Protein 6RTR (pdb70)

Structure (mmCIF, N/CA/C/O backbone):
data_6RTR
#
_entry.id   6RTR
#
_cell.length_a   110.720
_cell.length_b   130.370
_cell.length_c   157.100
_cell.angle_alpha   90.00
_cell.angle_beta   90.00
_cell.angle_gamma   90.00
#
_symmetry.space_group_name_H-M   'C 2 2 21'
#
loop_
_entity.id
_entity.type
_entity.pdbx_description
1 polymer 'Semialdehyde dehydrogenase Pcd'
2 non-polymer 'SULFATE ION'
3 non-polymer GLYCEROL
4 non-polymer 'ACETATE ION'
5 water water
#
loop_
_atom_site.group_PDB
_atom_site.id
_atom_site.type_symbol
_atom_site.label_atom_id
_atom_site.label_alt_id
_atom_site.label_comp_id
_atom_site.label_asym_id
_atom_site.label_entity_id
_atom_site.label_seq_id
_atom_site.pdbx_PDB_ins_code
_atom_site.Cartn_x
_atom_site.Cartn_y
_atom_site.Cartn_z
_atom_site.occupancy
_atom_site.B_iso_or_equiv
_atom_site.auth_seq_id
_atom_site.auth_comp_id
_atom_site.auth_asym_id
_atom_site.auth_atom_id
_atom_site.pdbx_PDB_model_num
ATOM 1 N N . VAL A 1 2 ? -11.311 27.451 -37.235 1.00 76.60 2 VAL A N 1
ATOM 2 C CA . VAL A 1 2 ? -11.432 26.928 -35.839 1.00 72.68 2 VAL A CA 1
ATOM 3 C C . VAL A 1 2 ? -11.902 28.012 -34.827 1.00 70.41 2 VAL A C 1
ATOM 4 O O . VAL A 1 2 ? -11.535 27.955 -33.652 1.00 69.48 2 VAL A O 1
ATOM 8 N N . THR A 1 3 ? -12.721 28.983 -35.256 1.00 66.69 3 THR A N 1
ATOM 9 C CA . THR A 1 3 ? -13.176 30.055 -34.341 1.00 65.16 3 THR A CA 1
ATOM 10 C C . THR A 1 3 ? -14.649 30.515 -34.530 1.00 58.90 3 THR A C 1
ATOM 11 O O . THR A 1 3 ? -15.216 30.417 -35.638 1.00 53.89 3 THR A O 1
ATOM 15 N N . ALA A 1 4 ? -15.243 31.014 -33.433 1.00 54.16 4 ALA A N 1
ATOM 16 C CA . ALA A 1 4 ? -16.707 31.212 -33.351 1.00 48.58 4 ALA A CA 1
ATOM 17 C C . ALA A 1 4 ? -17.157 32.275 -32.343 1.00 41.92 4 ALA A C 1
ATOM 18 O O . ALA A 1 4 ? -16.639 32.348 -31.224 1.00 44.33 4 ALA A O 1
ATOM 20 N N . ALA A 1 5 ? -18.144 33.073 -32.761 1.00 36.42 5 ALA A N 1
ATOM 21 C CA . ALA A 1 5 ? -18.828 34.047 -31.909 1.00 36.12 5 ALA A CA 1
ATOM 22 C C . ALA A 1 5 ? -20.051 33.369 -31.283 1.00 30.22 5 ALA A C 1
ATOM 23 O O . ALA A 1 5 ? -20.897 32.850 -32.010 1.00 32.00 5 ALA A O 1
ATOM 25 N N . ILE A 1 6 ? -20.150 33.428 -29.966 1.00 27.94 6 ILE A N 1
ATOM 26 C CA . ILE A 1 6 ? -21.257 32.746 -29.222 1.00 25.13 6 ILE A CA 1
ATOM 27 C C . ILE A 1 6 ? -22.147 33.812 -28.593 1.00 24.80 6 ILE A C 1
ATOM 28 O O . ILE A 1 6 ? -21.668 34.800 -27.995 1.00 24.87 6 ILE A O 1
ATOM 33 N N . SER A 1 7 ? -23.456 33.635 -28.712 1.00 24.48 7 SER A N 1
ATOM 34 C CA . SER A 1 7 ? -24.430 34.481 -28.029 1.00 25.46 7 SER A CA 1
ATOM 35 C C . SER A 1 7 ? -24.168 34.638 -26.552 1.00 21.98 7 SER A C 1
ATOM 36 O O . SER A 1 7 ? -23.794 33.683 -25.896 1.00 22.17 7 SER A O 1
ATOM 39 N N . GLY A 1 8 ? -24.427 35.833 -25.993 1.00 21.72 8 GLY A N 1
ATOM 40 C CA . GLY A 1 8 ? -24.287 36.042 -24.556 1.00 19.21 8 GLY A CA 1
ATOM 41 C C . GLY A 1 8 ? -25.468 35.529 -23.759 1.00 20.41 8 GLY A C 1
ATOM 42 O O . GLY A 1 8 ? -26.573 35.473 -24.297 1.00 22.25 8 GLY A O 1
ATOM 43 N N . THR A 1 9 ? -25.241 35.175 -22.514 1.00 19.04 9 THR A N 1
ATOM 44 C CA . THR A 1 9 ? -26.299 34.653 -21.637 1.00 18.93 9 THR A CA 1
ATOM 45 C C . THR A 1 9 ? -27.476 35.606 -21.597 1.00 21.42 9 THR A C 1
ATOM 46 O O . THR A 1 9 ? -28.639 35.198 -21.599 1.00 20.24 9 THR A O 1
ATOM 50 N N . ASP A 1 10 ? -27.192 36.902 -21.498 1.00 20.10 10 ASP A N 1
ATOM 51 C CA . ASP A 1 10 ? -28.239 37.910 -21.465 1.00 20.49 10 ASP A CA 1
ATOM 52 C C . ASP A 1 10 ? -29.111 37.949 -22.729 1.00 20.74 10 ASP A C 1
ATOM 53 O O . ASP A 1 10 ? -30.340 38.132 -22.612 1.00 22.26 10 ASP A O 1
ATOM 58 N N . GLU A 1 11 ? -28.489 37.831 -23.901 1.00 19.39 11 GLU A N 1
ATOM 59 C CA . GLU A 1 11 ? -29.193 37.834 -25.184 1.00 22.09 11 GLU A CA 1
ATOM 60 C C . GLU A 1 11 ? -30.063 36.569 -25.241 1.00 20.17 11 GLU A C 1
ATOM 61 O O . GLU A 1 11 ? -31.191 36.626 -25.686 1.00 21.89 11 GLU A O 1
ATOM 67 N N . ILE A 1 12 ? -29.498 35.491 -24.719 1.00 19.29 12 ILE A N 1
ATOM 68 C CA . ILE A 1 12 ? -30.232 34.172 -24.698 1.00 20.08 12 ILE A CA 1
ATOM 69 C C . ILE A 1 12 ? -31.435 34.278 -23.787 1.00 20.73 12 ILE A C 1
ATOM 70 O O . ILE A 1 12 ? -32.572 33.819 -24.138 1.00 20.72 12 ILE A O 1
ATOM 75 N N . ARG A 1 13 ? -31.253 34.835 -22.597 1.00 19.80 13 ARG A N 1
ATOM 76 C CA . ARG A 1 13 ? -32.330 35.028 -21.633 1.00 20.25 13 ARG A CA 1
ATOM 77 C C . ARG A 1 13 ? -33.449 35.864 -22.237 1.00 21.54 13 ARG A C 1
ATOM 78 O O . ARG A 1 13 ? -34.633 35.535 -22.058 1.00 22.00 13 ARG A O 1
ATOM 86 N N . ALA A 1 14 ? -33.095 36.940 -22.943 1.00 22.21 14 ALA A N 1
ATOM 87 C CA . ALA A 1 14 ? -34.117 37.817 -23.510 1.00 23.36 14 ALA A CA 1
ATOM 88 C C . ALA A 1 14 ? -34.936 37.079 -24.556 1.00 22.20 14 ALA A C 1
ATOM 89 O O . ALA A 1 14 ? -36.152 37.271 -24.634 1.00 22.33 14 ALA A O 1
ATOM 91 N N . ARG A 1 15 ? -34.263 36.278 -25.372 1.00 21.46 15 ARG A N 1
ATOM 92 C CA . ARG A 1 15 ? -34.930 35.477 -26.419 1.00 21.54 15 ARG A CA 1
ATOM 93 C C . ARG A 1 15 ? -35.848 34.446 -25.752 1.00 20.44 15 ARG A C 1
ATOM 94 O O . ARG A 1 15 ? -36.996 34.298 -26.195 1.00 20.25 15 ARG A O 1
ATOM 102 N N . ALA A 1 16 ? -35.372 33.775 -24.694 1.00 19.44 16 ALA A N 1
ATOM 103 C CA . ALA A 1 16 ? -36.196 32.787 -23.935 1.00 20.58 16 ALA A CA 1
ATOM 104 C C . ALA A 1 16 ? -37.441 33.448 -23.369 1.00 22.23 16 ALA A C 1
ATOM 105 O O . ALA A 1 16 ? -38.569 32.926 -23.496 1.00 20.95 16 ALA A O 1
ATOM 107 N N . GLU A 1 17 ? -37.265 34.631 -22.753 1.00 20.57 17 GLU A N 1
ATOM 108 C CA . GLU A 1 17 ? -38.401 35.342 -22.186 1.00 23.12 17 GLU A CA 1
ATOM 109 C C . GLU A 1 17 ? -39.447 35.741 -23.218 1.00 21.50 17 GLU A C 1
ATOM 110 O O . GLU A 1 17 ? -40.652 35.571 -22.976 1.00 24.22 17 GLU A O 1
ATOM 116 N N . GLN A 1 18 ? -39.001 36.240 -24.357 1.00 21.06 18 GLN A N 1
ATOM 117 C CA . GLN A 1 18 ? -39.849 36.608 -25.469 1.00 23.29 18 GLN A CA 1
ATOM 118 C C . GLN A 1 18 ? -40.644 35.390 -25.938 1.00 22.09 18 GLN A C 1
ATOM 119 O O . GLN A 1 18 ? -41.865 35.457 -26.050 1.00 22.79 18 GLN A O 1
ATOM 125 N N . ALA A 1 19 ? -39.941 34.291 -26.155 1.00 20.68 19 ALA A N 1
ATOM 126 C CA . ALA A 1 19 ? -40.605 33.031 -26.607 1.00 21.16 19 ALA A CA 1
ATOM 127 C C . ALA A 1 19 ? -41.662 32.534 -25.630 1.00 20.86 19 ALA A C 1
ATOM 128 O O . ALA A 1 19 ? -42.783 32.124 -26.065 1.00 21.34 19 ALA A O 1
ATOM 130 N N . LEU A 1 20 ? -41.319 32.490 -24.348 1.00 22.35 20 LEU A N 1
ATOM 131 C CA . LEU A 1 20 ? -42.229 32.046 -23.290 1.00 21.49 20 LEU A CA 1
ATOM 132 C C . LEU A 1 20 ? -43.491 32.921 -23.266 1.00 24.47 20 LEU A C 1
ATOM 133 O O . LEU A 1 20 ? -44.637 32.420 -23.191 1.00 22.77 20 LEU A O 1
ATOM 138 N N . THR A 1 21 ? -43.298 34.227 -23.337 1.00 23.20 21 THR A N 1
ATOM 139 C CA . THR A 1 21 ? -44.435 35.171 -23.288 1.00 23.31 21 THR A CA 1
ATOM 140 C C . THR A 1 21 ? -45.332 35.012 -24.508 1.00 24.06 21 THR A C 1
ATOM 141 O O . THR A 1 21 ? -46.579 34.918 -24.366 1.00 24.99 21 THR A O 1
ATOM 145 N N . ARG A 1 22 ? -44.739 34.835 -25.668 1.00 22.45 22 ARG A N 1
ATOM 146 C CA . ARG A 1 22 ? -45.512 34.602 -26.882 1.00 24.56 22 ARG A CA 1
ATOM 147 C C . ARG A 1 22 ? -46.313 33.293 -26.849 1.00 25.12 22 ARG A C 1
ATOM 148 O O . ARG A 1 22 ? -47.383 33.234 -27.446 1.00 25.60 22 ARG A O 1
ATOM 156 N N . CYS A 1 23 ? -45.758 32.271 -26.214 1.00 21.70 23 CYS A N 1
ATOM 157 C CA . CYS A 1 23 ? -46.462 30.969 -26.004 1.00 22.88 23 CYS A CA 1
ATOM 158 C C . CYS A 1 23 ? -47.485 31.011 -24.892 1.00 24.80 23 CYS A C 1
ATOM 159 O O . CYS A 1 23 ? -48.114 29.998 -24.608 1.00 26.25 23 CYS A O 1
ATOM 162 N N . GLY A 1 24 ? -47.657 32.170 -24.256 1.00 25.35 24 GLY A N 1
ATOM 163 C CA . GLY A 1 24 ? -48.633 32.374 -23.211 1.00 25.95 24 GLY A CA 1
ATOM 164 C C . GLY A 1 24 ? -48.239 31.984 -21.806 1.00 26.38 24 GLY A C 1
ATOM 165 O O . GLY A 1 24 ? -49.108 31.826 -20.934 1.00 26.19 24 GLY A O 1
ATOM 166 N N . VAL A 1 25 ? -46.938 31.866 -21.536 1.00 23.28 25 VAL A N 1
ATOM 167 C CA . VAL A 1 25 ? -46.479 31.607 -20.201 1.00 25.08 25 VAL A CA 1
ATOM 168 C C . VAL A 1 25 ? -46.513 32.933 -19.431 1.00 25.36 25 VAL A C 1
ATOM 169 O O . VAL A 1 25 ? -46.103 33.948 -19.958 1.00 26.99 25 VAL A O 1
ATOM 173 N N . ASP A 1 26 ? -46.986 32.877 -18.196 1.00 30.61 26 ASP A N 1
ATOM 174 C CA . ASP A 1 26 ? -46.897 34.002 -17.253 1.00 32.91 26 ASP A CA 1
ATOM 175 C C . ASP A 1 26 ? -45.571 33.883 -16.498 1.00 27.59 26 ASP A C 1
ATOM 176 O O . ASP A 1 26 ? -45.437 33.059 -15.583 1.00 28.41 26 ASP A O 1
ATOM 181 N N . LEU A 1 27 ? -44.621 34.721 -16.874 1.00 27.97 27 LEU A N 1
ATOM 182 C CA . LEU A 1 27 ? -43.278 34.629 -16.297 1.00 29.45 27 LEU A CA 1
ATOM 183 C C . LEU A 1 27 ? -43.278 34.860 -14.799 1.00 32.91 27 LEU A C 1
ATOM 184 O O . LEU A 1 27 ? -42.573 34.171 -14.069 1.00 31.42 27 LEU A O 1
ATOM 189 N N . THR A 1 28 ? -44.103 35.800 -14.331 1.00 32.06 28 THR A N 1
ATOM 190 C CA . THR A 1 28 ? -44.175 36.081 -12.885 1.00 37.59 28 THR A CA 1
ATOM 191 C C . THR A 1 28 ? -44.624 34.851 -12.086 1.00 36.71 28 THR A C 1
ATOM 192 O O . THR A 1 28 ? -44.078 34.557 -11.030 1.00 39.23 28 THR A O 1
ATOM 196 N N . ALA A 1 29 ? -45.566 34.101 -12.642 1.00 34.65 29 ALA A N 1
ATOM 197 C CA . ALA A 1 29 ? -46.099 32.920 -12.002 1.00 35.41 29 ALA A CA 1
ATOM 198 C C . ALA A 1 29 ? -45.140 31.731 -11.960 1.00 35.01 29 ALA A C 1
ATOM 199 O O . ALA A 1 29 ? -45.173 30.988 -11.011 1.00 36.99 29 ALA A O 1
ATOM 201 N N . VAL A 1 30 ? -44.286 31.546 -12.978 1.00 31.41 30 VAL A N 1
ATOM 202 C CA . VAL A 1 30 ? -43.357 30.379 -13.026 1.00 29.45 30 VAL A CA 1
ATOM 203 C C . VAL A 1 30 ? -41.985 30.639 -12.420 1.00 27.85 30 VAL A C 1
ATOM 204 O O . VAL A 1 30 ? -41.272 29.716 -12.036 1.00 25.80 30 VAL A O 1
ATOM 208 N N . LYS A 1 31 ? -41.588 31.904 -12.386 1.00 30.45 31 LYS A N 1
ATOM 209 C CA . LYS A 1 31 ? -40.308 32.302 -11.795 1.00 31.02 31 LYS A CA 1
ATOM 210 C C . LYS A 1 31 ? -40.307 32.104 -10.291 1.00 30.86 31 LYS A C 1
ATOM 211 O O . LYS A 1 31 ? -41.345 32.134 -9.668 1.00 32.37 31 LYS A O 1
ATOM 217 N N . GLY A 1 32 ? -39.122 31.902 -9.733 1.00 30.63 32 GLY A N 1
ATOM 218 C CA . GLY A 1 32 ? -38.941 31.551 -8.316 1.00 30.82 32 GLY A CA 1
ATOM 219 C C . GLY A 1 32 ? -37.461 31.330 -8.041 1.00 28.94 32 GLY A C 1
ATOM 220 O O . GLY A 1 32 ? -36.613 31.789 -8.800 1.00 30.45 32 GLY A O 1
ATOM 221 N N . ASP A 1 33 ? -37.155 30.633 -6.962 1.00 33.35 33 ASP A N 1
ATOM 222 C CA . ASP A 1 33 ? -35.763 30.462 -6.503 1.00 40.69 33 ASP A CA 1
ATOM 223 C C . ASP A 1 33 ? -35.447 29.020 -6.101 1.00 39.60 33 ASP A C 1
ATOM 224 O O . ASP A 1 33 ? -34.431 28.752 -5.452 1.00 41.07 33 ASP A O 1
ATOM 229 N N . ALA A 1 34 ? -36.296 28.076 -6.492 1.00 35.87 34 ALA A N 1
ATOM 230 C CA . ALA A 1 34 ? -36.076 26.683 -6.136 1.00 34.21 34 ALA A CA 1
ATOM 231 C C . ALA A 1 34 ? -35.158 25.982 -7.131 1.00 35.66 34 ALA A C 1
ATOM 232 O O . ALA A 1 34 ? -34.334 25.176 -6.739 1.00 37.08 34 ALA A O 1
ATOM 234 N N . LEU A 1 35 ? -35.390 26.223 -8.419 1.00 33.09 35 LEU A N 1
ATOM 235 C CA . LEU A 1 35 ? -34.679 25.553 -9.495 1.00 32.88 35 LEU A CA 1
ATOM 236 C C . LEU A 1 35 ? -34.216 26.627 -10.443 1.00 31.74 35 LEU A C 1
ATOM 237 O O . LEU A 1 35 ? -34.507 27.822 -10.236 1.00 31.44 35 LEU A O 1
ATOM 242 N N . THR A 1 36 ? -33.455 26.243 -11.450 1.00 28.08 36 THR A N 1
ATOM 243 C CA . THR A 1 36 ? -32.980 27.246 -12.389 1.00 28.78 36 THR A CA 1
ATOM 244 C C . THR A 1 36 ? -33.127 26.731 -13.809 1.00 26.26 36 THR A C 1
ATOM 245 O O . THR A 1 36 ? -32.872 25.568 -14.056 1.00 32.49 36 THR A O 1
ATOM 249 N N . ALA A 1 37 ? -33.596 27.573 -14.697 1.00 22.22 37 ALA A N 1
ATOM 250 C CA . ALA A 1 37 ? -33.451 27.328 -16.144 1.00 20.70 37 ALA A CA 1
ATOM 251 C C . ALA A 1 37 ? -32.014 27.644 -16.564 1.00 22.47 37 ALA A C 1
ATOM 252 O O . ALA A 1 37 ? -31.352 28.493 -15.940 1.00 24.05 37 ALA A O 1
ATOM 254 N N . ARG A 1 38 ? -31.523 26.965 -17.597 1.00 20.74 38 ARG A N 1
ATOM 255 C CA . ARG A 1 38 ? -30.122 27.103 -18.004 1.00 19.81 38 ARG A CA 1
ATOM 256 C C . ARG A 1 38 ? -30.009 26.965 -19.495 1.00 22.50 38 ARG A C 1
ATOM 257 O O . ARG A 1 38 ? -30.998 26.646 -20.190 1.00 22.20 38 ARG A O 1
ATOM 265 N N . THR A 1 39 ? -28.812 27.226 -20.025 1.00 18.96 39 THR A N 1
ATOM 266 C CA . THR A 1 39 ? -28.533 27.045 -21.447 1.00 19.71 39 THR A CA 1
ATOM 267 C C . THR A 1 39 ? -27.183 26.424 -21.669 1.00 21.64 39 THR A C 1
ATOM 268 O O . THR A 1 39 ? -26.198 26.929 -21.159 1.00 20.87 39 THR A O 1
ATOM 272 N N . PRO A 1 40 ? -27.099 25.381 -22.494 1.00 18.69 40 PRO A N 1
ATOM 273 C CA . PRO A 1 40 ? -25.777 24.836 -22.817 1.00 18.18 40 PRO A CA 1
ATOM 274 C C . PRO A 1 40 ? -24.979 25.736 -23.767 1.00 18.10 40 PRO A C 1
ATOM 275 O O . PRO A 1 40 ? -23.793 25.483 -23.981 1.00 17.57 40 PRO A O 1
ATOM 279 N N . LEU A 1 41 ? -25.595 26.764 -24.340 1.00 17.63 41 LEU A N 1
ATOM 280 C CA . LEU A 1 41 ? -24.885 27.622 -25.285 1.00 18.90 41 LEU A CA 1
ATOM 281 C C . LEU A 1 41 ? -23.739 28.340 -24.585 1.00 19.41 41 LEU A C 1
ATOM 282 O O . LEU A 1 41 ? -22.670 28.524 -25.212 1.00 21.45 41 LEU A O 1
ATOM 287 N N . THR A 1 42 ? -23.976 28.705 -23.325 1.00 19.49 42 THR A N 1
ATOM 288 C CA . THR A 1 42 ? -22.948 29.344 -22.473 1.00 19.93 42 THR A CA 1
ATOM 289 C C . THR A 1 42 ? -22.718 28.624 -21.183 1.00 22.21 42 THR A C 1
ATOM 290 O O . THR A 1 42 ? -21.803 28.955 -20.408 1.00 21.79 42 THR A O 1
ATOM 294 N N . GLY A 1 43 ? -23.531 27.610 -20.862 1.00 20.86 43 GLY A N 1
ATOM 295 C CA . GLY A 1 43 ? -23.410 26.969 -19.587 1.00 21.11 43 GLY A CA 1
ATOM 296 C C . GLY A 1 43 ? -24.073 27.626 -18.404 1.00 21.00 43 GLY A C 1
ATOM 297 O O . GLY A 1 43 ? -24.082 27.071 -17.308 1.00 24.78 43 GLY A O 1
ATOM 298 N N . ALA A 1 44 ? -24.679 28.790 -18.604 1.00 22.08 44 ALA A N 1
ATOM 299 C CA . ALA A 1 44 ? -25.094 29.625 -17.491 1.00 22.99 44 ALA A CA 1
ATOM 300 C C . ALA A 1 44 ? -26.544 29.402 -17.148 1.00 23.32 44 ALA A C 1
ATOM 301 O O . ALA A 1 44 ? -27.375 28.999 -17.986 1.00 22.84 44 ALA A O 1
ATOM 303 N N . ASP A 1 45 ? -26.855 29.791 -15.942 1.00 23.73 45 ASP A N 1
ATOM 304 C CA . ASP A 1 45 ? -28.226 29.893 -15.516 1.00 25.11 45 ASP A CA 1
ATOM 305 C C . ASP A 1 45 ? -28.866 31.102 -16.161 1.00 25.48 45 ASP A C 1
ATOM 306 O O . ASP A 1 45 ? -28.247 32.160 -16.344 1.00 26.04 45 ASP A O 1
ATOM 311 N N . LEU A 1 46 ? -30.118 30.945 -16.569 1.00 22.10 46 LEU A N 1
ATOM 312 C CA . LEU A 1 46 ? -30.891 32.000 -17.124 1.00 23.10 46 LEU A CA 1
ATOM 313 C C . LEU A 1 46 ? -31.674 32.750 -16.056 1.00 23.72 46 LEU A C 1
ATOM 314 O O . LEU A 1 46 ? -31.583 33.992 -15.967 1.00 25.58 46 LEU A O 1
ATOM 319 N N . PHE A 1 47 ? -32.510 32.031 -15.314 1.00 22.34 47 PHE A N 1
ATOM 320 C CA . PHE A 1 47 ? -33.298 32.591 -14.215 1.00 23.92 47 PHE A CA 1
ATOM 321 C C . PHE A 1 47 ? -33.869 31.483 -13.385 1.00 25.76 47 PHE A C 1
ATOM 322 O O . PHE A 1 47 ? -33.968 30.338 -13.849 1.00 26.93 47 PHE A O 1
ATOM 330 N N . GLY A 1 48 ? -34.267 31.821 -12.164 1.00 25.01 48 GLY A N 1
ATOM 331 C CA . GLY A 1 48 ? -34.848 30.858 -11.265 1.00 23.98 48 GLY A CA 1
ATOM 332 C C . GLY A 1 48 ? -36.318 30.546 -11.510 1.00 23.07 48 GLY A C 1
ATOM 333 O O . GLY A 1 48 ? -37.102 31.404 -11.925 1.00 23.59 48 GLY A O 1
ATOM 334 N N . LEU A 1 49 ? -36.701 29.329 -11.140 1.00 25.48 49 LEU A N 1
ATOM 335 C CA . LEU A 1 49 ? -38.053 28.849 -11.281 1.00 24.83 49 LEU A CA 1
ATOM 336 C C . LEU A 1 49 ? -38.578 28.325 -9.964 1.00 23.91 49 LEU A C 1
ATOM 337 O O . LEU A 1 49 ? -37.829 27.809 -9.150 1.00 25.80 49 LEU A O 1
ATOM 342 N N . ARG A 1 50 ? -39.890 28.409 -9.814 1.00 27.28 50 ARG A N 1
ATOM 343 C CA . ARG A 1 50 ? -40.628 27.676 -8.790 1.00 30.67 50 ARG A CA 1
ATOM 344 C C . ARG A 1 50 ? -40.597 26.183 -9.114 1.00 31.87 50 ARG A C 1
ATOM 345 O O . ARG A 1 50 ? -40.575 25.794 -10.285 1.00 29.30 50 ARG A O 1
ATOM 353 N N . ALA A 1 51 ? -40.604 25.371 -8.072 1.00 31.49 51 ALA A N 1
ATOM 354 C CA . ALA A 1 51 ? -40.642 23.922 -8.203 1.00 30.25 51 ALA A CA 1
ATOM 355 C C . ALA A 1 51 ? -41.881 23.331 -7.545 1.00 31.80 51 ALA A C 1
ATOM 356 O O . ALA A 1 51 ? -42.440 23.889 -6.622 1.00 32.62 51 ALA A O 1
ATOM 358 N N . GLN A 1 52 ? -42.261 22.157 -8.020 1.00 30.02 52 GLN A N 1
ATOM 359 C CA . GLN A 1 52 ? -43.251 21.346 -7.348 1.00 30.90 52 GLN A CA 1
ATOM 360 C C . GLN A 1 52 ? -42.550 20.459 -6.333 1.00 29.43 52 GLN A C 1
ATOM 361 O O . GLN A 1 52 ? -41.428 20.005 -6.546 1.00 27.57 52 GLN A O 1
ATOM 367 N N . THR A 1 53 ? -43.265 20.189 -5.251 1.00 26.72 53 THR A N 1
ATOM 368 C CA . THR A 1 53 ? -42.900 19.166 -4.293 1.00 29.03 53 THR A CA 1
ATOM 369 C C . THR A 1 53 ? -43.500 17.795 -4.661 1.00 28.60 53 THR A C 1
ATOM 370 O O . THR A 1 53 ? -44.424 17.729 -5.470 1.00 27.68 53 THR A O 1
ATOM 374 N N . PRO A 1 54 ? -43.034 16.715 -4.029 1.00 28.32 54 PRO A N 1
ATOM 375 C CA . PRO A 1 54 ? -43.691 15.395 -4.235 1.00 28.32 54 PRO A CA 1
ATOM 376 C C . PRO A 1 54 ? -45.176 15.399 -3.919 1.00 29.93 54 PRO A C 1
ATOM 377 O O . PRO A 1 54 ? -45.992 14.774 -4.617 1.00 26.78 54 PRO A O 1
ATOM 381 N N . GLU A 1 55 ? -45.550 16.178 -2.915 1.00 28.25 55 GLU A N 1
ATOM 382 C CA . GLU A 1 55 ? -46.945 16.340 -2.547 1.00 30.35 55 GLU A CA 1
ATOM 383 C C . GLU A 1 55 ? -47.729 17.007 -3.685 1.00 27.78 55 GLU 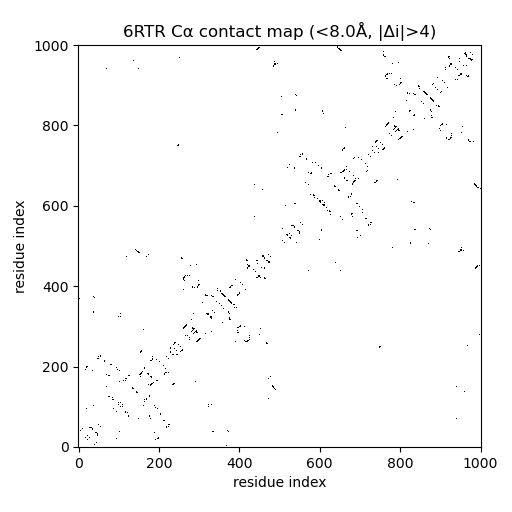A C 1
ATOM 384 O O . GLU A 1 55 ? -48.887 16.635 -3.954 1.00 25.57 55 GLU A O 1
ATOM 390 N N . ASP A 1 56 ? -47.098 17.977 -4.375 1.00 25.14 56 ASP A N 1
ATOM 391 C CA . ASP A 1 56 ? -47.737 18.636 -5.516 1.00 24.95 56 ASP A CA 1
ATOM 392 C C . ASP A 1 56 ? -47.918 17.628 -6.666 1.00 21.93 56 ASP A C 1
ATOM 393 O O . ASP A 1 56 ? -48.859 17.798 -7.425 1.00 22.50 56 ASP A O 1
ATOM 398 N N . VAL A 1 57 ? -46.991 16.689 -6.799 1.00 21.16 57 VAL A N 1
ATOM 399 C CA . VAL A 1 57 ? -47.093 15.644 -7.846 1.00 22.64 57 VAL A CA 1
ATOM 400 C C . VAL A 1 57 ? -48.319 14.822 -7.567 1.00 22.06 57 VAL A C 1
ATOM 401 O O . VAL A 1 57 ? -49.134 14.563 -8.460 1.00 21.82 57 VAL A O 1
ATOM 405 N N . ASP A 1 58 ? -48.479 14.378 -6.340 1.00 22.58 58 ASP A N 1
ATOM 406 C CA . ASP A 1 58 ? -49.683 13.650 -6.028 1.00 23.12 58 ASP A CA 1
ATOM 407 C C . ASP A 1 58 ? -50.988 14.446 -6.265 1.00 22.07 58 ASP A C 1
ATOM 408 O O . ASP A 1 58 ? -51.964 13.910 -6.825 1.00 20.71 58 ASP A O 1
ATOM 413 N N . ARG A 1 59 ? -51.021 15.734 -5.897 1.00 20.28 59 ARG A N 1
ATOM 414 C CA . ARG A 1 59 ? -52.138 16.585 -6.230 1.00 20.77 59 ARG A CA 1
ATOM 415 C C . ARG A 1 59 ? -52.395 16.668 -7.772 1.00 19.17 59 ARG A C 1
ATOM 416 O O . ARG A 1 59 ? -53.540 16.652 -8.221 1.00 20.28 59 ARG A O 1
ATOM 424 N N . ALA A 1 60 ? -51.326 16.735 -8.548 1.00 18.06 60 ALA A N 1
ATOM 425 C CA . ALA A 1 60 ? -51.449 16.804 -9.991 1.00 17.69 60 ALA A CA 1
ATOM 426 C C . ALA A 1 60 ? -52.030 15.516 -10.559 1.00 17.76 60 ALA A C 1
ATOM 427 O O . ALA A 1 60 ? -52.916 15.550 -11.413 1.00 18.30 60 ALA A O 1
ATOM 429 N N . VAL A 1 61 ? -51.527 14.393 -10.087 1.00 18.48 61 VAL A N 1
ATOM 430 C CA . VAL A 1 61 ? -52.043 13.090 -10.532 1.00 17.00 61 VAL A CA 1
ATOM 431 C C . VAL A 1 61 ? -53.490 12.954 -10.197 1.00 18.39 61 VAL A C 1
ATOM 432 O O . VAL A 1 61 ? -54.281 12.488 -11.050 1.00 17.10 61 VAL A O 1
ATOM 436 N N . GLU A 1 62 ? -53.910 13.356 -8.979 1.00 18.54 62 GLU A N 1
ATOM 437 C CA . GLU A 1 62 ? -55.331 13.222 -8.681 1.00 19.01 62 GLU A CA 1
ATOM 438 C C . GLU A 1 62 ? -56.189 14.120 -9.540 1.00 18.14 62 GLU A C 1
ATOM 439 O O . GLU A 1 62 ? -57.285 13.732 -9.926 1.00 18.21 62 GLU A O 1
ATOM 445 N N . ALA A 1 63 ? -55.709 15.329 -9.847 1.00 17.31 63 ALA A N 1
ATOM 446 C CA . ALA A 1 63 ? -56.475 16.241 -10.710 1.00 17.39 63 ALA A CA 1
ATOM 447 C C . ALA A 1 63 ? -56.571 15.652 -12.131 1.00 16.27 63 ALA A C 1
ATOM 448 O O . ALA A 1 63 ? -57.582 15.771 -12.779 1.00 16.29 63 ALA A O 1
ATOM 450 N N . ALA A 1 64 ? -55.487 15.037 -12.567 1.00 15.61 64 ALA A N 1
ATOM 451 C CA . ALA A 1 64 ? -55.445 14.400 -13.903 1.00 15.33 64 ALA A CA 1
ATOM 452 C C . ALA A 1 64 ? -56.408 13.214 -13.932 1.00 16.18 64 ALA A C 1
ATOM 453 O O . ALA A 1 64 ? -57.051 12.954 -14.946 1.00 15.49 64 ALA A O 1
ATOM 455 N N . HIS A 1 65 ? -56.513 12.493 -12.824 1.00 15.15 65 HIS A N 1
ATOM 456 C CA . HIS A 1 65 ? -57.498 11.393 -12.750 1.00 14.53 65 HIS A CA 1
ATOM 457 C C . HIS A 1 65 ? -58.926 11.909 -12.793 1.00 16.10 65 HIS A C 1
ATOM 458 O O . HIS A 1 65 ? -59.780 11.326 -13.496 1.00 14.94 65 HIS A O 1
ATOM 465 N N . THR A 1 66 ? -59.222 13.023 -12.103 1.00 15.85 66 THR A N 1
ATOM 466 C CA . THR A 1 66 ? -60.538 13.636 -12.236 1.00 16.27 66 THR A CA 1
ATOM 467 C C . THR A 1 66 ? -60.860 13.976 -13.674 1.00 15.87 66 THR A C 1
ATOM 468 O O . THR A 1 66 ? -61.958 13.710 -14.160 1.00 16.35 66 THR A O 1
ATOM 472 N N . ALA A 1 67 ? -59.901 14.580 -14.345 1.00 15.03 67 ALA A N 1
ATOM 473 C CA . ALA A 1 67 ? -60.115 14.952 -15.736 1.00 15.37 67 ALA A CA 1
ATOM 474 C C . ALA A 1 67 ? -60.380 13.713 -16.580 1.00 15.17 67 ALA A C 1
ATOM 475 O O . ALA A 1 67 ? -61.232 13.715 -17.456 1.00 16.28 67 ALA A O 1
ATOM 477 N N . PHE A 1 68 ? -59.606 12.669 -16.307 1.00 14.65 68 PHE A N 1
ATOM 478 C CA . PHE A 1 68 ? -59.732 11.351 -16.995 1.00 14.62 68 PHE A CA 1
ATOM 479 C C . PHE A 1 68 ? -61.170 10.828 -16.877 1.00 14.63 68 PHE A C 1
ATOM 480 O O . PHE A 1 68 ? -61.741 10.348 -17.865 1.00 15.80 68 PHE A O 1
ATOM 488 N N . LEU A 1 69 ? -61.779 10.971 -15.697 1.00 16.22 69 LEU A N 1
ATOM 489 C CA . LEU A 1 69 ? -63.133 10.446 -15.531 1.00 17.10 69 LEU A CA 1
ATOM 490 C C . LEU A 1 69 ? -64.140 11.109 -16.479 1.00 18.40 69 LEU A C 1
ATOM 491 O O . LEU A 1 69 ? -65.088 10.438 -16.886 1.00 18.87 69 LEU A O 1
ATOM 496 N N . THR A 1 70 ? -63.915 12.371 -16.891 1.00 16.73 70 THR A N 1
ATOM 497 C CA . THR A 1 70 ? -64.726 13.001 -17.924 1.00 17.90 70 THR A CA 1
ATOM 498 C C . THR A 1 70 ? -64.227 12.675 -19.331 1.00 17.60 70 THR A C 1
ATOM 499 O O . THR A 1 70 ? -65.044 12.354 -20.231 1.00 18.12 70 THR A O 1
ATOM 503 N N . TRP A 1 71 ? -62.926 12.758 -19.540 1.00 15.96 71 TRP A N 1
ATOM 504 C CA . TRP A 1 71 ? -62.353 12.602 -20.854 1.00 14.87 71 TRP A CA 1
ATOM 505 C C . TRP A 1 71 ? -62.565 11.206 -21.452 1.00 15.90 71 TRP A C 1
ATOM 506 O O . TRP A 1 71 ? -62.742 11.039 -22.640 1.00 15.38 71 TRP A O 1
ATOM 517 N N . ARG A 1 72 ? -62.559 10.170 -20.611 1.00 15.35 72 ARG A N 1
ATOM 518 C CA . ARG A 1 72 ? -62.680 8.800 -21.106 1.00 15.94 72 ARG A CA 1
ATOM 519 C C . ARG A 1 72 ? -64.056 8.512 -21.743 1.00 16.52 72 ARG A C 1
ATOM 520 O O . ARG A 1 72 ? -64.148 7.543 -22.480 1.00 18.53 72 ARG A O 1
ATOM 528 N N . THR A 1 73 ? -65.086 9.298 -21.415 1.00 16.63 73 THR A N 1
ATOM 529 C CA . THR A 1 73 ? -66.385 9.163 -22.084 1.00 18.82 73 THR A CA 1
ATOM 530 C C . THR A 1 73 ? -66.652 10.268 -23.094 1.00 19.54 73 THR A C 1
ATOM 531 O O . THR A 1 73 ? -67.695 10.321 -23.689 1.00 20.38 73 THR A O 1
ATOM 535 N N . THR A 1 74 ? -65.698 11.174 -23.277 1.00 15.58 74 THR A N 1
ATOM 536 C CA . THR A 1 74 ? -65.765 12.112 -24.358 1.00 16.84 74 THR A CA 1
ATOM 537 C C . THR A 1 74 ? -65.411 11.417 -25.661 1.00 15.59 74 THR A C 1
ATOM 538 O O . THR A 1 74 ? -64.377 10.772 -25.727 1.00 16.42 74 THR A O 1
ATOM 542 N N . PRO A 1 75 ? -66.283 11.490 -26.698 1.00 16.87 75 PRO A N 1
ATOM 543 C CA . PRO A 1 75 ? -66.005 10.713 -27.894 1.00 15.98 75 PRO A CA 1
ATOM 544 C C . PRO A 1 75 ? -64.633 10.937 -28.513 1.00 15.47 75 PRO A C 1
ATOM 545 O O . PRO A 1 75 ? -64.192 12.108 -28.515 1.00 16.01 75 PRO A O 1
ATOM 549 N N . ALA A 1 76 ? -63.955 9.858 -28.911 1.00 14.72 76 ALA A N 1
ATOM 550 C CA . ALA A 1 76 ? -62.563 10.021 -29.418 1.00 14.56 76 ALA A CA 1
ATOM 551 C C . ALA A 1 76 ? -62.430 11.110 -30.498 1.00 16.27 76 ALA A C 1
ATOM 552 O O . ALA A 1 76 ? -61.489 11.903 -30.462 1.00 14.43 76 ALA A O 1
ATOM 554 N N . PRO A 1 77 ? -63.368 11.204 -31.450 1.00 14.95 77 PRO A N 1
ATOM 555 C CA . PRO A 1 77 ? -63.251 12.286 -32.427 1.00 16.18 77 PRO A CA 1
ATOM 556 C C . PRO A 1 77 ? -63.316 13.693 -31.843 1.00 17.04 77 PRO A C 1
ATOM 557 O O . PRO A 1 77 ? -62.700 14.621 -32.379 1.00 17.68 77 PRO A O 1
ATOM 561 N N . VAL A 1 78 ? -64.043 13.904 -30.734 1.00 17.05 78 VAL A N 1
ATOM 562 C CA . VAL A 1 78 ? -64.068 15.165 -30.028 1.00 18.03 78 VAL A CA 1
ATOM 563 C C . VAL A 1 78 ? -62.712 15.360 -29.358 1.00 17.80 78 VAL A C 1
ATOM 564 O O . VAL A 1 78 ? -62.145 16.461 -29.328 1.00 16.98 78 VAL A O 1
ATOM 568 N N . ARG A 1 79 ? -62.164 14.296 -28.796 1.00 15.99 79 ARG A N 1
ATOM 569 C CA . ARG A 1 79 ? -60.805 14.362 -28.210 1.00 15.41 79 ARG A CA 1
ATOM 570 C C . ARG A 1 79 ? -59.779 14.741 -29.279 1.00 16.70 79 ARG A C 1
ATOM 571 O O . ARG A 1 79 ? -58.869 15.569 -29.043 1.00 16.92 79 ARG A O 1
ATOM 579 N N . GLY A 1 80 ? -59.944 14.201 -30.485 1.00 14.95 80 GLY A N 1
ATOM 580 C CA . GLY A 1 80 ? -59.077 14.586 -31.597 1.00 15.17 80 GLY A CA 1
ATOM 581 C C . GLY A 1 80 ? -59.205 16.052 -31.976 1.00 16.20 80 GLY A C 1
ATOM 582 O O . GLY A 1 80 ? -58.218 16.683 -32.355 1.00 16.58 80 GLY A O 1
ATOM 583 N N . ALA A 1 81 ? -60.383 16.646 -31.854 1.00 15.37 81 ALA A N 1
ATOM 584 C CA . ALA A 1 81 ? -60.551 18.077 -32.162 1.00 17.12 81 ALA A CA 1
ATOM 585 C C . ALA A 1 81 ? -59.664 18.936 -31.246 1.00 16.47 81 ALA A C 1
ATOM 586 O O . ALA A 1 81 ? -59.168 19.976 -31.701 1.00 19.25 81 ALA A O 1
ATOM 588 N N . LEU A 1 82 ? -59.478 18.520 -29.988 1.00 15.61 82 LEU A N 1
ATOM 589 C CA . LEU A 1 82 ? -58.595 19.232 -29.088 1.00 17.23 82 LEU A CA 1
ATOM 590 C C . LEU A 1 82 ? -57.186 19.175 -29.636 1.00 16.37 82 LEU A C 1
ATOM 591 O O . LEU A 1 82 ? -56.450 20.215 -29.688 1.00 15.50 82 LEU A O 1
ATOM 596 N N . VAL A 1 83 ? -56.770 17.978 -29.994 1.00 15.22 83 VAL A N 1
ATOM 597 C CA . VAL A 1 83 ? -55.415 17.769 -30.492 1.00 16.15 83 VAL A CA 1
ATOM 598 C C . VAL A 1 83 ? -55.207 18.560 -31.801 1.00 17.16 83 VAL A C 1
ATOM 599 O O . VAL A 1 83 ? -54.121 19.158 -31.996 1.00 17.06 83 VAL A O 1
ATOM 603 N N . LYS A 1 84 ? -56.232 18.621 -32.666 1.00 17.22 84 LYS A N 1
ATOM 604 C CA . LYS A 1 84 ? -56.144 19.464 -33.873 1.00 18.08 84 LYS A CA 1
ATOM 605 C C . LYS A 1 84 ? -55.900 20.929 -33.538 1.00 17.45 84 LYS A C 1
ATOM 606 O O . LYS A 1 84 ? -55.033 21.616 -34.163 1.00 18.36 84 LYS A O 1
ATOM 612 N N . ARG A 1 85 ? -56.642 21.453 -32.566 1.00 17.44 85 ARG A N 1
ATOM 613 C CA . ARG A 1 85 ? -56.451 22.839 -32.117 1.00 19.95 85 ARG A CA 1
ATOM 614 C C . ARG A 1 85 ? -55.047 23.053 -31.576 1.00 19.16 85 ARG A C 1
ATOM 615 O O . ARG A 1 85 ? -54.414 24.098 -31.844 1.00 18.71 85 ARG A O 1
ATOM 623 N N . PHE A 1 86 ? -54.550 22.087 -30.834 1.00 18.93 86 PHE A N 1
ATOM 624 C CA . PHE A 1 86 ? -53.195 22.209 -30.308 1.00 17.86 86 PHE A CA 1
ATOM 625 C C . PHE A 1 86 ? -52.195 22.249 -31.436 1.00 17.49 86 PHE A C 1
ATOM 626 O O . PHE A 1 86 ? -51.288 23.107 -31.398 1.00 18.50 86 PHE A O 1
ATOM 634 N N . GLY A 1 87 ? -52.359 21.426 -32.465 1.00 17.81 87 GLY A N 1
ATOM 635 C CA . GLY A 1 87 ? -51.444 21.442 -33.611 1.00 18.21 87 GLY A CA 1
ATOM 636 C C . GLY A 1 87 ? -51.438 22.790 -34.334 1.00 20.64 87 GLY A C 1
ATOM 637 O O . GLY A 1 87 ? -50.387 23.264 -34.798 1.00 19.59 87 GLY A O 1
ATOM 638 N N . GLU A 1 88 ? -52.595 23.419 -34.404 1.00 19.59 88 GLU A N 1
ATOM 639 C CA . GLU A 1 88 ? -52.728 24.786 -34.959 1.00 20.65 88 GLU A CA 1
ATOM 640 C C . GLU A 1 88 ? -51.907 25.822 -34.182 1.00 19.42 88 GLU A C 1
ATOM 641 O O . GLU A 1 88 ? -51.178 26.625 -34.782 1.00 20.64 88 GLU A O 1
ATOM 647 N N . LEU A 1 89 ? -51.967 25.752 -32.871 1.00 18.83 89 LEU A N 1
ATOM 648 C CA . LEU A 1 89 ? -51.185 26.630 -32.002 1.00 19.39 89 LEU A CA 1
ATOM 649 C C . LEU A 1 89 ? -49.698 26.350 -32.106 1.00 21.00 89 LEU A C 1
ATOM 650 O O . LEU A 1 89 ? -48.907 27.293 -32.099 1.00 19.84 89 LEU A O 1
ATOM 655 N N . LEU A 1 90 ? -49.303 25.093 -32.244 1.00 19.22 90 LEU A N 1
ATOM 656 C CA . LEU A 1 90 ? -47.891 24.745 -32.442 1.00 18.29 90 LEU A CA 1
ATOM 657 C C . LEU A 1 90 ? -47.428 25.336 -33.760 1.00 21.91 90 LEU A C 1
ATOM 658 O O . LEU A 1 90 ? -46.334 25.910 -33.848 1.00 21.13 90 LEU A O 1
ATOM 663 N N . THR A 1 91 ? -48.268 25.226 -34.789 1.00 21.14 91 THR A N 1
ATOM 664 C CA . THR A 1 91 ? -47.933 25.805 -36.072 1.00 22.11 91 THR A CA 1
ATOM 665 C C . THR A 1 91 ? -47.699 27.320 -35.975 1.00 21.42 91 THR A C 1
ATOM 666 O O . THR A 1 91 ? -46.705 27.821 -36.516 1.00 22.37 91 THR A O 1
ATOM 670 N N . GLU A 1 92 ? -48.596 28.015 -35.290 1.00 22.06 92 GLU A N 1
ATOM 671 C CA . GLU A 1 92 ? -48.549 29.455 -35.108 1.00 26.57 92 GLU A CA 1
ATOM 672 C C . GLU A 1 92 ? -47.305 29.881 -34.321 1.00 26.60 92 GLU A C 1
ATOM 673 O O . GLU A 1 92 ? -46.730 30.941 -34.626 1.00 26.37 92 GLU A O 1
ATOM 679 N N . HIS A 1 93 ? -46.831 29.042 -33.400 1.00 21.89 93 HIS A N 1
ATOM 680 C CA . HIS A 1 93 ? -45.699 29.395 -32.530 1.00 20.21 93 HIS A CA 1
ATOM 681 C C . HIS A 1 93 ? -44.466 28.560 -32.783 1.00 20.02 93 HIS A C 1
ATOM 682 O O . HIS A 1 93 ? -43.629 28.422 -31.914 1.00 21.83 93 HIS A O 1
ATOM 689 N N . LYS A 1 94 ? -44.363 27.982 -33.973 1.00 21.04 94 LYS A N 1
ATOM 690 C CA . LYS A 1 94 ? -43.313 27.051 -34.284 1.00 21.05 94 LYS A CA 1
ATOM 691 C C . LYS A 1 94 ? -41.924 27.683 -34.018 1.00 20.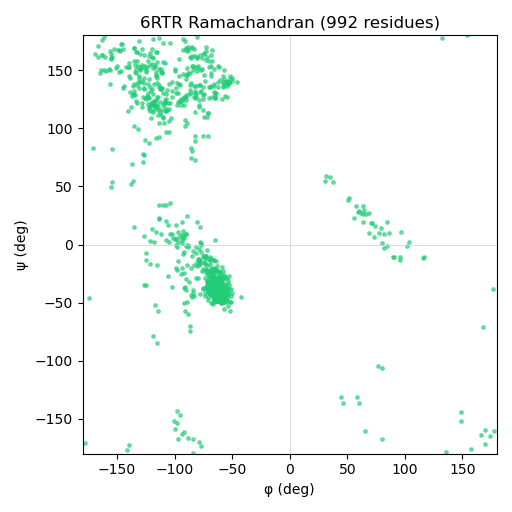52 94 LYS A C 1
ATOM 692 O O . LYS A 1 94 ? -41.049 27.040 -33.459 1.00 20.64 94 LYS A O 1
ATOM 698 N N . GLN A 1 95 ? -41.738 28.911 -34.501 1.00 24.16 95 GLN A N 1
ATOM 699 C CA . GLN A 1 95 ? -40.418 29.570 -34.387 1.00 23.96 95 GLN A CA 1
ATOM 700 C C . GLN A 1 95 ? -40.092 29.896 -32.937 1.00 23.29 95 GLN A C 1
ATOM 701 O O . GLN A 1 95 ? -38.936 29.697 -32.498 1.00 22.87 95 GLN A O 1
ATOM 707 N N . ASP A 1 96 ? -41.099 30.309 -32.185 1.00 23.20 96 ASP A N 1
ATOM 708 C CA . ASP A 1 96 ? -40.927 30.598 -30.746 1.00 23.03 96 ASP A CA 1
ATOM 709 C C . ASP A 1 96 ? -40.522 29.333 -29.975 1.00 22.52 96 ASP A C 1
ATOM 710 O O . ASP A 1 96 ? -39.561 29.301 -29.189 1.00 19.92 96 ASP A O 1
ATOM 715 N N . LEU A 1 97 ? -41.254 28.237 -30.209 1.00 20.32 97 LEU A N 1
ATOM 716 C CA . LEU A 1 97 ? -40.877 26.999 -29.564 1.00 18.82 97 LEU A CA 1
ATOM 717 C C . LEU A 1 97 ? -39.516 26.468 -29.963 1.00 19.06 97 LEU A C 1
ATOM 718 O O . LEU A 1 97 ? -38.763 25.961 -29.108 1.00 19.15 97 LEU A O 1
ATOM 727 N N . ALA A 1 98 ? -39.194 26.550 -31.254 1.00 18.13 98 ALA A N 1
ATOM 728 C CA . ALA A 1 98 ? -37.908 26.122 -31.703 1.00 18.53 98 ALA A CA 1
ATOM 729 C C . ALA A 1 98 ? -36.801 26.950 -31.024 1.00 17.81 98 ALA A C 1
ATOM 730 O O . ALA A 1 98 ? -35.775 26.364 -30.706 1.00 17.14 98 ALA A O 1
ATOM 732 N N . ASP A 1 99 ? -37.057 28.231 -30.782 1.00 21.61 99 ASP A N 1
ATOM 733 C CA . ASP A 1 99 ? -36.049 29.057 -30.040 1.00 22.14 99 ASP A CA 1
ATOM 734 C C . ASP A 1 99 ? -35.747 28.419 -28.691 1.00 19.86 99 ASP A C 1
ATOM 735 O O . ASP A 1 99 ? -34.601 28.318 -28.287 1.00 18.44 99 ASP A O 1
ATOM 740 N N . LEU A 1 100 ? -36.788 28.045 -27.948 1.00 17.90 100 LEU A N 1
ATOM 741 C CA . LEU A 1 100 ? -36.610 27.429 -26.646 1.00 17.67 100 LEU A CA 1
ATOM 742 C C . LEU A 1 100 ? -35.854 26.108 -26.708 1.00 16.79 100 LEU A C 1
ATOM 743 O O . LEU A 1 100 ? -35.074 25.745 -25.811 1.00 17.21 100 LEU A O 1
ATOM 748 N N . VAL A 1 101 ? -36.154 25.294 -27.732 1.00 16.63 101 VAL A N 1
ATOM 749 C CA . VAL A 1 101 ? -35.453 24.034 -27.935 1.00 16.56 101 VAL A CA 1
ATOM 750 C C . VAL A 1 101 ? -33.930 24.240 -28.167 1.00 18.52 101 VAL A C 1
ATOM 751 O O . VAL A 1 101 ? -33.081 23.560 -27.559 1.00 18.33 101 VAL A O 1
ATOM 755 N N . THR A 1 102 ? -33.613 25.217 -29.004 1.00 18.20 102 THR A N 1
ATOM 756 C CA . THR A 1 102 ? -32.192 25.549 -29.235 1.00 18.54 102 THR A CA 1
ATOM 757 C C . THR A 1 102 ? -31.578 25.990 -27.907 1.00 17.93 102 THR A C 1
ATOM 758 O O . THR A 1 102 ? -30.475 25.540 -27.538 1.00 18.78 102 THR A O 1
ATOM 762 N N . ILE A 1 103 ? -32.274 26.861 -27.187 1.00 15.71 103 ILE A N 1
ATOM 763 C CA . ILE A 1 103 ? -31.740 27.434 -25.930 1.00 16.86 103 ILE A CA 1
ATOM 764 C C . ILE A 1 103 ? -31.446 26.395 -24.875 1.00 19.52 103 ILE A C 1
ATOM 765 O O . ILE A 1 103 ? -30.379 26.401 -24.227 1.00 19.28 103 ILE A O 1
ATOM 770 N N . GLU A 1 104 ? -32.353 25.436 -24.703 1.00 18.76 104 GLU A N 1
ATOM 771 C CA . GLU A 1 104 ? -32.227 24.469 -23.641 1.00 20.12 104 GLU A CA 1
ATOM 772 C C . GLU A 1 104 ? -31.493 23.207 -24.024 1.00 18.54 104 GLU A C 1
ATOM 773 O O . GLU A 1 104 ? -30.806 22.643 -23.218 1.00 19.91 104 GLU A O 1
ATOM 779 N N . ALA A 1 105 ? -31.682 22.708 -25.242 1.00 18.89 105 ALA A N 1
ATOM 780 C CA . ALA A 1 105 ? -31.017 21.479 -25.644 1.00 20.73 105 ALA A CA 1
ATOM 781 C C . ALA A 1 105 ? -29.738 21.733 -26.436 1.00 19.67 105 ALA A C 1
ATOM 782 O O . ALA A 1 105 ? -28.996 20.794 -26.687 1.00 18.66 105 ALA A O 1
ATOM 784 N N . GLY A 1 106 ? -29.527 22.971 -26.910 1.00 19.17 106 GLY A N 1
ATOM 785 C CA . GLY A 1 106 ? -28.363 23.285 -27.719 1.00 19.41 106 GLY A CA 1
ATOM 786 C C . GLY A 1 106 ? -28.372 22.863 -29.156 1.00 22.38 106 GLY A C 1
ATOM 787 O O . GLY A 1 106 ? -27.336 22.894 -29.835 1.00 21.74 106 GLY A O 1
ATOM 788 N N . LYS A 1 107 ? -29.521 22.414 -29.654 1.00 21.82 107 LYS A N 1
ATOM 789 C CA . LYS A 1 107 ? -29.678 22.014 -31.041 1.00 23.23 107 LYS A CA 1
ATOM 790 C C . LYS A 1 107 ? -29.601 23.134 -32.013 1.00 20.03 107 LYS A C 1
ATOM 791 O O . LYS A 1 107 ? -30.122 24.181 -31.772 1.00 20.21 107 LYS A O 1
ATOM 797 N N . ILE A 1 108 ? -29.039 22.869 -33.182 1.00 19.70 108 ILE A N 1
ATOM 798 C CA . ILE A 1 108 ? -29.084 23.837 -34.258 1.00 19.95 108 ILE A CA 1
ATOM 799 C C . ILE A 1 108 ? -30.510 24.151 -34.692 1.00 23.58 108 ILE A C 1
ATOM 800 O O . ILE A 1 108 ? -31.440 23.357 -34.492 1.00 22.19 108 ILE A O 1
ATOM 805 N N . ARG A 1 109 ? -30.676 25.351 -35.220 1.00 24.65 109 ARG A N 1
ATOM 806 C CA . ARG A 1 109 ? -31.966 25.907 -35.577 1.00 27.96 109 ARG A CA 1
ATOM 807 C C . ARG A 1 109 ? -32.775 24.943 -36.441 1.00 23.29 109 ARG A C 1
ATOM 808 O O . ARG A 1 109 ? -33.971 24.714 -36.152 1.00 23.54 109 ARG A O 1
ATOM 816 N N . SER A 1 110 ? -32.191 24.402 -37.479 1.00 22.96 110 SER A N 1
ATOM 817 C CA . SER A 1 110 ? -32.961 23.545 -38.391 1.00 24.01 110 SER A CA 1
ATOM 818 C C . SER A 1 110 ? -33.440 22.263 -37.662 1.00 23.03 110 SER A C 1
ATOM 819 O O . SER A 1 110 ? -34.564 21.809 -37.921 1.00 22.05 110 SER A O 1
ATOM 822 N N . GLU A 1 111 ? -32.634 21.726 -36.749 1.00 20.77 111 GLU A N 1
ATOM 823 C CA . GLU A 1 111 ? -33.072 20.582 -35.913 1.00 21.18 111 GLU A CA 1
ATOM 824 C C . GLU A 1 111 ? -34.129 20.930 -34.907 1.00 21.03 111 GLU A C 1
ATOM 825 O O . GLU A 1 111 ? -35.044 20.115 -34.652 1.00 20.37 111 GLU A O 1
ATOM 831 N N . ALA A 1 112 ? -34.030 22.105 -34.295 1.00 20.43 112 ALA A N 1
ATOM 832 C CA . ALA A 1 112 ? -35.081 22.581 -33.415 1.00 18.49 112 ALA A CA 1
ATOM 833 C C . ALA A 1 112 ? -36.389 22.783 -34.110 1.00 20.17 112 ALA A C 1
ATOM 834 O O . ALA A 1 112 ? -37.456 22.368 -33.595 1.00 18.79 112 ALA A O 1
ATOM 836 N N . LEU A 1 113 ? -36.351 23.360 -35.305 1.00 18.87 113 LEU A N 1
ATOM 837 C CA . LEU A 1 113 ? -37.584 23.520 -36.087 1.00 19.70 113 LEU A CA 1
ATOM 838 C C . LEU A 1 113 ? -38.152 22.165 -36.441 1.00 19.70 113 LEU A C 1
ATOM 839 O O . LEU A 1 113 ? -39.389 21.992 -36.369 1.00 20.19 113 LEU A O 1
ATOM 844 N N . GLY A 1 114 ? -37.288 21.238 -36.807 1.00 19.57 114 GLY A N 1
ATOM 845 C CA . GLY A 1 114 ? -37.673 19.845 -37.163 1.00 19.72 114 GLY A CA 1
ATOM 846 C C . GLY A 1 114 ? -38.335 19.140 -35.986 1.00 20.01 114 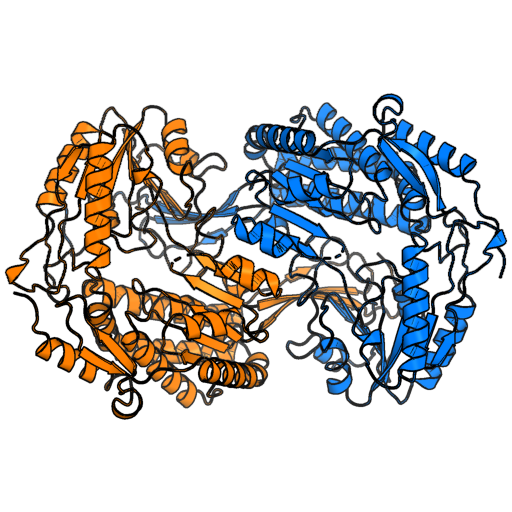GLY A C 1
ATOM 847 O O . GLY A 1 114 ? -39.299 18.394 -36.169 1.00 19.75 114 GLY A O 1
ATOM 848 N N . GLU A 1 115 ? -37.826 19.359 -34.797 1.00 18.83 115 GLU A N 1
ATOM 849 C CA . GLU A 1 115 ? -38.454 18.764 -33.605 1.00 18.88 115 GLU A CA 1
ATOM 850 C C . GLU A 1 115 ? -39.828 19.331 -33.367 1.00 18.32 115 GLU A C 1
ATOM 851 O O . GLU A 1 115 ? -40.793 18.549 -33.069 1.00 18.69 115 GLU A O 1
ATOM 857 N N . VAL A 1 116 ? -40.025 20.634 -33.538 1.00 17.66 116 VAL A N 1
ATOM 858 C CA . VAL A 1 116 ? -41.343 21.194 -33.357 1.00 17.63 116 VAL A CA 1
ATOM 859 C C . VAL A 1 116 ? -42.269 20.685 -34.471 1.00 19.90 116 VAL A C 1
ATOM 860 O O . VAL A 1 116 ? -43.451 20.372 -34.208 1.00 19.66 116 VAL A O 1
ATOM 864 N N . GLN A 1 117 ? -41.757 20.608 -35.701 1.00 19.47 117 GLN A N 1
ATOM 865 C CA . GLN A 1 117 ? -42.584 20.040 -36.785 1.00 21.14 117 GLN A CA 1
ATOM 866 C C . GLN A 1 117 ? -43.022 18.600 -36.499 1.00 21.47 117 GLN A C 1
ATOM 867 O O . GLN A 1 117 ? -44.127 18.208 -36.874 1.00 20.76 117 GLN A O 1
ATOM 873 N N . GLU A 1 118 ? -42.182 17.816 -35.835 1.00 19.99 118 GLU A N 1
ATOM 874 C CA . GLU A 1 118 ? -42.541 16.464 -35.449 1.00 24.03 118 GLU A CA 1
ATOM 875 C C . GLU A 1 118 ? -43.765 16.491 -34.535 1.00 22.07 118 GLU A C 1
ATOM 876 O O . GLU A 1 118 ? -44.650 15.628 -34.642 1.00 18.96 118 GLU A O 1
ATOM 882 N N . MET A 1 119 ? -43.817 17.467 -33.624 1.00 18.40 119 MET A N 1
ATOM 883 C CA . MET A 1 119 ? -44.986 17.640 -32.768 1.00 17.55 119 MET A CA 1
ATOM 884 C C . MET A 1 119 ? -46.249 17.881 -33.593 1.00 17.99 119 MET A C 1
ATOM 885 O O . MET A 1 119 ? -47.300 17.289 -33.324 1.00 16.73 119 MET A O 1
ATOM 890 N N . ILE A 1 120 ? -46.149 18.765 -34.554 1.00 17.00 120 ILE A N 1
ATOM 891 C CA . ILE A 1 120 ? -47.285 19.130 -35.437 1.00 18.39 120 ILE A CA 1
ATOM 892 C C . ILE A 1 120 ? -47.712 17.869 -36.222 1.00 18.39 120 ILE A C 1
ATOM 893 O O . ILE A 1 120 ? -48.927 17.534 -36.303 1.00 19.42 120 ILE A O 1
ATOM 898 N N . ASP A 1 121 ? -46.743 17.152 -36.753 1.00 19.01 121 ASP A N 1
ATOM 899 C CA . ASP A 1 121 ? -46.992 15.884 -37.513 1.00 21.83 121 ASP A CA 1
ATOM 900 C C . ASP A 1 121 ? -47.671 14.800 -36.658 1.00 20.37 121 ASP A C 1
ATOM 901 O O . ASP A 1 121 ? -48.602 14.110 -37.130 1.00 18.81 121 ASP A O 1
ATOM 906 N N . ILE A 1 122 ? -47.252 14.636 -35.392 1.00 17.66 122 ILE A N 1
ATOM 907 C CA . ILE A 1 122 ? -47.917 13.625 -34.547 1.00 18.02 122 ILE A CA 1
ATOM 908 C C . ILE A 1 122 ? -49.331 14.115 -34.200 1.00 16.88 122 ILE A C 1
ATOM 909 O O . ILE A 1 122 ? -50.207 13.259 -34.098 1.00 17.14 122 ILE A O 1
ATOM 914 N N . CYS A 1 123 ? -49.561 15.411 -34.047 1.00 16.24 123 CYS A N 1
ATOM 915 C CA . CYS A 1 123 ? -50.926 15.889 -33.809 1.00 17.32 123 CYS A CA 1
ATOM 916 C C . CYS A 1 123 ? -51.799 15.496 -35.033 1.00 17.72 123 CYS A C 1
ATOM 917 O O . CYS A 1 123 ? -52.889 14.941 -34.864 1.00 18.28 123 CYS A O 1
ATOM 920 N N . ASP A 1 124 ? -51.300 15.714 -36.246 1.00 18.02 124 ASP A N 1
ATOM 921 C CA . ASP A 1 124 ? -52.060 15.316 -37.481 1.00 19.25 124 ASP A CA 1
ATOM 922 C C . ASP A 1 124 ? -52.361 13.825 -37.452 1.00 17.88 124 ASP A C 1
ATOM 923 O O . ASP A 1 124 ? -53.491 13.411 -37.737 1.00 17.57 124 ASP A O 1
ATOM 928 N N . PHE A 1 125 ? -51.389 12.995 -37.077 1.00 16.66 125 PHE A N 1
ATOM 929 C CA . PHE A 1 125 ? -51.547 11.555 -37.064 1.00 18.05 125 PHE A CA 1
ATOM 930 C C . PHE A 1 125 ? -52.588 11.159 -36.037 1.00 18.99 125 PHE A C 1
ATOM 931 O O . PHE A 1 125 ? -53.464 10.331 -36.298 1.00 17.97 125 PHE A O 1
ATOM 939 N N . ALA A 1 126 ? -52.489 11.796 -34.866 1.00 16.99 126 ALA A N 1
ATOM 940 C CA . ALA A 1 126 ? -53.394 11.468 -33.753 1.00 17.33 126 ALA A CA 1
ATOM 941 C C . ALA A 1 126 ? -54.818 11.832 -34.056 1.00 16.76 126 ALA A C 1
ATOM 942 O O . ALA A 1 126 ? -55.743 11.081 -33.679 1.00 16.31 126 ALA A O 1
ATOM 944 N N . VAL A 1 127 ? -55.009 12.915 -34.794 1.00 16.97 127 VAL A N 1
ATOM 945 C CA . VAL A 1 127 ? -56.345 13.342 -35.229 1.00 17.54 127 VAL A CA 1
ATOM 946 C C . VAL A 1 127 ? -56.941 12.270 -36.112 1.00 18.91 127 VAL A C 1
ATOM 947 O O . VAL A 1 127 ? -58.148 11.886 -35.930 1.00 18.19 127 VAL A O 1
ATOM 951 N N . GLY A 1 128 ? -56.147 11.699 -37.002 1.00 17.59 128 GLY A N 1
ATOM 952 C CA . GLY A 1 128 ? -56.565 10.509 -37.771 1.00 18.64 128 GLY A CA 1
ATOM 953 C C . GLY A 1 128 ? -56.896 9.304 -36.898 1.00 20.23 128 GLY A C 1
ATOM 954 O O . GLY A 1 128 ? -58.001 8.679 -37.022 1.00 20.19 128 GLY A O 1
ATOM 955 N N . LEU A 1 129 ? -56.013 8.967 -35.962 1.00 17.56 129 LEU A N 1
ATOM 956 C CA . LEU A 1 129 ? -56.247 7.861 -35.030 1.00 18.89 129 LEU A CA 1
ATOM 957 C C . LEU A 1 129 ? -57.518 7.989 -34.231 1.00 18.03 129 LEU A C 1
ATOM 958 O O . LEU A 1 129 ? -58.096 6.970 -33.851 1.00 18.84 129 LEU A O 1
ATOM 963 N N . SER A 1 130 ? -57.977 9.219 -33.993 1.00 16.76 130 SER A N 1
ATOM 964 C CA . SER A 1 130 ? -59.178 9.463 -33.155 1.00 16.86 130 SER A CA 1
ATOM 965 C C . SER A 1 130 ? -60.424 8.877 -33.752 1.00 18.56 130 SER A C 1
ATOM 966 O O . SER A 1 130 ? -61.410 8.745 -33.015 1.00 18.46 130 SER A O 1
ATOM 969 N N . ARG A 1 131 ? -60.402 8.570 -35.044 1.00 17.47 131 ARG A N 1
ATOM 970 C CA . ARG A 1 131 ? -61.503 7.828 -35.644 1.00 17.99 131 ARG A CA 1
ATOM 971 C C . ARG A 1 131 ? -61.206 6.371 -35.911 1.00 19.25 131 ARG A C 1
ATOM 972 O O . ARG A 1 131 ? -62.018 5.664 -36.514 1.00 20.22 131 ARG A O 1
ATOM 980 N N . GLN A 1 132 ? -60.088 5.873 -35.415 1.00 19.25 132 GLN A N 1
ATOM 981 C CA . GLN A 1 132 ? -59.685 4.499 -35.629 1.00 22.57 132 GLN A CA 1
ATOM 982 C C . GLN A 1 132 ? -59.658 3.693 -34.299 1.00 21.91 132 GLN A C 1
ATOM 983 O O . GLN A 1 132 ? -60.573 2.919 -33.996 1.00 23.72 132 GLN A O 1
ATOM 989 N N . LEU A 1 133 ? -58.589 3.765 -33.588 1.00 19.08 133 LEU A N 1
ATOM 990 C CA . LEU A 1 133 ? -58.385 3.018 -32.379 1.00 17.89 133 LEU A CA 1
ATOM 991 C C . LEU A 1 133 ? -58.985 1.627 -32.490 1.00 17.31 133 LEU A C 1
ATOM 992 O O . LEU A 1 133 ? -59.754 1.184 -31.669 1.00 18.84 133 LEU A O 1
ATOM 997 N N . TYR A 1 134 ? -58.584 0.942 -33.541 1.00 14.45 134 TYR A N 1
ATOM 998 C CA . TYR A 1 134 ? -59.334 -0.240 -33.939 1.00 15.23 134 TYR A CA 1
ATOM 999 C C . TYR A 1 134 ? -59.130 -1.433 -33.049 1.00 15.26 134 TYR A C 1
ATOM 1000 O O . TYR A 1 134 ? -57.991 -1.914 -32.808 1.00 16.02 134 TYR A O 1
ATOM 1009 N N . GLY A 1 135 ? -60.257 -2.010 -32.630 1.00 14.92 135 GLY A N 1
ATOM 1010 C CA . GLY A 1 135 ? -60.307 -3.382 -32.169 1.00 15.59 135 GLY A CA 1
ATOM 1011 C C . GLY A 1 135 ? -60.859 -4.273 -33.282 1.00 15.04 135 GLY A C 1
ATOM 1012 O O . GLY A 1 135 ? -60.687 -3.962 -34.486 1.00 16.05 135 GLY A O 1
ATOM 1013 N N . ARG A 1 136 ? -61.500 -5.386 -32.934 1.00 14.63 136 ARG A N 1
ATOM 1014 C CA . ARG A 1 136 ? -61.863 -6.413 -33.893 1.00 14.56 136 ARG A CA 1
ATOM 1015 C C . ARG A 1 136 ? -63.219 -6.932 -33.577 1.00 15.38 136 ARG A C 1
ATOM 1016 O O . ARG A 1 136 ? -63.667 -6.885 -32.432 1.00 15.94 136 ARG A O 1
ATOM 1024 N N . THR A 1 137 ? -63.907 -7.412 -34.595 1.00 14.47 137 THR A N 1
ATOM 1025 C CA . THR A 1 137 ? -65.060 -8.251 -34.404 1.00 14.72 137 THR A CA 1
ATOM 1026 C C . THR A 1 137 ? -64.663 -9.600 -35.031 1.00 15.48 137 THR A C 1
ATOM 1027 O O . THR A 1 137 ? -63.882 -9.647 -35.985 1.00 16.34 137 THR A O 1
ATOM 1031 N N . MET A 1 138 ? -65.138 -10.696 -34.456 1.00 16.14 138 MET A N 1
ATOM 1032 C CA . MET A 1 138 ? -64.696 -12.013 -34.921 1.00 17.43 138 MET A CA 1
ATOM 1033 C C . MET A 1 138 ? -65.705 -13.064 -34.608 1.00 18.17 138 MET A C 1
ATOM 1034 O O . MET A 1 138 ? -66.567 -12.850 -33.733 1.00 16.53 138 MET A O 1
ATOM 1039 N N . PRO A 1 139 ? -65.633 -14.189 -35.305 1.00 17.98 139 PRO A N 1
ATOM 1040 C CA . PRO A 1 139 ? -66.597 -15.252 -35.028 1.00 18.35 139 PRO A CA 1
ATOM 1041 C C . PRO A 1 139 ? -66.429 -15.837 -33.626 1.00 19.16 139 PRO A C 1
ATOM 1042 O O . PRO A 1 139 ? -65.320 -15.844 -33.027 1.00 21.45 139 PRO A O 1
ATOM 1046 N N . THR A 1 140 ? -67.546 -16.305 -33.103 1.00 19.59 140 THR A N 1
ATOM 1047 C CA . THR A 1 140 ? -67.526 -17.156 -31.928 1.00 20.60 140 THR A CA 1
ATOM 1048 C C . THR A 1 140 ? -67.943 -18.599 -32.260 1.00 18.67 140 THR A C 1
ATOM 1049 O O . THR A 1 140 ? -68.768 -18.828 -33.138 1.00 20.35 140 THR A O 1
ATOM 1053 N N . GLU A 1 141 ? -67.389 -19.559 -31.526 1.00 19.55 141 GLU A N 1
ATOM 1054 C CA . GLU A 1 141 ? -67.853 -20.953 -31.615 1.00 20.92 141 GLU A CA 1
ATOM 1055 C C . GLU A 1 141 ? -69.230 -21.216 -31.062 1.00 20.89 141 GLU A C 1
ATOM 1056 O O . GLU A 1 141 ? -69.790 -22.279 -31.324 1.00 20.02 141 GLU A O 1
ATOM 1062 N N . ARG A 1 142 ? -69.782 -20.266 -30.311 1.00 19.03 142 ARG A N 1
ATOM 1063 C CA . ARG A 1 142 ? -71.040 -20.468 -29.623 1.00 20.78 142 ARG A CA 1
ATOM 1064 C C . ARG A 1 142 ? -72.200 -19.990 -30.476 1.00 19.34 142 ARG A C 1
ATOM 1065 O O . ARG A 1 142 ? -72.271 -18.843 -30.850 1.00 18.14 142 ARG A O 1
ATOM 1073 N N . PRO A 1 143 ? -73.186 -20.863 -30.757 1.00 18.75 143 PRO A N 1
ATOM 1074 C CA . PRO A 1 143 ? -74.326 -20.405 -31.496 1.00 19.78 143 PRO A CA 1
ATOM 1075 C C . PRO A 1 143 ? -75.105 -19.258 -30.773 1.00 17.19 143 PRO A C 1
ATOM 1076 O O . PRO A 1 143 ? -75.242 -19.258 -29.534 1.00 17.23 143 PRO A O 1
ATOM 1080 N N . GLY A 1 144 ? -75.581 -18.303 -31.536 1.00 16.54 144 GLY A N 1
ATOM 1081 C CA . GLY A 1 144 ? -76.389 -17.238 -30.968 1.00 17.21 144 GLY A CA 1
ATOM 1082 C C . GLY A 1 144 ? -75.621 -16.321 -29.994 1.00 16.85 144 GLY A C 1
ATOM 1083 O O . GLY A 1 144 ? -76.206 -15.695 -29.105 1.00 16.67 144 GLY A O 1
ATOM 1084 N N . HIS A 1 145 ? -74.324 -16.248 -30.200 1.00 15.76 145 HIS A N 1
ATOM 1085 C CA . HIS A 1 145 ? -73.409 -15.316 -29.514 1.00 16.46 145 HIS A CA 1
ATOM 1086 C C . HIS A 1 145 ? -72.675 -14.442 -30.535 1.00 16.39 145 HIS A C 1
ATOM 1087 O O . HIS A 1 145 ? -72.575 -14.804 -31.716 1.00 16.53 145 HIS A O 1
ATOM 1094 N N . ARG A 1 146 ? -72.111 -13.335 -30.060 1.00 15.80 146 ARG A N 1
ATOM 1095 C CA . ARG A 1 146 ? -71.253 -12.457 -30.849 1.00 16.81 146 ARG A CA 1
ATOM 1096 C C . ARG A 1 146 ? -70.010 -12.228 -30.014 1.00 18.18 146 ARG A C 1
ATOM 1097 O O . ARG A 1 146 ? -70.087 -12.273 -28.809 1.00 17.81 146 ARG A O 1
ATOM 1105 N N . LEU A 1 147 ? -68.869 -11.997 -30.658 1.00 16.86 147 LEU A N 1
ATOM 1106 C CA . LEU A 1 147 ? -67.592 -11.791 -29.992 1.00 16.32 147 LEU A CA 1
ATOM 1107 C C . LEU A 1 147 ? -66.921 -10.574 -30.606 1.00 16.94 147 LEU A C 1
ATOM 1108 O O . LEU A 1 147 ? -66.944 -10.351 -31.818 1.00 15.42 147 LEU A O 1
ATOM 1113 N N . MET A 1 148 ? -66.335 -9.739 -29.745 1.00 15.26 148 MET A N 1
ATOM 1114 C CA . MET A 1 148 ? -65.577 -8.597 -30.245 1.00 14.53 148 MET A CA 1
ATOM 1115 C C . MET A 1 148 ? -64.448 -8.311 -29.274 1.00 15.97 148 MET A C 1
ATOM 1116 O O . MET A 1 148 ? -64.449 -8.774 -28.116 1.00 15.56 148 MET A O 1
ATOM 1121 N N . GLU A 1 149 ? -63.528 -7.482 -29.731 1.00 13.96 149 GLU A N 1
ATOM 1122 C CA . GLU A 1 149 ? -62.475 -6.902 -28.917 1.00 15.74 149 GLU A CA 1
ATOM 1123 C C . GLU A 1 149 ? -62.535 -5.385 -28.994 1.00 15.40 149 GLU A C 1
ATOM 1124 O O . GLU A 1 149 ? -62.564 -4.823 -30.103 1.00 14.60 149 GLU A O 1
ATOM 1130 N N . THR A 1 150 ? -62.585 -4.735 -27.847 1.00 14.96 150 THR A N 1
ATOM 1131 C CA . THR A 1 150 ? -62.749 -3.272 -27.742 1.00 16.17 150 THR A CA 1
ATOM 1132 C C . THR A 1 150 ? -61.571 -2.690 -26.977 1.00 15.47 150 THR A C 1
ATOM 1133 O O . THR A 1 150 ? -60.847 -3.450 -26.340 1.00 17.69 150 THR A O 1
ATOM 1137 N N . TRP A 1 151 ? -61.281 -1.423 -27.227 1.00 15.91 151 TRP A N 1
ATOM 1138 C CA . TRP A 1 151 ? -60.169 -0.737 -26.580 1.00 15.77 151 TRP A CA 1
ATOM 1139 C C . TRP A 1 151 ? -60.720 0.423 -25.804 1.00 15.88 151 TRP A C 1
ATOM 1140 O O . TRP A 1 151 ? -61.573 1.190 -26.289 1.00 16.51 151 TRP A O 1
ATOM 1151 N N . HIS A 1 152 ? -60.255 0.563 -24.551 1.00 15.26 152 HIS A N 1
ATOM 1152 C CA . HIS A 1 152 ? -60.766 1.590 -23.696 1.00 16.25 152 HIS A CA 1
ATOM 1153 C C . HIS A 1 152 ? -59.650 2.455 -23.147 1.00 14.96 152 HIS A C 1
ATOM 1154 O O . HIS A 1 152 ? -58.541 1.976 -22.958 1.00 15.71 152 HIS A O 1
ATOM 1161 N N . PRO A 1 153 ? -59.987 3.696 -22.825 1.00 15.75 153 PRO A N 1
ATOM 1162 C CA . PRO A 1 153 ? -58.993 4.563 -22.159 1.00 16.19 153 PRO A CA 1
ATOM 1163 C C . PRO A 1 153 ? -58.463 3.954 -20.844 1.00 17.04 153 PRO A C 1
ATOM 1164 O O . PRO A 1 153 ? -59.200 3.286 -20.081 1.00 17.16 153 PRO A O 1
ATOM 1168 N N . LEU A 1 154 ? -57.185 4.153 -20.604 1.00 16.24 154 LEU A N 1
ATOM 1169 C CA . LEU A 1 154 ? -56.479 3.504 -19.531 1.00 17.14 154 LEU A CA 1
ATOM 1170 C C . LEU A 1 154 ? -56.471 4.344 -18.220 1.00 16.82 154 LEU A C 1
ATOM 1171 O O . LEU A 1 154 ? -56.765 3.833 -17.150 1.00 16.92 154 LEU A O 1
ATOM 1176 N N . GLY A 1 155 ? -56.096 5.635 -18.300 1.00 15.93 155 GLY A N 1
ATOM 1177 C CA . GLY A 1 155 ? -55.997 6.473 -17.085 1.00 14.75 155 GLY A CA 1
ATOM 1178 C C . GLY A 1 155 ? -54.910 7.511 -17.265 1.00 15.35 155 GLY A C 1
ATOM 1179 O O . GLY A 1 155 ? -54.708 7.994 -18.392 1.00 16.76 155 GLY A O 1
ATOM 1180 N N . VAL A 1 156 ? -54.331 7.899 -16.141 1.00 15.34 156 VAL A N 1
ATOM 1181 C CA . VAL A 1 156 ? -53.284 8.902 -16.166 1.00 15.21 156 VAL A CA 1
ATOM 1182 C C . VAL A 1 156 ? -51.981 8.292 -16.645 1.00 14.05 156 VAL A C 1
ATOM 1183 O O . VAL A 1 156 ? -51.525 7.279 -16.156 1.00 15.95 156 VAL A O 1
ATOM 1187 N N . VAL A 1 157 ? -51.319 8.971 -17.591 1.00 14.98 157 VAL A N 1
ATOM 1188 C CA . VAL A 1 157 ? -50.060 8.574 -18.117 1.00 15.37 157 VAL A CA 1
ATOM 1189 C C . VAL A 1 157 ? -48.967 9.523 -17.619 1.00 17.25 157 VAL A C 1
ATOM 1190 O O . VAL A 1 157 ? -49.067 10.712 -17.768 1.00 17.05 157 VAL A O 1
ATOM 1194 N N . GLY A 1 158 ? -47.959 8.934 -16.998 1.00 16.01 158 GLY A N 1
ATOM 1195 C CA . GLY A 1 158 ? -46.782 9.681 -16.560 1.00 17.47 158 GLY A CA 1
ATOM 1196 C C . GLY A 1 158 ? -45.756 9.685 -17.635 1.00 16.48 158 GLY A C 1
ATOM 1197 O O . GLY A 1 158 ? -45.348 8.611 -18.082 1.00 18.03 158 GLY A O 1
ATOM 1198 N N . VAL A 1 159 ? -45.293 10.876 -17.999 1.00 17.08 159 VAL A N 1
ATOM 1199 C CA . VAL A 1 159 ? -44.301 11.046 -19.063 1.00 18.04 159 VAL A CA 1
ATOM 1200 C C . VAL A 1 159 ? -43.021 11.590 -18.488 1.00 18.56 159 VAL A C 1
ATOM 1201 O O . VAL A 1 159 ? -43.052 12.646 -17.889 1.00 19.50 159 VAL A O 1
ATOM 1205 N N . ILE A 1 160 ? -41.935 10.811 -18.620 1.00 18.31 160 ILE A N 1
ATOM 1206 C CA . ILE A 1 160 ? -40.608 11.230 -18.183 1.00 21.69 160 ILE A CA 1
ATOM 1207 C C . ILE A 1 160 ? -39.745 11.398 -19.428 1.00 21.16 160 ILE A C 1
ATOM 1208 O O . ILE A 1 160 ? -39.529 10.448 -20.180 1.00 22.55 160 ILE A O 1
ATOM 1213 N N . SER A 1 161 ? -39.343 12.647 -19.707 1.00 19.05 161 SER A N 1
ATOM 1214 C CA . SER A 1 161 ? -38.579 12.943 -20.934 1.00 20.97 161 SER A CA 1
ATOM 1215 C C . SER A 1 161 ? -37.163 13.420 -20.579 1.00 21.48 161 SER A C 1
ATOM 1216 O O . SER A 1 161 ? -36.884 13.748 -19.452 1.00 21.88 161 SER A O 1
ATOM 1219 N N . ALA A 1 162 ? -36.312 13.434 -21.581 1.00 22.56 162 ALA A N 1
ATOM 1220 C CA . ALA A 1 162 ? -34.904 13.760 -21.408 1.00 21.17 162 ALA A CA 1
ATOM 1221 C C . ALA A 1 162 ? -34.618 15.098 -22.033 1.00 19.53 162 ALA A C 1
ATOM 1222 O O . ALA A 1 162 ? -35.450 15.749 -22.659 1.00 20.48 162 ALA A O 1
ATOM 1224 N N . PHE A 1 163 ? -33.401 15.596 -21.834 1.00 18.68 163 PHE A N 1
ATOM 1225 C CA . PHE A 1 163 ? -33.083 16.894 -22.323 1.00 16.95 163 PHE A CA 1
ATOM 1226 C C . PHE A 1 163 ? -32.968 17.011 -23.841 1.00 17.23 163 PHE A C 1
ATOM 1227 O O . PHE A 1 163 ? -33.048 18.140 -24.401 1.00 18.02 163 PHE A O 1
ATOM 1235 N N . ASN A 1 164 ? -32.700 15.876 -24.487 1.00 18.25 164 ASN A N 1
ATOM 1236 C CA . ASN A 1 164 ? -32.240 15.909 -25.842 1.00 18.28 164 ASN A CA 1
ATOM 1237 C C . ASN A 1 164 ? -33.322 16.082 -26.886 1.00 20.51 164 ASN A C 1
ATOM 1238 O O . ASN A 1 164 ? -33.091 16.653 -27.948 1.00 20.81 164 ASN A O 1
ATOM 1243 N N . PHE A 1 165 ? -34.539 15.604 -26.566 1.00 19.48 165 PHE A N 1
ATOM 1244 C CA . PHE A 1 165 ? -35.746 15.861 -27.370 1.00 19.11 165 PHE A CA 1
ATOM 1245 C C . PHE A 1 165 ? -36.761 16.402 -26.387 1.00 19.36 165 PHE A C 1
ATOM 1246 O O . PHE A 1 165 ? -37.663 15.687 -25.920 1.00 18.36 165 PHE A O 1
ATOM 1254 N N . PRO A 1 166 ? -36.625 17.669 -26.024 1.00 18.08 166 PRO A N 1
ATOM 1255 C CA . PRO A 1 166 ? -37.417 18.217 -24.927 1.00 17.74 166 PRO A CA 1
ATOM 1256 C C . PRO A 1 166 ? -38.874 18.467 -25.247 1.00 18.44 166 PRO A C 1
ATOM 1257 O O . PRO A 1 166 ? -39.639 18.751 -24.307 1.00 18.21 166 PRO A O 1
ATOM 1261 N N . VAL A 1 167 ? -39.274 18.378 -26.519 1.00 16.99 167 VAL A N 1
ATOM 1262 C CA . VAL A 1 167 ? -40.689 18.611 -26.848 1.00 17.39 167 VAL A CA 1
ATOM 1263 C C . VAL A 1 167 ? -41.277 17.447 -27.643 1.00 18.41 167 VAL A C 1
ATOM 1264 O O . VAL A 1 167 ? -42.463 17.144 -27.434 1.00 17.63 167 VAL A O 1
ATOM 1268 N N . ALA A 1 168 ? -40.513 16.803 -28.507 1.00 16.32 168 ALA A N 1
ATOM 1269 C CA . ALA A 1 168 ? -41.169 15.794 -29.401 1.00 17.72 168 ALA A CA 1
ATOM 1270 C C . ALA A 1 168 ? -41.571 14.527 -28.661 1.00 17.78 168 ALA A C 1
ATOM 1271 O O . ALA A 1 168 ? -42.598 13.928 -28.981 1.00 16.76 168 ALA A O 1
ATOM 1273 N N . VAL A 1 169 ? -40.775 14.099 -27.706 1.00 16.40 169 VAL A N 1
ATOM 1274 C CA . VAL A 1 169 ? -41.083 12.883 -26.951 1.00 18.07 169 VAL A CA 1
ATOM 1275 C C . VAL A 1 169 ? -42.386 13.069 -26.181 1.00 17.51 169 VAL A C 1
ATOM 1276 O O . VAL A 1 169 ? -43.311 12.216 -26.252 1.00 15.70 169 VAL A O 1
ATOM 1280 N N . TRP A 1 170 ? -42.532 14.174 -25.471 1.00 15.67 170 TRP A N 1
ATOM 1281 C CA . TRP A 1 170 ? -43.811 14.467 -24.840 1.00 15.02 170 TRP A CA 1
ATOM 1282 C C . TRP A 1 170 ? -44.934 14.530 -25.852 1.00 16.19 170 TRP A C 1
ATOM 1283 O O . TRP A 1 170 ? -46.015 13.965 -25.603 1.00 16.07 170 TRP A O 1
ATOM 1294 N N . ALA A 1 171 ? -44.720 15.163 -26.998 1.00 15.07 171 ALA A N 1
ATOM 1295 C CA . ALA A 1 171 ? -45.775 15.279 -27.990 1.00 15.78 171 ALA A CA 1
ATOM 1296 C C . ALA A 1 171 ? -46.212 13.893 -28.474 1.00 15.22 171 ALA A C 1
ATOM 1297 O O . ALA A 1 171 ? -47.451 13.665 -28.604 1.00 17.52 171 ALA A O 1
ATOM 1299 N N . TRP A 1 172 ? -45.273 12.979 -28.741 1.00 16.47 172 TRP A N 1
ATOM 1300 C CA . TRP A 1 172 ? -45.594 11.623 -29.209 1.00 17.32 172 TRP A CA 1
ATOM 1301 C C . TRP A 1 172 ? -46.512 10.987 -28.179 1.00 19.24 172 TRP A C 1
ATOM 1302 O O . TRP A 1 172 ? -47.517 10.337 -28.546 1.00 20.47 172 TRP A O 1
ATOM 1313 N N . ASN A 1 173 ? -46.156 11.140 -26.899 1.00 16.46 173 ASN A N 1
ATOM 1314 C CA . ASN A 1 173 ? -46.962 10.575 -25.825 1.00 17.06 173 ASN A CA 1
ATOM 1315 C C . ASN A 1 173 ? -48.276 11.262 -25.601 1.00 17.27 173 ASN A C 1
ATOM 1316 O O . ASN A 1 173 ? -49.313 10.574 -25.459 1.00 18.10 173 ASN A O 1
ATOM 1321 N N . ALA A 1 174 ? -48.286 12.576 -25.535 1.00 16.82 174 ALA A N 1
ATOM 1322 C CA . ALA A 1 174 ? -49.497 13.335 -25.198 1.00 17.08 174 ALA A CA 1
ATOM 1323 C C . ALA A 1 174 ? -50.503 13.367 -26.315 1.00 15.19 174 ALA A C 1
ATOM 1324 O O . ALA A 1 174 ? -51.698 13.221 -26.060 1.00 16.05 174 ALA A O 1
ATOM 1326 N N . ALA A 1 175 ? -50.086 13.548 -27.568 1.00 14.59 175 ALA A N 1
ATOM 1327 C CA . ALA A 1 175 ? -51.077 13.562 -28.654 1.00 16.32 175 ALA A CA 1
ATOM 1328 C C . ALA A 1 175 ? -51.826 12.221 -28.702 1.00 15.08 175 ALA A C 1
ATOM 1329 O O . ALA A 1 175 ? -53.051 12.214 -28.809 1.00 15.91 175 ALA A O 1
ATOM 1331 N N . VAL A 1 176 ? -51.057 11.145 -28.623 1.00 14.71 176 VAL A N 1
ATOM 1332 C CA . VAL A 1 176 ? -51.622 9.789 -28.658 1.00 15.34 176 VAL A CA 1
ATOM 1333 C C . VAL A 1 176 ? -52.448 9.552 -27.401 1.00 15.73 176 VAL A C 1
ATOM 1334 O O . VAL A 1 176 ? -53.625 9.106 -27.498 1.00 16.11 176 VAL A O 1
ATOM 1338 N N . ALA A 1 177 ? -51.895 9.802 -26.222 1.00 15.42 177 ALA A N 1
ATOM 1339 C CA . ALA A 1 177 ? -52.626 9.579 -24.982 1.00 15.39 177 ALA A CA 1
ATOM 1340 C C . ALA A 1 177 ? -53.935 10.358 -24.946 1.00 15.54 177 ALA A C 1
ATOM 1341 O O . ALA A 1 177 ? -54.964 9.782 -24.577 1.00 14.71 177 ALA A O 1
ATOM 1343 N N . LEU A 1 178 ? -53.935 11.625 -25.356 1.00 14.79 178 LEU A N 1
ATOM 1344 C CA . LEU A 1 178 ? -55.143 12.423 -25.312 1.00 14.62 178 LEU A CA 1
ATOM 1345 C C . LEU A 1 178 ? -56.210 11.840 -26.230 1.00 15.14 178 LEU A C 1
ATOM 1346 O O . LEU A 1 178 ? -57.395 11.805 -25.857 1.00 16.01 178 LEU A O 1
ATOM 1351 N N . VAL A 1 179 ? -55.863 11.480 -27.443 1.00 13.47 179 VAL A N 1
ATOM 1352 C CA . VAL A 1 179 ? -56.888 10.941 -28.326 1.00 14.29 179 VAL A CA 1
ATOM 1353 C C . VAL A 1 179 ? -57.389 9.568 -27.858 1.00 14.35 179 VAL A C 1
ATOM 1354 O O . VAL A 1 179 ? -58.576 9.263 -28.094 1.00 14.18 179 VAL A O 1
ATOM 1358 N N . CYS A 1 180 ? -56.545 8.832 -27.106 1.00 14.16 180 CYS A N 1
ATOM 1359 C CA . CYS A 1 180 ? -56.901 7.552 -26.472 1.00 13.92 180 CYS A CA 1
ATOM 1360 C C . CYS A 1 180 ? -57.731 7.687 -25.196 1.00 14.21 180 CYS A C 1
ATOM 1361 O O . CYS A 1 180 ? -58.071 6.672 -24.595 1.00 15.28 180 CYS A O 1
ATOM 1364 N N . GLY A 1 181 ? -58.086 8.937 -24.816 1.00 13.66 181 GLY A N 1
ATOM 1365 C CA . GLY A 1 181 ? -58.884 9.234 -23.658 1.00 13.80 181 GLY A CA 1
ATOM 1366 C C . GLY A 1 181 ? -58.159 9.220 -22.330 1.00 13.99 181 GLY A C 1
ATOM 1367 O O . GLY A 1 181 ? -58.809 9.280 -21.291 1.00 14.25 181 GLY A O 1
ATOM 1368 N N . ASP A 1 182 ? -56.802 9.226 -22.379 1.00 14.02 182 ASP A N 1
ATOM 1369 C CA . ASP A 1 182 ? -55.983 9.328 -21.196 1.00 13.39 182 ASP A CA 1
ATOM 1370 C C . ASP A 1 182 ? -55.703 10.829 -20.888 1.00 14.89 182 ASP A C 1
ATOM 1371 O O . ASP A 1 182 ? -55.976 11.697 -21.694 1.00 15.33 182 ASP A O 1
ATOM 1376 N N . THR A 1 183 ? -55.159 11.051 -19.692 1.00 13.82 183 THR A N 1
ATOM 1377 C CA . THR A 1 183 ? -54.641 12.344 -19.292 1.00 15.00 183 THR A CA 1
ATOM 1378 C C . THR A 1 183 ? -53.173 12.171 -18.944 1.00 15.33 183 THR A C 1
ATOM 1379 O O . THR A 1 183 ? -52.660 11.071 -18.893 1.00 15.79 183 THR A O 1
ATOM 1383 N N . VAL A 1 184 ? -52.447 13.279 -18.860 1.00 15.79 184 VAL A N 1
ATOM 1384 C CA . VAL A 1 184 ? -50.993 13.229 -18.819 1.00 15.28 184 VAL A CA 1
ATOM 1385 C C . VAL A 1 184 ? -50.423 14.087 -17.682 1.00 15.26 184 VAL A C 1
ATOM 1386 O O . VAL A 1 184 ? -50.860 15.224 -17.491 1.00 15.33 184 VAL A O 1
ATOM 1390 N N . VAL A 1 185 ? -49.465 13.518 -16.964 1.00 16.01 185 VAL A N 1
ATOM 1391 C CA . VAL A 1 185 ? -48.603 14.285 -16.066 1.00 16.15 185 VAL A CA 1
ATOM 1392 C C . VAL A 1 185 ? -47.177 14.106 -16.581 1.00 15.30 185 VAL A C 1
ATOM 1393 O O . VAL A 1 185 ? -46.637 13.011 -16.639 1.00 16.55 185 VAL A O 1
ATOM 1397 N N . TRP A 1 186 ? -46.559 15.242 -16.894 1.00 17.40 186 TRP A N 1
ATOM 1398 C CA . TRP A 1 186 ? -45.261 15.286 -17.542 1.00 16.63 186 TRP A CA 1
ATOM 1399 C C . TRP A 1 186 ? -44.209 15.863 -16.564 1.00 17.25 186 TRP A C 1
ATOM 1400 O O . TRP A 1 186 ? -44.396 16.958 -16.071 1.00 17.99 186 TRP A O 1
ATOM 1411 N N . LYS A 1 187 ? -43.200 15.060 -16.352 1.00 17.54 187 LYS A N 1
ATOM 1412 C CA . LYS A 1 187 ? -41.948 15.458 -15.673 1.00 20.67 187 LYS A CA 1
ATOM 1413 C C . LYS A 1 187 ? -40.844 15.619 -16.722 1.00 16.36 187 LYS A C 1
ATOM 1414 O O . LYS A 1 187 ? -40.205 14.653 -17.120 1.00 19.29 187 LYS A O 1
ATOM 1420 N N . PRO A 1 188 ? -40.625 16.856 -17.155 1.00 18.30 188 PRO A N 1
ATOM 1421 C CA . PRO A 1 188 ? -39.519 17.077 -18.065 1.00 17.46 188 PRO A CA 1
ATOM 1422 C C . PRO A 1 188 ? -38.181 17.015 -17.362 1.00 19.33 188 PRO A C 1
ATOM 1423 O O . PRO A 1 188 ? -38.098 17.087 -16.130 1.00 19.25 188 PRO A O 1
ATOM 1427 N N . SER A 1 189 ? -37.140 16.870 -18.163 1.00 18.68 189 SER A N 1
ATOM 1428 C CA . SER A 1 189 ? -35.762 16.889 -17.648 1.00 18.75 189 SER A CA 1
ATOM 1429 C C . SER A 1 189 ? -35.572 18.153 -16.783 1.00 18.56 189 SER A C 1
ATOM 1430 O O . SER A 1 189 ? -36.054 19.213 -17.120 1.00 18.53 189 SER A O 1
ATOM 1433 N N . GLU A 1 190 ? -34.821 17.976 -15.715 1.00 20.84 190 GLU A N 1
ATOM 1434 C CA . GLU A 1 190 ? -34.407 19.094 -14.868 1.00 23.79 190 GLU A CA 1
ATOM 1435 C C . GLU A 1 190 ? -33.571 20.095 -15.683 1.00 22.46 190 GLU A C 1
ATOM 1436 O O . GLU A 1 190 ? -33.506 21.267 -15.328 1.00 23.10 190 GLU A O 1
ATOM 1442 N N . LEU A 1 191 ? -32.957 19.641 -16.776 1.00 19.19 191 LEU A N 1
ATOM 1443 C CA . LEU A 1 191 ? -32.219 20.521 -17.669 1.00 21.44 191 LEU A CA 1
ATOM 1444 C C . LEU A 1 191 ? -33.071 21.335 -18.644 1.00 19.69 191 LEU A C 1
ATOM 1445 O O . LEU A 1 191 ? -32.565 22.301 -19.229 1.00 19.48 191 LEU A O 1
ATOM 1450 N N . THR A 1 192 ? -34.337 20.967 -18.899 1.00 17.49 192 THR A N 1
ATOM 1451 C CA . THR A 1 192 ? -35.098 21.646 -19.943 1.00 18.95 192 THR A CA 1
ATOM 1452 C C . THR A 1 192 ? -36.550 21.997 -19.538 1.00 19.67 192 THR A C 1
ATOM 1453 O O . THR A 1 192 ? -37.511 21.598 -20.230 1.00 20.35 192 THR A O 1
ATOM 1457 N N . PRO A 1 193 ? -36.756 22.703 -18.426 1.00 18.85 193 PRO A N 1
ATOM 1458 C CA . PRO A 1 193 ? -38.127 23.079 -18.011 1.00 19.60 193 PRO A CA 1
ATOM 1459 C C . PRO A 1 193 ? -38.878 24.070 -18.911 1.00 20.49 193 PRO A C 1
ATOM 1460 O O . PRO A 1 193 ? -40.113 24.043 -19.007 1.00 18.96 193 PRO A O 1
ATOM 1464 N N . LEU A 1 194 ? -38.162 25.007 -19.508 1.00 18.05 194 LEU A N 1
ATOM 1465 C CA . LEU A 1 194 ? -38.808 26.085 -20.207 1.00 18.59 194 LEU A CA 1
ATOM 1466 C C . LEU A 1 194 ? -39.604 25.623 -21.430 1.00 18.10 194 LEU A C 1
ATOM 1467 O O . LEU A 1 194 ? -40.688 26.143 -21.684 1.00 18.37 194 LEU A O 1
ATOM 1472 N N . THR A 1 195 ? -39.026 24.697 -22.170 1.00 17.42 195 THR A N 1
ATOM 1473 C CA . THR A 1 195 ? -39.702 24.130 -23.338 1.00 17.77 195 THR A CA 1
ATOM 1474 C C . THR A 1 195 ? -41.027 23.515 -22.868 1.00 17.64 195 THR A C 1
ATOM 1475 O O . THR A 1 195 ? -42.082 23.731 -23.521 1.00 18.77 195 THR A O 1
ATOM 1479 N N . ALA A 1 196 ? -40.969 22.840 -21.734 1.00 16.60 196 ALA A N 1
ATOM 1480 C CA . ALA A 1 196 ? -42.190 22.145 -21.194 1.00 17.30 196 ALA A CA 1
ATOM 1481 C C . ALA A 1 196 ? -43.255 23.162 -20.795 1.00 18.50 196 ALA A C 1
ATOM 1482 O O . ALA A 1 196 ? -44.454 23.020 -21.036 1.00 18.65 196 ALA A O 1
ATOM 1484 N N . LEU A 1 197 ? -42.839 24.231 -20.133 1.00 17.52 197 LEU A N 1
ATOM 1485 C CA . LEU A 1 197 ? -43.759 25.282 -19.740 1.00 17.66 197 LEU A CA 1
ATOM 1486 C C . LEU A 1 197 ? -44.441 25.920 -20.940 1.00 18.92 197 LEU A C 1
ATOM 1487 O O . LEU A 1 197 ? -45.678 26.185 -20.912 1.00 19.72 197 LEU A O 1
ATOM 1492 N N . ALA A 1 198 ? -43.677 26.124 -22.010 1.00 18.04 198 ALA A N 1
ATOM 1493 C CA . ALA A 1 198 ? -44.249 26.706 -23.199 1.00 18.60 198 ALA A CA 1
ATOM 1494 C C . ALA A 1 198 ? -45.299 25.740 -23.854 1.00 17.73 198 ALA A C 1
ATOM 1495 O O . ALA A 1 198 ? -46.383 26.187 -24.200 1.00 18.93 198 ALA A O 1
ATOM 1497 N N . CYS A 1 199 ? -44.891 24.483 -24.040 1.00 18.44 199 CYS A N 1
ATOM 1498 C CA . CYS A 1 199 ? -45.794 23.426 -24.542 1.00 17.90 199 CYS A CA 1
ATOM 1499 C C . CYS A 1 199 ? -47.065 23.365 -23.735 1.00 18.83 199 CYS A C 1
ATOM 1500 O O . CYS A 1 199 ? -48.180 23.399 -24.309 1.00 18.55 199 CYS A O 1
ATOM 1503 N N . ALA A 1 200 ? -46.928 23.327 -22.422 1.00 19.13 200 ALA A N 1
ATOM 1504 C CA . ALA A 1 200 ? -48.115 23.215 -21.550 1.00 19.40 200 ALA A CA 1
ATOM 1505 C C . ALA A 1 200 ? -49.031 24.423 -21.647 1.00 18.85 200 ALA A C 1
ATOM 1506 O O . ALA A 1 200 ? -50.253 24.308 -21.614 1.00 19.41 200 ALA A O 1
ATOM 1508 N N . ALA A 1 201 ? -48.459 25.625 -21.762 1.00 18.77 201 ALA A N 1
ATOM 1509 C CA . ALA A 1 201 ? -49.276 26.806 -21.895 1.00 18.23 201 ALA A CA 1
ATOM 1510 C C . ALA A 1 201 ? -50.051 26.831 -23.220 1.00 18.00 201 ALA A C 1
ATOM 1511 O O . ALA A 1 201 ? -51.242 27.252 -23.254 1.00 19.42 201 ALA A O 1
ATOM 1513 N N . LEU A 1 202 ? -49.432 26.388 -24.284 1.00 18.16 202 LEU A N 1
ATOM 1514 C CA . LEU A 1 202 ? -50.138 26.299 -25.585 1.00 17.03 202 LEU A CA 1
ATOM 1515 C C . LEU A 1 202 ? -51.270 25.271 -25.498 1.00 17.49 202 LEU A C 1
ATOM 1516 O O . LEU A 1 202 ? -52.409 25.542 -25.933 1.00 17.03 202 LEU A O 1
ATOM 1521 N N . LEU A 1 203 ? -50.974 24.125 -24.902 1.00 18.25 203 LEU A N 1
ATOM 1522 C CA . LEU A 1 203 ? -52.044 23.101 -24.764 1.00 16.13 203 LEU A CA 1
ATOM 1523 C C . LEU A 1 203 ? -53.152 23.614 -23.855 1.00 17.13 203 LEU A C 1
ATOM 1524 O O . LEU A 1 203 ? -54.322 23.379 -24.147 1.00 18.06 203 LEU A O 1
ATOM 1529 N N . ASP A 1 204 ? -52.835 24.323 -22.752 1.00 18.27 204 ASP A N 1
ATOM 1530 C CA . ASP A 1 204 ? -53.888 24.917 -21.910 1.00 19.43 204 ASP A CA 1
ATOM 1531 C C . ASP A 1 204 ? -54.771 25.905 -22.664 1.00 20.01 204 ASP A C 1
ATOM 1532 O O . ASP A 1 204 ? -55.958 25.938 -22.396 1.00 19.57 204 ASP A O 1
ATOM 1537 N N . LEU A 1 205 ? -54.241 26.646 -23.642 1.00 19.38 205 LEU A N 1
ATOM 1538 C CA . LEU A 1 205 ? -55.062 27.536 -24.452 1.00 20.18 205 LEU A CA 1
ATOM 1539 C C . LEU A 1 205 ? -55.998 26.734 -25.365 1.00 19.86 205 LEU A C 1
ATOM 1540 O O . LEU A 1 205 ? -57.189 27.033 -25.459 1.00 22.97 205 LEU A O 1
ATOM 1545 N N . ALA A 1 206 ? -55.470 25.663 -25.966 1.00 18.71 206 ALA A N 1
ATOM 1546 C CA . ALA A 1 206 ? -56.294 24.785 -26.780 1.00 19.80 206 ALA A CA 1
ATOM 1547 C C . ALA A 1 206 ? -57.411 24.192 -25.942 1.00 19.03 206 ALA A C 1
ATOM 1548 O O . ALA A 1 206 ? -58.574 24.111 -26.410 1.00 21.45 206 ALA A O 1
ATOM 1550 N N . ILE A 1 207 ? -57.082 23.752 -24.727 1.00 17.13 207 ILE A N 1
ATOM 1551 C CA . ILE A 1 207 ? -58.074 23.184 -23.801 1.00 18.09 207 ILE A CA 1
ATOM 1552 C C . ILE A 1 207 ? -59.196 24.212 -23.523 1.00 19.67 207 ILE A C 1
ATOM 1553 O O . ILE A 1 207 ? -60.398 23.900 -23.568 1.00 20.36 207 ILE A O 1
ATOM 1558 N N . ALA A 1 208 ? -58.792 25.431 -23.204 1.00 20.64 208 ALA A N 1
ATOM 1559 C CA . ALA A 1 208 ? -59.751 26.516 -22.929 1.00 22.84 208 ALA A CA 1
ATOM 1560 C C . ALA A 1 208 ? -60.592 26.808 -24.158 1.00 24.34 208 ALA A C 1
ATOM 1561 O O . ALA A 1 208 ? -61.802 26.971 -24.030 1.00 29.81 208 ALA A O 1
ATOM 1563 N N . ASP A 1 209 ? -60.009 26.846 -25.337 1.00 22.96 209 ASP A N 1
ATOM 1564 C CA . ASP A 1 209 ? -60.771 27.056 -26.580 1.00 25.47 209 ASP A CA 1
ATOM 1565 C C . ASP A 1 209 ? -61.750 25.918 -26.838 1.00 26.77 209 ASP A C 1
ATOM 1566 O O . ASP A 1 209 ? -62.861 26.132 -27.312 1.00 28.93 209 ASP A O 1
ATOM 1571 N N . ALA A 1 210 ? -61.341 24.703 -26.546 1.00 23.97 210 ALA A N 1
ATOM 1572 C CA . ALA A 1 210 ? -62.190 23.535 -26.814 1.00 25.54 210 ALA A CA 1
ATOM 1573 C C . ALA A 1 210 ? -63.274 23.301 -25.766 1.00 26.92 210 ALA A C 1
ATOM 1574 O O . ALA A 1 210 ? -64.160 22.460 -25.982 1.00 29.96 210 ALA A O 1
ATOM 1576 N N . GLY A 1 211 ? -63.205 23.974 -24.625 1.00 26.61 211 GLY A N 1
ATOM 1577 C CA . GLY A 1 211 ? -64.037 23.670 -23.476 1.00 26.96 211 GLY A CA 1
ATOM 1578 C C . GLY A 1 211 ? -63.762 22.298 -22.881 1.00 29.49 211 GLY A C 1
ATOM 1579 O O . GLY A 1 211 ? -64.652 21.662 -22.297 1.00 30.75 211 GLY A O 1
ATOM 1580 N N . ALA A 1 212 ? -62.523 21.828 -23.007 1.00 24.84 212 ALA A N 1
ATOM 1581 C CA . ALA A 1 212 ? -62.154 20.514 -22.495 1.00 24.16 212 ALA A CA 1
ATOM 1582 C C . ALA A 1 212 ? -61.833 20.605 -21.009 1.00 24.06 212 ALA A C 1
ATOM 1583 O O . ALA A 1 212 ? -61.659 21.692 -20.477 1.00 22.62 212 ALA A O 1
ATOM 1585 N N . PRO A 1 213 ? -61.703 19.465 -20.320 1.00 24.11 213 PRO A N 1
ATOM 1586 C CA . PRO A 1 213 ? -61.364 19.512 -18.898 1.00 22.20 213 PRO A CA 1
ATOM 1587 C C . PRO A 1 213 ? -59.997 20.143 -18.621 1.00 25.11 213 PRO A C 1
ATOM 1588 O O . PRO A 1 213 ? -59.012 19.838 -19.289 1.00 22.73 213 PRO A O 1
ATOM 1592 N N . LYS A 1 214 ? -59.899 21.023 -17.633 1.00 24.45 214 LYS A N 1
ATOM 1593 C CA . LYS A 1 214 ? -58.617 21.632 -17.278 1.00 25.59 214 LYS A CA 1
ATOM 1594 C C . LYS A 1 214 ? -57.418 20.745 -16.911 1.00 26.72 214 LYS A C 1
ATOM 1595 O O . LYS A 1 214 ? -56.259 21.095 -17.169 1.00 28.49 214 LYS A O 1
ATOM 1601 N N . GLY A 1 215 ? -57.658 19.631 -16.278 1.00 25.87 215 GLY A N 1
ATOM 1602 C CA . GLY A 1 215 ? -56.536 18.799 -15.924 1.00 22.14 215 GLY A CA 1
ATOM 1603 C C . GLY A 1 215 ? -56.064 17.763 -16.916 1.00 18.87 215 GLY A C 1
ATOM 1604 O O . GLY A 1 215 ? -55.474 16.780 -16.514 1.00 20.44 215 GLY A O 1
ATOM 1605 N N . LEU A 1 216 ? -56.315 17.941 -18.211 1.00 17.10 216 LEU A N 1
ATOM 1606 C CA . LEU A 1 216 ? -55.803 16.976 -19.193 1.00 16.54 216 LEU A CA 1
ATOM 1607 C C . LEU A 1 216 ? -54.306 16.797 -19.263 1.00 16.03 216 LEU A C 1
ATOM 1608 O O . LEU A 1 216 ? -53.798 15.715 -19.572 1.00 17.19 216 LEU A O 1
ATOM 1613 N N . ASN A 1 217 ? -53.552 17.877 -19.052 1.00 16.87 217 ASN A N 1
ATOM 1614 C CA . ASN A 1 217 ? -52.117 17.800 -19.048 1.00 17.12 217 ASN A CA 1
ATOM 1615 C C . ASN A 1 217 ? -51.548 18.774 -17.989 1.00 17.47 217 ASN A C 1
ATOM 1616 O O . ASN A 1 217 ? -52.064 19.857 -17.871 1.00 19.02 217 ASN A O 1
ATOM 1621 N N . GLN A 1 218 ? -50.574 18.310 -17.246 1.00 19.89 218 GLN A N 1
ATOM 1622 C CA . GLN A 1 218 ? -49.867 19.181 -16.292 1.00 22.09 218 GLN A CA 1
ATOM 1623 C C . GLN A 1 218 ? -48.421 18.899 -16.321 1.00 20.02 218 GLN A C 1
ATOM 1624 O O . GLN A 1 218 ? -48.017 17.755 -16.490 1.00 19.91 218 GLN A O 1
ATOM 1630 N N . VAL A 1 219 ? -47.608 19.963 -16.166 1.00 19.75 219 VAL A N 1
ATOM 1631 C CA . VAL A 1 219 ? -46.147 19.799 -16.088 1.00 20.46 219 VAL A CA 1
ATOM 1632 C C . VAL A 1 219 ? -45.739 19.921 -14.646 1.00 20.68 219 VAL A C 1
ATOM 1633 O O . VAL A 1 219 ? -46.214 20.840 -13.968 1.00 22.78 219 VAL A O 1
ATOM 1637 N N . VAL A 1 220 ? -44.926 18.986 -14.177 1.00 19.00 220 VAL A N 1
ATOM 1638 C CA . VAL A 1 220 ? -44.360 19.037 -12.813 1.00 23.26 220 VAL A CA 1
ATOM 1639 C C . VAL A 1 220 ? -42.894 19.354 -12.953 1.00 23.41 220 VAL A C 1
ATOM 1640 O O . VAL A 1 220 ? -42.158 18.616 -13.592 1.00 23.38 220 VAL A O 1
ATOM 1644 N N . VAL A 1 221 ? -42.491 20.503 -12.413 1.00 25.53 221 VAL A N 1
ATOM 1645 C CA . VAL A 1 221 ? -41.111 21.019 -12.511 1.00 28.04 221 VAL A CA 1
ATOM 1646 C C . VAL A 1 221 ? -40.383 20.642 -11.226 1.00 27.11 221 VAL A C 1
ATOM 1647 O O . VAL A 1 221 ? -40.815 20.987 -10.132 1.00 30.08 221 VAL A O 1
ATOM 1651 N N . GLY A 1 222 ? -39.319 19.896 -11.328 1.00 28.30 222 GLY A N 1
ATOM 1652 C CA . GLY A 1 222 ? -38.601 19.512 -10.114 1.00 30.23 222 GLY A CA 1
ATOM 1653 C C . GLY A 1 222 ? -37.379 18.698 -10.384 1.00 33.15 222 GLY A C 1
ATOM 1654 O O . GLY A 1 222 ? -36.968 18.520 -11.532 1.00 36.54 222 GLY A O 1
ATOM 1655 N N . ALA A 1 223 ? -36.818 18.168 -9.302 1.00 38.77 223 ALA A N 1
ATOM 1656 C CA . ALA A 1 223 ? -35.660 17.294 -9.344 1.00 43.21 223 ALA A CA 1
ATOM 1657 C C . ALA A 1 223 ? -36.116 15.844 -9.228 1.00 49.03 223 ALA A C 1
ATOM 1658 O O . ALA A 1 223 ? -37.301 15.542 -9.488 1.00 46.70 223 ALA A O 1
ATOM 1660 N N . ALA A 1 224 ? -35.216 14.941 -8.814 1.00 44.27 224 ALA A N 1
ATOM 1661 C CA . ALA A 1 224 ? -35.493 13.510 -8.903 1.00 37.85 224 ALA A CA 1
ATOM 1662 C C . ALA A 1 224 ? -36.593 13.013 -7.965 1.00 36.42 224 ALA A C 1
ATOM 1663 O O . ALA A 1 224 ? -37.328 12.105 -8.327 1.00 39.74 224 ALA A O 1
ATOM 1665 N N . ASP A 1 225 ? -36.746 13.592 -6.787 1.00 35.50 225 ASP A N 1
ATOM 1666 C CA . ASP A 1 225 ? -37.819 13.150 -5.891 1.00 36.36 225 ASP A CA 1
ATOM 1667 C C . ASP A 1 225 ? -39.228 13.377 -6.493 1.00 33.74 225 ASP A C 1
ATOM 1668 O O . ASP A 1 225 ? -40.143 12.592 -6.238 1.00 32.09 225 ASP A O 1
ATOM 1673 N N . VAL A 1 226 ? -39.373 14.429 -7.294 1.00 31.12 226 VAL A N 1
ATOM 1674 C CA . VAL A 1 226 ? -40.609 14.669 -8.050 1.00 29.71 226 VAL A CA 1
ATOM 1675 C C . VAL A 1 226 ? -40.873 13.551 -9.065 1.00 27.31 226 VAL A C 1
ATOM 1676 O O . VAL A 1 226 ? -42.005 13.022 -9.159 1.00 28.47 226 VAL A O 1
ATOM 1680 N N . GLY A 1 227 ? -39.852 13.127 -9.778 1.00 25.83 227 GLY A N 1
ATOM 1681 C CA . GLY A 1 227 ? -40.026 12.052 -10.785 1.00 27.39 227 GLY A CA 1
ATOM 1682 C C . GLY A 1 227 ? -40.376 10.741 -10.119 1.00 27.78 227 GLY A C 1
ATOM 1683 O O . GLY A 1 227 ? -41.257 9.996 -10.563 1.00 27.85 227 GLY A O 1
ATOM 1684 N N . GLU A 1 228 ? -39.700 10.442 -9.014 1.00 28.93 228 GLU A N 1
ATOM 1685 C CA . GLU A 1 228 ? -39.930 9.190 -8.298 1.00 31.71 228 GLU A CA 1
ATOM 1686 C C . GLU A 1 228 ? -41.360 9.075 -7.798 1.00 28.37 228 GLU A C 1
ATOM 1687 O O . GLU A 1 228 ? -41.969 7.999 -7.875 1.00 26.84 228 GLU A O 1
ATOM 1693 N N . ARG A 1 229 ? -41.919 10.179 -7.321 1.00 26.66 229 ARG A N 1
ATOM 1694 C CA . ARG A 1 229 ? -43.259 10.161 -6.817 1.00 26.97 229 ARG A CA 1
ATOM 1695 C C . ARG A 1 229 ? -44.238 9.882 -7.951 1.00 25.71 229 ARG A C 1
ATOM 1696 O O . ARG A 1 229 ? -45.200 9.133 -7.787 1.00 24.10 229 ARG A O 1
ATOM 1704 N N . LEU A 1 230 ? -43.958 10.461 -9.112 1.00 24.37 230 LEU A N 1
ATOM 1705 C CA . LEU A 1 230 ? -44.785 10.175 -10.284 1.00 22.70 230 LEU A CA 1
ATOM 1706 C C . LEU A 1 230 ? -44.742 8.682 -10.685 1.00 22.85 230 LEU A C 1
ATOM 1707 O O . LEU A 1 230 ? -45.783 8.067 -10.857 1.00 23.79 230 LEU A O 1
ATOM 1712 N N . VAL A 1 231 ? -43.539 8.101 -10.771 1.00 22.25 231 VAL A N 1
ATOM 1713 C CA . VAL A 1 231 ? -43.328 6.685 -11.100 1.00 24.48 231 VAL A CA 1
ATOM 1714 C C . VAL A 1 231 ? -44.037 5.755 -10.121 1.00 23.47 231 VAL A C 1
ATOM 1715 O O . VAL A 1 231 ? -44.548 4.683 -10.483 1.00 24.45 231 VAL A O 1
ATOM 1719 N N . ASP A 1 232 ? -44.021 6.128 -8.845 1.00 23.64 232 ASP A N 1
ATOM 1720 C CA . ASP A 1 232 ? -44.581 5.273 -7.818 1.00 24.13 232 ASP A CA 1
ATOM 1721 C C . ASP A 1 232 ? -46.094 5.376 -7.588 1.00 23.23 232 ASP A C 1
ATOM 1722 O O . ASP A 1 232 ? -46.663 4.570 -6.852 1.00 23.69 232 ASP A O 1
ATOM 1727 N N . SER A 1 233 ? -46.768 6.308 -8.261 1.00 21.30 233 SER A N 1
ATOM 1728 C CA . SER A 1 233 ? -48.200 6.525 -8.031 1.00 22.12 233 SER A CA 1
ATOM 1729 C C . SER A 1 233 ? -49.085 5.343 -8.429 1.00 23.90 233 SER A C 1
ATOM 1730 O O . SER A 1 233 ? -49.124 4.964 -9.601 1.00 21.69 233 SER A O 1
ATOM 1733 N N . PRO A 1 234 ? -49.923 4.856 -7.506 1.00 24.09 234 PRO A N 1
ATOM 1734 C CA . PRO A 1 234 ? -50.928 3.871 -7.893 1.00 22.85 234 PRO A CA 1
ATOM 1735 C C . PRO A 1 234 ? -52.001 4.366 -8.845 1.00 22.58 234 PRO A C 1
ATOM 1736 O O . PRO A 1 234 ? -52.712 3.540 -9.401 1.00 23.58 234 PRO A O 1
ATOM 1740 N N . ARG A 1 235 ? -52.137 5.673 -9.054 1.00 21.70 235 ARG A N 1
ATOM 1741 C CA . ARG A 1 235 ? -53.127 6.199 -9.981 1.00 23.48 235 ARG A CA 1
ATOM 1742 C C . ARG A 1 235 ? -52.546 6.399 -11.394 1.00 20.10 235 ARG A C 1
ATOM 1743 O O . ARG A 1 235 ? -53.233 6.954 -12.227 1.00 21.70 235 ARG A O 1
ATOM 1751 N N . VAL A 1 236 ? -51.294 5.975 -11.650 1.00 18.49 236 VAL A N 1
ATOM 1752 C CA . VAL A 1 236 ? -50.658 6.152 -12.949 1.00 16.94 236 VAL A CA 1
ATOM 1753 C C . VAL A 1 236 ? -50.435 4.782 -13.580 1.00 17.28 236 VAL A C 1
ATOM 1754 O O . VAL A 1 236 ? -49.418 4.126 -13.339 1.00 17.74 236 VAL A O 1
ATOM 1758 N N . PRO A 1 237 ? -51.409 4.322 -14.387 1.00 17.30 237 PRO A N 1
ATOM 1759 C CA . PRO A 1 237 ? -51.262 2.973 -14.905 1.00 17.26 237 PRO A CA 1
ATOM 1760 C C . PRO A 1 237 ? -50.187 2.779 -15.969 1.00 17.75 237 PRO A C 1
ATOM 1761 O O . PRO A 1 237 ? -49.831 1.628 -16.274 1.00 18.21 237 PRO A O 1
ATOM 1765 N N . LEU A 1 238 ? -49.731 3.877 -16.594 1.00 16.52 238 LEU A N 1
ATOM 1766 C CA . LEU A 1 238 ? -48.701 3.779 -17.620 1.00 16.41 238 LEU A CA 1
ATOM 1767 C C . LEU A 1 238 ? -47.649 4.862 -17.355 1.00 15.37 238 LEU A C 1
ATOM 1768 O O . LEU A 1 238 ? -48.012 5.994 -17.197 1.00 15.93 238 LEU A O 1
ATOM 1773 N N . VAL A 1 239 ? -46.386 4.461 -17.320 1.00 14.84 239 VAL A N 1
ATOM 1774 C CA . VAL A 1 239 ? -45.279 5.385 -17.283 1.00 16.84 239 VAL A CA 1
ATOM 1775 C C . VAL A 1 239 ? -44.463 5.201 -18.576 1.00 16.04 239 VAL A C 1
ATOM 1776 O O . VAL A 1 239 ? -44.037 4.080 -18.896 1.00 16.96 239 VAL A O 1
ATOM 1780 N N . SER A 1 240 ? -44.288 6.305 -19.301 1.00 16.13 240 SER A N 1
ATOM 1781 C CA . SER A 1 240 ? -43.470 6.321 -20.485 1.00 17.62 240 SER A CA 1
ATOM 1782 C C . SER A 1 240 ? -42.188 7.064 -20.126 1.00 19.54 240 SER A C 1
ATOM 1783 O O . SER A 1 240 ? -42.251 8.219 -19.755 1.00 19.81 240 SER A O 1
ATOM 1786 N N . ALA A 1 241 ? -41.051 6.359 -20.170 1.00 18.68 241 ALA A N 1
ATOM 1787 C CA . ALA A 1 241 ? -39.742 6.987 -19.825 1.00 21.31 241 ALA A CA 1
ATOM 1788 C C . ALA A 1 241 ? -38.758 6.833 -20.989 1.00 24.75 241 ALA A C 1
ATOM 1789 O O . ALA A 1 241 ? -38.560 5.759 -21.536 1.00 23.03 241 ALA A O 1
ATOM 1791 N N . THR A 1 242 ? -38.181 7.948 -21.397 1.00 28.54 242 THR A N 1
ATOM 1792 C CA . THR A 1 242 ? -37.360 7.986 -22.623 1.00 33.54 242 THR A CA 1
ATOM 1793 C C . THR A 1 242 ? -36.069 8.684 -22.258 1.00 40.27 242 THR A C 1
ATOM 1794 O O . THR A 1 242 ? -36.064 9.609 -21.432 1.00 39.65 242 THR A O 1
ATOM 1798 N N . GLY A 1 243 ? -34.968 8.221 -22.851 1.00 44.61 243 GLY A N 1
ATOM 1799 C CA . GLY A 1 243 ? -33.640 8.777 -22.559 1.00 45.20 243 GLY A CA 1
ATOM 1800 C C . GLY A 1 243 ? -33.163 8.324 -21.194 1.00 46.15 243 GLY A C 1
ATOM 1801 O O . GLY A 1 243 ? -32.945 7.131 -21.000 1.00 50.28 243 GLY A O 1
ATOM 1802 N N . ARG A 1 249 ? -34.190 3.645 -15.919 1.00 62.22 249 ARG A N 1
ATOM 1803 C CA . ARG A 1 249 ? -33.447 2.386 -15.722 1.00 64.45 249 ARG A CA 1
ATOM 1804 C C . ARG A 1 249 ? -34.008 1.542 -14.568 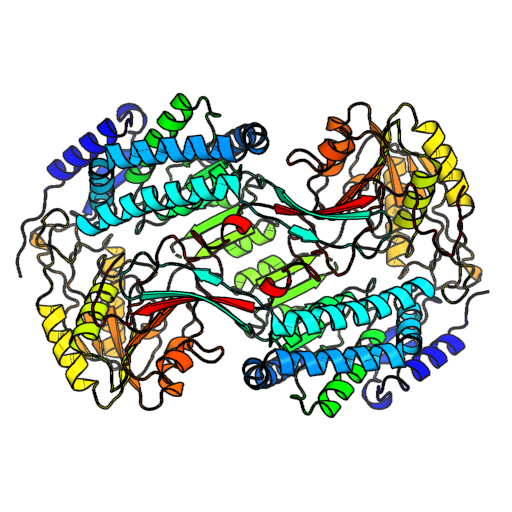1.00 56.36 249 ARG A C 1
ATOM 1805 O O . ARG A 1 249 ? -34.185 0.334 -14.692 1.00 54.14 249 ARG A O 1
ATOM 1813 N N . ALA A 1 250 ? -34.264 2.212 -13.452 1.00 49.46 250 ALA A N 1
ATOM 1814 C CA . ALA A 1 250 ? -34.994 1.675 -12.299 1.00 42.96 250 ALA A CA 1
ATOM 1815 C C . ALA A 1 250 ? -36.537 1.674 -12.508 1.00 33.52 250 ALA A C 1
ATOM 1816 O O . ALA A 1 250 ? -37.259 1.037 -11.743 1.00 37.75 250 ALA A O 1
ATOM 1818 N N . VAL A 1 251 ? -37.029 2.368 -13.536 1.00 31.00 251 VAL A N 1
ATOM 1819 C CA . VAL A 1 251 ? -38.476 2.590 -13.728 1.00 27.25 251 VAL A CA 1
ATOM 1820 C C . VAL A 1 251 ? -39.193 1.273 -14.029 1.00 26.30 251 VAL A C 1
ATOM 1821 O O . VAL A 1 251 ? -40.239 0.998 -13.455 1.00 23.84 251 VAL A O 1
ATOM 1825 N N . GLY A 1 252 ? -38.613 0.443 -14.902 1.00 24.78 252 GLY A N 1
ATOM 1826 C CA . GLY A 1 252 ? -39.278 -0.835 -15.250 1.00 23.54 252 GLY A CA 1
ATOM 1827 C C . GLY A 1 252 ? -39.690 -1.696 -14.075 1.00 24.34 252 GLY A C 1
ATOM 1828 O O . GLY A 1 252 ? -40.865 -2.022 -13.917 1.00 22.13 252 GLY A O 1
ATOM 1829 N N . PRO A 1 253 ? -38.725 -2.067 -13.213 1.00 23.42 253 PRO A N 1
ATOM 1830 C CA . PRO A 1 253 ? -39.076 -2.946 -12.111 1.00 24.00 253 PRO A CA 1
ATOM 1831 C C . PRO A 1 253 ? -39.959 -2.295 -11.066 1.00 22.00 253 PRO A C 1
ATOM 1832 O O . PRO A 1 253 ? -40.824 -2.952 -10.508 1.00 22.57 253 PRO A O 1
ATOM 1836 N N . ARG A 1 254 ? -39.768 -1.017 -10.797 1.00 23.50 254 ARG A N 1
ATOM 1837 C CA . ARG A 1 254 ? -40.628 -0.334 -9.812 1.00 25.23 254 ARG A CA 1
ATOM 1838 C C . ARG A 1 254 ? -42.085 -0.255 -10.240 1.00 24.04 254 ARG A C 1
ATOM 1839 O O . ARG A 1 254 ? -43.004 -0.408 -9.436 1.00 23.80 254 ARG A O 1
ATOM 1847 N N . VAL A 1 255 ? -42.311 -0.041 -11.536 1.00 21.50 255 VAL A N 1
ATOM 1848 C CA . VAL A 1 255 ? -43.667 0.026 -12.040 1.00 19.68 255 VAL A CA 1
ATOM 1849 C C . VAL A 1 255 ? -44.274 -1.348 -12.127 1.00 19.16 255 VAL A C 1
ATOM 1850 O O . VAL A 1 255 ? -45.435 -1.546 -11.761 1.00 19.11 255 VAL A O 1
ATOM 1854 N N . ALA A 1 256 ? -43.456 -2.338 -12.506 1.00 19.72 256 ALA A N 1
ATOM 1855 C CA . ALA A 1 256 ? -43.947 -3.726 -12.589 1.00 21.60 256 ALA A CA 1
ATOM 1856 C C . ALA A 1 256 ? -44.364 -4.193 -11.189 1.00 21.46 256 ALA A C 1
ATOM 1857 O O . ALA A 1 256 ? -45.311 -4.932 -11.049 1.00 22.96 256 ALA A O 1
ATOM 1859 N N . ALA A 1 257 ? -43.658 -3.721 -10.157 1.00 22.35 257 ALA A N 1
ATOM 1860 C CA . ALA A 1 257 ? -43.981 -4.106 -8.776 1.00 24.88 257 ALA A CA 1
ATOM 1861 C C . ALA A 1 257 ? -45.352 -3.712 -8.306 1.00 25.94 257 ALA A C 1
ATOM 1862 O O . ALA A 1 257 ? -45.928 -4.385 -7.459 1.00 27.99 257 ALA A O 1
ATOM 1864 N N . ARG A 1 258 ? -45.913 -2.636 -8.863 1.00 22.41 258 ARG A N 1
ATOM 1865 C CA . ARG A 1 258 ? -47.251 -2.212 -8.548 1.00 23.49 258 ARG A CA 1
ATOM 1866 C C . ARG A 1 258 ? -48.221 -2.528 -9.684 1.00 22.84 258 ARG A C 1
ATOM 1867 O O . ARG A 1 258 ? -49.315 -1.951 -9.731 1.00 24.97 258 ARG A O 1
ATOM 1875 N N . PHE A 1 259 ? -47.805 -3.417 -10.583 1.00 23.13 259 PHE A N 1
ATOM 1876 C CA . PHE A 1 259 ? -48.628 -3.951 -11.665 1.00 24.10 259 PHE A CA 1
ATOM 1877 C C . PHE A 1 259 ? -49.036 -2.865 -12.618 1.00 25.72 259 PHE A C 1
ATOM 1878 O O . PHE A 1 259 ? -50.135 -2.908 -13.168 1.00 29.17 259 PHE A O 1
ATOM 1886 N N . GLY A 1 260 ? -48.164 -1.876 -12.803 1.00 22.44 260 GLY A N 1
ATOM 1887 C CA . GLY A 1 260 ? -48.331 -0.891 -13.857 1.00 21.75 260 GLY A CA 1
ATOM 1888 C C . GLY A 1 260 ? -47.645 -1.302 -15.137 1.00 21.04 260 GLY A C 1
ATOM 1889 O O . GLY A 1 260 ? -46.922 -2.320 -15.183 1.00 23.20 260 GLY A O 1
ATOM 1890 N N . ARG A 1 261 ? -47.832 -0.495 -16.175 1.00 18.65 261 ARG A N 1
ATOM 1891 C CA . ARG A 1 261 ? -47.268 -0.704 -17.466 1.00 19.84 261 ARG A CA 1
ATOM 1892 C C . ARG A 1 261 ? -46.204 0.368 -17.746 1.00 18.54 261 ARG A C 1
ATOM 1893 O O . ARG A 1 261 ? -46.331 1.501 -17.283 1.00 18.03 261 ARG A O 1
ATOM 1901 N N . THR A 1 262 ? -45.165 -0.014 -18.505 1.00 19.70 262 THR A N 1
ATOM 1902 C CA . THR A 1 262 ? -44.172 0.965 -18.937 1.00 19.14 262 THR A CA 1
ATOM 1903 C C . THR A 1 262 ? -43.913 0.912 -20.421 1.00 19.25 262 THR A C 1
ATOM 1904 O O . THR A 1 262 ? -44.115 -0.150 -21.060 1.00 20.92 262 THR A O 1
ATOM 1908 N N . ILE A 1 263 ? -43.501 2.053 -20.956 1.00 17.53 263 ILE A N 1
ATOM 1909 C CA . ILE A 1 263 ? -42.940 2.201 -22.281 1.00 19.18 263 ILE A CA 1
ATOM 1910 C C . ILE A 1 263 ? -41.566 2.727 -21.972 1.00 17.46 263 ILE A C 1
ATOM 1911 O O . ILE A 1 263 ? -41.460 3.836 -21.439 1.00 19.93 263 ILE A O 1
ATOM 1916 N N . LEU A 1 264 ? -40.525 1.943 -22.279 1.00 18.83 264 LEU A N 1
ATOM 1917 C CA . LEU A 1 264 ? -39.148 2.353 -21.999 1.00 19.43 264 LEU A CA 1
ATOM 1918 C C . LEU A 1 264 ? -38.317 2.458 -23.268 1.00 21.87 264 LEU A C 1
ATOM 1919 O O . LEU A 1 264 ? -38.296 1.515 -24.090 1.00 20.81 264 LEU A O 1
ATOM 1924 N N . GLU A 1 265 ? -37.648 3.582 -23.423 1.00 21.62 265 GLU A N 1
ATOM 1925 C CA . GLU A 1 265 ? -36.665 3.726 -24.489 1.00 25.42 265 GLU A CA 1
ATOM 1926 C C . GLU A 1 265 ? -35.461 4.392 -23.860 1.00 25.05 265 GLU A C 1
ATOM 1927 O O . GLU A 1 265 ? -35.456 5.609 -23.642 1.00 24.94 265 GLU A O 1
ATOM 1933 N N . LEU A 1 266 ? -34.451 3.584 -23.570 1.00 24.60 266 LEU A N 1
ATOM 1934 C CA . LEU A 1 266 ? -33.437 3.961 -22.582 1.00 30.18 266 LEU A CA 1
ATOM 1935 C C . LEU A 1 266 ? -32.049 4.220 -23.126 1.00 35.93 266 LEU A C 1
ATOM 1936 O O . LEU A 1 266 ? -31.132 4.448 -22.346 1.00 41.61 266 LEU A O 1
ATOM 1941 N N . GLY A 1 267 ? -31.909 4.269 -24.433 1.00 35.46 267 GLY A N 1
ATOM 1942 C CA . GLY A 1 267 ? -30.654 4.673 -25.056 1.00 37.59 267 GLY A CA 1
ATOM 1943 C C . GLY A 1 267 ? -30.343 3.649 -26.118 1.00 33.12 267 GLY A C 1
ATOM 1944 O O . GLY A 1 267 ? -31.027 2.635 -26.259 1.00 32.38 267 GLY A O 1
ATOM 1945 N N . GLY A 1 268 ? -29.255 3.889 -26.812 1.00 28.59 268 GLY A N 1
ATOM 1946 C CA . GLY A 1 268 ? -28.889 3.086 -27.958 1.00 25.37 268 GLY A CA 1
ATOM 1947 C C . GLY A 1 268 ? -27.389 3.210 -28.167 1.00 24.79 268 GLY A C 1
ATOM 1948 O O . GLY A 1 268 ? -26.800 4.231 -27.848 1.00 28.35 268 GLY A O 1
ATOM 1949 N N . ASN A 1 269 ? -26.806 2.174 -28.720 1.00 20.19 269 ASN A N 1
ATOM 1950 C CA . ASN A 1 269 ? -25.411 2.144 -29.107 1.00 19.54 269 ASN A CA 1
ATOM 1951 C C . ASN A 1 269 ? -25.315 1.703 -30.552 1.00 16.89 269 ASN A C 1
ATOM 1952 O O . ASN A 1 269 ? -24.920 0.588 -30.854 1.00 19.36 269 ASN A O 1
ATOM 1957 N N . ASN A 1 270 ? -25.743 2.588 -31.427 1.00 17.40 270 ASN A N 1
ATOM 1958 C CA . ASN A 1 270 ? -26.205 2.203 -32.773 1.00 16.36 270 ASN A CA 1
ATOM 1959 C C . ASN A 1 270 ? -25.106 2.120 -33.752 1.00 17.18 270 ASN A C 1
ATOM 1960 O O . ASN A 1 270 ? -24.202 3.002 -33.784 1.00 16.58 270 ASN A O 1
ATOM 1965 N N . ALA A 1 271 ? -25.150 1.061 -34.580 1.00 16.60 271 ALA A N 1
ATOM 1966 C CA . ALA A 1 271 ? -24.155 0.815 -35.603 1.00 16.09 271 ALA A CA 1
ATOM 1967 C C . ALA A 1 271 ? -24.671 0.889 -37.023 1.00 16.57 271 ALA A C 1
ATOM 1968 O O . ALA A 1 271 ? -25.867 0.705 -37.269 1.00 17.06 271 ALA A O 1
ATOM 1970 N N . ALA A 1 272 ? -23.760 1.137 -37.952 1.00 16.53 272 ALA A N 1
ATOM 1971 C CA . ALA A 1 272 ? -24.039 0.959 -39.355 1.00 16.54 272 ALA A CA 1
ATOM 1972 C C . ALA A 1 272 ? -22.931 0.101 -39.943 1.00 17.61 272 ALA A C 1
ATOM 1973 O O . ALA A 1 272 ? -21.777 0.275 -39.595 1.00 17.67 272 ALA A O 1
ATOM 1975 N N . VAL A 1 273 ? -23.341 -0.783 -40.827 1.00 16.47 273 VAL A N 1
ATOM 1976 C CA . VAL A 1 273 ? -22.441 -1.664 -41.572 1.00 15.83 273 VAL A CA 1
ATOM 1977 C C . VAL A 1 273 ? -22.208 -1.057 -42.953 1.00 17.28 273 VAL A C 1
ATOM 1978 O O . VAL A 1 273 ? -23.150 -0.643 -43.648 1.00 17.32 273 VAL A O 1
ATOM 1982 N N . VAL A 1 274 ? -20.943 -0.947 -43.365 1.00 16.61 274 VAL A N 1
ATOM 1983 C CA . VAL A 1 274 ? -20.594 -0.438 -44.675 1.00 17.78 274 VAL A CA 1
ATOM 1984 C C . VAL A 1 274 ? -19.953 -1.560 -45.472 1.00 18.76 274 VAL A C 1
ATOM 1985 O O . VAL A 1 274 ? -18.825 -1.982 -45.190 1.00 18.12 274 VAL A O 1
ATOM 1989 N N . THR A 1 275 ? -20.648 -2.010 -46.493 1.00 18.30 275 THR A N 1
ATOM 1990 C CA . THR A 1 275 ? -20.206 -3.120 -47.304 1.00 17.74 275 THR A CA 1
ATOM 1991 C C . THR A 1 275 ? -19.324 -2.655 -48.462 1.00 17.31 275 THR A C 1
ATOM 1992 O O . THR A 1 275 ? -19.296 -1.480 -48.791 1.00 18.67 275 THR A O 1
ATOM 1996 N N . PRO A 1 276 ? -18.671 -3.622 -49.169 1.00 19.45 276 PRO A N 1
ATOM 1997 C CA . PRO A 1 276 ? -17.785 -3.154 -50.258 1.00 21.76 276 PRO A CA 1
ATOM 1998 C C . PRO A 1 276 ? -18.474 -2.453 -51.402 1.00 22.52 276 PRO A C 1
ATOM 1999 O O . PRO A 1 276 ? -17.841 -1.645 -52.097 1.00 22.83 276 PRO A O 1
ATOM 2003 N N . SER A 1 277 ? -19.768 -2.705 -51.615 1.00 20.03 277 SER A N 1
ATOM 2004 C CA . SER A 1 277 ? -20.468 -2.053 -52.683 1.00 20.01 277 SER A CA 1
ATOM 2005 C C . SER A 1 277 ? -21.200 -0.755 -52.301 1.00 19.20 277 SER A C 1
ATOM 2006 O O . SER A 1 277 ? -21.859 -0.155 -53.140 1.00 20.59 277 SER A O 1
ATOM 2009 N N . ALA A 1 278 ? -21.047 -0.329 -51.059 1.00 19.61 278 ALA A N 1
ATOM 2010 C CA . ALA A 1 278 ? -21.678 0.917 -50.587 1.00 19.72 278 ALA A CA 1
ATOM 2011 C C . ALA A 1 278 ? -21.312 2.104 -51.458 1.00 20.52 278 ALA A C 1
ATOM 2012 O O . ALA A 1 278 ? -20.152 2.252 -51.911 1.00 22.28 278 ALA A O 1
ATOM 2014 N N . ASP A 1 279 ? -22.293 2.943 -51.710 1.00 20.87 279 ASP A N 1
ATOM 2015 C CA . ASP A 1 279 ? -22.051 4.249 -52.363 1.00 23.73 279 ASP A CA 1
ATOM 2016 C C . ASP A 1 279 ? -21.356 5.118 -51.310 1.00 25.31 279 ASP A C 1
ATOM 2017 O O . ASP A 1 279 ? -21.964 5.504 -50.292 1.00 22.77 279 ASP A O 1
ATOM 2022 N N . LEU A 1 280 ? -20.068 5.412 -51.510 1.00 24.18 280 LEU A N 1
ATOM 2023 C CA . LEU A 1 280 ? -19.306 6.099 -50.452 1.00 26.44 280 LEU A CA 1
ATOM 2024 C C . LEU A 1 280 ? -19.679 7.553 -50.221 1.00 25.14 280 LEU A C 1
ATOM 2025 O O . LEU A 1 280 ? -19.670 8.006 -49.081 1.00 25.43 280 LEU A O 1
ATOM 2030 N N . ASP A 1 281 ? -20.062 8.268 -51.260 1.00 25.15 281 ASP A N 1
ATOM 2031 C CA . ASP A 1 281 ? -20.572 9.623 -51.079 1.00 27.84 281 ASP A CA 1
ATOM 2032 C C . ASP A 1 281 ? -21.851 9.624 -50.210 1.00 25.08 281 ASP A C 1
ATOM 2033 O O . ASP A 1 281 ? -21.937 10.367 -49.214 1.00 26.53 281 ASP A O 1
ATOM 2038 N N . LEU A 1 282 ? -22.791 8.739 -50.557 1.00 25.46 282 LEU A N 1
ATOM 2039 C CA . LEU A 1 282 ? -24.000 8.589 -49.754 1.00 25.88 282 LEU A CA 1
ATOM 2040 C C . LEU A 1 282 ? -23.624 8.208 -48.321 1.00 23.25 282 LEU A C 1
ATOM 2041 O O . LEU A 1 282 ? -24.116 8.813 -47.359 1.00 22.78 282 LEU A O 1
ATOM 2046 N N . THR A 1 283 ? -22.774 7.204 -48.171 1.00 20.90 283 THR A N 1
ATOM 2047 C CA . THR A 1 283 ? -22.423 6.679 -46.868 1.00 21.51 283 THR A CA 1
ATOM 2048 C C . THR A 1 283 ? -21.759 7.707 -45.939 1.00 21.05 283 THR A C 1
ATOM 2049 O O . THR A 1 283 ? -22.085 7.822 -44.754 1.00 21.33 283 THR A O 1
ATOM 2053 N N . VAL A 1 284 ? -20.804 8.458 -46.488 1.00 22.14 284 VAL A N 1
ATOM 2054 C CA . VAL A 1 284 ? -20.100 9.406 -45.678 1.00 22.31 284 VAL A CA 1
ATOM 2055 C C . VAL A 1 284 ? -21.040 10.497 -45.229 1.00 21.55 284 VAL A C 1
ATOM 2056 O O . VAL A 1 284 ? -21.017 10.843 -44.046 1.00 23.89 284 VAL A O 1
ATOM 2060 N N . ASN A 1 285 ? -21.861 11.010 -46.131 1.00 22.32 285 ASN A N 1
ATOM 2061 C CA . ASN A 1 285 ? -22.845 12.027 -45.777 1.00 23.06 285 ASN A CA 1
ATOM 2062 C C . ASN A 1 285 ? -23.783 11.510 -44.691 1.00 24.86 285 ASN A C 1
ATOM 2063 O O . ASN A 1 285 ? -23.994 12.179 -43.699 1.00 23.68 285 ASN A O 1
ATOM 2068 N N . ALA A 1 286 ? -24.320 10.304 -44.883 1.00 21.57 286 ALA A N 1
ATOM 2069 C CA . ALA A 1 286 ? -25.245 9.760 -43.911 1.00 21.54 286 ALA A CA 1
ATOM 2070 C C . ALA A 1 286 ? -24.590 9.531 -42.547 1.00 22.16 286 ALA A C 1
ATOM 2071 O O . ALA A 1 286 ? -25.177 9.867 -41.499 1.00 20.88 286 ALA A O 1
ATOM 2073 N N . ALA A 1 287 ? -23.374 8.997 -42.555 1.00 19.38 287 ALA A N 1
ATOM 2074 C CA . ALA A 1 287 ? -22.673 8.701 -41.341 1.00 20.72 287 ALA A CA 1
ATOM 2075 C C . ALA A 1 287 ? -22.334 9.972 -40.592 1.00 20.46 287 ALA A C 1
ATOM 2076 O O . ALA A 1 287 ? -22.461 10.017 -39.381 1.00 19.19 287 ALA A O 1
ATOM 2078 N N . VAL A 1 288 ? -21.926 11.024 -41.296 1.00 23.58 288 VAL A N 1
ATOM 2079 C CA . VAL A 1 288 ? -21.572 12.252 -40.596 1.00 24.94 288 VAL A CA 1
ATOM 2080 C C . VAL A 1 288 ? -22.794 12.850 -39.892 1.00 23.40 288 VAL A C 1
ATOM 2081 O O . VAL A 1 288 ? -22.741 13.190 -38.694 1.00 23.53 288 VAL A O 1
ATOM 2085 N N . PHE A 1 289 ? -23.921 12.945 -40.592 1.00 24.14 289 PHE A N 1
ATOM 2086 C CA . PHE A 1 289 ? -25.155 13.444 -39.972 1.00 24.19 289 PHE A CA 1
ATOM 2087 C C . PHE A 1 289 ? -25.549 12.610 -38.781 1.00 22.90 289 PHE A C 1
ATOM 2088 O O . PHE A 1 289 ? -25.882 13.140 -37.729 1.00 22.63 289 PHE A O 1
ATOM 2096 N N . ALA A 1 290 ? -25.530 11.287 -38.931 1.00 21.92 290 ALA A N 1
ATOM 2097 C CA . ALA A 1 290 ? -25.978 10.406 -37.885 1.00 20.19 290 ALA A CA 1
ATOM 2098 C C . ALA A 1 290 ? -25.016 10.413 -36.670 1.00 18.66 290 ALA A C 1
ATOM 2099 O O . ALA A 1 290 ? -25.463 10.238 -35.529 1.00 19.13 290 ALA A O 1
ATOM 2101 N N . ALA A 1 291 ? -23.706 10.602 -36.902 1.00 17.71 291 ALA A N 1
ATOM 2102 C CA . ALA A 1 291 ? -22.738 10.590 -35.785 1.00 18.09 291 ALA A CA 1
ATOM 2103 C C . ALA A 1 291 ? -22.621 11.941 -35.087 1.00 18.65 291 ALA A C 1
ATOM 2104 O O . ALA A 1 291 ? -22.529 11.994 -33.849 1.00 19.37 291 ALA A O 1
ATOM 2106 N N . ALA A 1 292 ? -22.658 13.007 -35.898 1.00 20.89 292 ALA A N 1
ATOM 2107 C CA . ALA A 1 292 ? -22.387 14.372 -35.409 1.00 22.55 292 ALA A CA 1
ATOM 2108 C C . ALA A 1 292 ? -23.625 15.187 -35.114 1.00 23.16 292 ALA A C 1
ATOM 2109 O O . ALA A 1 292 ? -23.532 16.148 -34.355 1.00 24.25 292 ALA A O 1
ATOM 2111 N N . GLY A 1 293 ? -24.788 14.810 -35.678 1.00 22.99 293 GLY A N 1
ATOM 2112 C CA . GLY A 1 293 ? -26.000 15.527 -35.465 1.00 25.40 293 GLY A CA 1
ATOM 2113 C C . GLY A 1 293 ? -26.345 15.604 -33.989 1.00 23.78 293 GLY A C 1
ATOM 2114 O O . GLY A 1 293 ? -26.158 14.654 -33.246 1.00 22.54 293 GLY A O 1
ATOM 2115 N N . THR A 1 294 ? -26.838 16.777 -33.556 1.00 23.28 294 THR A N 1
ATOM 2116 C CA . THR A 1 294 ? -27.233 16.983 -32.187 1.00 22.97 294 THR A CA 1
ATOM 2117 C C . THR A 1 294 ? -26.042 16.758 -31.255 1.00 20.30 294 THR A C 1
ATOM 2118 O O . THR A 1 294 ? -26.197 16.344 -30.114 1.00 19.88 294 THR A O 1
ATOM 2122 N N . ALA A 1 295 ? -24.850 16.990 -31.777 1.00 21.00 295 ALA A N 1
ATOM 2123 C CA . ALA A 1 295 ? -23.601 16.766 -31.066 1.00 20.76 295 ALA A CA 1
ATOM 2124 C C . ALA A 1 295 ? -23.542 15.341 -30.456 1.00 18.43 295 ALA A C 1
ATOM 2125 O O . ALA A 1 295 ? -23.047 15.102 -29.335 1.00 19.01 295 ALA A O 1
ATOM 2127 N N . GLY A 1 296 ? -24.047 14.341 -31.229 1.00 17.71 296 GLY A N 1
ATOM 2128 C CA . GLY A 1 296 ? -23.944 12.977 -30.757 1.00 16.83 296 GLY A CA 1
ATOM 2129 C C . GLY A 1 296 ? -24.834 12.617 -29.582 1.00 17.00 296 GLY A C 1
ATOM 2130 O O . GLY A 1 296 ? -24.633 11.601 -28.928 1.00 18.00 296 GLY A O 1
ATOM 2131 N N . GLN A 1 297 ? -25.882 13.446 -29.358 1.00 18.26 297 GLN A N 1
ATOM 2132 C CA . GLN A 1 297 ? -26.723 13.315 -28.184 1.00 18.80 297 GLN A CA 1
ATOM 2133 C C . GLN A 1 297 ? -28.137 12.901 -28.550 1.00 21.34 297 GLN A C 1
ATOM 2134 O O . GLN A 1 297 ? -29.102 13.335 -27.932 1.00 23.24 297 GLN A O 1
ATOM 2140 N N . ARG A 1 298 ? -28.267 12.103 -29.587 1.00 20.98 298 ARG A N 1
ATOM 2141 C CA . ARG A 1 298 ? -29.585 11.452 -29.859 1.00 20.37 298 ARG A CA 1
ATOM 2142 C C . ARG A 1 298 ? -29.515 10.027 -29.336 1.00 21.18 298 ARG A C 1
ATOM 2143 O O . ARG A 1 298 ? -28.458 9.376 -29.323 1.00 21.33 298 ARG A O 1
ATOM 2158 N N . CYS A 1 299 ? -30.663 9.464 -28.920 1.00 20.87 299 CYS A N 1
ATOM 2159 C CA . CYS A 1 299 ? -30.661 8.081 -28.540 1.00 22.89 299 CYS A CA 1
ATOM 2160 C C . CYS A 1 299 ? -30.292 7.228 -29.798 1.00 18.51 299 CYS A C 1
ATOM 2161 O O . CYS A 1 299 ? -29.710 6.167 -29.656 1.00 19.95 299 CYS A O 1
ATOM 2164 N N . THR A 1 300 ? -30.632 7.741 -30.977 1.00 19.52 300 THR A N 1
ATOM 2165 C CA . THR A 1 300 ? -30.346 7.096 -32.268 1.00 19.61 300 THR A CA 1
ATOM 2166 C C . THR A 1 300 ? -29.028 7.467 -32.898 1.00 18.11 300 THR A C 1
ATOM 2167 O O . THR A 1 300 ? -28.748 7.071 -34.025 1.00 18.50 300 THR A O 1
ATOM 2171 N N . THR A 1 301 ? -28.158 8.181 -32.168 1.00 15.94 301 THR A N 1
ATOM 2172 C CA . THR A 1 301 ? -26.882 8.561 -32.750 1.00 16.30 301 THR A CA 1
ATOM 2173 C C . THR A 1 301 ? -26.072 7.343 -33.206 1.00 14.93 301 THR A C 1
ATOM 2174 O O . THR A 1 301 ? -26.028 6.346 -32.539 1.00 15.73 301 THR A O 1
ATOM 2178 N N . LEU A 1 302 ? -25.353 7.546 -34.299 1.00 15.29 302 LEU A N 1
ATOM 2179 C CA . LEU A 1 302 ? -24.452 6.535 -34.835 1.00 15.68 302 LEU A CA 1
ATOM 2180 C C . LEU A 1 302 ? -23.180 6.559 -33.991 1.00 16.93 302 LEU A C 1
ATOM 2181 O O . LEU A 1 302 ? -22.473 7.585 -34.025 1.00 16.53 302 LEU A O 1
ATOM 2186 N N . ARG A 1 303 ? -22.852 5.436 -33.365 1.00 15.52 303 ARG A N 1
ATOM 2187 C CA . ARG A 1 303 ? -21.668 5.326 -32.457 1.00 15.88 303 ARG A CA 1
ATOM 2188 C C . ARG A 1 303 ? -20.692 4.280 -32.911 1.00 17.38 303 ARG A C 1
ATOM 2189 O O . ARG A 1 303 ? -19.546 4.316 -32.493 1.00 17.97 303 ARG A O 1
ATOM 2197 N N . ARG A 1 304 ? -21.092 3.371 -33.782 1.00 16.20 304 ARG A N 1
ATOM 2198 C CA . ARG A 1 304 ? -20.211 2.306 -34.242 1.00 16.28 304 ARG A CA 1
ATOM 2199 C C . ARG A 1 304 ? -20.355 2.141 -35.755 1.00 17.72 304 ARG A C 1
ATOM 2200 O O . ARG A 1 304 ? -21.480 2.101 -36.311 1.00 18.83 304 ARG A O 1
ATOM 2208 N N . LEU A 1 305 ? -19.243 2.129 -36.466 1.00 16.87 305 LEU A N 1
ATOM 2209 C CA . LEU A 1 305 ? -19.253 1.921 -37.900 1.00 17.57 305 LEU A CA 1
ATOM 2210 C C . LEU A 1 305 ? -18.476 0.661 -38.176 1.00 19.12 305 LEU A C 1
ATOM 2211 O O . LEU A 1 305 ? -17.294 0.563 -37.821 1.00 20.19 305 LEU A O 1
ATOM 2216 N N . ILE A 1 306 ? -19.110 -0.286 -38.839 1.00 17.78 306 ILE A N 1
ATOM 2217 C CA . ILE A 1 306 ? -18.565 -1.633 -39.021 1.00 17.43 306 ILE A CA 1
ATOM 2218 C C . ILE A 1 306 ? -18.306 -1.720 -40.510 1.00 19.57 306 ILE A C 1
ATOM 2219 O O . ILE A 1 306 ? -19.251 -1.849 -41.310 1.00 17.29 306 ILE A O 1
ATOM 2224 N N . VAL A 1 307 ? -17.027 -1.619 -40.911 1.00 19.46 307 VAL A N 1
ATOM 2225 C CA . VAL A 1 307 ? -16.678 -1.377 -42.294 1.00 19.14 307 VAL A CA 1
ATOM 2226 C C . VAL A 1 307 ? -15.876 -2.533 -42.865 1.00 19.74 307 VAL A C 1
ATOM 2227 O O . VAL A 1 307 ? -15.007 -3.049 -42.214 1.00 19.54 307 VAL A O 1
ATOM 2231 N N . HIS A 1 308 ? -16.176 -2.916 -44.096 1.00 20.13 308 HIS A N 1
ATOM 2232 C CA . HIS A 1 308 ? -15.502 -4.082 -44.698 1.00 19.54 308 HIS A CA 1
ATOM 2233 C C . HIS A 1 308 ? -14.013 -3.717 -44.861 1.00 20.35 308 HIS A C 1
ATOM 2234 O O . HIS A 1 308 ? -13.666 -2.626 -45.287 1.00 20.39 308 HIS A O 1
ATOM 2241 N N . GLU A 1 309 ? -13.184 -4.683 -44.544 1.00 21.87 309 GLU A N 1
ATOM 2242 C CA . GLU A 1 309 ? -11.733 -4.483 -44.626 1.00 27.10 309 GLU A CA 1
ATOM 2243 C C . GLU A 1 309 ? -11.240 -3.951 -45.975 1.00 27.19 309 GLU A C 1
ATOM 2244 O O . GLU A 1 309 ? -10.316 -3.141 -46.008 1.00 30.90 309 GLU A O 1
ATOM 2250 N N . ASP A 1 310 ? -11.850 -4.341 -47.091 1.00 27.28 310 ASP A N 1
ATOM 2251 C CA . ASP A 1 310 ? -11.458 -3.822 -48.427 1.00 29.65 310 ASP A CA 1
ATOM 2252 C C . ASP A 1 310 ? -11.605 -2.345 -48.665 1.00 31.78 310 ASP A C 1
ATOM 2253 O O . ASP A 1 310 ? -10.900 -1.795 -49.514 1.00 31.06 310 ASP A O 1
ATOM 2258 N N . ILE A 1 311 ? -12.500 -1.684 -47.921 1.00 26.73 311 ILE A N 1
ATOM 2259 C CA . ILE A 1 311 ? -12.736 -0.265 -48.074 1.00 26.17 311 ILE A CA 1
ATOM 2260 C C . ILE A 1 311 ? -12.502 0.561 -46.810 1.00 24.43 311 ILE A C 1
ATOM 2261 O O . ILE A 1 311 ? -12.723 1.775 -46.809 1.00 26.31 311 ILE A O 1
ATOM 2266 N N . ALA A 1 312 ? -12.065 -0.064 -45.738 1.00 23.91 312 ALA A N 1
ATOM 2267 C CA . ALA A 1 312 ? -11.967 0.607 -44.450 1.00 23.72 312 ALA A CA 1
ATOM 2268 C C . ALA A 1 312 ? -11.014 1.776 -44.493 1.00 25.68 312 ALA A C 1
ATOM 2269 O O . ALA A 1 312 ? -11.329 2.856 -43.980 1.00 24.86 312 ALA A O 1
ATOM 2271 N N . ASP A 1 313 ? -9.843 1.600 -45.110 1.00 27.07 313 ASP A N 1
ATOM 2272 C CA . ASP A 1 313 ? -8.914 2.744 -45.169 1.00 29.14 313 ASP A CA 1
ATOM 2273 C C . ASP A 1 313 ? -9.490 3.952 -45.867 1.00 27.28 313 ASP A C 1
ATOM 2274 O O . ASP A 1 313 ? -9.364 5.089 -45.371 1.00 27.40 313 ASP A O 1
ATOM 2279 N N . THR A 1 314 ? -10.144 3.740 -47.003 1.00 26.43 314 THR A N 1
ATOM 2280 C CA . THR A 1 314 ? -10.701 4.866 -47.720 1.00 27.89 314 THR A CA 1
ATOM 2281 C C . THR A 1 314 ? -11.883 5.520 -47.003 1.00 28.05 314 THR A C 1
ATOM 2282 O O . THR A 1 314 ? -12.074 6.745 -47.060 1.00 26.07 314 THR A O 1
ATOM 2286 N N . VAL A 1 315 ? -12.693 4.699 -46.336 1.00 27.14 315 VAL A N 1
ATOM 2287 C CA . VAL A 1 315 ? -13.802 5.246 -45.553 1.00 26.06 315 VAL A CA 1
ATOM 2288 C C . VAL A 1 315 ? -13.304 6.077 -44.398 1.00 24.02 315 VAL A C 1
ATOM 2289 O O . VAL A 1 315 ? -13.835 7.174 -44.151 1.00 24.58 315 VAL A O 1
ATOM 2293 N N . VAL A 1 316 ? -12.299 5.562 -43.693 1.00 23.87 316 VAL A N 1
ATOM 2294 C CA . VAL A 1 316 ? -11.691 6.320 -42.594 1.00 25.69 316 VAL A CA 1
ATOM 2295 C C . VAL A 1 316 ? -11.080 7.638 -43.099 1.00 27.19 316 VAL A C 1
ATOM 2296 O O . VAL A 1 316 ? -11.304 8.671 -42.481 1.00 24.90 316 VAL A O 1
ATOM 2300 N N . GLU A 1 317 ? -10.396 7.619 -44.244 1.00 28.72 317 GLU A N 1
ATOM 2301 C CA . GLU A 1 317 ? -9.824 8.869 -44.812 1.00 32.08 317 GLU A CA 1
ATOM 2302 C C . GLU A 1 317 ? -10.904 9.921 -45.033 1.00 31.46 317 GLU A C 1
ATOM 2303 O O . GLU A 1 317 ? -10.765 11.068 -44.626 1.00 31.34 317 GLU A O 1
ATOM 2309 N N . ARG A 1 318 ? -11.990 9.502 -45.684 1.00 28.30 318 ARG A N 1
ATOM 2310 C CA . ARG A 1 318 ? -13.074 10.374 -46.021 1.00 28.70 318 ARG A CA 1
ATOM 2311 C C . ARG A 1 318 ? -13.801 10.884 -44.801 1.00 27.25 318 ARG A C 1
ATOM 2312 O O . ARG A 1 318 ? -14.206 12.042 -44.777 1.00 26.19 318 ARG A O 1
ATOM 2320 N N . LEU A 1 319 ? -14.048 10.014 -43.813 1.00 25.71 319 LEU A N 1
ATOM 2321 C CA . LEU A 1 319 ? -14.700 10.472 -42.589 1.00 27.37 319 LEU A CA 1
ATOM 2322 C C . LEU A 1 319 ? -13.783 11.399 -41.809 1.00 26.91 319 LEU A C 1
ATOM 2323 O O . LEU A 1 319 ? -14.254 12.341 -41.192 1.00 28.82 319 LEU A O 1
ATOM 2328 N N . THR A 1 320 ? -12.478 11.129 -41.835 1.00 25.98 320 THR A N 1
ATOM 2329 C CA . THR A 1 320 ? -11.502 12.038 -41.197 1.00 29.16 320 THR A CA 1
ATOM 2330 C C . THR A 1 320 ? -11.594 13.451 -41.763 1.00 28.55 320 THR A C 1
ATOM 2331 O O . THR A 1 320 ? -11.678 14.429 -40.994 1.00 29.15 320 THR A O 1
ATOM 2335 N N . ALA A 1 321 ? -11.602 13.563 -43.080 1.00 29.16 321 ALA A N 1
ATOM 2336 C CA . ALA A 1 321 ? -11.728 14.856 -43.737 1.00 29.65 321 ALA A CA 1
ATOM 2337 C C . ALA A 1 321 ? -13.052 15.521 -43.436 1.00 32.64 321 ALA A C 1
ATOM 2338 O O . ALA A 1 321 ? -13.086 16.723 -43.145 1.00 31.65 321 ALA A O 1
ATOM 2340 N N . ALA A 1 322 ? -14.149 14.751 -43.432 1.00 29.44 322 ALA A N 1
ATOM 2341 C CA . ALA A 1 322 ? -15.460 15.345 -43.175 1.00 28.70 322 ALA A CA 1
ATOM 2342 C C . ALA A 1 322 ? -15.561 15.855 -41.725 1.00 29.22 322 ALA A C 1
ATOM 2343 O O . ALA A 1 322 ? -16.062 16.966 -41.495 1.00 31.71 322 ALA A O 1
ATOM 2345 N N . PHE A 1 323 ? -15.067 15.086 -40.771 1.00 26.92 323 PHE A N 1
ATOM 2346 C CA . PHE A 1 323 ? -15.114 15.506 -39.362 1.00 28.44 323 PHE A CA 1
ATOM 2347 C C . PHE A 1 323 ? -14.273 16.769 -39.102 1.00 31.48 323 PHE A C 1
ATOM 2348 O O . PHE A 1 323 ? -14.644 17.630 -38.280 1.00 30.28 323 PHE A O 1
ATOM 2356 N N . GLU A 1 324 ? -13.142 16.850 -39.792 1.00 32.53 324 GLU A N 1
ATOM 2357 C CA . GLU A 1 324 ? -12.298 18.038 -39.731 1.00 33.28 324 GLU A CA 1
ATOM 2358 C C . GLU A 1 324 ? -12.970 19.283 -40.324 1.00 31.99 324 GLU A C 1
ATOM 2359 O O . GLU A 1 324 ? -12.642 20.386 -39.916 1.00 34.83 324 GLU A O 1
ATOM 2365 N N . ARG A 1 325 ? -13.893 19.140 -41.256 1.00 30.33 325 ARG A N 1
ATOM 2366 C CA . ARG A 1 325 ? -14.569 20.284 -41.857 1.00 34.41 325 ARG A CA 1
ATOM 2367 C C . ARG A 1 325 ? -15.882 20.650 -41.169 1.00 35.36 325 ARG A C 1
ATOM 2368 O O . ARG A 1 325 ? -16.541 21.603 -41.580 1.00 33.62 325 ARG A O 1
ATOM 2376 N N . LEU A 1 326 ? -16.260 19.943 -40.107 1.00 32.05 326 LEU A N 1
ATOM 2377 C CA . LEU A 1 326 ? -17.559 20.223 -39.494 1.00 32.29 326 LEU A CA 1
ATOM 2378 C C . LEU A 1 326 ? -17.571 21.600 -38.842 1.00 26.90 326 LEU A C 1
ATOM 2379 O O . LEU A 1 326 ? -16.678 21.881 -38.044 1.00 26.83 326 LEU A O 1
ATOM 2384 N N . PRO A 1 327 ? -18.554 22.462 -39.183 1.00 26.57 327 PRO A N 1
ATOM 2385 C CA . PRO A 1 327 ? -18.661 23.770 -38.505 1.00 28.02 327 PRO A CA 1
ATOM 2386 C C . PRO A 1 327 ? -19.303 23.698 -37.115 1.00 29.43 327 PRO A C 1
ATOM 2387 O O . PRO A 1 327 ? -20.483 23.307 -36.978 1.00 28.39 327 PRO A O 1
ATOM 2391 N N . ILE A 1 328 ? -18.540 24.080 -36.102 1.00 25.36 328 ILE A N 1
ATOM 2392 C CA . ILE A 1 328 ? -18.936 23.971 -34.745 1.00 25.51 328 ILE A CA 1
ATOM 2393 C C . ILE A 1 328 ? -19.112 25.409 -34.280 1.00 27.86 328 ILE A C 1
ATOM 2394 O O . ILE A 1 328 ? -18.263 26.264 -34.575 1.00 26.92 328 ILE A O 1
ATOM 2399 N N . GLY A 1 329 ? -20.204 25.691 -33.587 1.00 25.32 329 GLY A N 1
ATOM 2400 C CA . GLY A 1 329 ? -20.436 27.043 -33.104 1.00 24.78 329 GLY A CA 1
ATOM 2401 C C . GLY A 1 329 ? -21.825 27.237 -32.569 1.00 23.65 329 GLY A C 1
ATOM 2402 O O . GLY A 1 329 ? -22.493 26.276 -32.143 1.00 22.03 329 GLY A O 1
ATOM 2403 N N . ASP A 1 330 ? -22.229 28.497 -32.523 1.00 22.87 330 ASP A N 1
ATOM 2404 C CA . ASP A 1 330 ? -23.501 28.885 -31.893 1.00 23.26 330 ASP A CA 1
ATOM 2405 C C . ASP A 1 330 ? -24.638 28.273 -32.707 1.00 20.85 330 ASP A C 1
ATOM 2406 O O . ASP A 1 330 ? -24.740 28.487 -33.918 1.00 20.50 330 ASP A O 1
ATOM 2411 N N . PRO A 1 331 ? -25.538 27.513 -32.013 1.00 19.22 331 PRO A N 1
ATOM 2412 C CA . PRO A 1 331 ? -26.597 26.825 -32.778 1.00 21.01 331 PRO A CA 1
ATOM 2413 C C . PRO A 1 331 ? -27.646 27.739 -33.394 1.00 23.28 331 PRO A C 1
ATOM 2414 O O . PRO A 1 331 ? -28.461 27.264 -34.196 1.00 22.03 331 PRO A O 1
ATOM 2418 N N . PHE A 1 332 ? -27.652 29.029 -33.013 1.00 23.91 332 PHE A N 1
ATOM 2419 C CA . PHE A 1 332 ? -28.496 30.006 -33.698 1.00 25.10 332 PHE A CA 1
ATOM 2420 C C . PHE A 1 332 ? -27.946 30.490 -35.042 1.00 29.79 332 PHE A C 1
ATOM 2421 O O . PHE A 1 332 ? -28.664 31.096 -35.828 1.00 30.86 332 PHE A O 1
ATOM 2429 N N . GLN A 1 333 ? -26.667 30.263 -35.310 1.00 29.64 333 GLN A N 1
ATOM 2430 C CA . GLN A 1 333 ? -26.092 30.683 -36.587 1.00 30.65 333 GLN A CA 1
ATOM 2431 C C . GLN A 1 333 ? -26.397 29.666 -37.638 1.00 29.79 333 GLN A C 1
ATOM 2432 O O . GLN A 1 333 ? -26.136 28.463 -37.419 1.00 26.55 333 GLN A O 1
ATOM 2438 N N . ASP A 1 334 ? -26.874 30.109 -38.804 1.00 31.32 334 ASP A N 1
ATOM 2439 C CA . ASP A 1 334 ? -27.201 29.179 -39.911 1.00 36.04 334 ASP A CA 1
ATOM 2440 C C . ASP A 1 334 ? -26.027 28.318 -40.390 1.00 32.29 334 ASP A C 1
ATOM 2441 O O . ASP A 1 334 ? -26.227 27.218 -40.858 1.00 33.16 334 ASP A O 1
ATOM 2446 N N . THR A 1 335 ? -24.812 28.830 -40.248 1.00 32.93 335 THR A N 1
ATOM 2447 C CA . THR A 1 335 ? -23.587 28.084 -40.581 1.00 35.13 335 THR A CA 1
ATOM 2448 C C . THR A 1 335 ? -23.262 26.879 -39.670 1.00 31.11 335 THR A C 1
ATOM 2449 O O . THR A 1 335 ? -22.474 26.011 -40.045 1.00 34.65 335 THR A O 1
ATOM 2453 N N . THR A 1 336 ? -23.819 26.846 -38.467 1.00 26.75 336 THR A N 1
ATOM 2454 C CA . THR A 1 336 ? -23.429 25.860 -37.492 1.00 23.77 336 THR A CA 1
ATOM 2455 C C . THR A 1 336 ? -24.075 24.513 -37.819 1.00 25.81 336 THR A C 1
ATOM 2456 O O . THR A 1 336 ? -25.267 24.459 -38.072 1.00 25.22 336 THR A O 1
ATOM 2460 N N . LEU A 1 337 ? -23.290 23.444 -37.833 1.00 22.18 337 LEU A N 1
ATOM 2461 C CA . LEU A 1 337 ? -23.834 22.074 -37.839 1.00 25.11 337 LEU A CA 1
ATOM 2462 C C . LEU A 1 337 ? -23.707 21.342 -36.515 1.00 21.33 337 LEU A C 1
ATOM 2463 O O . LEU A 1 337 ? -24.523 20.464 -36.247 1.00 23.27 337 LEU A O 1
ATOM 2468 N N . VAL A 1 338 ? -22.726 21.668 -35.668 1.00 21.85 338 VAL A N 1
ATOM 2469 C CA . VAL A 1 338 ? -22.563 21.045 -34.364 1.00 22.69 338 VAL A CA 1
ATOM 2470 C C . VAL A 1 338 ? -22.600 22.135 -33.319 1.00 23.88 338 VAL A C 1
ATOM 2471 O O . VAL A 1 338 ? -21.702 22.987 -33.261 1.00 21.32 338 VAL A O 1
ATOM 2475 N N . GLY A 1 339 ? -23.597 22.086 -32.452 1.00 20.66 339 GLY A N 1
ATOM 2476 C CA . GLY A 1 339 ? -23.675 22.925 -31.260 1.00 20.30 339 GLY A CA 1
ATOM 2477 C C . GLY A 1 339 ? -22.992 22.284 -30.079 1.00 18.21 339 GLY A C 1
ATOM 2478 O O . GLY A 1 339 ? -22.256 21.344 -30.249 1.00 20.86 339 GLY A O 1
ATOM 2479 N N . PRO A 1 340 ? -23.226 22.803 -28.861 1.00 18.19 340 PRO A N 1
ATOM 2480 C CA . PRO A 1 340 ? -22.485 22.336 -27.712 1.00 18.64 340 PRO A CA 1
ATOM 2481 C C . PRO A 1 340 ? -23.033 21.017 -27.144 1.00 19.37 340 PRO A C 1
ATOM 2482 O O . PRO A 1 340 ? -24.246 20.711 -27.340 1.00 20.18 340 PRO A O 1
ATOM 2486 N N . LEU A 1 341 ? -22.224 20.325 -26.352 1.00 18.91 341 LEU A N 1
ATOM 2487 C CA . LEU A 1 341 ? -22.700 19.281 -25.441 1.00 18.52 341 LEU A CA 1
ATOM 2488 C C . LEU A 1 341 ? -23.521 19.910 -24.318 1.00 19.00 341 LEU A C 1
ATOM 2489 O O . LEU A 1 341 ? -23.419 21.140 -24.045 1.00 18.05 341 LEU A O 1
ATOM 2494 N N . VAL A 1 342 ? -24.316 19.118 -23.606 1.00 17.63 342 VAL A N 1
ATOM 2495 C CA . VAL A 1 342 ? -25.284 19.715 -22.690 1.00 18.87 342 VAL A CA 1
ATOM 2496 C C . VAL A 1 342 ? -24.654 20.352 -21.428 1.00 19.15 342 VAL A C 1
ATOM 2497 O O . VAL A 1 342 ? -25.114 21.404 -21.013 1.00 19.49 342 VAL A O 1
ATOM 2501 N N . ASN A 1 343 ? -23.592 19.750 -20.911 1.00 18.48 343 ASN A N 1
ATOM 2502 C CA . ASN A 1 343 ? -22.977 20.233 -19.652 1.00 18.62 343 ASN A CA 1
ATOM 2503 C C . ASN A 1 343 ? -21.593 19.675 -19.508 1.00 20.64 343 ASN A C 1
ATOM 2504 O O . ASN A 1 343 ? -21.092 18.920 -20.357 1.00 19.68 343 ASN A O 1
ATOM 2509 N N . GLU A 1 344 ? -20.917 20.131 -18.441 1.00 20.66 344 GLU A N 1
ATOM 2510 C CA . GLU A 1 344 ? -19.538 19.694 -18.210 1.00 23.01 344 GLU A CA 1
ATOM 2511 C C . GLU A 1 344 ? -19.404 18.169 -18.004 1.00 21.56 344 GLU A C 1
ATOM 2512 O O . GLU A 1 344 ? -18.387 17.585 -18.412 1.00 23.75 344 GLU A O 1
ATOM 2523 N N . ALA A 1 345 ? -20.346 17.594 -17.271 1.00 22.31 345 ALA A N 1
ATOM 2524 C CA . ALA A 1 345 ? -20.375 16.156 -17.001 1.00 25.29 345 ALA A CA 1
ATOM 2525 C C . ALA A 1 345 ? -20.322 15.395 -18.318 1.00 24.23 345 ALA A C 1
ATOM 2526 O O . ALA A 1 345 ? -19.530 14.453 -18.458 1.00 24.93 345 ALA A O 1
ATOM 2528 N N . ALA A 1 346 ? -21.068 15.862 -19.310 1.00 23.67 346 ALA A N 1
ATOM 2529 C CA . ALA A 1 346 ? -21.061 15.212 -20.635 1.00 23.60 346 ALA A CA 1
ATOM 2530 C C . ALA A 1 346 ? -19.721 15.266 -21.326 1.00 23.09 346 ALA A C 1
ATOM 2531 O O . ALA A 1 346 ? -19.259 14.285 -21.925 1.00 22.22 346 ALA A O 1
ATOM 2533 N N . PHE A 1 347 ? -19.090 16.444 -21.269 1.00 23.28 347 PHE A N 1
ATOM 2534 C CA . PHE A 1 347 ? -17.767 16.603 -21.794 1.00 23.36 347 PHE A CA 1
ATOM 2535 C C . PHE A 1 347 ? -16.734 15.679 -21.086 1.00 22.80 347 PHE A C 1
ATOM 2536 O O . PHE A 1 347 ? -15.925 15.032 -21.723 1.00 23.57 347 PHE A O 1
ATOM 2544 N N . GLY A 1 348 ? -16.802 15.622 -19.764 1.00 22.50 348 GLY A N 1
ATOM 2545 C CA . GLY A 1 348 ? -15.925 14.742 -18.976 1.00 24.06 348 GLY A CA 1
ATOM 2546 C C . GLY A 1 348 ? -16.038 13.261 -19.331 1.00 24.59 348 GLY A C 1
ATOM 2547 O O . GLY A 1 348 ? -15.020 12.558 -19.526 1.00 23.77 348 GLY A O 1
ATOM 2548 N N . ARG A 1 349 ? -17.283 12.813 -19.521 1.00 23.29 349 ARG A N 1
ATOM 2549 C CA . ARG A 1 349 ? -17.520 11.443 -19.958 1.00 24.90 349 ARG A CA 1
ATOM 2550 C C . ARG A 1 349 ? -16.974 11.211 -21.350 1.00 22.12 349 ARG A C 1
ATOM 2551 O O . ARG A 1 349 ? -16.400 10.161 -21.608 1.00 23.24 349 ARG A O 1
ATOM 2559 N N . MET A 1 350 ? -17.115 12.173 -22.267 1.00 21.39 350 MET A N 1
ATOM 2560 C CA . MET A 1 350 ? -16.571 12.025 -23.581 1.00 21.76 350 MET A CA 1
ATOM 2561 C C . MET A 1 350 ? -15.049 11.876 -23.570 1.00 24.74 350 MET A C 1
ATOM 2562 O O . MET A 1 350 ? -14.485 10.983 -24.195 1.00 23.23 350 MET A O 1
ATOM 2567 N N . ARG A 1 351 ? -14.384 12.752 -22.822 1.00 25.87 351 ARG A N 1
ATOM 2568 C CA . ARG A 1 351 ? -12.933 12.696 -22.769 1.00 27.49 351 ARG A CA 1
ATOM 2569 C C . ARG A 1 351 ? -12.466 11.423 -22.135 1.00 23.20 351 ARG A C 1
ATOM 2570 O O . ARG A 1 351 ? -11.488 10.831 -22.630 1.00 25.77 351 ARG A O 1
ATOM 2578 N N . GLU A 1 352 ? -13.138 10.970 -21.091 1.00 25.57 352 GLU A N 1
ATOM 2579 C CA . GLU A 1 352 ? -12.771 9.697 -20.445 1.00 27.05 352 GLU A CA 1
ATOM 2580 C C . GLU A 1 352 ? -12.895 8.510 -21.418 1.00 28.19 352 GLU A C 1
ATOM 2581 O O . GLU A 1 352 ? -12.056 7.629 -21.443 1.00 25.74 352 GLU A O 1
ATOM 2592 N N . ALA A 1 353 ? -13.932 8.515 -22.237 1.00 24.15 353 ALA A N 1
ATOM 2593 C CA . ALA A 1 353 ? -14.129 7.437 -23.192 1.00 26.30 353 ALA A CA 1
ATOM 2594 C C . ALA A 1 353 ? -13.071 7.402 -24.265 1.00 24.51 353 ALA A C 1
ATOM 2595 O O . ALA A 1 353 ? -12.563 6.348 -24.597 1.00 25.96 353 ALA A O 1
ATOM 2597 N N . VAL A 1 354 ? -12.709 8.568 -24.789 1.00 24.74 354 VAL A N 1
ATOM 2598 C CA . VAL A 1 354 ? -11.735 8.658 -25.850 1.00 27.17 354 VAL A CA 1
ATOM 2599 C C . VAL A 1 354 ? -10.350 8.241 -25.314 1.00 29.94 354 VAL A C 1
ATOM 2600 O O . VAL A 1 354 ? -9.609 7.551 -26.020 1.00 31.84 354 VAL A O 1
ATOM 2604 N N . GLU A 1 355 ? -10.046 8.599 -24.066 1.00 31.87 355 GLU A N 1
ATOM 2605 C CA . GLU A 1 355 ? -8.778 8.158 -23.431 1.00 34.16 355 GLU A CA 1
ATOM 2606 C C . GLU A 1 355 ? -8.723 6.651 -23.228 1.00 33.24 355 GLU A C 1
ATOM 2607 O O . GLU A 1 355 ? -7.717 5.994 -23.577 1.00 33.32 355 GLU A O 1
ATOM 2613 N N . ARG A 1 356 ? -9.814 6.099 -22.714 1.00 31.74 356 ARG A N 1
ATOM 2614 C CA . ARG A 1 356 ? -9.945 4.664 -22.525 1.00 32.67 356 ARG A CA 1
ATOM 2615 C C . ARG A 1 356 ? -9.868 3.900 -23.861 1.00 31.65 356 ARG A C 1
ATOM 2616 O O . ARG A 1 356 ? -9.200 2.860 -23.965 1.00 33.46 356 ARG A O 1
ATOM 2624 N N . ALA A 1 357 ? -10.492 4.427 -24.907 1.00 29.08 357 ALA A N 1
ATOM 2625 C CA . ALA A 1 357 ? -10.396 3.804 -26.228 1.00 29.68 357 ALA A CA 1
ATOM 2626 C C . ALA A 1 357 ? -8.962 3.734 -26.747 1.00 33.41 357 ALA A C 1
ATOM 2627 O O . ALA A 1 357 ? -8.567 2.726 -27.354 1.00 32.37 357 ALA A O 1
ATOM 2629 N N . THR A 1 358 ? -8.190 4.794 -26.554 1.00 31.22 358 THR A N 1
ATOM 2630 C CA . THR A 1 358 ? -6.799 4.751 -27.007 1.00 37.63 358 THR A CA 1
ATOM 2631 C C . THR A 1 358 ? -6.006 3.791 -26.105 1.00 37.95 358 THR A C 1
ATOM 2632 O O . THR A 1 358 ? -5.148 3.080 -26.589 1.00 40.60 358 THR A O 1
ATOM 2636 N N . ALA A 1 359 ? -6.347 3.712 -24.827 1.00 39.15 359 ALA A N 1
ATOM 2637 C CA . ALA A 1 359 ? -5.783 2.673 -23.937 1.00 41.71 359 ALA A CA 1
ATOM 2638 C C . ALA A 1 359 ? -6.149 1.217 -24.297 1.00 45.98 359 ALA A C 1
ATOM 2639 O O . ALA A 1 359 ? -5.316 0.316 -24.155 1.00 44.76 359 ALA A O 1
ATOM 2641 N N . GLU A 1 360 ? -7.385 0.971 -24.744 1.00 44.19 360 GLU A N 1
ATOM 2642 C CA . GLU A 1 360 ? -7.803 -0.377 -25.212 1.00 40.14 360 GLU A CA 1
ATOM 2643 C C . GLU A 1 360 ? -7.280 -0.689 -26.659 1.00 42.21 360 GLU A C 1
ATOM 2644 O O . GLU A 1 360 ? -7.778 -1.625 -27.281 1.00 48.49 360 GLU A O 1
ATOM 2650 N N . GLY A 1 361 ? -6.299 0.083 -27.181 1.00 37.99 361 GLY A N 1
ATOM 2651 C CA . GLY A 1 361 ? -5.680 -0.128 -28.522 1.00 39.06 361 GLY A CA 1
ATOM 2652 C C . GLY A 1 361 ? -6.117 0.786 -29.684 1.00 36.38 361 GLY A C 1
ATOM 2653 O O . GLY A 1 361 ? -5.604 0.684 -30.805 1.00 35.79 361 GLY A O 1
ATOM 2654 N N . GLY A 1 362 ? -7.053 1.711 -29.434 1.00 34.38 362 GLY A N 1
ATOM 2655 C CA . GLY A 1 362 ? -7.586 2.515 -30.510 1.00 31.79 362 GLY A CA 1
ATOM 2656 C C . GLY A 1 362 ? -6.702 3.626 -30.954 1.00 33.29 362 GLY A C 1
ATOM 2657 O O . GLY A 1 362 ? -5.776 4.011 -30.235 1.00 33.61 362 GLY A O 1
ATOM 2658 N N . THR A 1 363 ? -6.997 4.142 -32.132 1.00 29.03 363 THR A N 1
ATOM 2659 C CA . THR A 1 363 ? -6.353 5.320 -32.716 1.00 33.45 363 THR A CA 1
ATOM 2660 C C . THR A 1 363 ? -7.354 6.428 -32.952 1.00 33.33 363 THR A C 1
ATOM 2661 O O . THR A 1 363 ? -8.278 6.261 -33.754 1.00 29.83 363 THR A O 1
ATOM 2665 N N . LEU A 1 364 ? -7.138 7.579 -32.314 1.00 29.94 364 LEU A N 1
ATOM 2666 C CA . LEU A 1 364 ? -7.936 8.774 -32.602 1.00 30.59 364 LEU A CA 1
ATOM 2667 C C . LEU A 1 364 ? -7.558 9.302 -33.961 1.00 32.63 364 LEU A C 1
ATOM 2668 O O . LEU A 1 364 ? -6.436 9.781 -34.151 1.00 36.41 364 LEU A O 1
ATOM 2673 N N . CYS A 1 365 ? -8.473 9.240 -34.925 1.00 28.05 365 CYS A N 1
ATOM 2674 C CA . CYS A 1 365 ? -8.266 9.766 -36.271 1.00 28.51 365 CYS A CA 1
ATOM 2675 C C . CYS A 1 365 ? -8.605 11.225 -36.512 1.00 30.57 365 CYS A C 1
ATOM 2676 O O . CYS A 1 365 ? -8.059 11.828 -37.413 1.00 30.95 365 CYS A O 1
ATOM 2679 N N . ALA A 1 366 ? -9.605 11.738 -35.799 1.00 27.50 366 ALA A N 1
ATOM 2680 C CA . ALA A 1 366 ? -10.097 13.082 -35.984 1.00 27.43 366 ALA A CA 1
ATOM 2681 C C . ALA A 1 366 ? -10.882 13.490 -34.763 1.00 27.18 366 ALA A C 1
ATOM 2682 O O . ALA A 1 366 ? -11.445 12.631 -34.033 1.00 24.03 366 ALA A O 1
ATOM 2684 N N . GLY A 1 367 ? -10.856 14.804 -34.499 1.00 24.71 367 GLY A N 1
ATOM 2685 C CA . GLY A 1 367 ? -11.653 15.401 -33.441 1.00 24.64 367 GLY A CA 1
ATOM 2686 C C . GLY A 1 367 ? -11.379 15.044 -32.032 1.00 25.13 367 GLY A C 1
ATOM 2687 O O . GLY A 1 367 ? -10.306 14.576 -31.658 1.00 26.68 367 GLY A O 1
ATOM 2688 N N . GLY A 1 368 ? -12.379 15.298 -31.195 1.00 24.12 368 GLY A N 1
ATOM 2689 C CA . GLY A 1 368 ? -12.326 15.018 -29.799 1.00 23.64 368 GLY A CA 1
ATOM 2690 C C . GLY A 1 368 ? -11.929 16.190 -28.923 1.00 24.77 368 GLY A C 1
ATOM 2691 O O . GLY A 1 368 ? -12.060 16.094 -27.721 1.00 32.17 368 GLY A O 1
ATOM 2692 N N . GLU A 1 369 ? -11.464 17.285 -29.511 1.00 28.14 369 GLU A N 1
ATOM 2693 C CA . GLU A 1 369 ? -10.991 18.411 -28.691 1.00 30.28 369 GLU A CA 1
ATOM 2694 C C . GLU A 1 369 ? -12.096 19.430 -28.443 1.00 27.11 369 GLU A C 1
ATOM 2695 O O . GLU A 1 369 ? -12.933 19.678 -29.310 1.00 26.32 369 GLU A O 1
ATOM 2706 N N . ARG A 1 370 ? -12.031 20.031 -27.259 1.00 26.88 370 ARG A N 1
ATOM 2707 C CA . ARG A 1 370 ? -12.857 21.185 -26.928 1.00 25.88 370 ARG A CA 1
ATOM 2708 C C . ARG A 1 370 ? -12.468 22.360 -27.821 1.00 27.48 370 ARG A C 1
ATOM 2709 O O . ARG A 1 370 ? -11.277 22.691 -27.976 1.00 29.68 370 ARG A O 1
ATOM 2717 N N . GLN A 1 371 ? -13.456 22.992 -28.435 1.00 25.87 371 GLN A N 1
ATOM 2718 C CA . GLN A 1 371 ? -13.271 24.100 -29.342 1.00 25.56 371 GLN A CA 1
ATOM 2719 C C . GLN A 1 371 ? -13.463 25.419 -28.573 1.00 28.55 371 GLN A C 1
ATOM 2720 O O . GLN A 1 371 ? -14.233 25.508 -27.630 1.00 25.66 371 GLN A O 1
ATOM 2726 N N . PHE A 1 372 ? -12.687 26.440 -28.943 1.00 32.58 372 PHE A N 1
ATOM 2727 C CA . PHE A 1 372 ? -12.861 27.802 -28.366 1.00 30.33 372 PHE A CA 1
ATOM 2728 C C . PHE A 1 372 ? -13.361 27.926 -26.910 1.00 26.89 372 PHE A C 1
ATOM 2729 O O . PHE A 1 372 ? -14.393 28.560 -26.666 1.00 29.53 372 PHE A O 1
ATOM 2737 N N . PRO A 1 373 ? -12.640 27.358 -25.938 1.00 27.20 373 PRO A N 1
ATOM 2738 C CA . PRO A 1 373 ? -13.048 27.344 -24.522 1.00 29.31 373 PRO A CA 1
ATOM 2739 C C . PRO A 1 373 ? -13.185 28.734 -23.935 1.00 33.30 373 PRO A C 1
ATOM 2740 O O . PRO A 1 373 ? -14.055 28.973 -23.094 1.00 35.88 373 PRO A O 1
ATOM 2744 N N . ASP A 1 374 ? -12.313 29.641 -24.359 1.00 30.40 374 ASP A N 1
ATOM 2745 C CA . ASP A 1 374 ? -12.349 31.034 -23.875 1.00 34.83 374 ASP A CA 1
ATOM 2746 C C . ASP A 1 374 ? -13.522 31.870 -24.413 1.00 36.49 374 ASP A C 1
ATOM 2747 O O . ASP A 1 374 ? -13.904 32.823 -23.761 1.00 38.42 374 ASP A O 1
ATOM 2752 N N . ALA A 1 375 ? -14.124 31.502 -25.551 1.00 37.04 375 ALA A N 1
ATOM 2753 C CA . ALA A 1 375 ? -15.320 32.197 -26.097 1.00 33.52 375 ALA A CA 1
ATOM 2754 C C . ALA A 1 375 ? -16.615 31.975 -25.281 1.00 33.85 375 ALA A C 1
ATOM 2755 O O . ALA A 1 375 ? -17.503 32.831 -25.258 1.00 36.95 375 ALA A O 1
ATOM 2757 N N . ALA A 1 376 ? -16.701 30.844 -24.603 1.00 29.43 376 ALA A N 1
ATOM 2758 C CA . ALA A 1 376 ? -17.826 30.563 -23.708 1.00 26.96 376 ALA A CA 1
ATOM 2759 C C . ALA A 1 376 ? -17.351 29.571 -22.662 1.00 26.58 376 ALA A C 1
ATOM 2760 O O . ALA A 1 376 ? -17.549 28.371 -22.789 1.00 25.62 376 ALA A O 1
ATOM 2762 N N . PRO A 1 377 ? -16.672 30.044 -21.603 1.00 25.54 377 PRO A N 1
ATOM 2763 C CA . PRO A 1 377 ? -15.988 29.125 -20.697 1.00 24.93 377 PRO A CA 1
ATOM 2764 C C . PRO A 1 377 ? -16.809 28.125 -19.955 1.00 25.05 377 PRO A C 1
ATOM 2765 O O . PRO A 1 377 ? -16.268 27.109 -19.517 1.00 25.14 377 PRO A O 1
ATOM 2769 N N . GLY A 1 378 ? -18.105 28.420 -19.793 1.00 22.96 378 GLY A N 1
ATOM 2770 C CA . GLY A 1 378 ? -19.000 27.520 -19.140 1.00 23.35 378 GLY A CA 1
ATOM 2771 C C . GLY A 1 378 ? -19.653 26.494 -20.077 1.00 21.41 378 GLY A C 1
ATOM 2772 O O . GLY A 1 378 ? -20.455 25.710 -19.586 1.00 23.66 378 GLY A O 1
ATOM 2773 N N . ALA A 1 379 ? -19.334 26.563 -21.357 1.00 19.64 379 ALA A N 1
ATOM 2774 C CA . ALA A 1 379 ? -19.961 25.719 -22.436 1.00 21.43 379 ALA A CA 1
ATOM 2775 C C . ALA A 1 379 ? -18.942 24.839 -23.082 1.00 23.55 379 ALA A C 1
ATOM 2776 O O . ALA A 1 379 ? -17.785 25.177 -23.179 1.00 23.50 379 ALA A O 1
ATOM 2778 N N . TYR A 1 380 ? -19.409 23.713 -23.605 1.00 20.99 380 TYR A N 1
ATOM 2779 C CA . TYR A 1 380 ? -18.539 22.636 -24.042 1.00 20.15 380 TYR A CA 1
ATOM 2780 C C . TYR A 1 380 ? -18.892 22.318 -25.500 1.00 22.69 380 TYR A C 1
ATOM 2781 O O . TYR A 1 380 ? -19.773 21.468 -25.781 1.00 21.02 380 TYR A O 1
ATOM 2790 N N . TYR A 1 381 ? -18.228 23.003 -26.408 1.00 21.30 381 TYR A N 1
ATOM 2791 C CA . TYR A 1 381 ? -18.306 22.806 -27.818 1.00 20.04 381 TYR A CA 1
ATOM 2792 C C . TYR A 1 381 ? -17.172 21.884 -28.140 1.00 25.08 381 TYR A C 1
ATOM 2793 O O . TYR A 1 381 ? -16.020 22.173 -27.795 1.00 25.66 381 TYR A O 1
ATOM 2802 N N . VAL A 1 382 ? -17.468 20.751 -28.788 1.00 21.84 382 VAL A N 1
ATOM 2803 C CA . VAL A 1 382 ? -16.451 19.765 -29.089 1.00 22.43 382 VAL A CA 1
ATOM 2804 C C . VAL A 1 382 ? -16.563 19.282 -30.532 1.00 23.62 382 VAL A C 1
ATOM 2805 O O . VAL A 1 382 ? -17.658 19.246 -31.128 1.00 23.90 382 VAL A O 1
ATOM 2809 N N . ARG A 1 383 ? -15.413 18.939 -31.113 1.00 21.66 383 ARG A N 1
ATOM 2810 C CA . ARG A 1 383 ? -15.398 18.385 -32.440 1.00 22.42 383 ARG A CA 1
ATOM 2811 C C . ARG A 1 383 ? -15.699 16.870 -32.296 1.00 20.74 383 ARG A C 1
ATOM 2812 O O . ARG A 1 383 ? -15.063 16.194 -31.507 1.00 19.53 383 ARG A O 1
ATOM 2820 N N . PRO A 1 384 ? -16.709 16.364 -33.040 1.00 21.00 384 PRO A N 1
ATOM 2821 C CA . PRO A 1 384 ? -16.931 14.900 -32.960 1.00 20.77 384 PRO A CA 1
ATOM 2822 C C . PRO A 1 384 ? -15.643 14.065 -33.171 1.00 19.82 384 PRO A C 1
ATOM 2823 O O . PRO A 1 384 ? -14.826 14.431 -34.035 1.00 22.96 384 PRO A O 1
ATOM 2827 N N . ALA A 1 385 ? -15.484 12.994 -32.405 1.00 21.17 385 ALA A N 1
ATOM 2828 C CA . ALA A 1 385 ? -14.297 12.135 -32.445 1.00 21.24 385 ALA A CA 1
ATOM 2829 C C . ALA A 1 385 ? -14.523 10.920 -33.351 1.00 24.22 385 ALA A C 1
ATOM 2830 O O . ALA A 1 385 ? -15.610 10.317 -33.299 1.00 22.25 385 ALA A O 1
ATOM 2832 N N . LEU A 1 386 ? -13.503 10.581 -34.136 1.00 21.08 386 LEU A N 1
ATOM 2833 C CA . LEU A 1 386 ? -13.469 9.384 -34.987 1.00 21.35 386 LEU A CA 1
ATOM 2834 C C . LEU A 1 386 ? -12.360 8.530 -34.433 1.00 23.38 386 LEU A C 1
ATOM 2835 O O . LEU A 1 386 ? -11.188 8.990 -34.369 1.00 24.41 386 LEU A O 1
ATOM 2840 N N . VAL A 1 387 ? -12.692 7.322 -34.013 1.00 23.12 387 VAL A N 1
ATOM 2841 C CA . VAL A 1 387 ? -11.691 6.441 -33.388 1.00 24.95 387 VAL A CA 1
ATOM 2842 C C . VAL A 1 387 ? -11.658 5.084 -34.043 1.00 26.96 387 VAL A C 1
ATOM 2843 O O . VAL A 1 387 ? -12.640 4.359 -33.991 1.00 23.65 387 VAL A O 1
ATOM 2847 N N . ARG A 1 388 ? -10.493 4.684 -34.565 1.00 26.49 388 ARG A N 1
ATOM 2848 C CA . ARG A 1 388 ? -10.383 3.351 -35.135 1.00 26.96 388 ARG A CA 1
ATOM 2849 C C . ARG A 1 388 ? -10.013 2.346 -34.070 1.00 28.91 388 ARG A C 1
ATOM 2850 O O . ARG A 1 388 ? -9.080 2.557 -33.299 1.00 27.50 388 ARG A O 1
ATOM 2858 N N . MET A 1 389 ? -10.754 1.241 -33.992 1.00 23.62 389 MET A N 1
ATOM 2859 C CA . MET A 1 389 ? -10.622 0.264 -32.945 1.00 23.42 389 MET A CA 1
ATOM 2860 C C . MET A 1 389 ? -10.284 -1.108 -33.545 1.00 25.22 389 MET A C 1
ATOM 2861 O O . MET A 1 389 ? -10.855 -1.524 -34.552 1.00 25.49 389 MET A O 1
ATOM 2866 N N . PRO A 1 390 ? -9.325 -1.807 -32.932 1.00 27.75 390 PRO A N 1
ATOM 2867 C CA . PRO A 1 390 ? -8.949 -3.128 -33.422 1.00 26.98 390 PRO A CA 1
ATOM 2868 C C . PRO A 1 390 ? -9.925 -4.235 -33.030 1.00 29.01 390 PRO A C 1
ATOM 2869 O O . PRO A 1 390 ? -9.811 -5.350 -33.536 1.00 31.79 390 PRO A O 1
ATOM 2873 N N . ALA A 1 391 ? -10.827 -3.959 -32.097 1.00 26.33 391 ALA A N 1
ATOM 2874 C CA . ALA A 1 391 ? -11.809 -4.925 -31.645 1.00 26.68 391 ALA A CA 1
ATOM 2875 C C . ALA A 1 391 ? -12.909 -4.171 -30.924 1.00 25.90 391 ALA A C 1
ATOM 2876 O O . ALA A 1 391 ? -12.723 -3.040 -30.500 1.00 25.79 391 ALA A O 1
ATOM 2878 N N . GLN A 1 392 ? -14.050 -4.819 -30.748 1.00 24.56 392 GLN A N 1
ATOM 2879 C CA . GLN A 1 392 ? -15.137 -4.213 -30.014 1.00 23.82 392 GLN A CA 1
ATOM 2880 C C . GLN A 1 392 ? -14.961 -4.444 -28.503 1.00 22.67 392 GLN A C 1
ATOM 2881 O O . GLN A 1 392 ? -15.585 -5.286 -27.891 1.00 23.42 392 GLN A O 1
ATOM 2887 N N . THR A 1 393 ? -14.108 -3.621 -27.915 1.00 25.42 393 THR A N 1
ATOM 2888 C CA . THR A 1 393 ? -13.805 -3.711 -26.483 1.00 27.85 393 THR A CA 1
ATOM 2889 C C . THR A 1 393 ? -14.848 -3.064 -25.605 1.00 28.17 393 THR A C 1
ATOM 2890 O O . THR A 1 393 ? -15.826 -2.493 -26.105 1.00 25.09 393 THR A O 1
ATOM 2894 N N . ALA A 1 394 ? -14.654 -3.124 -24.278 1.00 25.82 394 ALA A N 1
ATOM 2895 C CA . ALA A 1 394 ? -15.654 -2.662 -23.354 1.00 25.52 394 ALA A CA 1
ATOM 2896 C C . ALA A 1 394 ? -16.073 -1.227 -23.601 1.00 25.52 394 ALA A C 1
ATOM 2897 O O . ALA A 1 394 ? -17.260 -0.938 -23.503 1.00 25.87 394 ALA A O 1
ATOM 2899 N N . VAL A 1 395 ? -15.142 -0.343 -23.953 1.00 25.24 395 VAL A N 1
ATOM 2900 C CA . VAL A 1 395 ? -15.493 1.071 -24.137 1.00 25.89 395 VAL A CA 1
ATOM 2901 C C . VAL A 1 395 ? -16.429 1.261 -25.342 1.00 25.10 395 VAL A C 1
ATOM 2902 O O . VAL A 1 395 ? -17.281 2.139 -25.340 1.00 25.27 395 VAL A O 1
ATOM 2906 N N . VAL A 1 396 ? -16.242 0.437 -26.351 1.00 22.47 396 VAL A N 1
ATOM 2907 C CA . VAL A 1 396 ? -17.099 0.487 -27.545 1.00 22.51 396 VAL A CA 1
ATOM 2908 C C . VAL A 1 396 ? -18.493 -0.039 -27.189 1.00 22.24 396 VAL A C 1
ATOM 2909 O O . VAL A 1 396 ? -19.499 0.493 -27.696 1.00 21.69 396 VAL A O 1
ATOM 2913 N N . ARG A 1 397 ? -18.575 -1.082 -26.365 1.00 22.25 397 ARG A N 1
ATOM 2914 C CA . ARG A 1 397 ? -19.875 -1.653 -25.995 1.00 23.08 397 ARG A CA 1
ATOM 2915 C C . ARG A 1 397 ? -20.692 -0.812 -25.036 1.00 25.32 397 ARG A C 1
ATOM 2916 O O . ARG A 1 397 ? -21.891 -1.008 -24.931 1.00 25.37 397 ARG A O 1
ATOM 2924 N N . GLU A 1 398 ? -20.041 0.070 -24.281 1.00 28.16 398 GLU A N 1
ATOM 2925 C CA . GLU A 1 398 ? -20.687 0.881 -23.263 1.00 32.24 398 GLU A CA 1
ATOM 2926 C C . GLU A 1 398 ? -20.823 2.268 -23.876 1.00 32.78 398 GLU A C 1
ATOM 2927 O O . GLU A 1 398 ? -19.835 2.967 -24.044 1.00 41.55 398 GLU A O 1
ATOM 2933 N N . GLU A 1 399 ? -22.056 2.625 -24.192 1.00 28.66 399 GLU A N 1
ATOM 2934 C CA . GLU A 1 399 ? -22.503 3.899 -24.784 1.00 31.99 399 GLU A CA 1
ATOM 2935 C C . GLU A 1 399 ? -22.048 5.125 -23.965 1.00 28.83 399 GLU A C 1
ATOM 2936 O O . GLU A 1 399 ? -22.286 5.182 -22.784 1.00 28.26 399 GLU A O 1
ATOM 2942 N N . THR A 1 400 ? -21.402 6.059 -24.618 1.00 24.06 400 THR A N 1
ATOM 2943 C CA . THR A 1 400 ? -21.149 7.387 -24.088 1.00 22.62 400 THR A CA 1
ATOM 2944 C C . THR A 1 400 ? -22.013 8.360 -24.892 1.00 20.58 400 THR A C 1
ATOM 2945 O O . THR A 1 400 ? -21.974 8.332 -26.128 1.00 19.97 400 THR A O 1
ATOM 2949 N N . PHE A 1 401 ? -22.743 9.221 -24.196 1.00 19.86 401 PHE A N 1
ATOM 2950 C CA . PHE A 1 401 ? -23.680 10.194 -24.820 1.00 21.83 401 PHE A CA 1
ATOM 2951 C C . PHE A 1 401 ? -22.915 11.435 -25.310 1.00 20.80 401 PHE A C 1
ATOM 2952 O O . PHE A 1 401 ? -23.045 12.536 -24.796 1.00 21.94 401 PHE A O 1
ATOM 2960 N N . ALA A 1 402 ? -22.177 11.214 -26.383 1.00 18.94 402 ALA A N 1
ATOM 2961 C CA . ALA A 1 402 ? -21.283 12.163 -26.949 1.00 20.32 402 ALA A CA 1
ATOM 2962 C C . ALA A 1 402 ? -20.932 11.726 -28.370 1.00 19.04 402 ALA A C 1
ATOM 2963 O O . ALA A 1 402 ? -21.117 10.563 -28.728 1.00 19.68 402 ALA A O 1
ATOM 2965 N N . PRO A 1 403 ? -20.401 12.640 -29.160 1.00 18.37 403 PRO A N 1
ATOM 2966 C CA . PRO A 1 403 ? -20.085 12.340 -30.536 1.00 18.99 403 PRO A CA 1
ATOM 2967 C C . PRO A 1 403 ? -18.734 11.637 -30.634 1.00 20.18 403 PRO A C 1
ATOM 2968 O O . PRO A 1 403 ? -17.665 12.314 -30.746 1.00 20.49 403 PRO A O 1
ATOM 2972 N N . ILE A 1 404 ? -18.790 10.317 -30.544 1.00 18.37 404 ILE A N 1
ATOM 2973 C CA . ILE A 1 404 ? -17.625 9.417 -30.732 1.00 18.86 404 ILE A CA 1
ATOM 2974 C C . ILE A 1 404 ? -18.115 8.336 -31.668 1.00 19.15 404 ILE A C 1
ATOM 2975 O O . ILE A 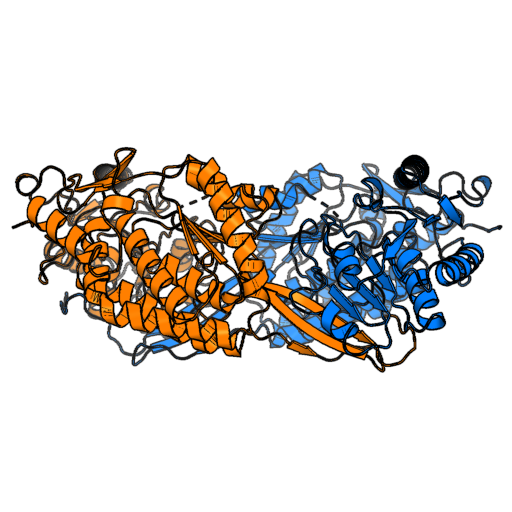1 404 ? -19.103 7.648 -31.334 1.00 17.80 404 ILE A O 1
ATOM 2980 N N . LEU A 1 405 ? -17.440 8.203 -32.795 1.00 17.82 405 LEU A N 1
ATOM 2981 C CA . LEU A 1 405 ? -17.691 7.149 -33.774 1.00 18.29 405 LEU A CA 1
ATOM 2982 C C . LEU A 1 405 ? -16.544 6.167 -33.779 1.00 19.61 405 LEU A C 1
ATOM 2983 O O . LEU A 1 405 ? -15.430 6.517 -34.167 1.00 20.83 405 LEU A O 1
ATOM 2988 N N . TYR A 1 406 ? -16.796 4.984 -33.277 1.00 18.14 406 TYR A N 1
ATOM 2989 C CA . TYR A 1 406 ? -15.786 3.904 -33.284 1.00 18.19 406 TYR A CA 1
ATOM 2990 C C . TYR A 1 406 ? -15.866 3.145 -34.599 1.00 22.18 406 TYR A C 1
ATOM 2991 O O . TYR A 1 406 ? -16.939 2.650 -34.986 1.00 21.39 406 TYR A O 1
ATOM 3000 N N . VAL A 1 407 ? -14.714 2.907 -35.226 1.00 20.83 407 VAL A N 1
ATOM 3001 C CA . VAL A 1 407 ? -14.640 2.219 -36.526 1.00 21.68 407 VAL A CA 1
ATOM 3002 C C . VAL A 1 407 ? -14.027 0.845 -36.315 1.00 22.60 407 VAL A C 1
ATOM 3003 O O . VAL A 1 407 ? -12.883 0.718 -35.842 1.00 23.44 407 VAL A O 1
ATOM 3007 N N . LEU A 1 408 ? -14.799 -0.179 -36.671 1.00 21.70 408 LEU A N 1
ATOM 3008 C CA . LEU A 1 408 ? -14.434 -1.584 -36.607 1.00 20.36 408 LEU A CA 1
ATOM 3009 C C . LEU A 1 408 ? -14.420 -2.148 -38.021 1.00 22.23 408 LEU A C 1
ATOM 3010 O O . LEU A 1 408 ? -15.188 -1.711 -38.901 1.00 22.39 408 LEU A O 1
ATOM 3015 N N . THR A 1 409 ? -13.549 -3.131 -38.273 1.00 20.93 409 THR A N 1
ATOM 3016 C CA . THR A 1 409 ? -13.537 -3.776 -39.582 1.00 21.27 409 THR A CA 1
ATOM 3017 C C . THR A 1 409 ? -14.081 -5.199 -39.538 1.00 21.40 409 THR A C 1
ATOM 3018 O O . THR A 1 409 ? -14.103 -5.889 -38.482 1.00 21.89 409 THR A O 1
ATOM 3022 N N . TYR A 1 410 ? -14.554 -5.669 -40.688 1.00 20.69 410 TYR A N 1
ATOM 3023 C CA . TYR A 1 410 ? -15.047 -7.045 -40.817 1.00 20.87 410 TYR A CA 1
ATOM 3024 C C . TYR A 1 410 ? -14.706 -7.598 -42.210 1.00 19.18 410 TYR A C 1
ATOM 3025 O O . TYR A 1 410 ? -14.427 -6.834 -43.129 1.00 20.43 410 TYR A O 1
ATOM 3034 N N . ARG A 1 411 ? -14.876 -8.908 -42.354 1.00 20.68 411 ARG A N 1
ATOM 3035 C CA . ARG A 1 411 ? -14.812 -9.552 -43.670 1.00 24.33 411 ARG A CA 1
ATOM 3036 C C . ARG A 1 411 ? -16.138 -10.171 -44.140 1.00 22.81 411 ARG A C 1
ATOM 3037 O O . ARG A 1 411 ? -16.634 -9.837 -45.212 1.00 25.15 411 ARG A O 1
ATOM 3045 N N . ASP A 1 412 ? -16.686 -11.080 -43.356 1.00 21.92 412 ASP A N 1
ATOM 3046 C CA . ASP A 1 412 ? -17.929 -11.792 -43.701 1.00 23.55 412 ASP A CA 1
ATOM 3047 C C . ASP A 1 412 ? -19.119 -11.027 -43.173 1.00 21.05 412 ASP A C 1
ATOM 3048 O O . ASP A 1 412 ? -19.095 -10.541 -42.052 1.00 19.78 412 ASP A O 1
ATOM 3053 N N . LEU A 1 413 ? -20.203 -10.993 -43.924 1.00 20.26 413 LEU A N 1
ATOM 3054 C CA . LEU A 1 413 ? -21.379 -10.217 -43.436 1.00 19.07 413 LEU A CA 1
ATOM 3055 C C . LEU A 1 413 ? -21.915 -10.772 -42.157 1.00 20.18 413 LEU A C 1
ATOM 3056 O O . LEU A 1 413 ? -22.369 -10.010 -41.321 1.00 18.73 413 LEU A O 1
ATOM 3061 N N . ASP A 1 414 ? -21.890 -12.111 -41.963 1.00 19.86 414 ASP A N 1
ATOM 3062 C CA . ASP A 1 414 ? -22.338 -12.653 -40.689 1.00 21.03 414 ASP A CA 1
ATOM 3063 C C . ASP A 1 414 ? -21.517 -12.125 -39.502 1.00 19.86 414 ASP A C 1
ATOM 3064 O O . ASP A 1 414 ? -22.063 -11.958 -38.402 1.00 19.70 414 ASP A O 1
ATOM 3069 N N . GLU A 1 415 ? -20.239 -11.852 -39.733 1.00 19.78 415 GLU A N 1
ATOM 3070 C CA . GLU A 1 415 ? -19.372 -11.208 -38.709 1.00 21.87 415 GLU A CA 1
ATOM 3071 C C . GLU A 1 415 ? -19.834 -9.771 -38.444 1.00 18.83 415 GLU A C 1
ATOM 3072 O O . GLU A 1 415 ? -19.915 -9.358 -37.278 1.00 20.33 415 GLU A O 1
ATOM 3078 N N . ALA A 1 416 ? -20.116 -9.010 -39.494 1.00 19.02 416 ALA A N 1
ATOM 3079 C CA . ALA A 1 416 ? -20.680 -7.670 -39.289 1.00 18.20 416 ALA A CA 1
ATOM 3080 C C . ALA A 1 416 ? -21.959 -7.710 -38.452 1.00 18.72 416 ALA A C 1
ATOM 3081 O O . ALA A 1 416 ? -22.170 -6.840 -37.587 1.00 18.74 416 ALA A O 1
ATOM 3083 N N . ILE A 1 417 ? -22.832 -8.675 -38.743 1.00 17.05 417 ILE A N 1
ATOM 3084 C CA . ILE A 1 417 ? -24.099 -8.778 -38.053 1.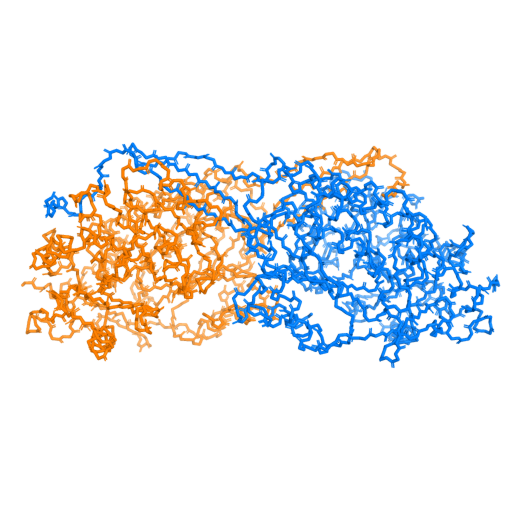00 17.40 417 ILE A CA 1
ATOM 3085 C C . ILE A 1 417 ? -23.840 -9.085 -36.563 1.00 18.44 417 ILE A C 1
ATOM 3086 O O . ILE A 1 417 ? -24.457 -8.499 -35.671 1.00 18.15 417 ILE A O 1
ATOM 3091 N N . ARG A 1 418 ? -22.915 -10.009 -36.308 1.00 18.70 418 ARG A N 1
ATOM 3092 C CA A ARG A 1 418 ? -22.569 -10.371 -34.937 0.50 20.09 418 ARG A CA 1
ATOM 3093 C CA B ARG A 1 418 ? -22.565 -10.370 -34.925 0.50 20.09 418 ARG A CA 1
ATOM 3094 C C . ARG A 1 418 ? -22.025 -9.132 -34.195 1.00 18.67 418 ARG A C 1
ATOM 3095 O O . ARG A 1 418 ? -22.391 -8.872 -33.067 1.00 19.82 418 ARG A O 1
ATOM 3110 N N . LEU A 1 419 ? -21.178 -8.380 -34.849 1.00 18.55 419 LEU A N 1
ATOM 3111 C CA . LEU A 1 419 ? -20.601 -7.138 -34.251 1.00 18.56 419 LEU A CA 1
ATOM 3112 C C . LEU A 1 419 ? -21.729 -6.128 -33.968 1.00 17.60 419 LEU A C 1
ATOM 3113 O O . LEU A 1 419 ? -21.774 -5.507 -32.891 1.00 18.66 419 LEU A O 1
ATOM 3118 N N . ASN A 1 420 ? -22.693 -6.037 -34.882 1.00 16.86 420 ASN A N 1
ATOM 3119 C CA . ASN A 1 420 ? -23.835 -5.184 -34.573 1.00 16.12 420 ASN A CA 1
ATOM 3120 C C . ASN A 1 420 ? -24.564 -5.603 -33.330 1.00 17.00 420 ASN A C 1
ATOM 3121 O O . ASN A 1 420 ? -24.961 -4.773 -32.484 1.00 17.89 420 ASN A O 1
ATOM 3126 N N . ASN A 1 421 ? -24.824 -6.921 -33.229 1.00 17.53 421 ASN A N 1
ATOM 3127 C CA . ASN A 1 421 ? -25.728 -7.467 -32.267 1.00 17.49 421 ASN A CA 1
ATOM 3128 C C . ASN A 1 421 ? -25.136 -7.701 -30.889 1.00 19.36 421 ASN A C 1
ATOM 3129 O O . ASN A 1 421 ? -25.871 -7.858 -29.895 1.00 21.47 421 ASN A O 1
ATOM 3134 N N . GLU A 1 422 ? -23.809 -7.724 -30.804 1.00 21.52 422 GLU A N 1
ATOM 3135 C CA . GLU A 1 422 ? -23.244 -8.230 -29.503 1.00 25.22 422 GLU A CA 1
ATOM 3136 C C . GLU A 1 422 ? -23.293 -7.220 -28.321 1.00 28.43 422 GLU A C 1
ATOM 3137 O O . GLU A 1 422 ? -23.094 -7.610 -27.172 1.00 33.20 422 GLU A O 1
ATOM 3143 N N . VAL A 1 423 ? -23.701 -5.983 -28.573 1.00 23.02 423 VAL A N 1
ATOM 3144 C CA . VAL A 1 423 ? -23.821 -4.958 -27.508 1.00 23.15 423 VAL A CA 1
ATOM 3145 C C . VAL A 1 423 ? -25.117 -5.122 -26.724 1.00 23.66 423 VAL A C 1
ATOM 3146 O O . VAL A 1 423 ? -26.029 -5.777 -27.170 1.00 23.35 423 VAL A O 1
ATOM 3150 N N . PRO A 1 424 ? -25.198 -4.557 -25.516 1.00 22.85 424 PRO A N 1
ATOM 3151 C CA . PRO A 1 424 ? -26.424 -4.768 -24.725 1.00 24.59 424 PRO A CA 1
ATOM 3152 C C . PRO A 1 424 ? -27.621 -3.945 -25.208 1.00 24.99 424 PRO A C 1
ATOM 3153 O O . PRO A 1 424 ? -28.727 -4.282 -24.850 1.00 23.80 424 PRO A O 1
ATOM 3157 N N . GLN A 1 425 ? -27.382 -2.851 -25.950 1.00 22.01 425 GLN A N 1
ATOM 3158 C CA . GLN A 1 425 ? -28.448 -1.963 -26.438 1.00 23.98 425 GLN A CA 1
ATOM 3159 C C . GLN A 1 425 ? -29.008 -2.528 -27.772 1.00 22.02 425 GLN A C 1
ATOM 3160 O O . GLN A 1 425 ? -28.374 -3.335 -28.420 1.00 25.22 425 GLN A O 1
ATOM 3166 N N . GLY A 1 426 ? -30.200 -2.090 -28.176 1.00 21.97 426 GLY A N 1
ATOM 3167 C CA . GLY A 1 426 ? -30.779 -2.601 -29.447 1.00 18.98 426 GLY A CA 1
ATOM 3168 C C . GLY A 1 426 ? -31.750 -1.620 -30.040 1.00 19.49 426 GLY A C 1
ATOM 3169 O O . GLY A 1 426 ? -32.844 -2.016 -30.454 1.00 19.03 426 GLY A O 1
ATOM 3170 N N . LEU A 1 427 ? -31.316 -0.381 -30.231 1.00 18.24 427 LEU A N 1
ATOM 3171 C CA . LEU A 1 427 ? -32.230 0.603 -30.743 1.00 17.73 427 LEU A CA 1
ATOM 3172 C C . LEU A 1 427 ? -32.247 0.576 -32.275 1.00 17.76 427 LEU A C 1
ATOM 3173 O O . LEU A 1 427 ? -33.242 0.126 -32.866 1.00 18.03 427 LEU A O 1
ATOM 3178 N N . SER A 1 428 ? -31.229 1.074 -32.950 1.00 17.10 428 SER A N 1
ATOM 3179 C CA . SER A 1 428 ? -31.248 1.164 -34.400 1.00 17.36 428 SER A CA 1
ATOM 3180 C C . SER A 1 428 ? -29.959 0.652 -35.037 1.00 17.83 428 SER A C 1
ATOM 3181 O O . SER A 1 428 ? -28.912 0.583 -34.391 1.00 17.38 428 SER A O 1
ATOM 3184 N N . ALA A 1 429 ? -30.063 0.271 -36.316 1.00 16.80 429 ALA A N 1
ATOM 3185 C CA . ALA A 1 429 ? -28.974 -0.250 -37.126 1.00 16.13 429 ALA A CA 1
ATOM 3186 C C . ALA A 1 429 ? -29.211 0.089 -38.578 1.00 18.26 429 ALA A C 1
ATOM 3187 O O . ALA A 1 429 ? -30.357 0.242 -39.020 1.00 16.96 429 ALA A O 1
ATOM 3189 N N . GLY A 1 430 ? -28.141 0.224 -39.341 1.00 15.50 430 GLY A N 1
ATOM 3190 C CA . GLY A 1 430 ? -28.226 0.469 -40.777 1.00 15.94 430 GLY A CA 1
ATOM 3191 C C . GLY A 1 430 ? -27.189 -0.298 -41.533 1.00 15.79 430 GLY A C 1
ATOM 3192 O O . GLY A 1 430 ? -26.121 -0.623 -40.979 1.00 16.72 430 GLY A O 1
ATOM 3193 N N . ILE A 1 431 ? -27.489 -0.602 -42.780 1.00 14.41 431 ILE A N 1
ATOM 3194 C CA . ILE A 1 431 ? -26.502 -1.171 -43.706 1.00 14.99 431 ILE A CA 1
ATOM 3195 C C . ILE A 1 431 ? -26.456 -0.342 -44.956 1.00 15.91 431 ILE A C 1
ATOM 3196 O O . ILE A 1 431 ? -27.482 0.013 -45.536 1.00 16.16 431 ILE A O 1
ATOM 3201 N N . PHE A 1 432 ? -25.229 -0.042 -45.402 1.00 14.67 432 PHE A N 1
ATOM 3202 C CA . PHE A 1 432 ? -25.007 0.677 -46.660 1.00 14.99 432 PHE A CA 1
ATOM 3203 C C . PHE A 1 432 ? -24.444 -0.306 -47.640 1.00 16.07 432 PHE A C 1
ATOM 3204 O O . PHE A 1 432 ? -23.381 -0.906 -47.418 1.00 16.34 432 PHE A O 1
ATOM 3212 N N . THR A 1 433 ? -25.219 -0.562 -48.673 1.00 16.77 433 THR A N 1
ATOM 3213 C CA . THR A 1 433 ? -24.861 -1.581 -49.645 1.00 17.14 433 THR A CA 1
ATOM 3214 C C . THR A 1 433 ? -25.607 -1.346 -50.952 1.00 17.35 433 THR A C 1
ATOM 3215 O O . THR A 1 433 ? -26.691 -0.757 -50.944 1.00 17.69 433 THR A O 1
ATOM 3219 N N . ALA A 1 434 ? -25.013 -1.709 -52.074 1.00 16.26 434 ALA A N 1
ATOM 3220 C CA . ALA A 1 434 ? -25.747 -1.814 -53.352 1.00 17.85 434 ALA A CA 1
ATOM 3221 C C . ALA A 1 434 ? -26.189 -3.233 -53.666 1.00 18.79 434 ALA A C 1
ATOM 3222 O O . ALA A 1 434 ? -26.790 -3.466 -54.725 1.00 18.52 434 ALA A O 1
ATOM 3224 N N . ASP A 1 435 ? -25.929 -4.175 -52.774 1.00 17.78 435 ASP A N 1
ATOM 3225 C CA . ASP A 1 435 ? -26.209 -5.576 -53.038 1.00 17.53 435 ASP A CA 1
ATOM 3226 C C . ASP A 1 435 ? -27.539 -5.947 -52.427 1.00 17.28 435 ASP A C 1
ATOM 3227 O O . ASP A 1 435 ? -27.730 -5.838 -51.207 1.00 18.81 435 ASP A O 1
ATOM 3232 N N . GLN A 1 436 ? -28.420 -6.439 -53.287 1.00 16.72 436 GLN A N 1
ATOM 3233 C CA . GLN A 1 436 ? -29.779 -6.820 -52.904 1.00 17.70 436 GLN A CA 1
ATOM 3234 C C . GLN A 1 436 ? -29.821 -7.863 -51.800 1.00 17.71 436 GLN A C 1
ATOM 3235 O O . GLN A 1 436 ? -30.582 -7.734 -50.828 1.00 17.85 436 GLN A O 1
ATOM 3241 N N . SER A 1 437 ? -28.941 -8.865 -51.892 1.00 17.24 437 SER A N 1
ATOM 3242 C CA A SER A 1 437 ? -28.955 -9.963 -50.935 0.45 17.56 437 SER A CA 1
ATOM 3243 C CA B SER A 1 437 ? -28.970 -9.963 -50.929 0.55 17.76 437 SER A CA 1
ATOM 3244 C C . SER A 1 437 ? -28.430 -9.496 -49.582 1.00 17.33 437 SER A C 1
ATOM 3245 O O . SER A 1 437 ? -28.951 -9.877 -48.559 1.00 18.54 437 SER A O 1
ATOM 3250 N N . GLU A 1 438 ? -27.391 -8.659 -49.566 1.00 17.10 438 GLU A N 1
ATOM 3251 C CA . GLU A 1 438 ? -26.870 -8.152 -48.284 1.00 16.96 438 GLU A CA 1
ATOM 3252 C C . GLU A 1 438 ? -27.885 -7.312 -47.545 1.00 15.90 438 GLU A C 1
ATOM 3253 O O . GLU A 1 438 ? -28.023 -7.417 -46.325 1.00 18.08 438 GLU A O 1
ATOM 3259 N N . ALA A 1 439 ? -28.598 -6.487 -48.291 1.00 15.85 439 ALA A N 1
ATOM 3260 C CA . ALA A 1 439 ? -29.624 -5.661 -47.703 1.00 16.42 439 ALA A CA 1
ATOM 3261 C C . ALA A 1 439 ? -30.668 -6.534 -47.017 1.00 17.57 439 ALA A C 1
ATOM 3262 O O . ALA A 1 439 ? -31.052 -6.321 -45.841 1.00 18.69 439 ALA A O 1
ATOM 3264 N N . GLU A 1 440 ? -31.115 -7.568 -47.721 1.00 15.51 440 GLU A N 1
ATOM 3265 C CA . GLU A 1 440 ? -32.145 -8.447 -47.182 1.00 16.08 440 GLU A CA 1
ATOM 3266 C C . GLU A 1 440 ? -31.629 -9.317 -46.011 1.00 16.26 440 GLU A C 1
ATOM 3267 O O . GLU A 1 440 ? -32.329 -9.492 -45.001 1.00 17.33 440 GLU A O 1
ATOM 3273 N N . ARG A 1 441 ? -30.391 -9.793 -46.127 1.00 16.15 441 ARG A N 1
ATOM 3274 C CA . ARG A 1 441 ? -29.796 -10.577 -45.028 1.00 16.48 441 ARG A CA 1
ATOM 3275 C C . ARG A 1 441 ? -29.742 -9.759 -43.703 1.00 15.99 441 ARG A C 1
ATOM 3276 O O . ARG A 1 441 ? -29.967 -10.270 -42.608 1.00 16.44 441 ARG A O 1
ATOM 3284 N N . PHE A 1 442 ? -29.420 -8.467 -43.840 1.00 15.31 442 PHE A N 1
ATOM 3285 C CA . PHE A 1 442 ? -29.323 -7.581 -42.659 1.00 16.06 442 PHE A CA 1
ATOM 3286 C C . PHE A 1 442 ? -30.656 -7.448 -41.944 1.00 15.45 442 PHE A C 1
ATOM 3287 O O . PHE A 1 442 ? -30.700 -7.289 -40.734 1.00 16.98 442 PHE A O 1
ATOM 3295 N N . LEU A 1 443 ? -31.752 -7.443 -42.697 1.00 16.52 443 LEU A N 1
ATOM 3296 C CA . LEU A 1 443 ? -33.119 -7.214 -42.175 1.00 17.66 443 LEU A CA 1
ATOM 3297 C C . LEU A 1 443 ? -33.826 -8.500 -41.803 1.00 17.66 443 LEU A C 1
ATOM 3298 O O . LEU A 1 443 ? -34.904 -8.452 -41.198 1.00 17.69 443 LEU A O 1
ATOM 3303 N N . ALA A 1 444 ? -33.189 -9.617 -42.107 1.00 17.09 444 ALA A N 1
ATOM 3304 C CA . ALA A 1 444 ? -33.776 -10.945 -41.885 1.00 17.54 444 ALA A CA 1
ATOM 3305 C C . ALA A 1 444 ? -33.820 -11.312 -40.379 1.00 17.72 444 ALA A C 1
ATOM 3306 O O . ALA A 1 444 ? -33.185 -10.673 -39.542 1.00 18.75 444 ALA A O 1
ATOM 3308 N N . PRO A 1 445 ? -34.503 -12.396 -40.026 1.00 18.19 445 PRO A N 1
ATOM 3309 C CA . PRO A 1 445 ? -34.611 -12.753 -38.597 1.00 20.26 445 PRO A CA 1
ATOM 3310 C C . PRO A 1 445 ? -33.284 -13.057 -37.924 1.00 21.10 445 PRO A C 1
ATOM 3311 O O . PRO A 1 445 ? -33.158 -12.785 -36.709 1.00 20.42 445 PRO A O 1
ATOM 3315 N N . ASP A 1 446 ? -32.322 -13.569 -38.688 1.00 19.09 446 ASP A N 1
ATOM 3316 C CA . ASP A 1 446 ? -30.948 -13.713 -38.215 1.00 20.53 446 ASP A CA 1
ATOM 3317 C C . ASP A 1 446 ? -30.005 -12.559 -38.549 1.00 19.61 446 ASP A C 1
ATOM 3318 O O . ASP A 1 446 ? -28.780 -12.709 -38.451 1.00 20.61 446 ASP A O 1
ATOM 3323 N N . GLY A 1 447 ? -30.558 -11.403 -38.871 1.00 17.85 447 GLY A N 1
ATOM 3324 C CA . GLY A 1 447 ? -29.773 -10.241 -39.159 1.00 17.64 447 GLY A CA 1
ATOM 3325 C C . GLY A 1 447 ? -29.648 -9.319 -37.974 1.00 18.22 447 GLY A C 1
ATOM 3326 O O . GLY A 1 447 ? -29.553 -9.760 -36.833 1.00 18.81 447 GLY A O 1
ATOM 3327 N N . ALA A 1 448 ? -29.648 -8.020 -38.222 1.00 19.18 448 ALA A N 1
ATOM 3328 C CA . ALA A 1 448 ? -29.589 -7.056 -37.139 1.00 19.06 448 ALA A CA 1
ATOM 3329 C C . ALA A 1 448 ? -30.769 -7.267 -36.195 1.00 20.40 448 ALA A C 1
ATOM 3330 O O . ALA A 1 448 ? -31.929 -7.424 -36.648 1.00 20.04 448 ALA A O 1
ATOM 3332 N N . ASP A 1 449 ? -30.488 -7.244 -34.891 1.00 19.55 449 ASP A N 1
ATOM 3333 C CA . ASP A 1 449 ? -31.479 -7.529 -33.825 1.00 20.52 449 ASP A CA 1
ATOM 3334 C C . ASP A 1 449 ? -32.211 -6.326 -33.253 1.00 19.30 449 ASP A C 1
ATOM 3335 O O . ASP A 1 449 ? -32.950 -6.452 -32.243 1.00 22.42 449 ASP A O 1
ATOM 3340 N N . CYS A 1 450 ? -32.050 -5.160 -33.844 1.00 18.53 450 CYS A N 1
ATOM 3341 C CA . CYS A 1 450 ? -32.543 -3.933 -33.249 1.00 17.83 450 CYS A CA 1
ATOM 3342 C C . CYS A 1 450 ? -34.010 -3.624 -33.585 1.00 17.91 450 CYS A C 1
ATOM 3343 O O . CYS A 1 450 ? -34.600 -4.209 -34.508 1.00 19.75 450 CYS A O 1
ATOM 3346 N N . GLY A 1 451 ? -34.558 -2.654 -32.888 1.00 16.45 451 GLY A N 1
ATOM 3347 C CA . GLY A 1 451 ? -35.939 -2.209 -33.093 1.00 16.25 451 GLY A CA 1
ATOM 3348 C C . GLY A 1 451 ? -36.143 -1.541 -34.451 1.00 17.23 451 GLY A C 1
ATOM 3349 O O . GLY A 1 451 ? -37.261 -1.506 -35.002 1.00 17.90 451 GLY A O 1
ATOM 3350 N N . ILE A 1 452 ? -35.079 -0.891 -34.925 1.00 15.33 452 ILE A N 1
ATOM 3351 C CA . ILE A 1 452 ? -35.054 -0.140 -36.183 1.00 16.81 452 ILE A CA 1
ATOM 3352 C C . ILE A 1 452 ? -33.895 -0.693 -36.968 1.00 16.84 452 ILE A C 1
ATOM 3353 O O . ILE A 1 452 ? -32.780 -0.789 -36.450 1.00 17.96 452 ILE A O 1
ATOM 3358 N N . ALA A 1 453 ? -34.126 -1.133 -38.210 1.00 16.28 453 ALA A N 1
ATOM 3359 C CA . ALA A 1 453 ? -33.065 -1.713 -39.050 1.00 16.67 453 ALA A CA 1
ATOM 3360 C C . ALA A 1 453 ? -33.300 -1.195 -40.475 1.00 17.03 453 ALA A C 1
ATOM 3361 O O . ALA A 1 453 ? -34.308 -1.514 -41.117 1.00 17.42 453 ALA A O 1
ATOM 3363 N N . ASN A 1 454 ? -32.356 -0.403 -40.968 1.00 15.66 454 ASN A N 1
ATOM 3364 C CA . ASN A 1 454 ? -32.505 0.355 -42.188 1.00 15.13 454 ASN A CA 1
ATOM 3365 C C . ASN A 1 454 ? -31.470 -0.014 -43.265 1.00 15.11 454 ASN A C 1
ATOM 3366 O O . ASN A 1 454 ? -30.398 -0.562 -42.972 1.00 16.02 454 ASN A O 1
ATOM 3371 N N . VAL A 1 455 ? -31.786 0.342 -44.505 1.00 14.19 455 VAL A N 1
ATOM 3372 C CA . VAL A 1 455 ? -30.908 0.110 -45.647 1.00 14.62 455 VAL A CA 1
ATOM 3373 C C . VAL A 1 455 ? -30.628 1.458 -46.325 1.00 14.70 455 VAL A C 1
ATOM 3374 O O . VAL A 1 455 ? -31.552 2.182 -46.778 1.00 14.51 455 VAL A O 1
ATOM 3378 N N . ASN A 1 456 ? -29.358 1.804 -46.397 1.00 15.13 456 ASN A N 1
ATOM 3379 C CA . ASN A 1 456 ? -28.909 3.009 -47.134 1.00 15.58 456 ASN A CA 1
ATOM 3380 C C . ASN A 1 456 ? -29.437 4.320 -46.546 1.00 15.41 456 ASN A C 1
ATOM 3381 O O . ASN A 1 456 ? -29.452 5.366 -47.184 1.00 17.06 456 ASN A O 1
ATOM 3386 N N . ILE A 1 457 ? -29.726 4.267 -45.235 1.00 15.52 457 ILE A N 1
ATOM 3387 C CA . ILE A 1 457 ? -30.060 5.412 -44.428 1.00 19.50 457 ILE A CA 1
ATOM 3388 C C . ILE A 1 457 ? -29.496 5.113 -43.033 1.00 21.94 457 ILE A C 1
ATOM 3389 O O . ILE A 1 457 ? -29.332 3.953 -42.641 1.00 21.78 457 ILE A O 1
ATOM 3394 N N . GLY A 1 458 ? -29.114 6.164 -42.320 1.00 21.30 458 GLY A N 1
ATOM 3395 C CA . GLY A 1 458 ? -28.459 5.964 -41.027 1.00 22.82 458 GLY A CA 1
ATOM 3396 C C . GLY A 1 458 ? -29.416 5.633 -39.874 1.00 22.58 458 GLY A C 1
ATOM 3397 O O . GLY A 1 458 ? -30.613 5.331 -40.055 1.00 21.66 458 GLY A O 1
ATOM 3398 N N . THR A 1 459 ? -28.852 5.668 -38.681 1.00 20.37 459 THR A N 1
ATOM 3399 C CA . THR A 1 459 ? -29.480 5.152 -37.486 1.00 20.36 459 THR A CA 1
ATOM 3400 C C . THR A 1 459 ? -30.548 6.079 -36.914 1.00 21.55 459 THR A C 1
ATOM 3401 O O . THR A 1 459 ? -31.323 5.624 -36.066 1.00 19.56 459 THR A O 1
ATOM 3405 N N . SER A 1 460 ? -30.559 7.355 -37.358 1.00 23.16 460 SER A N 1
ATOM 3406 C CA . SER A 1 460 ? -31.663 8.309 -37.092 1.00 27.77 460 SER A CA 1
ATOM 3407 C C . SER A 1 460 ? -32.773 8.286 -38.163 1.00 31.79 460 SER A C 1
ATOM 3408 O O . SER A 1 460 ? -33.679 9.131 -38.122 1.00 37.17 460 SER A O 1
ATOM 3411 N N . GLY A 1 461 ? -32.744 7.319 -39.095 1.00 31.53 461 GLY A N 1
ATOM 3412 C CA . GLY A 1 461 ? -33.816 7.151 -40.128 1.00 30.45 461 GLY A CA 1
ATOM 3413 C C . GLY A 1 461 ? -35.069 6.534 -39.500 1.00 33.87 461 GLY A C 1
ATOM 3414 O O . GLY A 1 461 ? -35.193 5.306 -39.316 1.00 29.85 461 GLY A O 1
ATOM 3415 N N . ALA A 1 462 ? -35.958 7.430 -39.090 1.00 33.43 462 ALA A N 1
ATOM 3416 C CA . ALA A 1 462 ? -37.267 7.090 -38.507 1.00 32.57 462 ALA A CA 1
ATOM 3417 C C . ALA A 1 462 ? -38.197 8.301 -38.743 1.00 33.75 462 ALA A C 1
ATOM 3418 O O . ALA A 1 462 ? -37.760 9.402 -38.946 1.00 33.79 462 ALA A O 1
ATOM 3420 N N . GLU A 1 463 ? -39.486 8.067 -38.682 1.00 28.46 463 GLU A N 1
ATOM 3421 C CA . GLU A 1 463 ? -40.458 9.135 -38.925 1.00 25.59 463 GLU A CA 1
ATOM 3422 C C . GLU A 1 463 ? -41.693 8.778 -38.160 1.00 25.62 463 GLU A C 1
ATOM 3423 O O . GLU A 1 463 ? -41.843 7.644 -37.714 1.00 25.42 463 GLU A O 1
ATOM 3429 N N . ILE A 1 464 ? -42.604 9.737 -38.046 1.00 24.72 464 ILE A N 1
ATOM 3430 C CA . ILE A 1 464 ? -43.817 9.610 -37.210 1.00 26.30 464 ILE A CA 1
ATOM 3431 C C . ILE A 1 464 ? -44.620 8.345 -37.452 1.00 25.83 464 ILE A C 1
ATOM 3432 O O . ILE A 1 464 ? -45.173 7.761 -36.509 1.00 22.66 464 ILE A O 1
ATOM 3437 N N . GLY A 1 465 ? -44.715 7.916 -38.700 1.00 23.86 465 GLY A N 1
ATOM 3438 C CA . GLY A 1 465 ? -45.615 6.799 -38.992 1.00 24.16 465 GLY A CA 1
ATOM 3439 C C . GLY A 1 465 ? -45.130 5.433 -38.539 1.00 23.21 465 GLY A C 1
ATOM 3440 O O . GLY A 1 465 ? -45.907 4.455 -38.516 1.00 23.31 465 GLY A O 1
ATOM 3441 N N . GLY A 1 466 ? -43.838 5.307 -38.255 1.00 21.56 466 GLY A N 1
ATOM 3442 C CA . GLY A 1 466 ? -43.300 4.054 -37.758 1.00 22.95 466 GLY A CA 1
ATOM 3443 C C . GLY A 1 466 ? -43.360 3.979 -36.229 1.00 21.22 466 GLY A C 1
ATOM 3444 O O . GLY A 1 466 ? -43.269 4.989 -35.531 1.00 21.38 466 GLY A O 1
ATOM 3445 N N . ALA A 1 467 ? -43.463 2.757 -35.714 1.00 20.43 467 ALA A N 1
ATOM 3446 C CA . ALA A 1 467 ? -43.288 2.553 -34.251 1.00 21.13 467 ALA A CA 1
ATOM 3447 C C . ALA A 1 467 ? -41.816 2.779 -33.940 1.00 21.72 467 ALA A C 1
ATOM 3448 O O . ALA A 1 467 ? -40.927 2.296 -34.689 1.00 22.85 467 ALA A O 1
ATOM 3450 N N . PHE A 1 468 ? -41.569 3.529 -32.856 1.00 20.23 468 PHE A N 1
ATOM 3451 C CA . PHE A 1 468 ? -40.223 3.956 -32.489 1.00 20.47 468 PHE A CA 1
ATOM 3452 C C . PHE A 1 468 ? -39.842 3.315 -31.150 1.00 19.72 468 PHE A C 1
ATOM 3453 O O . PHE A 1 468 ? -40.536 3.516 -30.159 1.00 20.86 468 PHE A O 1
ATOM 3461 N N . GLY A 1 469 ? -38.689 2.635 -31.121 1.00 18.99 469 GLY A N 1
ATOM 3462 C CA . GLY A 1 469 ? -38.183 2.020 -29.898 1.00 18.82 469 GLY A CA 1
ATOM 3463 C C . GLY A 1 469 ? -37.304 0.864 -30.213 1.00 19.56 469 GLY A C 1
ATOM 3464 O O . GLY A 1 469 ? -37.060 0.564 -31.375 1.00 20.54 469 GLY A O 1
ATOM 3465 N N . GLY A 1 470 ? -36.791 0.236 -29.152 1.00 18.80 470 GLY A N 1
ATOM 3466 C CA . GLY A 1 470 ? -35.800 -0.782 -29.329 1.00 21.83 470 GLY A CA 1
ATOM 3467 C C . GLY A 1 470 ? -35.945 -1.973 -28.433 1.00 22.01 470 GLY A C 1
ATOM 3468 O O . GLY A 1 470 ? -36.864 -2.080 -27.651 1.00 26.14 470 GLY A O 1
ATOM 3469 N N . GLU A 1 471 ? -34.933 -2.816 -28.506 1.00 21.52 471 GLU A N 1
ATOM 3470 C CA . GLU A 1 471 ? -34.921 -4.112 -27.917 1.00 22.73 471 GLU A CA 1
ATOM 3471 C C . GLU A 1 471 ? -33.789 -4.188 -26.892 1.00 22.68 471 GLU A C 1
ATOM 3472 O O . GLU A 1 471 ? -33.004 -3.210 -26.716 1.00 21.46 471 GLU A O 1
ATOM 3478 N N . LYS A 1 472 ? -33.706 -5.333 -26.216 1.00 22.03 472 LYS A N 1
ATOM 3479 C CA . LYS A 1 472 ? -32.608 -5.613 -25.269 1.00 21.99 472 LYS A CA 1
ATOM 3480 C C . LYS A 1 472 ? -32.596 -4.533 -24.160 1.00 20.70 472 LYS A C 1
ATOM 3481 O O . LYS A 1 472 ? -33.675 -4.187 -23.645 1.00 23.23 472 LYS A O 1
ATOM 3487 N N . GLU A 1 473 ? -31.444 -3.922 -23.832 1.00 21.23 473 GLU A N 1
ATOM 3488 C CA . GLU A 1 473 ? -31.396 -2.969 -22.726 1.00 22.55 473 GLU A CA 1
ATOM 3489 C C . GLU A 1 473 ? -31.937 -1.596 -23.103 1.00 23.96 473 GLU A C 1
ATOM 3490 O O . GLU A 1 473 ? -32.041 -0.686 -22.255 1.00 24.56 473 GLU A O 1
ATOM 3496 N N . THR A 1 474 ? -32.299 -1.415 -24.384 1.00 20.00 474 THR A N 1
ATOM 3497 C CA . THR A 1 474 ? -33.054 -0.228 -24.749 1.00 21.76 474 THR A CA 1
ATOM 3498 C C . THR A 1 474 ? -34.434 -0.206 -24.073 1.00 22.29 474 THR A C 1
ATOM 3499 O O . THR A 1 474 ? -35.016 0.895 -23.882 1.00 23.03 474 THR A O 1
ATOM 3503 N N . GLY A 1 475 ? -35.007 -1.387 -23.811 1.00 23.13 475 GLY A N 1
ATOM 3504 C CA . GLY A 1 475 ? -36.191 -1.482 -22.920 1.00 24.06 475 GLY A CA 1
ATOM 3505 C C . GLY A 1 475 ? -37.484 -1.980 -23.494 1.00 24.94 475 GLY A C 1
ATOM 3506 O O . GLY A 1 475 ? -38.407 -2.242 -22.732 1.00 25.84 475 GLY A O 1
ATOM 3507 N N . GLY A 1 476 ? -37.580 -2.110 -24.801 1.00 25.00 476 GLY A N 1
ATOM 3508 C CA . GLY A 1 476 ? -38.715 -2.808 -25.419 1.00 25.33 476 GLY A CA 1
ATOM 3509 C C . GLY A 1 476 ? -39.932 -1.999 -25.795 1.00 26.66 476 GLY A C 1
ATOM 3510 O O . GLY A 1 476 ? -40.788 -2.511 -26.518 1.00 25.83 476 GLY A O 1
ATOM 3511 N N . GLY A 1 477 ? -40.009 -0.752 -25.351 1.00 24.73 477 GLY A N 1
ATOM 3512 C CA . GLY A 1 477 ? -41.179 0.085 -25.626 1.00 26.15 477 GLY A CA 1
ATOM 3513 C C . GLY A 1 477 ? -41.304 0.510 -27.083 1.00 22.49 477 GLY A C 1
ATOM 3514 O O . GLY A 1 477 ? -40.299 0.569 -27.801 1.00 21.71 477 GLY A O 1
ATOM 3515 N N . ARG A 1 478 ? -42.528 0.869 -27.492 1.00 22.46 478 ARG A N 1
ATOM 3516 C CA . ARG A 1 478 ? -42.722 1.574 -28.779 1.00 21.00 478 ARG A CA 1
ATOM 3517 C C . ARG A 1 478 ? -43.584 2.805 -28.581 1.00 20.77 478 ARG A C 1
ATOM 3518 O O . ARG A 1 478 ? -44.574 2.752 -27.867 1.00 21.96 478 ARG A O 1
ATOM 3526 N N . GLU A 1 479 ? -43.216 3.878 -29.267 1.00 20.70 479 GLU A N 1
ATOM 3527 C CA . GLU A 1 479 ? -43.947 5.131 -29.257 1.00 21.47 479 GLU A CA 1
ATOM 3528 C C . GLU A 1 479 ? -44.210 5.573 -30.686 1.00 20.64 479 GLU A C 1
ATOM 3529 O O . GLU A 1 479 ? -43.657 5.043 -31.641 1.00 20.26 479 GLU A O 1
ATOM 3535 N N . SER A 1 480 ? -45.079 6.573 -30.804 1.00 20.39 480 SER A N 1
ATOM 3536 C CA . SER A 1 480 ? -45.367 7.278 -32.071 1.00 21.30 480 SER A CA 1
ATOM 3537 C C . SER A 1 480 ? -46.333 6.506 -32.985 1.00 23.96 480 SER A C 1
ATOM 3538 O O . SER A 1 480 ? -47.514 6.411 -32.643 1.00 24.48 480 SER A O 1
ATOM 3541 N N . GLY A 1 481 ? -45.832 5.904 -34.067 1.00 21.03 481 GLY A N 1
ATOM 3542 C CA . GLY A 1 481 ? -46.637 5.401 -35.136 1.00 20.79 481 GLY A CA 1
ATOM 3543 C C . GLY A 1 481 ? -47.059 3.960 -35.045 1.00 21.30 481 GLY A C 1
ATOM 3544 O O . GLY A 1 481 ? -47.047 3.295 -33.965 1.00 20.94 481 GLY A O 1
ATOM 3545 N N . SER A 1 482 ? -47.443 3.446 -36.206 1.00 20.64 482 SER A N 1
ATOM 3546 C CA . SER A 1 482 ? -48.098 2.144 -36.338 1.00 19.80 482 SER A CA 1
ATOM 3547 C C . SER A 1 482 ? -49.177 2.076 -35.275 1.00 19.38 482 SER A C 1
ATOM 3548 O O . SER A 1 482 ? -49.925 3.074 -35.120 1.00 21.52 482 SER A O 1
ATOM 3551 N N . ASP A 1 483 ? -49.283 0.948 -34.595 1.00 19.47 483 ASP A N 1
ATOM 3552 C CA . ASP A 1 483 ? -50.234 0.780 -33.493 1.00 20.41 483 ASP A CA 1
ATOM 3553 C C . ASP A 1 483 ? -49.622 0.830 -32.098 1.00 18.94 483 ASP A C 1
ATOM 3554 O O . ASP A 1 483 ? -50.099 0.264 -31.115 1.00 17.06 483 ASP A O 1
ATOM 3559 N N . ALA A 1 484 ? -48.604 1.693 -31.958 1.00 17.06 484 ALA A N 1
ATOM 3560 C CA . ALA A 1 484 ? -48.086 2.003 -30.622 1.00 16.42 484 ALA A CA 1
ATOM 3561 C C . ALA A 1 484 ? -49.131 2.551 -29.687 1.00 16.35 484 ALA A C 1
ATOM 3562 O O . ALA A 1 484 ? -48.990 2.416 -28.475 1.00 18.12 484 ALA A O 1
ATOM 3564 N N . TRP A 1 485 ? -50.198 3.121 -30.221 1.00 14.83 485 TRP A N 1
ATOM 3565 C CA . TRP A 1 485 ? -51.276 3.662 -29.415 1.00 15.57 485 TRP A CA 1
ATOM 3566 C C . TRP A 1 485 ? -51.877 2.611 -28.500 1.00 16.43 485 TRP A C 1
ATOM 3567 O O . TRP A 1 485 ? -52.468 2.942 -27.500 1.00 16.80 485 TRP A O 1
ATOM 3578 N N . ARG A 1 486 ? -51.781 1.331 -28.876 1.00 15.19 486 ARG A N 1
ATOM 3579 C CA . ARG A 1 486 ? -52.387 0.291 -28.029 1.00 15.66 486 ARG A CA 1
ATOM 3580 C C . ARG A 1 486 ? -51.838 0.271 -26.624 1.00 16.08 486 ARG A C 1
ATOM 3581 O O . ARG A 1 486 ? -52.507 -0.165 -25.691 1.00 17.19 486 ARG A O 1
ATOM 3596 N N . ALA A 1 487 ? -50.595 0.693 -26.424 1.00 15.90 487 ALA A N 1
ATOM 3597 C CA . ALA A 1 487 ? -50.028 0.751 -25.079 1.00 17.21 487 ALA A CA 1
ATOM 3598 C C . ALA A 1 487 ? -50.699 1.774 -24.192 1.00 18.15 487 ALA A C 1
ATOM 3599 O O . ALA A 1 487 ? -50.492 1.721 -22.964 1.00 19.93 487 ALA A O 1
ATOM 3601 N N . TYR A 1 488 ? -51.505 2.680 -24.747 1.00 15.80 488 TYR A N 1
ATOM 3602 C CA . TYR A 1 488 ? -52.173 3.731 -24.020 1.00 15.73 488 TYR A CA 1
ATOM 3603 C C . TYR A 1 488 ? -53.607 3.411 -23.687 1.00 15.22 488 TYR A C 1
ATOM 3604 O O . TYR A 1 488 ? -54.315 4.220 -23.126 1.00 14.40 488 TYR A O 1
ATOM 3613 N N . MET A 1 489 ? -54.012 2.185 -24.025 1.00 14.59 489 MET A N 1
ATOM 3614 C CA . MET A 1 489 ? -55.384 1.746 -23.811 1.00 14.59 489 MET A CA 1
ATOM 3615 C C . MET A 1 489 ? -55.392 0.342 -23.220 1.00 14.25 489 MET A C 1
ATOM 3616 O O . MET A 1 489 ? -54.383 -0.371 -23.200 1.00 14.69 489 MET A O 1
ATOM 3621 N N . ARG A 1 490 ? -56.572 -0.095 -22.769 1.00 14.97 490 ARG A N 1
ATOM 3622 C CA . ARG A 1 490 ? -56.748 -1.479 -22.317 1.00 15.63 490 ARG A CA 1
ATOM 3623 C C . ARG A 1 490 ? -57.698 -2.248 -23.229 1.00 14.93 490 ARG A C 1
ATOM 3624 O O . ARG A 1 490 ? -58.707 -1.695 -23.639 1.00 16.58 490 ARG A O 1
ATOM 3632 N N . ARG A 1 491 ? -57.307 -3.468 -23.511 1.00 15.18 491 ARG A N 1
ATOM 3633 C CA . ARG A 1 491 ? -58.064 -4.371 -24.402 1.00 15.88 491 ARG A CA 1
ATOM 3634 C C . ARG A 1 491 ? -59.167 -5.027 -23.581 1.00 15.83 491 ARG A C 1
ATOM 3635 O O . ARG A 1 491 ? -58.876 -5.466 -22.457 1.00 16.36 491 ARG A O 1
ATOM 3643 N N . ALA A 1 492 ? -60.381 -5.121 -24.133 1.00 15.38 492 ALA A N 1
ATOM 3644 C CA . ALA A 1 492 ? -61.429 -5.944 -23.513 1.00 15.24 492 ALA A CA 1
ATOM 3645 C C . ALA A 1 492 ? -61.886 -6.964 -24.566 1.00 16.05 492 ALA A C 1
ATOM 3646 O O . ALA A 1 492 ? -62.032 -6.615 -25.752 1.00 16.81 492 ALA A O 1
ATOM 3648 N N . THR A 1 493 ? -62.090 -8.201 -24.138 1.00 14.98 493 THR A N 1
ATOM 3649 C CA . THR A 1 493 ? -62.693 -9.239 -24.979 1.00 14.90 493 THR A CA 1
ATOM 3650 C C . THR A 1 493 ? -64.123 -9.397 -24.500 1.00 17.66 493 THR A C 1
ATOM 3651 O O . THR A 1 493 ? -64.357 -9.647 -23.327 1.00 17.42 493 THR A O 1
ATOM 3655 N N . ASN A 1 494 ? -65.091 -9.198 -25.373 1.00 16.17 494 ASN A N 1
ATOM 3656 C CA . ASN A 1 494 ? -66.492 -9.177 -25.014 1.00 16.12 494 ASN A CA 1
ATOM 3657 C C . ASN A 1 494 ? -67.290 -10.286 -25.745 1.00 16.26 494 ASN A C 1
ATOM 3658 O O . ASN A 1 494 ? -67.380 -10.265 -26.989 1.00 16.72 494 ASN A O 1
ATOM 3663 N N . THR A 1 495 ? -67.828 -11.233 -24.999 1.00 14.77 495 THR A N 1
ATOM 3664 C CA . THR A 1 495 ? -68.758 -12.234 -25.580 1.00 15.90 495 THR A CA 1
ATOM 3665 C C . THR A 1 495 ? -70.175 -11.814 -25.188 1.00 15.32 495 THR A C 1
ATOM 3666 O O . THR A 1 495 ? -70.495 -11.567 -23.997 1.00 14.83 495 THR A O 1
ATOM 3670 N N . VAL A 1 496 ? -71.037 -11.705 -26.186 1.00 14.17 496 VAL A N 1
ATOM 3671 C CA . VAL A 1 496 ? -72.395 -11.281 -25.993 1.00 14.13 496 VAL A CA 1
ATOM 3672 C C . VAL A 1 496 ? -73.331 -12.458 -26.393 1.00 14.46 496 VAL A C 1
ATOM 3673 O O . VAL A 1 496 ? -73.355 -12.874 -27.548 1.00 14.86 496 VAL A O 1
ATOM 3677 N N . ASN A 1 497 ? -74.093 -12.952 -25.449 1.00 13.86 497 ASN A N 1
ATOM 3678 C CA . ASN A 1 497 ? -75.113 -14.015 -25.675 1.00 14.46 497 ASN A CA 1
ATOM 3679 C C . ASN A 1 497 ? -76.447 -13.424 -25.970 1.00 16.59 497 ASN A C 1
ATOM 3680 O O . ASN A 1 497 ? -76.954 -12.652 -25.124 1.00 18.15 497 ASN A O 1
ATOM 3685 N N . TYR A 1 498 ? -77.026 -13.725 -27.147 1.00 15.88 498 TYR A N 1
ATOM 3686 C CA . TYR A 1 498 ? -78.372 -13.279 -27.469 1.00 17.72 498 TYR A CA 1
ATOM 3687 C C . TYR A 1 498 ? -79.295 -14.463 -27.636 1.00 20.04 498 TYR A C 1
ATOM 3688 O O . TYR A 1 498 ? -80.445 -14.268 -28.082 1.00 22.50 498 TYR A O 1
ATOM 3697 N N . SER A 1 499 ? -78.830 -15.641 -27.263 1.00 18.23 499 SER A N 1
ATOM 3698 C CA . SER A 1 499 ? -79.568 -16.900 -27.465 1.00 19.30 499 SER A CA 1
ATOM 3699 C C . SER A 1 499 ? -80.531 -17.197 -26.349 1.00 21.06 499 SER A C 1
ATOM 3700 O O . SER A 1 499 ? -81.378 -18.088 -26.522 1.00 24.57 499 SER A O 1
ATOM 3703 N N . GLY A 1 500 ? -80.350 -16.596 -25.193 1.00 23.32 500 GLY A N 1
ATOM 3704 C CA . GLY A 1 500 ? -81.202 -16.877 -24.029 1.00 25.52 500 GLY A CA 1
ATOM 3705 C C . GLY A 1 500 ? -80.837 -18.150 -23.281 1.00 25.43 500 GLY A C 1
ATOM 3706 O O . GLY A 1 500 ? -81.493 -18.485 -22.293 1.00 27.57 500 GLY A O 1
ATOM 3707 N N . ARG A 1 501 ? -79.800 -18.861 -23.717 1.00 21.08 501 ARG A N 1
ATOM 3708 C CA . ARG A 1 501 ? -79.376 -20.062 -23.074 1.00 21.80 501 ARG A CA 1
ATOM 3709 C C . ARG A 1 501 ? -77.896 -20.182 -22.816 1.00 22.12 501 ARG A C 1
ATOM 3710 O O . ARG A 1 501 ? -77.089 -19.383 -23.314 1.00 20.65 501 ARG A O 1
ATOM 3718 N N . VAL A 1 502 ? -77.544 -21.142 -21.962 1.00 18.97 502 VAL A N 1
ATOM 3719 C CA . VAL A 1 502 ? -76.194 -21.438 -21.591 1.00 20.05 502 VAL A CA 1
ATOM 3720 C C . VAL A 1 502 ? -75.943 -22.929 -21.651 1.00 24.52 502 VAL A C 1
ATOM 3721 O O . VAL A 1 502 ? -76.856 -23.704 -21.395 1.00 21.96 502 VAL A O 1
ATOM 3725 N N . THR A 1 503 ? -74.714 -23.329 -21.924 1.00 23.01 503 THR A N 1
ATOM 3726 C CA . THR A 1 503 ? -74.312 -24.731 -21.785 1.00 24.78 503 THR A CA 1
ATOM 3727 C C . THR A 1 503 ? -74.567 -25.246 -20.404 1.00 26.22 503 THR A C 1
ATOM 3728 O O . THR A 1 503 ? -74.204 -24.617 -19.403 1.00 24.56 503 THR A O 1
ATOM 3732 N N . LEU A 1 504 ? -75.260 -26.379 -20.328 1.00 22.10 504 LEU A N 1
ATOM 3733 C CA . LEU A 1 504 ? -75.594 -26.948 -19.041 1.00 21.83 504 LEU A CA 1
ATOM 3734 C C . LEU A 1 504 ? -74.555 -27.971 -18.671 1.00 23.93 504 LEU A C 1
ATOM 3735 O O . LEU A 1 504 ? -74.296 -28.912 -19.422 1.00 25.57 504 LEU A O 1
ATOM 3740 N N . ALA A 1 505 ? -73.937 -27.792 -17.527 1.00 26.82 505 ALA A N 1
ATOM 3741 C CA . ALA A 1 505 ? -72.826 -28.636 -17.138 1.00 27.53 505 ALA A CA 1
ATOM 3742 C C . ALA A 1 505 ? -73.337 -30.052 -16.812 1.00 24.82 505 ALA A C 1
ATOM 3743 O O . ALA A 1 505 ? -74.254 -30.229 -15.980 1.00 26.07 505 ALA A O 1
ATOM 3745 N N . GLN A 1 506 ? -72.733 -31.021 -17.480 1.00 26.83 506 GLN A N 1
ATOM 3746 C CA . GLN A 1 506 ? -73.170 -32.421 -17.425 1.00 27.32 506 GLN A CA 1
ATOM 3747 C C . GLN A 1 506 ? -74.626 -32.593 -17.805 1.00 26.84 506 GLN A C 1
ATOM 3748 O O . GLN A 1 506 ? -75.244 -33.596 -17.421 1.00 25.99 506 GLN A O 1
ATOM 3754 N N . GLY A 1 507 ? -75.166 -31.630 -18.566 1.00 26.37 507 GLY A N 1
ATOM 3755 C CA . GLY A 1 507 ? -76.578 -31.601 -18.943 1.00 24.02 507 GLY A CA 1
ATOM 3756 C C . GLY A 1 507 ? -77.592 -31.239 -17.887 1.00 24.39 507 GLY A C 1
ATOM 3757 O O . GLY A 1 507 ? -78.785 -31.342 -18.128 1.00 22.36 507 GLY A O 1
ATOM 3758 N N . VAL A 1 508 ? -77.159 -30.827 -16.687 1.00 23.61 508 VAL A N 1
ATOM 3759 C CA . VAL A 1 508 ? -78.083 -30.572 -15.602 1.00 24.53 508 VAL A CA 1
ATOM 3760 C C . VAL A 1 508 ? -78.716 -29.194 -15.708 1.00 25.05 508 VAL A C 1
ATOM 3761 O O . VAL A 1 508 ? -77.999 -28.199 -15.851 1.00 24.37 508 VAL A O 1
ATOM 3765 N N . ASP A 1 509 ? -80.043 -29.108 -15.597 1.00 22.04 509 ASP A N 1
ATOM 3766 C CA . ASP A 1 509 ? -80.715 -27.792 -15.597 1.00 23.37 509 ASP A CA 1
ATOM 3767 C C . ASP A 1 509 ? -81.165 -27.435 -14.168 1.00 27.69 509 ASP A C 1
ATOM 3768 O O . ASP A 1 509 ? -82.109 -28.034 -13.661 1.00 28.00 509 ASP A O 1
ATOM 3773 N N . PHE A 1 510 ? -80.490 -26.502 -13.500 1.00 29.25 510 PHE A N 1
ATOM 3774 C CA . PHE A 1 510 ? -80.818 -26.149 -12.085 1.00 35.83 510 PHE A CA 1
ATOM 3775 C C . PHE A 1 510 ? -82.221 -25.513 -11.945 1.00 45.05 510 PHE A C 1
ATOM 3776 O O . PHE A 1 510 ? -82.693 -25.088 -10.883 1.00 58.67 510 PHE A O 1
ATOM 3784 N N . SER A 1 511 ? -82.818 -25.522 -13.130 1.00 48.33 511 SER A N 1
ATOM 3785 C CA . SER A 1 511 ? -84.158 -25.055 -13.461 1.00 48.57 511 SER A CA 1
ATOM 3786 C C . SER A 1 511 ? -84.122 -23.745 -14.248 1.00 45.28 511 SER A C 1
ATOM 3787 O O . SER A 1 511 ? -84.152 -23.733 -15.482 1.00 47.21 511 SER A O 1
ATOM 3790 N N . ALA B 1 5 ? -68.391 -43.961 -3.229 1.00 57.10 5 ALA B N 1
ATOM 3791 C CA . ALA B 1 5 ? -67.567 -44.795 -4.176 1.00 53.56 5 ALA B CA 1
ATOM 3792 C C . ALA B 1 5 ? -66.475 -43.924 -4.834 1.00 51.03 5 ALA B C 1
ATOM 3793 O O . ALA B 1 5 ? -66.747 -43.216 -5.811 1.00 53.57 5 ALA B O 1
ATOM 3795 N N . ILE B 1 6 ? -65.272 -43.934 -4.258 1.00 40.37 6 ILE B N 1
ATOM 3796 C CA . ILE B 1 6 ? -64.134 -43.161 -4.785 1.00 37.64 6 ILE B CA 1
ATOM 3797 C C . ILE B 1 6 ? -63.133 -44.167 -5.320 1.00 35.70 6 ILE B C 1
ATOM 3798 O O . ILE B 1 6 ? -62.853 -45.166 -4.655 1.00 31.89 6 ILE B O 1
ATOM 3803 N N . SER B 1 7 ? -62.602 -43.914 -6.517 1.00 32.57 7 SER B N 1
ATOM 3804 C CA . SER B 1 7 ? -61.618 -44.786 -7.156 1.00 35.85 7 SER B CA 1
ATOM 3805 C C . SER B 1 7 ? -60.465 -45.052 -6.180 1.00 35.72 7 SER B C 1
ATOM 3806 O O . SER B 1 7 ? -60.095 -44.167 -5.410 1.00 37.16 7 SER B O 1
ATOM 3809 N N . GLY B 1 8 ? -59.892 -46.251 -6.207 1.00 31.33 8 GLY B N 1
ATOM 3810 C CA . GLY B 1 8 ? -58.794 -46.566 -5.328 1.00 31.53 8 GLY B CA 1
ATOM 3811 C C . GLY B 1 8 ? -57.489 -46.049 -5.899 1.00 28.34 8 GLY B C 1
ATOM 3812 O O . GLY B 1 8 ? -57.355 -45.955 -7.105 1.00 28.23 8 GLY B O 1
ATOM 3813 N N . THR B 1 9 ? -56.550 -45.758 -5.015 1.00 27.26 9 THR B N 1
ATOM 3814 C CA . THR B 1 9 ? -55.216 -45.293 -5.351 1.00 29.25 9 THR B CA 1
ATOM 3815 C C . THR B 1 9 ? -54.513 -46.276 -6.278 1.00 30.27 9 THR B C 1
ATOM 3816 O O . THR B 1 9 ? -53.861 -45.863 -7.230 1.00 29.72 9 THR B O 1
ATOM 3820 N N . ASP B 1 10 ? -54.591 -47.581 -5.995 1.00 32.64 10 ASP B N 1
ATOM 3821 C CA . ASP B 1 10 ? -53.947 -48.548 -6.898 1.00 32.67 10 ASP B CA 1
ATOM 3822 C C . ASP B 1 10 ? -54.516 -48.483 -8.323 1.00 28.88 10 ASP B C 1
ATOM 3823 O O . ASP B 1 10 ? -53.751 -48.537 -9.295 1.00 30.26 10 ASP B O 1
ATOM 3828 N N . GLU B 1 11 ? -55.833 -48.386 -8.448 1.00 27.67 11 GLU B N 1
ATOM 3829 C CA . GLU B 1 11 ? -56.478 -48.263 -9.762 1.00 31.08 11 GLU B CA 1
ATOM 3830 C C . GLU B 1 11 ? -55.950 -46.975 -10.450 1.00 28.54 11 GLU B C 1
ATOM 3831 O O . GLU B 1 11 ? -55.728 -46.953 -11.645 1.00 25.52 11 GLU B O 1
ATOM 3837 N N . ILE B 1 12 ? -55.808 -45.910 -9.676 1.00 26.91 12 ILE B N 1
ATOM 3838 C CA . ILE B 1 12 ? -55.437 -44.591 -10.265 1.00 25.08 12 ILE B CA 1
ATOM 3839 C C . ILE B 1 12 ? -54.012 -44.621 -10.756 1.00 24.96 12 ILE B C 1
ATOM 3840 O O . ILE B 1 12 ? -53.697 -44.132 -11.866 1.00 24.63 12 ILE B O 1
ATOM 3845 N N . ARG B 1 13 ? -53.142 -45.224 -9.952 1.00 23.86 13 ARG B N 1
ATOM 3846 C CA . ARG B 1 13 ? -51.766 -45.354 -10.291 1.00 26.88 13 ARG B CA 1
ATOM 3847 C C . ARG B 1 13 ? -51.606 -46.125 -11.585 1.00 27.76 13 ARG B C 1
ATOM 3848 O O . ARG B 1 13 ? -50.831 -45.733 -12.468 1.00 27.07 13 ARG B O 1
ATOM 3856 N N . ALA B 1 14 ? -52.354 -47.225 -11.703 1.00 27.89 14 ALA B N 1
ATOM 3857 C CA . ALA B 1 14 ? -52.264 -48.054 -12.898 1.00 30.39 14 ALA B CA 1
ATOM 3858 C C . ALA B 1 14 ? -52.739 -47.329 -14.141 1.00 27.84 14 ALA B C 1
ATOM 3859 O O . ALA B 1 14 ? -52.123 -47.474 -15.192 1.00 28.00 14 ALA B O 1
ATOM 3861 N N . ARG B 1 15 ? -53.835 -46.570 -14.012 1.00 27.62 15 ARG B N 1
ATOM 3862 C CA . ARG B 1 15 ? -54.370 -45.757 -15.101 1.00 27.99 15 ARG B CA 1
ATOM 3863 C C . ARG B 1 15 ? -53.334 -44.677 -15.498 1.00 26.98 15 ARG B C 1
ATOM 3864 O O . ARG B 1 15 ? -53.093 -44.427 -16.689 1.00 26.06 15 ARG B O 1
ATOM 3872 N N . ALA B 1 16 ? -52.713 -44.063 -14.506 1.00 25.95 16 ALA B N 1
ATOM 3873 C CA . ALA B 1 16 ? -51.687 -43.018 -14.793 1.00 25.84 16 ALA B CA 1
ATOM 3874 C C . ALA B 1 16 ? -50.511 -43.612 -15.547 1.00 26.67 16 ALA B C 1
ATOM 3875 O O . ALA B 1 16 ? -50.061 -43.077 -16.535 1.00 25.30 16 ALA B O 1
ATOM 3877 N N . GLU B 1 17 ? -50.005 -44.751 -15.090 1.00 26.33 17 GLU B N 1
ATOM 3878 C CA . GLU B 1 17 ? -48.899 -45.409 -15.781 1.00 28.21 17 GLU B CA 1
ATOM 3879 C C . GLU B 1 17 ? -49.209 -45.821 -17.221 1.00 25.69 17 GLU B C 1
ATOM 3880 O O . GLU B 1 17 ? -48.375 -45.616 -18.125 1.00 28.86 17 GLU B O 1
ATOM 3886 N N . GLN B 1 18 ? -50.401 -46.355 -17.451 1.00 27.09 18 GLN B N 1
ATOM 3887 C CA . GLN B 1 18 ? -50.861 -46.717 -18.785 1.00 29.19 18 GLN B CA 1
ATOM 3888 C C . GLN B 1 18 ? -51.006 -45.500 -19.702 1.00 30.05 18 GLN B C 1
ATOM 3889 O O . GLN B 1 18 ? -50.602 -45.521 -20.866 1.00 29.14 18 GLN B O 1
ATOM 3895 N N . ALA B 1 19 ? -51.601 -44.436 -19.190 1.00 27.03 19 ALA B N 1
ATOM 3896 C CA . ALA B 1 19 ? -51.684 -43.204 -19.986 1.00 25.65 19 ALA B CA 1
ATOM 3897 C C . ALA B 1 19 ? -50.323 -42.679 -20.356 1.00 24.48 19 ALA B C 1
ATOM 3898 O O . ALA B 1 19 ? -50.108 -42.261 -21.497 1.00 24.36 19 ALA B O 1
ATOM 3900 N N . LEU B 1 20 ? -49.399 -42.648 -19.414 1.00 23.22 20 LEU B N 1
ATOM 3901 C CA . LEU B 1 20 ? -48.067 -42.125 -19.673 1.00 24.52 20 LEU B CA 1
ATOM 3902 C C . LEU B 1 20 ? -47.350 -42.952 -20.748 1.00 27.07 20 LEU B C 1
ATOM 3903 O O . LEU B 1 20 ? -46.773 -42.433 -21.702 1.00 25.41 20 LEU B O 1
ATOM 3908 N N . THR B 1 21 ? -47.413 -44.271 -20.599 1.00 27.68 21 THR B N 1
ATOM 3909 C CA A THR B 1 21 ? -46.826 -45.206 -21.569 0.69 27.57 21 THR B CA 1
ATOM 3910 C CA B THR B 1 21 ? -46.750 -45.132 -21.576 0.31 26.70 21 THR B CA 1
ATOM 3911 C C . THR B 1 21 ? -47.401 -44.999 -22.970 1.00 26.43 21 THR B C 1
ATOM 3912 O O . THR B 1 21 ? -46.664 -44.923 -23.945 1.00 29.36 21 THR B O 1
ATOM 3919 N N . ARG B 1 22 ? -48.720 -44.883 -23.065 1.00 27.66 22 ARG B N 1
ATOM 3920 C CA . ARG B 1 22 ? -49.382 -44.699 -24.346 1.00 30.51 22 ARG B CA 1
ATOM 3921 C C . ARG B 1 22 ? -49.038 -43.388 -25.014 1.00 30.99 22 ARG B C 1
ATOM 3922 O O . ARG B 1 22 ? -49.009 -43.316 -26.227 1.00 30.05 22 ARG B O 1
ATOM 3930 N N . CYS B 1 23 ? -48.747 -42.377 -24.209 1.00 28.77 23 CYS B N 1
ATOM 3931 C CA . CYS B 1 23 ? -48.281 -41.077 -24.703 1.00 28.86 23 CYS B CA 1
ATOM 3932 C C . CYS B 1 23 ? -46.804 -41.017 -25.039 1.00 29.80 23 CYS B C 1
ATOM 3933 O O . CYS B 1 23 ? -46.311 -39.968 -25.482 1.00 31.58 23 CYS B O 1
ATOM 3936 N N . GLY B 1 24 ? -46.072 -42.112 -24.815 1.00 29.05 24 GLY B N 1
ATOM 3937 C CA . GLY B 1 24 ? -44.688 -42.217 -25.202 1.00 27.97 24 GLY B CA 1
ATOM 3938 C C . GLY B 1 24 ? -43.682 -41.923 -24.124 1.00 28.41 24 GLY B C 1
ATOM 3939 O O . GLY B 1 24 ? -42.498 -41.746 -24.423 1.00 30.74 24 GLY B O 1
ATOM 3940 N N . VAL B 1 25 ? -44.126 -41.812 -22.873 1.00 28.20 25 VAL B N 1
ATOM 3941 C CA . VAL B 1 25 ? -43.229 -41.549 -21.757 1.00 28.42 25 VAL B CA 1
ATOM 3942 C C . VAL B 1 25 ? -42.510 -42.856 -21.394 1.00 31.06 25 VAL B C 1
ATOM 3943 O O . VAL B 1 25 ? -43.139 -43.905 -21.339 1.00 32.13 25 VAL B O 1
ATOM 3947 N N . ASP B 1 26 ? -41.213 -42.748 -21.134 1.00 34.66 26 ASP B N 1
ATOM 3948 C CA . ASP B 1 26 ? -40.419 -43.853 -20.633 1.00 36.68 26 ASP B CA 1
ATOM 3949 C C . ASP B 1 26 ? -40.443 -43.794 -19.109 1.00 34.97 26 ASP B C 1
ATOM 3950 O O . ASP B 1 26 ? -39.736 -43.001 -18.488 1.00 36.52 26 ASP B O 1
ATOM 3955 N N . LEU B 1 27 ? -41.260 -44.641 -18.501 1.00 36.58 27 LEU B N 1
ATOM 3956 C CA . LEU B 1 27 ? -41.405 -44.617 -17.049 1.00 39.73 27 LEU B CA 1
ATOM 3957 C C . LEU B 1 27 ? -40.091 -44.791 -16.268 1.00 42.63 27 LEU B C 1
ATOM 3958 O O . LEU B 1 27 ? -39.875 -44.130 -15.255 1.00 42.02 27 LEU B O 1
ATOM 3963 N N . THR B 1 28 ? -39.199 -45.647 -16.753 1.00 43.24 28 THR B N 1
ATOM 3964 C CA . THR B 1 28 ? -37.914 -45.885 -16.069 1.00 44.31 28 THR B CA 1
ATOM 3965 C C . THR B 1 28 ? -37.088 -44.614 -16.016 1.00 43.40 28 THR B C 1
ATOM 3966 O O . THR B 1 28 ? -36.521 -44.260 -14.979 1.00 44.85 28 THR B O 1
ATOM 3970 N N . ALA B 1 29 ? -37.055 -43.916 -17.143 1.00 42.27 29 ALA B N 1
ATOM 3971 C CA . ALA B 1 29 ? -36.285 -42.698 -17.288 1.00 40.19 29 ALA B CA 1
ATOM 3972 C C . ALA B 1 29 ? -36.794 -41.537 -16.428 1.00 41.71 29 ALA B C 1
ATOM 3973 O O . ALA B 1 29 ? -36.001 -40.678 -16.033 1.00 43.78 29 ALA B O 1
ATOM 3975 N N . VAL B 1 30 ? -38.097 -41.484 -16.150 1.00 36.61 30 VAL B N 1
ATOM 3976 C CA . VAL B 1 30 ? -38.653 -40.337 -15.380 1.00 36.97 30 VAL B CA 1
ATOM 3977 C C . VAL B 1 30 ? -38.840 -40.625 -13.897 1.00 34.85 30 VAL B C 1
ATOM 3978 O O . VAL B 1 30 ? -38.894 -39.683 -13.085 1.00 31.95 30 VAL B O 1
ATOM 3982 N N . LYS B 1 31 ? -38.939 -41.911 -13.534 1.00 34.21 31 LYS B N 1
ATOM 3983 C CA . LYS B 1 31 ? -39.063 -42.296 -12.126 1.00 36.92 31 LYS B CA 1
ATOM 3984 C C . LYS B 1 31 ? -37.806 -42.004 -11.332 1.00 36.40 31 LYS B C 1
ATOM 3985 O O . LYS B 1 31 ? -36.736 -41.839 -11.886 1.00 42.99 31 LYS B O 1
ATOM 3991 N N . GLY B 1 32 ? -37.969 -41.893 -10.025 1.00 35.07 32 GLY B N 1
ATOM 3992 C CA . GLY B 1 32 ? -36.904 -41.409 -9.149 1.00 31.47 32 GLY B CA 1
ATOM 3993 C C . GLY B 1 32 ? -37.396 -41.239 -7.748 1.00 32.49 32 GLY B C 1
ATOM 3994 O O . GLY B 1 32 ? -38.469 -41.749 -7.417 1.00 34.73 32 GLY B O 1
ATOM 3995 N N . ASP B 1 33 ? -36.626 -40.518 -6.927 1.00 36.39 33 ASP B N 1
ATOM 3996 C CA . ASP B 1 33 ? -36.919 -40.318 -5.486 1.00 43.57 33 ASP B CA 1
ATOM 3997 C C . ASP B 1 33 ? -36.955 -38.869 -5.013 1.00 40.52 33 ASP B C 1
ATOM 3998 O O . ASP B 1 33 ? -37.038 -38.649 -3.805 1.00 44.12 33 ASP B O 1
ATOM 4003 N N . ALA B 1 34 ? -36.883 -37.888 -5.912 1.00 37.19 34 ALA B N 1
ATOM 4004 C CA . ALA B 1 34 ? -36.767 -36.495 -5.490 1.00 38.30 34 ALA B CA 1
ATOM 4005 C C . ALA B 1 34 ? -38.120 -35.823 -5.307 1.00 40.39 34 ALA B C 1
ATOM 4006 O O . ALA B 1 34 ? -38.285 -34.986 -4.410 1.00 43.05 34 ALA B O 1
ATOM 4008 N N . LEU B 1 35 ? -39.069 -36.129 -6.191 1.00 35.26 35 LEU B N 1
ATOM 4009 C CA . LEU B 1 35 ? -40.375 -35.504 -6.143 1.00 37.43 35 LEU B CA 1
ATOM 4010 C C . LEU B 1 35 ? -41.372 -36.611 -6.194 1.00 35.77 35 LEU B C 1
ATOM 4011 O O . LEU B 1 35 ? -41.023 -37.752 -6.479 1.00 41.09 35 LEU B O 1
ATOM 4020 N N . THR B 1 36 ? -42.600 -36.314 -5.844 1.00 32.29 36 THR B N 1
ATOM 4021 C CA . THR B 1 36 ? -43.631 -37.323 -6.004 1.00 34.13 36 THR B CA 1
ATOM 4022 C C . THR B 1 36 ? -44.820 -36.830 -6.811 1.00 33.24 36 THR B C 1
ATOM 4023 O O . THR B 1 36 ? -45.259 -35.717 -6.624 1.00 36.89 36 THR B O 1
ATOM 4027 N N . ALA B 1 37 ? -45.333 -37.680 -7.690 1.00 28.28 37 ALA B N 1
ATOM 4028 C CA . ALA B 1 37 ? -46.615 -37.439 -8.323 1.00 27.61 37 ALA B CA 1
ATOM 4029 C C . ALA B 1 37 ? -47.685 -37.786 -7.310 1.00 27.21 37 ALA B C 1
ATOM 4030 O O . ALA B 1 37 ? -47.488 -38.637 -6.464 1.00 28.69 37 ALA B O 1
ATOM 4032 N N . ARG B 1 38 ? -48.827 -37.120 -7.380 1.00 24.56 38 ARG B N 1
ATOM 4033 C CA . ARG B 1 38 ? -49.885 -37.329 -6.414 1.00 23.36 38 ARG B CA 1
ATOM 4034 C C . ARG B 1 38 ? -51.228 -37.190 -7.102 1.00 23.18 38 ARG B C 1
ATOM 4035 O O . ARG B 1 38 ? -51.297 -36.818 -8.265 1.00 23.89 38 ARG B O 1
ATOM 4043 N N . THR B 1 39 ? -52.288 -37.507 -6.382 1.00 20.78 39 THR B N 1
ATOM 4044 C CA . THR B 1 39 ? -53.644 -37.325 -6.874 1.00 20.68 39 THR B CA 1
ATOM 4045 C C . THR B 1 39 ? -54.542 -36.699 -5.818 1.00 20.89 39 THR B C 1
ATOM 4046 O O . THR B 1 39 ? -54.649 -37.214 -4.722 1.00 22.28 39 THR B O 1
ATOM 4050 N N . PRO B 1 40 ? -55.311 -35.672 -6.184 1.00 19.61 40 PRO B N 1
ATOM 4051 C CA . PRO B 1 40 ? -56.295 -35.151 -5.238 1.00 19.50 40 PRO B CA 1
ATOM 4052 C C . PRO B 1 40 ? -57.525 -36.051 -5.032 1.00 18.64 40 PRO B C 1
ATOM 4053 O O . PRO B 1 40 ? -58.305 -35.790 -4.162 1.00 20.43 40 PRO B O 1
ATOM 4057 N N . LEU B 1 41 ? -57.696 -37.069 -5.871 1.00 20.35 41 LEU B N 1
ATOM 4058 C CA . LEU B 1 41 ? -58.860 -37.938 -5.770 1.00 20.38 41 LEU B CA 1
ATOM 4059 C C . LEU B 1 41 ? -58.873 -38.687 -4.429 1.00 21.31 41 LEU B C 1
ATOM 4060 O O . LEU B 1 41 ? -59.925 -38.948 -3.892 1.00 21.93 41 LEU B O 1
ATOM 4065 N N . THR B 1 42 ? -57.693 -39.080 -3.988 1.00 22.12 42 THR B N 1
ATOM 4066 C CA . THR B 1 42 ? -57.511 -39.765 -2.692 1.00 24.75 42 THR B CA 1
ATOM 4067 C C . THR B 1 42 ? -56.493 -39.057 -1.801 1.00 25.59 42 THR B C 1
ATOM 4068 O O . THR B 1 42 ? -56.377 -39.375 -0.586 1.00 24.64 42 THR B O 1
ATOM 4072 N N . GLY B 1 43 ? -55.719 -38.130 -2.371 1.00 24.73 43 GLY B N 1
ATOM 4073 C CA . GLY B 1 43 ? -54.646 -37.494 -1.640 1.00 25.00 43 GLY B CA 1
ATOM 4074 C C . GLY B 1 43 ? -53.373 -38.270 -1.635 1.00 26.22 43 GLY B C 1
ATOM 4075 O O . GLY B 1 43 ? -52.383 -37.789 -1.099 1.00 28.44 43 GLY B O 1
ATOM 4076 N N . ALA B 1 44 ? -53.356 -39.445 -2.253 1.00 26.48 44 ALA B N 1
ATOM 4077 C CA . ALA B 1 44 ? -52.208 -40.337 -2.164 1.00 27.49 44 ALA B CA 1
ATOM 4078 C C . ALA B 1 44 ? -51.100 -39.949 -3.102 1.00 28.45 44 ALA B C 1
ATOM 4079 O O . ALA B 1 44 ? -51.349 -39.441 -4.221 1.00 26.01 44 ALA B O 1
ATOM 4081 N N . ASP B 1 45 ? -49.879 -40.243 -2.673 1.00 30.78 45 ASP B N 1
ATOM 4082 C CA . ASP B 1 45 ? -48.747 -40.254 -3.563 1.00 32.20 45 ASP B CA 1
ATOM 4083 C C . ASP B 1 45 ? -48.877 -41.437 -4.546 1.00 31.18 45 ASP B C 1
ATOM 4084 O O . ASP B 1 45 ? -49.309 -42.517 -4.189 1.00 32.78 45 ASP B O 1
ATOM 4089 N N . LEU B 1 46 ? -48.610 -41.176 -5.813 1.00 26.59 46 LEU B N 1
ATOM 4090 C CA . LEU B 1 46 ? -48.649 -42.207 -6.877 1.00 29.32 46 LEU B CA 1
ATOM 4091 C C . LEU B 1 46 ? -47.292 -42.891 -6.988 1.00 30.32 46 LEU B C 1
ATOM 4092 O O . LEU B 1 46 ? -47.203 -44.099 -6.809 1.00 32.41 46 LEU B O 1
ATOM 4097 N N . PHE B 1 47 ? -46.246 -42.132 -7.284 1.00 30.05 47 PHE B N 1
ATOM 4098 C CA . PHE B 1 47 ? -44.904 -42.678 -7.364 1.00 32.29 47 PHE B CA 1
ATOM 4099 C C . PHE B 1 47 ? -43.913 -41.546 -7.441 1.00 33.03 47 PHE B C 1
ATOM 4100 O O . PHE B 1 47 ? -44.289 -40.423 -7.759 1.00 30.30 47 PHE B O 1
ATOM 4108 N N . GLY B 1 48 ? -42.640 -41.853 -7.189 1.00 31.12 48 GLY B N 1
ATOM 4109 C CA . GLY B 1 48 ? -41.597 -40.863 -7.225 1.00 28.74 48 GLY B CA 1
ATOM 4110 C C . GLY B 1 48 ? -41.020 -40.559 -8.579 1.00 28.35 48 GLY B C 1
ATOM 4111 O O . GLY B 1 48 ? -40.976 -41.406 -9.464 1.00 28.74 48 GLY B O 1
ATOM 4112 N N . LEU B 1 49 ? -40.563 -39.326 -8.727 1.00 27.66 49 LEU B N 1
ATOM 4113 C CA . LEU B 1 49 ? -39.989 -38.845 -9.950 1.00 28.79 49 LEU B CA 1
ATOM 4114 C C . LEU B 1 49 ? -38.597 -38.278 -9.704 1.00 29.53 49 LEU B C 1
ATOM 4115 O O . LEU B 1 49 ? -38.334 -37.704 -8.640 1.00 29.87 49 LEU B O 1
ATOM 4120 N N . ARG B 1 50 ? -37.744 -38.418 -10.714 1.00 30.17 50 ARG B N 1
ATOM 4121 C CA . ARG B 1 50 ? -36.533 -37.583 -10.853 1.00 37.10 50 ARG B CA 1
ATOM 4122 C C . ARG B 1 50 ? -36.893 -36.088 -10.892 1.00 36.04 50 ARG B C 1
ATOM 4123 O O . ARG B 1 50 ? -37.963 -35.702 -11.359 1.00 34.38 50 ARG B O 1
ATOM 4131 N N . ALA B 1 51 ? -35.972 -35.274 -10.409 1.00 37.52 51 ALA B N 1
ATOM 4132 C CA . ALA B 1 51 ? -36.093 -33.827 -10.438 1.00 37.76 51 ALA B CA 1
ATOM 4133 C C . ALA B 1 51 ? -34.881 -33.236 -11.146 1.00 36.20 51 ALA B C 1
ATOM 4134 O O . ALA B 1 51 ? -33.800 -33.825 -11.143 1.00 35.59 51 ALA B O 1
ATOM 4136 N N . GLN B 1 52 ? -35.096 -32.074 -11.738 1.00 32.74 52 GLN B N 1
ATOM 4137 C CA . GLN B 1 52 ? -34.046 -31.240 -12.244 1.00 33.74 52 GLN B CA 1
ATOM 4138 C C . GLN B 1 52 ? -33.506 -30.325 -11.171 1.00 31.35 52 GLN B C 1
ATOM 4139 O O . GLN B 1 52 ? -34.237 -29.863 -10.291 1.00 33.17 52 GLN B O 1
ATOM 4145 N N . THR B 1 53 ? -32.213 -30.044 -11.283 1.00 30.49 53 THR B N 1
ATOM 4146 C CA . THR B 1 53 ? -31.538 -29.028 -10.480 1.00 32.53 53 THR B CA 1
ATOM 4147 C C . THR B 1 53 ? -31.533 -27.679 -11.196 1.00 33.44 53 THR B C 1
ATOM 4148 O O . THR B 1 53 ? -31.817 -27.620 -12.407 1.00 30.99 53 THR B O 1
ATOM 4152 N N . PRO B 1 54 ? -31.184 -26.601 -10.480 1.00 35.02 54 PRO B N 1
ATOM 4153 C CA . PRO B 1 54 ? -30.979 -25.316 -11.172 1.00 31.77 54 PRO B CA 1
ATOM 4154 C C . PRO B 1 54 ? -29.976 -25.396 -12.311 1.00 31.72 54 PRO B C 1
ATOM 4155 O O . PRO B 1 54 ? -30.192 -24.797 -13.381 1.00 32.23 54 PRO B O 1
ATOM 4159 N N . GLU B 1 55 ? -28.918 -26.181 -12.152 1.00 31.82 55 GLU B N 1
ATOM 4160 C CA . GLU B 1 55 ? -27.961 -26.363 -13.239 1.00 35.35 55 GLU B CA 1
ATOM 4161 C C . GLU B 1 55 ? -28.555 -27.057 -14.480 1.00 33.04 55 GLU B C 1
ATOM 4162 O O . GLU B 1 55 ? -28.161 -26.743 -15.627 1.00 30.37 55 GLU B O 1
ATOM 4168 N N . ASP B 1 56 ? -29.455 -28.009 -14.254 1.00 29.18 56 ASP B N 1
ATOM 4169 C CA . ASP B 1 56 ? -30.212 -28.626 -15.342 1.00 30.51 56 ASP B CA 1
ATOM 4170 C C . ASP B 1 56 ? -31.086 -27.588 -16.070 1.00 26.17 56 ASP B C 1
ATOM 4171 O O . ASP B 1 56 ? -31.257 -27.700 -17.271 1.00 27.52 56 ASP B O 1
ATOM 4176 N N . VAL B 1 57 ? -31.646 -26.642 -15.340 1.00 24.91 57 VAL B N 1
ATOM 4177 C CA . VAL B 1 57 ? -32.434 -25.552 -15.993 1.00 26.10 57 VAL B CA 1
ATOM 4178 C C . VAL B 1 57 ? -31.532 -24.755 -16.923 1.00 25.67 57 VAL B C 1
ATOM 4179 O O . VAL B 1 57 ? -31.854 -24.523 -18.087 1.00 25.88 57 VAL B O 1
ATOM 4183 N N . ASP B 1 58 ? -30.366 -24.372 -16.441 1.00 26.00 58 ASP B N 1
ATOM 4184 C CA . ASP B 1 58 ? -29.409 -23.708 -17.351 1.00 28.43 58 ASP B CA 1
ATOM 4185 C C . ASP B 1 58 ? -29.022 -24.535 -18.577 1.00 27.72 58 ASP B C 1
ATOM 4186 O O . ASP B 1 58 ? -28.936 -23.994 -19.679 1.00 26.04 58 ASP B O 1
ATOM 4191 N N . ARG B 1 59 ? -28.824 -25.848 -18.420 1.00 26.15 59 ARG B N 1
ATOM 4192 C CA . ARG B 1 59 ? -28.569 -26.722 -19.558 1.00 27.42 59 ARG B CA 1
ATOM 4193 C C . ARG B 1 59 ? -29.751 -26.803 -20.536 1.00 24.46 59 ARG B C 1
ATOM 4194 O O . ARG B 1 59 ? -29.563 -26.868 -21.743 1.00 26.44 59 ARG B O 1
ATOM 4202 N N . ALA B 1 60 ? -30.952 -26.783 -19.978 1.00 24.28 60 ALA B N 1
ATOM 4203 C CA . ALA B 1 60 ? -32.184 -26.824 -20.790 1.00 23.91 60 ALA B CA 1
ATOM 4204 C C . ALA B 1 60 ? -32.320 -25.521 -21.596 1.00 21.75 60 ALA B C 1
ATOM 4205 O O . ALA B 1 60 ? -32.659 -25.546 -22.802 1.00 21.41 60 ALA B O 1
ATOM 4207 N N . VAL B 1 61 ? -32.005 -24.422 -20.972 1.00 20.93 61 VAL B N 1
ATOM 4208 C CA . VAL B 1 61 ? -32.077 -23.119 -21.688 1.00 21.25 61 VAL B CA 1
ATOM 4209 C C . VAL B 1 61 ? -31.063 -23.092 -22.791 1.00 22.82 61 VAL B C 1
ATOM 4210 O O . VAL B 1 61 ? -31.342 -22.641 -23.909 1.00 22.43 61 VAL B O 1
ATOM 4214 N N . GLU B 1 62 ? -29.857 -23.623 -22.526 1.00 23.50 62 GLU B N 1
ATOM 4215 C CA . GLU B 1 62 ? -28.826 -23.682 -23.560 1.00 27.33 62 GLU B CA 1
ATOM 4216 C C . GLU B 1 62 ? -29.273 -24.499 -24.751 1.00 25.06 62 GLU B C 1
ATOM 4217 O O . GLU B 1 62 ? -29.097 -24.087 -25.909 1.00 25.09 62 GLU B O 1
ATOM 4223 N N . ALA B 1 63 ? -29.825 -25.667 -24.469 1.00 23.64 63 ALA B N 1
ATOM 4224 C CA . ALA B 1 63 ? -30.358 -26.551 -25.496 1.00 23.11 63 ALA B CA 1
ATOM 4225 C C . ALA B 1 63 ? -31.498 -25.880 -26.310 1.00 21.27 63 ALA B C 1
ATOM 4226 O O . ALA B 1 63 ? -31.545 -25.990 -27.540 1.00 21.24 63 ALA B O 1
ATOM 4228 N N . ALA B 1 64 ? -32.396 -25.216 -25.600 1.00 21.11 64 ALA B N 1
ATOM 4229 C CA . ALA B 1 64 ? -33.518 -24.498 -26.239 1.00 20.52 64 ALA B CA 1
ATOM 4230 C C . ALA B 1 64 ? -32.974 -23.358 -27.087 1.00 19.03 64 ALA B C 1
ATOM 4231 O O . ALA B 1 64 ? -33.508 -23.058 -28.173 1.00 19.30 64 ALA B O 1
ATOM 4233 N N . HIS B 1 65 ? -31.946 -22.666 -26.609 1.00 19.83 65 HIS B N 1
ATOM 4234 C CA . HIS B 1 65 ? -31.349 -21.564 -27.380 1.00 20.84 65 HIS B CA 1
ATOM 4235 C C . HIS B 1 65 ? -30.643 -22.060 -28.627 1.00 20.84 65 HIS B C 1
ATOM 4236 O O . HIS B 1 65 ? -30.809 -21.508 -29.715 1.00 20.50 65 HIS B O 1
ATOM 4243 N N . THR B 1 66 ? -29.911 -23.163 -28.509 1.00 22.29 66 THR B N 1
ATOM 4244 C CA . THR B 1 66 ? -29.331 -23.784 -29.696 1.00 24.14 66 THR B CA 1
ATOM 4245 C C . THR B 1 66 ? -30.395 -24.168 -30.734 1.00 21.72 66 THR B C 1
ATOM 4246 O O . THR B 1 66 ? -30.254 -23.882 -31.934 1.00 23.50 66 THR B O 1
ATOM 4250 N N . ALA B 1 67 ? -31.503 -24.749 -30.273 1.00 20.75 67 ALA B N 1
ATOM 4251 C CA . ALA B 1 67 ? -32.595 -25.128 -31.148 1.00 21.54 67 ALA B CA 1
ATOM 4252 C C . ALA B 1 67 ? -33.205 -23.889 -31.834 1.00 19.45 67 ALA B C 1
ATOM 4253 O O . ALA B 1 67 ? -33.475 -23.895 -33.026 1.00 18.72 67 ALA B O 1
ATOM 4255 N N . PHE B 1 68 ? -33.313 -22.828 -31.056 1.00 20.34 68 PHE B N 1
ATOM 4256 C CA . PHE B 1 68 ? -33.833 -21.506 -31.533 1.00 19.40 68 PHE B CA 1
ATOM 4257 C C . PHE B 1 68 ? -33.037 -20.976 -32.709 1.00 18.78 68 PHE B C 1
ATOM 4258 O O . PHE B 1 68 ? -33.623 -20.449 -33.636 1.00 18.28 68 PHE B O 1
ATOM 4266 N N . LEU B 1 69 ? -31.710 -21.097 -32.669 1.00 19.82 69 LEU B N 1
ATOM 4267 C CA . LEU B 1 69 ? -30.898 -20.582 -33.765 1.00 22.66 69 LEU B CA 1
ATOM 4268 C C . LEU B 1 69 ? -31.245 -21.236 -35.097 1.00 22.93 69 LEU B C 1
ATOM 4269 O O . LEU B 1 69 ? -31.151 -20.578 -36.117 1.00 23.63 69 LEU B O 1
ATOM 4274 N N . THR B 1 70 ? -31.680 -22.498 -35.085 1.00 21.29 70 THR B N 1
ATOM 4275 C CA . THR B 1 70 ? -32.150 -23.174 -36.293 1.00 22.50 70 THR B CA 1
ATOM 4276 C C . THR B 1 70 ? -33.596 -22.847 -36.596 1.00 20.93 70 THR B C 1
ATOM 4277 O O . THR B 1 70 ? -33.958 -22.561 -37.736 1.00 21.87 70 THR B O 1
ATOM 4281 N N . TRP B 1 71 ? -34.417 -22.875 -35.561 1.00 19.55 71 TRP B N 1
ATOM 4282 C CA . TRP B 1 71 ? -35.863 -22.730 -35.730 1.00 18.27 71 TRP B CA 1
ATOM 4283 C C . TRP B 1 71 ? -36.245 -21.354 -36.247 1.00 18.52 71 TRP B C 1
ATOM 4284 O O . TRP B 1 71 ? -37.188 -21.192 -37.032 1.00 19.38 71 TRP B O 1
ATOM 4295 N N . ARG B 1 72 ? -35.488 -20.336 -35.835 1.00 18.75 72 ARG B N 1
ATOM 4296 C CA . ARG B 1 72 ? -35.862 -18.969 -36.187 1.00 18.82 72 ARG B CA 1
ATOM 4297 C C . ARG B 1 72 ? -35.743 -18.677 -37.686 1.00 18.91 72 ARG B C 1
ATOM 4298 O O . ARG B 1 72 ? -36.366 -17.740 -38.155 1.00 22.45 72 ARG B O 1
ATOM 4306 N N . THR B 1 73 ? -34.921 -19.451 -38.402 1.00 18.88 73 THR B N 1
ATOM 4307 C CA . THR B 1 73 ? -34.851 -19.343 -39.856 1.00 21.43 73 THR B CA 1
ATOM 4308 C C . THR B 1 73 ? -35.606 -20.417 -40.598 1.00 21.14 73 THR B C 1
ATOM 4309 O O . THR B 1 73 ? -35.596 -20.423 -41.820 1.00 23.03 73 THR B O 1
ATOM 4313 N N . THR B 1 74 ? -36.342 -21.260 -39.888 1.00 18.08 74 THR B N 1
ATOM 4314 C CA . THR B 1 74 ? -37.198 -22.251 -40.524 1.00 19.42 74 THR B CA 1
ATOM 4315 C C . THR B 1 74 ? -38.463 -21.503 -40.903 1.00 18.26 74 THR B C 1
ATOM 4316 O O . THR B 1 74 ? -39.059 -20.829 -40.043 1.00 18.67 74 THR B O 1
ATOM 4320 N N . PRO B 1 75 ? -38.904 -21.558 -42.164 1.00 18.73 75 PRO B N 1
ATOM 4321 C CA . PRO B 1 75 ? -40.083 -20.750 -42.564 1.00 17.20 75 PRO B CA 1
ATOM 4322 C C . PRO B 1 75 ? -41.290 -20.999 -41.665 1.00 17.85 75 PRO B C 1
ATOM 4323 O O . PRO B 1 75 ? -41.529 -22.178 -41.297 1.00 18.10 75 PRO B O 1
ATOM 4327 N N . ALA B 1 76 ? -42.022 -19.945 -41.292 1.00 16.53 76 ALA B N 1
ATOM 4328 C CA . ALA B 1 76 ? -43.148 -20.143 -40.351 1.00 17.03 76 ALA B CA 1
ATOM 4329 C C . ALA B 1 76 ? -44.152 -21.221 -40.809 1.00 17.77 76 ALA B C 1
ATOM 4330 O O . ALA B 1 76 ? -44.603 -21.987 -39.977 1.00 18.18 76 ALA B O 1
ATOM 4332 N N . PRO B 1 77 ? -44.480 -21.278 -42.118 1.00 16.99 77 PRO B N 1
ATOM 4333 C CA . PRO B 1 77 ? -45.449 -22.310 -42.499 1.00 17.71 77 PRO B CA 1
ATOM 4334 C C . PRO B 1 77 ? -44.894 -23.731 -42.268 1.00 18.12 77 PRO B C 1
ATOM 4335 O O . PRO B 1 77 ? -45.662 -24.653 -42.007 1.00 18.21 77 PRO B O 1
ATOM 4339 N N . VAL B 1 78 ? -43.582 -23.923 -42.347 1.00 17.57 78 VAL B N 1
ATOM 4340 C CA . VAL B 1 78 ? -42.942 -25.176 -42.044 1.00 17.93 78 VAL B CA 1
ATOM 4341 C C . VAL B 1 78 ? -43.024 -25.430 -40.518 1.00 19.83 78 VAL B C 1
ATOM 4342 O O . VAL B 1 78 ? -43.337 -26.524 -40.055 1.00 20.30 78 VAL B O 1
ATOM 4346 N N . ARG B 1 79 ? -42.846 -24.370 -39.732 1.00 17.35 79 ARG B N 1
ATOM 4347 C CA . ARG B 1 79 ? -43.016 -24.454 -38.274 1.00 16.97 79 ARG B CA 1
ATOM 4348 C C . ARG B 1 79 ? -44.467 -24.844 -37.933 1.00 18.51 79 ARG B C 1
ATOM 4349 O O . ARG B 1 79 ? -44.706 -25.654 -37.040 1.00 17.92 79 ARG B O 1
ATOM 4357 N N . GLY B 1 80 ? -45.418 -24.296 -38.684 1.00 17.17 80 GLY B N 1
ATOM 4358 C CA . GLY B 1 80 ? -46.813 -24.627 -38.530 1.00 18.79 80 GLY B CA 1
ATOM 4359 C C . GLY B 1 80 ? -47.073 -26.105 -38.806 1.00 20.45 80 GLY B C 1
ATOM 4360 O O . GLY B 1 80 ? -47.935 -26.721 -38.169 1.00 19.61 80 GLY B O 1
ATOM 4361 N N . ALA B 1 81 ? -46.368 -26.709 -39.750 1.00 19.55 81 ALA B N 1
ATOM 4362 C CA . ALA B 1 81 ? -46.527 -28.163 -40.022 1.00 20.06 81 ALA B CA 1
ATOM 4363 C C . ALA B 1 81 ? -46.222 -29.022 -38.804 1.00 20.57 81 ALA B C 1
ATOM 4364 O O . ALA B 1 81 ? -46.863 -30.041 -38.613 1.00 20.60 81 ALA B O 1
ATOM 4366 N N . LEU B 1 82 ? -45.256 -28.610 -38.002 1.00 17.94 82 LEU B N 1
ATOM 4367 C CA . LEU B 1 82 ? -44.941 -29.299 -36.775 1.00 19.50 82 LEU B CA 1
ATOM 4368 C C . LEU B 1 82 ? -46.122 -29.214 -35.822 1.00 20.18 82 LEU B C 1
ATOM 4369 O O . LEU B 1 82 ? -46.540 -30.258 -35.246 1.00 19.20 82 LEU B O 1
ATOM 4374 N N . VAL B 1 83 ? -46.675 -28.011 -35.678 1.00 18.06 83 VAL B N 1
ATOM 4375 C CA . VAL B 1 83 ? -47.790 -27.844 -34.761 1.00 18.10 83 VAL B CA 1
ATOM 4376 C C . VAL B 1 83 ? -49.044 -28.597 -35.259 1.00 20.27 83 VAL B C 1
ATOM 4377 O O . VAL B 1 83 ? -49.801 -29.138 -34.442 1.00 20.06 83 VAL B O 1
ATOM 4381 N N . LYS B 1 84 ? -49.246 -28.666 -36.577 1.00 18.59 84 LYS B N 1
ATOM 4382 C CA . LYS B 1 84 ? -50.374 -29.424 -37.137 1.00 20.40 84 LYS B CA 1
ATOM 4383 C C . LYS B 1 84 ? -50.219 -30.897 -36.738 1.00 20.13 84 LYS B C 1
ATOM 4384 O O . LYS B 1 84 ? -51.182 -31.524 -36.261 1.00 22.05 84 LYS B O 1
ATOM 4390 N N . ARG B 1 85 ? -49.015 -31.443 -36.860 1.00 19.85 85 ARG B N 1
ATOM 4391 C CA . ARG B 1 85 ? -48.703 -32.828 -36.466 1.00 21.88 85 ARG B CA 1
ATOM 4392 C C . ARG B 1 85 ? -48.913 -33.100 -34.972 1.00 20.95 85 ARG B C 1
ATOM 4393 O O . ARG B 1 85 ? -49.450 -34.145 -34.573 1.00 20.37 85 ARG B O 1
ATOM 4401 N N . PHE B 1 86 ? -48.503 -32.117 -34.166 1.00 19.19 86 PHE B N 1
ATOM 4402 C CA . PHE B 1 86 ? -48.759 -32.207 -32.753 1.00 18.80 86 PHE B CA 1
ATOM 4403 C C . PHE B 1 86 ? -50.227 -32.288 -32.455 1.00 18.47 86 PHE B C 1
ATOM 4404 O O . PHE B 1 86 ? -50.643 -33.152 -31.668 1.00 19.62 86 PHE B O 1
ATOM 4412 N N . GLY B 1 87 ? -51.021 -31.421 -33.088 1.00 19.24 87 GLY B N 1
ATOM 4413 C CA . GLY B 1 87 ? -52.445 -31.473 -32.931 1.00 20.05 87 GLY B CA 1
ATOM 4414 C C . GLY B 1 87 ? -53.059 -32.804 -33.284 1.00 21.05 87 GLY B C 1
ATOM 4415 O O . GLY B 1 87 ? -53.990 -33.263 -32.597 1.00 21.08 87 GLY B O 1
ATOM 4416 N N . GLU B 1 88 ? -52.517 -33.439 -34.325 1.00 20.55 88 GLU B N 1
ATOM 4417 C CA . GLU B 1 88 ? -52.967 -34.788 -34.734 1.00 22.84 88 GLU B CA 1
ATOM 4418 C C . GLU B 1 88 ? -52.665 -35.832 -33.662 1.00 20.27 88 GLU B C 1
ATOM 4419 O O . GLU B 1 88 ? -53.524 -36.687 -33.368 1.00 22.07 88 GLU B O 1
ATOM 4425 N N . LEU B 1 89 ? -51.493 -35.773 -33.044 1.00 20.01 89 LEU B N 1
ATOM 4426 C CA . LEU B 1 89 ? -51.107 -36.688 -31.962 1.00 21.40 89 LEU B CA 1
ATOM 4427 C C . LEU B 1 89 ? -51.923 -36.483 -30.687 1.00 21.59 89 LEU B C 1
ATOM 4428 O O . LEU B 1 89 ? -52.275 -37.450 -29.991 1.00 22.34 89 LEU B O 1
ATOM 4433 N N . LEU B 1 90 ? -52.233 -35.213 -30.390 1.00 20.39 90 LEU B N 1
ATOM 4434 C CA . LEU B 1 90 ? -53.110 -34.881 -29.260 1.00 19.86 90 LEU B CA 1
ATOM 4435 C C . LEU B 1 90 ? -54.498 -35.479 -29.509 1.00 21.62 90 LEU B C 1
ATOM 4436 O O . LEU B 1 90 ? -55.123 -36.050 -28.611 1.00 22.22 90 LEU B O 1
ATOM 4441 N N . THR B 1 91 ? -54.972 -35.351 -30.748 1.00 20.57 91 THR B N 1
ATOM 4442 C CA . THR B 1 91 ? -56.262 -35.907 -31.101 1.00 21.16 91 THR B CA 1
ATOM 4443 C C . THR B 1 91 ? -56.246 -37.420 -30.871 1.00 22.28 91 THR B C 1
ATOM 4444 O O . THR B 1 91 ? -57.208 -37.942 -30.276 1.00 24.41 91 THR B O 1
ATOM 4448 N N . GLU B 1 92 ? -55.193 -38.084 -31.325 1.00 21.64 92 GLU B N 1
ATOM 4449 C CA . GLU B 1 92 ? -55.028 -39.549 -31.165 1.00 26.12 92 GLU B CA 1
ATOM 4450 C C . GLU B 1 92 ? -54.988 -39.978 -29.694 1.00 25.96 92 GLU B C 1
ATOM 4451 O O . GLU B 1 92 ? -55.479 -41.040 -29.340 1.00 26.88 92 GLU B O 1
ATOM 4457 N N . HIS B 1 93 ? -54.435 -39.143 -28.823 1.00 22.81 93 HIS B N 1
ATOM 4458 C CA . HIS B 1 93 ? -54.246 -39.505 -27.427 1.00 23.35 93 HIS B CA 1
ATOM 4459 C C . HIS B 1 93 ? -55.094 -38.690 -26.461 1.00 22.31 93 HIS B C 1
ATOM 4460 O O . HIS B 1 93 ? -54.733 -38.628 -25.296 1.00 23.24 93 HIS B O 1
ATOM 4467 N N . LYS B 1 94 ? -56.193 -38.087 -26.939 1.00 21.76 94 LYS B N 1
ATOM 4468 C CA . LYS B 1 94 ? -57.044 -37.181 -26.173 1.00 20.58 94 LYS B CA 1
ATOM 4469 C C . LYS B 1 94 ? -57.513 -37.830 -24.858 1.00 23.89 94 LYS B C 1
ATOM 4470 O O . LYS B 1 94 ? -57.432 -37.237 -23.815 1.00 20.73 94 LYS B O 1
ATOM 4476 N N . GLN B 1 95 ? -57.957 -39.087 -24.944 1.00 24.33 95 GLN B N 1
ATOM 4477 C CA . GLN B 1 95 ? -58.451 -39.792 -23.768 1.00 25.88 95 GLN B CA 1
ATOM 4478 C C . GLN B 1 95 ? -57.380 -40.077 -22.726 1.00 25.31 95 GLN B C 1
ATOM 4479 O O . GLN B 1 95 ? -57.611 -39.944 -21.525 1.00 25.10 95 GLN B O 1
ATOM 4485 N N . ASP B 1 96 ? -56.216 -40.494 -23.180 1.00 23.37 96 ASP B N 1
ATOM 4486 C CA . ASP B 1 96 ? -55.091 -40.773 -22.309 1.00 24.69 96 ASP B CA 1
ATOM 4487 C C . ASP B 1 96 ? -54.642 -39.486 -21.583 1.00 24.12 96 ASP B C 1
ATOM 4488 O O . ASP B 1 96 ? -54.464 -39.481 -20.349 1.00 21.69 96 ASP B O 1
ATOM 4493 N N . LEU B 1 97 ? -54.467 -38.394 -22.328 1.00 21.35 97 LEU B N 1
ATOM 4494 C CA . LEU B 1 97 ? -54.081 -37.138 -21.669 1.00 22.04 97 LEU B CA 1
ATOM 4495 C C . LEU B 1 97 ? -55.157 -36.653 -20.701 1.00 20.82 97 LEU B C 1
ATOM 4496 O O . LEU B 1 97 ? -54.856 -36.136 -19.608 1.00 20.32 97 LEU B O 1
ATOM 4501 N N . ALA B 1 98 ? -56.416 -36.778 -21.094 1.00 18.36 98 ALA B N 1
ATOM 4502 C CA . ALA B 1 98 ? -57.511 -36.331 -20.221 1.00 21.04 98 ALA B CA 1
ATOM 4503 C C . ALA B 1 98 ? -57.511 -37.096 -18.920 1.00 21.59 98 ALA B C 1
ATOM 4504 O O . ALA B 1 98 ? -57.809 -36.530 -17.879 1.00 19.22 98 ALA B O 1
ATOM 4506 N N . ASP B 1 99 ? -57.215 -38.408 -18.976 1.00 21.01 99 ASP B N 1
ATOM 4507 C CA . ASP B 1 99 ? -57.124 -39.205 -17.732 1.00 21.48 99 ASP B CA 1
ATOM 4508 C C . ASP B 1 99 ? -56.057 -38.650 -16.803 1.00 18.56 99 ASP B C 1
ATOM 4509 O O . ASP B 1 99 ? -56.275 -38.557 -15.583 1.00 19.10 99 ASP B O 1
ATOM 4514 N N . LEU B 1 100 ? -54.909 -38.246 -17.346 1.00 16.64 100 LEU B N 1
ATOM 4515 C CA . LEU B 1 100 ? -53.879 -37.626 -16.509 1.00 19.35 100 LEU B CA 1
ATOM 4516 C C . LEU B 1 100 ? -54.303 -36.309 -15.917 1.00 18.53 100 LEU B C 1
ATOM 4517 O O . LEU B 1 100 ? -53.984 -36.014 -14.783 1.00 19.23 100 LEU B O 1
ATOM 4522 N N . VAL B 1 101 ? -55.070 -35.527 -16.667 1.00 18.05 101 VAL B N 1
ATOM 4523 C CA . VAL B 1 101 ? -55.576 -34.261 -16.157 1.00 17.81 101 VAL B CA 1
ATOM 4524 C C . VAL B 1 101 ? -56.542 -34.486 -14.977 1.00 17.80 101 VAL B C 1
ATOM 4525 O O . VAL B 1 101 ? -56.470 -33.795 -13.954 1.00 18.36 101 VAL B O 1
ATOM 4529 N N . THR B 1 102 ? -57.461 -35.461 -15.113 1.00 17.74 102 THR B N 1
ATOM 4530 C CA . THR B 1 102 ? -58.370 -35.761 -14.043 1.00 18.49 102 THR B CA 1
ATOM 4531 C C . THR B 1 102 ? -57.585 -36.257 -12.847 1.00 18.17 102 THR B C 1
ATOM 4532 O O . THR B 1 102 ? -57.844 -35.836 -11.700 1.00 19.32 102 THR B O 1
ATOM 4536 N N . ILE B 1 103 ? -56.629 -37.139 -13.079 1.00 17.32 103 ILE B N 1
ATOM 4537 C CA . ILE B 1 103 ? -55.843 -37.682 -11.968 1.00 19.07 103 ILE B CA 1
ATOM 4538 C C . ILE B 1 103 ? -55.042 -36.665 -11.155 1.00 21.01 103 ILE B C 1
ATOM 4539 O O . ILE B 1 103 ? -55.039 -36.726 -9.916 1.00 20.75 103 ILE B O 1
ATOM 4544 N N . GLU B 1 104 ? -54.400 -35.743 -11.848 1.00 20.29 104 GLU B N 1
ATOM 4545 C CA . GLU B 1 104 ? -53.533 -34.775 -11.163 1.00 21.78 104 GLU B CA 1
ATOM 4546 C C . GLU B 1 104 ? -54.239 -33.493 -10.747 1.00 20.24 104 GLU B C 1
ATOM 4547 O O . GLU B 1 104 ? -53.928 -32.963 -9.692 1.00 21.57 104 GLU B O 1
ATOM 4553 N N . ALA B 1 105 ? -55.178 -32.980 -11.544 1.00 19.35 105 ALA B N 1
ATOM 4554 C CA . ALA B 1 105 ? -55.878 -31.732 -11.233 1.00 19.21 105 ALA B CA 1
ATOM 4555 C C . ALA B 1 105 ? -57.181 -31.971 -10.486 1.00 19.25 105 ALA B C 1
ATOM 4556 O O . ALA B 1 105 ? -57.741 -31.061 -9.902 1.00 20.85 105 ALA B O 1
ATOM 4558 N N . GLY B 1 106 ? -57.722 -33.199 -10.573 1.00 18.36 106 GLY B N 1
ATOM 4559 C CA . GLY B 1 106 ? -58.974 -33.548 -9.918 1.00 18.25 106 GLY B CA 1
ATOM 4560 C C . GLY B 1 106 ? -60.200 -33.122 -10.686 1.00 18.86 106 GLY B C 1
ATOM 4561 O O . GLY B 1 106 ? -61.265 -33.093 -10.143 1.00 20.34 106 GLY B O 1
ATOM 4562 N N . LYS B 1 107 ? -60.040 -32.658 -11.918 1.00 20.04 107 LYS B N 1
ATOM 4563 C CA . LYS B 1 107 ? -61.224 -32.086 -12.607 1.00 20.56 107 LYS B CA 1
ATOM 4564 C C . LYS B 1 107 ? -62.013 -33.240 -13.232 1.00 19.46 107 LYS B C 1
ATOM 4565 O O . LYS B 1 107 ? -61.457 -34.277 -13.550 1.00 19.21 107 LYS B O 1
ATOM 4571 N N . ILE B 1 108 ? -63.275 -32.975 -13.380 1.00 17.93 108 ILE B N 1
ATOM 4572 C CA . ILE B 1 108 ? -64.205 -33.980 -13.913 1.00 18.41 108 ILE B CA 1
ATOM 4573 C C . ILE B 1 108 ? -63.799 -34.346 -15.322 1.00 19.05 108 ILE B C 1
ATOM 4574 O O . ILE B 1 108 ? -63.206 -33.543 -16.073 1.00 18.18 108 ILE B O 1
ATOM 4579 N N . ARG B 1 109 ? -64.164 -35.569 -15.706 1.00 18.87 109 ARG B N 1
ATOM 4580 C CA . ARG B 1 109 ? -63.667 -36.102 -16.968 1.00 22.41 109 ARG B CA 1
ATOM 4581 C C . ARG B 1 109 ? -64.055 -35.221 -18.150 1.00 19.76 109 ARG B C 1
ATOM 4582 O O . ARG B 1 109 ? -63.227 -34.995 -19.023 1.00 20.04 109 ARG B O 1
ATOM 4590 N N . SER B 1 110 ? -65.272 -34.670 -18.178 1.00 17.58 110 SER B N 1
ATOM 4591 C CA . SER B 1 110 ? -65.695 -33.869 -19.293 1.00 18.39 110 SER B CA 1
ATOM 4592 C C . SER B 1 110 ? -64.840 -32.576 -19.433 1.00 17.49 110 SER B C 1
ATOM 4593 O O . SER B 1 110 ? -64.588 -32.131 -20.533 1.00 18.78 110 SER B O 1
ATOM 4596 N N . GLU B 1 111 ? -64.491 -31.985 -18.308 1.00 18.04 111 GLU B N 1
ATOM 4597 C CA . GLU B 1 111 ? -63.640 -30.809 -18.301 1.00 18.61 111 GLU B CA 1
ATOM 4598 C C . GLU B 1 111 ? -62.225 -31.144 -18.683 1.00 18.36 111 GLU B C 1
ATOM 4599 O O . GLU B 1 111 ? -61.553 -30.358 -19.386 1.00 16.92 111 GLU B O 1
ATOM 4605 N N . ALA B 1 112 ? -61.747 -32.299 -18.274 1.00 16.66 112 ALA B N 1
ATOM 4606 C CA . ALA B 1 112 ? -60.449 -32.753 -18.712 1.00 17.12 112 ALA B CA 1
ATOM 4607 C C . ALA B 1 112 ? -60.375 -32.980 -20.227 1.00 17.55 112 ALA B C 1
ATOM 4608 O O . ALA B 1 112 ? -59.414 -32.564 -20.888 1.00 17.79 112 ALA B O 1
ATOM 4610 N N . LEU B 1 113 ? -61.421 -33.565 -20.783 1.00 18.06 113 LEU B N 1
ATOM 4611 C CA . LEU B 1 113 ? -61.506 -33.709 -22.225 1.00 19.01 113 LEU B CA 1
ATOM 4612 C C . LEU B 1 113 ? -61.556 -32.355 -22.925 1.00 18.09 113 LEU B C 1
ATOM 4613 O O . LEU B 1 113 ? -60.928 -32.156 -23.966 1.00 19.02 113 LEU B O 1
ATOM 4618 N N . GLY B 1 114 ? -62.309 -31.434 -22.368 1.00 17.21 114 GLY B N 1
ATOM 4619 C CA . GLY B 1 114 ? -62.426 -30.094 -22.918 1.00 18.74 114 GLY B CA 1
ATOM 4620 C C . GLY B 1 114 ? -61.098 -29.376 -22.896 1.00 18.91 114 GLY B C 1
ATOM 4621 O O . GLY B 1 114 ? -60.752 -28.694 -23.840 1.00 19.23 114 GLY B O 1
ATOM 4622 N N . GLU B 1 115 ? -60.338 -29.545 -21.821 1.00 18.76 115 GLU B N 1
ATOM 4623 C CA . GLU B 1 115 ? -59.011 -28.918 -21.769 1.00 18.25 115 GLU B CA 1
ATOM 4624 C C . GLU B 1 115 ? -58.064 -29.468 -22.865 1.00 17.70 115 GLU B C 1
ATOM 4625 O O . GLU B 1 115 ? -57.294 -28.692 -23.497 1.00 15.83 115 GLU B O 1
ATOM 4631 N N . VAL B 1 116 ? -58.056 -30.787 -23.073 1.00 16.86 116 VAL B N 1
ATOM 4632 C CA . VAL B 1 116 ? -57.236 -31.362 -24.140 1.00 17.47 116 VAL B CA 1
ATOM 4633 C C . VAL B 1 116 ? -57.752 -30.859 -25.496 1.00 18.32 116 VAL B C 1
ATOM 4634 O O . VAL B 1 116 ? -56.953 -30.475 -26.354 1.00 18.32 116 VAL B O 1
ATOM 4638 N N . GLN B 1 117 ? -59.065 -30.732 -25.663 1.00 18.57 117 GLN B N 1
ATOM 4639 C CA . GLN B 1 117 ? -59.590 -30.204 -26.928 1.00 20.82 117 GLN B CA 1
ATOM 4640 C C . GLN B 1 117 ? -59.175 -28.754 -27.153 1.00 19.87 117 GLN B C 1
ATOM 4641 O O . GLN B 1 117 ? -58.889 -28.379 -28.266 1.00 19.49 117 GLN B O 1
ATOM 4647 N N . GLU B 1 118 ? -59.052 -27.952 -26.103 1.00 18.51 118 GLU B N 1
ATOM 4648 C CA . GLU B 1 118 ? -58.491 -26.600 -26.246 1.00 21.52 118 GLU B CA 1
ATOM 4649 C C . GLU B 1 118 ? -57.082 -26.656 -26.848 1.00 19.65 118 GLU B C 1
ATOM 4650 O O . GLU B 1 118 ? -56.708 -25.762 -27.632 1.00 19.31 118 GLU B O 1
ATOM 4656 N N . MET B 1 119 ? -56.272 -27.614 -26.409 1.00 17.03 119 MET B N 1
ATOM 4657 C CA . MET B 1 119 ? -54.943 -27.804 -26.985 1.00 17.10 119 MET B CA 1
ATOM 4658 C C . MET B 1 119 ? -54.973 -28.025 -28.497 1.00 17.20 119 MET B C 1
ATOM 4659 O O . MET B 1 119 ? -54.177 -27.437 -29.264 1.00 17.01 119 MET B O 1
ATOM 4664 N N . ILE B 1 120 ? -55.906 -28.864 -28.895 1.00 16.71 120 ILE B N 1
ATOM 4665 C CA . ILE B 1 120 ? -56.050 -29.237 -30.318 1.00 18.28 120 ILE B CA 1
ATOM 4666 C C . ILE B 1 120 ? -56.515 -28.021 -31.106 1.00 19.01 120 ILE B C 1
ATOM 4667 O O . ILE B 1 120 ? -55.968 -27.697 -32.184 1.00 19.03 120 ILE B O 1
ATOM 4672 N N . ASP B 1 121 ? -57.456 -27.287 -30.538 1.00 19.58 121 ASP B N 1
ATOM 4673 C CA . ASP B 1 121 ? -57.985 -26.079 -31.156 1.00 19.66 121 ASP B CA 1
ATOM 4674 C C . ASP B 1 121 ? -56.956 -24.972 -31.287 1.00 18.82 121 ASP B C 1
ATOM 4675 O O . ASP B 1 121 ? -56.921 -24.279 -32.326 1.00 19.89 121 ASP B O 1
ATOM 4680 N N . ILE B 1 122 ? -56.094 -24.771 -30.289 1.00 19.09 122 ILE B N 1
ATOM 4681 C CA . ILE B 1 122 ? -55.077 -23.738 -30.451 1.00 18.23 122 ILE B CA 1
ATOM 4682 C C . ILE B 1 122 ? -54.015 -24.210 -31.466 1.00 18.11 122 ILE B C 1
ATOM 4683 O O . ILE B 1 122 ? -53.481 -23.359 -32.161 1.00 17.01 122 ILE B O 1
ATOM 4688 N N . CYS B 1 123 ? -53.749 -25.510 -31.554 1.00 17.86 123 CYS B N 1
ATOM 4689 C CA . CYS B 1 123 ? -52.855 -25.995 -32.617 1.00 18.63 123 CYS B CA 1
ATOM 4690 C C . CYS B 1 123 ? -53.418 -25.588 -34.002 1.00 19.99 123 CYS B C 1
ATOM 4691 O O . CYS B 1 123 ? -52.679 -25.013 -34.835 1.00 20.14 123 CYS B O 1
ATOM 4694 N N . ASP B 1 124 ? -54.701 -25.849 -34.237 1.00 19.54 124 ASP B N 1
ATOM 4695 C CA . ASP B 1 124 ? -55.320 -25.475 -35.520 1.00 21.42 124 ASP B CA 1
ATOM 4696 C C . ASP B 1 124 ? -55.270 -23.965 -35.774 1.00 20.08 124 ASP B C 1
ATOM 4697 O O . ASP B 1 124 ? -54.976 -23.529 -36.874 1.00 19.15 124 ASP B O 1
ATOM 4702 N N . PHE B 1 125 ? -55.502 -23.153 -34.746 1.00 17.04 125 PHE B N 1
ATOM 4703 C CA . PHE B 1 125 ? -55.404 -21.693 -34.866 1.00 18.91 125 PHE B CA 1
ATOM 4704 C C . PHE B 1 125 ? -53.977 -21.271 -35.186 1.00 19.28 125 PHE B C 1
ATOM 4705 O O . PHE B 1 125 ? -53.769 -20.417 -36.050 1.00 18.97 125 PHE B O 1
ATOM 4713 N N . ALA B 1 126 ? -53.009 -21.903 -34.524 1.00 18.62 126 ALA B N 1
ATOM 4714 C CA . ALA B 1 126 ? -51.578 -21.545 -34.734 1.00 18.69 126 ALA B CA 1
ATOM 4715 C C . ALA B 1 126 ? -51.120 -21.921 -36.130 1.00 19.18 126 ALA B C 1
ATOM 4716 O O . ALA B 1 126 ? -50.291 -21.200 -36.730 1.00 17.50 126 ALA B O 1
ATOM 4718 N N . VAL B 1 127 ? -51.649 -23.009 -36.667 1.00 18.35 127 VAL B N 1
ATOM 4719 C CA . VAL B 1 127 ? -51.348 -23.395 -38.074 1.00 19.45 127 VAL B CA 1
ATOM 4720 C C . VAL B 1 127 ? -51.797 -22.279 -38.997 1.00 20.22 127 VAL B C 1
ATOM 4721 O O . VAL B 1 127 ? -51.066 -21.911 -39.922 1.00 22.06 127 VAL B O 1
ATOM 4725 N N . GLY B 1 128 ? -52.991 -21.739 -38.796 1.00 20.77 128 GLY B N 1
ATOM 4726 C CA . GLY B 1 128 ? -53.397 -20.497 -39.468 1.00 21.06 128 GLY B CA 1
ATOM 4727 C C . GLY B 1 128 ? -52.467 -19.303 -39.327 1.00 21.38 128 GLY B C 1
ATOM 4728 O O . GLY B 1 128 ? -52.032 -18.690 -40.327 1.00 20.74 128 GLY B O 1
ATOM 4729 N N . LEU B 1 129 ? -52.137 -18.975 -38.080 1.00 17.85 129 LEU B N 1
ATOM 4730 C CA . LEU B 1 129 ? -51.204 -17.897 -37.813 1.00 18.11 129 LEU B CA 1
ATOM 4731 C C . LEU B 1 129 ? -49.910 -18.043 -38.528 1.00 18.34 129 LEU B C 1
ATOM 4732 O O . LEU B 1 129 ? -49.268 -17.015 -38.770 1.00 17.86 129 LEU B O 1
ATOM 4737 N N . SER B 1 130 ? -49.444 -19.281 -38.740 1.00 17.59 130 SER B N 1
ATOM 4738 C CA . SER B 1 130 ? -48.143 -19.502 -39.351 1.00 18.21 130 SER B CA 1
ATOM 4739 C C . SER B 1 130 ? -48.000 -18.909 -40.715 1.00 18.95 130 SER B C 1
ATOM 4740 O O . SER B 1 130 ? -46.877 -18.730 -41.158 1.00 19.91 130 SER B O 1
ATOM 4743 N N . ARG B 1 131 ? -49.098 -18.618 -41.370 1.00 17.04 131 ARG B N 1
ATOM 4744 C CA . ARG B 1 131 ? -49.050 -17.889 -42.644 1.00 19.72 131 ARG B CA 1
ATOM 4745 C C . ARG B 1 131 ? -49.417 -16.438 -42.534 1.00 20.46 131 ARG B C 1
ATOM 4746 O O . ARG B 1 131 ? -49.532 -15.755 -43.537 1.00 20.89 131 ARG B O 1
ATOM 4754 N N . GLN B 1 132 ? -49.567 -15.918 -41.305 1.00 20.75 132 GLN B N 1
ATOM 4755 C CA . GLN B 1 132 ? -50.005 -14.543 -41.112 1.00 22.36 132 GLN B CA 1
ATOM 4756 C C . GLN B 1 132 ? -48.903 -13.758 -40.366 1.00 22.00 132 GLN B C 1
ATOM 4757 O O . GLN B 1 132 ? -48.155 -12.992 -40.978 1.00 23.72 132 GLN B O 1
ATOM 4763 N N . LEU B 1 133 ? -48.792 -13.917 -39.073 1.00 19.24 133 LEU B N 1
ATOM 4764 C CA . LEU B 1 133 ? -47.874 -13.125 -38.291 1.00 18.24 133 LEU B CA 1
ATOM 4765 C C . LEU B 1 133 ? -47.653 -11.723 -38.882 1.00 19.19 133 LEU B C 1
ATOM 4766 O O . LEU B 1 133 ? -46.513 -11.280 -39.123 1.00 21.07 133 LEU B O 1
ATOM 4771 N N . TYR B 1 134 ? -48.748 -11.018 -39.087 1.00 16.82 134 TYR B N 1
ATOM 4772 C CA . TYR B 1 134 ? -48.710 -9.846 -39.954 1.00 17.56 134 TYR B CA 1
ATOM 4773 C C . TYR B 1 134 ? -48.068 -8.632 -39.340 1.00 16.47 134 TYR B C 1
ATOM 4774 O O . TYR B 1 134 ? -48.399 -8.196 -38.218 1.00 16.63 134 TYR B O 1
ATOM 4783 N N . GLY B 1 135 ? -47.121 -8.076 -40.071 1.00 14.71 135 GLY B N 1
ATOM 4784 C CA . GLY B 1 135 ? -46.672 -6.715 -39.857 1.00 14.86 135 GLY B CA 1
ATOM 4785 C C . GLY B 1 135 ? -47.373 -5.783 -40.854 1.00 15.13 135 GLY B C 1
ATOM 4786 O O . GLY B 1 135 ? -48.442 -6.128 -41.394 1.00 17.77 135 GLY B O 1
ATOM 4787 N N . ARG B 1 136 ? -46.728 -4.665 -41.179 1.00 15.92 136 ARG B N 1
ATOM 4788 C CA . ARG B 1 136 ? -47.344 -3.648 -42.021 1.00 15.23 136 ARG B CA 1
ATOM 4789 C C . ARG B 1 136 ? -46.394 -3.178 -43.082 1.00 15.99 136 ARG B C 1
ATOM 4790 O O . ARG B 1 136 ? -45.185 -3.185 -42.893 1.00 16.37 136 ARG B O 1
ATOM 4798 N N . THR B 1 137 ? -46.952 -2.697 -44.175 1.00 13.76 137 THR B N 1
ATOM 4799 C CA . THR B 1 137 ? -46.204 -1.812 -45.092 1.00 13.81 137 THR B CA 1
ATOM 4800 C C . THR B 1 137 ? -46.950 -0.491 -45.049 1.00 14.96 137 THR B C 1
ATOM 4801 O O . THR B 1 137 ? -48.155 -0.462 -44.866 1.00 16.11 137 THR B O 1
ATOM 4805 N N . MET B 1 138 ? -46.243 0.582 -45.149 1.00 15.97 138 MET B N 1
ATOM 4806 C CA . MET B 1 138 ? -46.854 1.909 -45.042 1.00 16.57 138 MET B CA 1
ATOM 4807 C C . MET B 1 138 ? -46.041 2.964 -45.767 1.00 16.84 138 MET B C 1
ATOM 4808 O O . MET B 1 138 ? -44.842 2.754 -46.043 1.00 15.57 138 MET B O 1
ATOM 4817 N N . PRO B 1 139 ? -46.632 4.109 -46.080 1.00 16.98 139 PRO B N 1
ATOM 4818 C CA . PRO B 1 139 ? -45.868 5.140 -46.756 1.00 18.08 139 PRO B CA 1
ATOM 4819 C C . PRO B 1 139 ? -44.805 5.786 -45.867 1.00 17.77 139 PRO B C 1
ATOM 4820 O O . PRO B 1 139 ? -44.899 5.789 -44.636 1.00 18.97 139 PRO B O 1
ATOM 4824 N N . THR B 1 140 ? -43.776 6.265 -46.532 1.00 18.84 140 THR B N 1
ATOM 4825 C CA . THR B 1 140 ? -42.754 7.103 -45.883 1.00 18.44 140 THR B CA 1
ATOM 4826 C C . THR B 1 140 ? -42.842 8.508 -46.434 1.00 18.30 140 THR B C 1
ATOM 4827 O O . THR B 1 140 ? -43.209 8.711 -47.617 1.00 18.29 140 THR B O 1
ATOM 4831 N N . GLU B 1 141 ? -42.471 9.483 -45.612 1.00 18.13 141 GLU B N 1
ATOM 4832 C CA . GLU B 1 141 ? -42.381 10.873 -46.040 1.00 19.12 141 GLU B CA 1
ATOM 4833 C C . GLU B 1 141 ? -41.217 11.179 -46.984 1.00 18.73 141 GLU B C 1
ATOM 4834 O O . GLU B 1 141 ? -41.170 12.249 -47.550 1.00 18.54 141 GLU B O 1
ATOM 4840 N N . ARG B 1 142 ? -40.278 10.229 -47.111 1.00 18.57 142 ARG B N 1
ATOM 4841 C CA . ARG B 1 142 ? -39.039 10.441 -47.815 1.00 19.26 142 ARG B CA 1
ATOM 4842 C C . ARG B 1 142 ? -39.164 9.937 -49.289 1.00 18.11 142 ARG B C 1
ATOM 4843 O O . ARG B 1 142 ? -39.505 8.784 -49.524 1.00 17.47 142 ARG B O 1
ATOM 4851 N N . PRO B 1 143 ? -38.907 10.804 -50.271 1.00 17.80 143 PRO B N 1
ATOM 4852 C CA . PRO B 1 143 ? -38.942 10.364 -51.633 1.00 18.38 143 PRO B CA 1
ATOM 4853 C C . PRO B 1 143 ? -37.975 9.201 -51.936 1.00 17.42 143 PRO B C 1
ATOM 4854 O O . PRO B 1 143 ? -36.862 9.219 -51.468 1.00 17.67 143 PRO B O 1
ATOM 4858 N N . GLY B 1 144 ? -38.396 8.216 -52.698 1.00 18.11 144 GLY B N 1
ATOM 4859 C CA . GLY B 1 144 ? -37.459 7.162 -53.096 1.00 17.02 144 GLY B CA 1
ATOM 4860 C C . GLY B 1 144 ? -37.030 6.273 -51.944 1.00 16.93 144 GLY B C 1
ATOM 4861 O O . GLY B 1 144 ? -35.975 5.635 -52.011 1.00 16.81 144 GLY B O 1
ATOM 4862 N N . HIS B 1 145 ? -37.875 6.154 -50.929 1.00 16.07 145 HIS B N 1
ATOM 4863 C CA . HIS B 1 145 ? -37.707 5.260 -49.814 1.00 16.10 145 HIS B CA 1
ATOM 4864 C C . HIS B 1 145 ? -38.971 4.407 -49.669 1.00 16.09 145 HIS B C 1
ATOM 4865 O O . HIS B 1 145 ? -40.063 4.756 -50.200 1.00 17.26 145 HIS B O 1
ATOM 4872 N N . ARG B 1 146 ? -38.849 3.308 -48.935 1.00 15.51 146 ARG B N 1
ATOM 4873 C CA . ARG B 1 146 ? -39.982 2.439 -48.596 1.00 15.74 146 ARG B CA 1
ATOM 4874 C C . ARG B 1 146 ? -39.903 2.177 -47.100 1.00 17.86 146 ARG B C 1
ATOM 4875 O O . ARG B 1 146 ? -38.810 2.144 -46.517 1.00 17.94 146 ARG B O 1
ATOM 4883 N N . LEU B 1 147 ? -41.037 1.900 -46.459 1.00 15.47 147 LEU B N 1
ATOM 4884 C CA . LEU B 1 147 ? -41.102 1.708 -45.029 1.00 15.30 147 LEU B CA 1
ATOM 4885 C C . LEU B 1 147 ? -41.971 0.464 -44.753 1.00 15.24 147 LEU B C 1
ATOM 4886 O O . LEU B 1 147 ? -43.029 0.229 -45.405 1.00 14.33 147 LEU B O 1
ATOM 4891 N N . MET B 1 148 ? -41.528 -0.339 -43.824 1.00 13.50 148 MET B N 1
ATOM 4892 C CA . MET B 1 148 ? -42.319 -1.483 -43.381 1.00 14.15 148 MET B CA 1
ATOM 4893 C C . MET B 1 148 ? -42.064 -1.804 -41.938 1.00 15.24 148 MET B C 1
ATOM 4894 O O . MET B 1 148 ? -41.069 -1.362 -41.364 1.00 16.08 148 MET B O 1
ATOM 4899 N N . GLU B 1 149 ? -42.917 -2.645 -41.386 1.00 14.76 149 GLU B N 1
ATOM 4900 C CA . GLU B 1 149 ? -42.760 -3.173 -40.050 1.00 16.99 149 GLU B CA 1
ATOM 4901 C C . GLU B 1 149 ? -42.794 -4.688 -40.169 1.00 17.34 149 GLU B C 1
ATOM 4902 O O . GLU B 1 149 ? -43.746 -5.239 -40.725 1.00 15.11 149 GLU B O 1
ATOM 4908 N N . THR B 1 150 ? -41.767 -5.358 -39.657 1.00 15.95 150 THR B N 1
ATOM 4909 C CA . THR B 1 150 ? -41.662 -6.801 -39.687 1.00 17.41 150 THR B CA 1
ATOM 4910 C C . THR B 1 150 ? -41.618 -7.368 -38.283 1.00 16.88 150 THR B C 1
ATOM 4911 O O . THR B 1 150 ? -41.337 -6.645 -37.330 1.00 17.74 150 THR B O 1
ATOM 4915 N N . TRP B 1 151 ? -41.923 -8.652 -38.182 1.00 15.08 151 TRP B N 1
ATOM 4916 C CA . TRP B 1 151 ? -41.959 -9.384 -36.904 1.00 15.97 151 TRP B CA 1
ATOM 4917 C C . TRP B 1 151 ? -41.023 -10.553 -36.989 1.00 16.94 151 TRP B C 1
ATOM 4918 O O . TRP B 1 151 ? -41.003 -11.309 -38.008 1.00 18.45 151 TRP B O 1
ATOM 4929 N N . HIS B 1 152 ? -40.177 -10.665 -35.966 1.00 16.45 152 HIS B N 1
ATOM 4930 C CA . HIS B 1 152 ? -39.141 -11.694 -35.934 1.00 15.75 152 HIS B CA 1
ATOM 4931 C C . HIS B 1 152 ? -39.222 -12.563 -34.657 1.00 15.35 152 HIS B C 1
ATOM 4932 O O . HIS B 1 152 ? -39.634 -12.077 -33.592 1.00 15.53 152 HIS B O 1
ATOM 4939 N N . PRO B 1 153 ? -38.801 -13.831 -34.770 1.00 15.25 153 PRO B N 1
ATOM 4940 C CA . PRO B 1 153 ? -38.707 -14.719 -33.591 1.00 16.52 153 PRO B CA 1
ATOM 4941 C C . PRO B 1 153 ? -37.888 -14.070 -32.468 1.00 17.45 153 PRO B C 1
ATOM 4942 O O . PRO B 1 153 ? -36.859 -13.445 -32.735 1.00 17.42 153 PRO B O 1
ATOM 4946 N N . LEU B 1 154 ? -38.341 -14.233 -31.236 1.00 18.49 154 LEU B N 1
ATOM 4947 C CA . LEU B 1 154 ? -37.758 -13.602 -30.055 1.00 17.85 154 LEU B CA 1
ATOM 4948 C C . LEU B 1 154 ? -36.644 -14.402 -29.388 1.00 18.45 154 LEU B C 1
ATOM 4949 O O . LEU B 1 154 ? -35.563 -13.858 -29.129 1.00 17.05 154 LEU B O 1
ATOM 4954 N N . GLY B 1 155 ? -36.879 -15.690 -29.126 1.00 17.60 155 GLY B N 1
ATOM 4955 C CA . GLY B 1 155 ? -35.883 -16.561 -28.472 1.00 17.82 155 GLY B CA 1
ATOM 4956 C C . GLY B 1 155 ? -36.567 -17.625 -27.624 1.00 18.56 155 GLY B C 1
ATOM 4957 O O . GLY B 1 155 ? -37.671 -18.077 -27.963 1.00 17.83 155 GLY B O 1
ATOM 4958 N N . VAL B 1 156 ? -35.935 -17.939 -26.496 1.00 18.17 156 VAL B N 1
ATOM 4959 C CA . VAL B 1 156 ? -36.448 -18.953 -25.579 1.00 18.26 156 VAL B CA 1
ATOM 4960 C C . VAL B 1 156 ? -37.536 -18.361 -24.683 1.00 18.72 156 VAL B C 1
ATOM 4961 O O . VAL B 1 156 ? -37.357 -17.307 -24.069 1.00 18.34 156 VAL B O 1
ATOM 4965 N N . VAL B 1 157 ? -38.682 -19.064 -24.631 1.00 17.42 157 VAL B N 1
ATOM 4966 C CA . VAL B 1 157 ? -39.807 -18.684 -23.830 1.00 18.41 157 VAL B CA 1
ATOM 4967 C C . VAL B 1 157 ? -39.902 -19.607 -22.625 1.00 18.72 157 VAL B C 1
ATOM 4968 O O . VAL B 1 157 ? -39.992 -20.824 -22.754 1.00 19.26 157 VAL B O 1
ATOM 4972 N N . GLY B 1 158 ? -39.865 -19.030 -21.446 1.00 18.85 158 GLY B N 1
ATOM 4973 C CA . GLY B 1 158 ? -40.129 -19.786 -20.223 1.00 19.15 158 GLY B CA 1
ATOM 4974 C C . GLY B 1 158 ? -41.580 -19.770 -19.871 1.00 18.32 158 GLY B C 1
ATOM 4975 O O . GLY B 1 158 ? -42.192 -18.686 -19.835 1.00 22.03 158 GLY B O 1
ATOM 4976 N N . VAL B 1 159 ? -42.162 -20.946 -19.639 1.00 17.53 159 VAL B N 1
ATOM 4977 C CA . VAL B 1 159 ? -43.549 -21.091 -19.337 1.00 17.52 159 VAL B CA 1
ATOM 4978 C C . VAL B 1 159 ? -43.686 -21.664 -17.942 1.00 19.53 159 VAL B C 1
ATOM 4979 O O . VAL B 1 159 ? -43.136 -22.730 -17.646 1.00 20.22 159 VAL B O 1
ATOM 4983 N N . ILE B 1 160 ? -44.349 -20.917 -17.084 1.00 18.32 160 ILE B N 1
ATOM 4984 C CA . ILE B 1 160 ? -44.690 -21.369 -15.717 1.00 21.23 160 ILE B CA 1
ATOM 4985 C C . ILE B 1 160 ? -46.189 -21.539 -15.646 1.00 20.04 160 ILE B C 1
ATOM 4986 O O . ILE B 1 160 ? -46.933 -20.552 -15.826 1.00 22.46 160 ILE B O 1
ATOM 4991 N N . SER B 1 161 ? -46.668 -22.791 -15.435 1.00 20.24 161 SER B N 1
ATOM 4992 C CA . SER B 1 161 ? -48.103 -23.038 -15.406 1.00 19.67 161 SER B CA 1
ATOM 4993 C C . SER B 1 161 ? -48.506 -23.530 -14.011 1.00 21.83 161 SER B C 1
ATOM 4994 O O . SER B 1 161 ? -47.670 -23.848 -13.167 1.00 21.62 161 SER B O 1
ATOM 4997 N N . ALA B 1 162 ? -49.810 -23.501 -13.790 1.00 22.15 162 ALA B N 1
ATOM 4998 C CA . ALA B 1 162 ? -50.421 -23.859 -12.488 1.00 19.68 162 ALA B CA 1
ATOM 4999 C C . ALA B 1 162 ? -51.061 -25.230 -12.544 1.00 20.37 162 ALA B C 1
ATOM 5000 O O . ALA B 1 162 ? -51.149 -25.865 -13.579 1.00 20.84 162 ALA B O 1
ATOM 5002 N N . PHE B 1 163 ? -51.524 -25.716 -11.396 1.00 19.75 163 PHE B N 1
ATOM 5003 C CA . PHE B 1 163 ? -52.149 -27.040 -11.328 1.00 19.03 163 PHE B CA 1
ATOM 5004 C C . PHE B 1 163 ? -53.493 -27.135 -12.017 1.00 18.84 163 PHE B C 1
ATOM 5005 O O . PHE B 1 163 ? -53.933 -28.261 -12.370 1.00 20.82 163 PHE B O 1
ATOM 5013 N N . ASN B 1 164 ? -54.202 -26.002 -12.092 1.00 19.41 164 ASN B N 1
ATOM 5014 C CA . ASN B 1 164 ? -55.609 -26.052 -12.425 1.00 20.05 164 ASN B CA 1
ATOM 5015 C C . ASN B 1 164 ? -55.913 -26.206 -13.918 1.00 21.88 164 ASN B C 1
ATOM 5016 O O . ASN B 1 164 ? -56.958 -26.745 -14.268 1.00 20.01 164 ASN B O 1
ATOM 5021 N N . PHE B 1 165 ? -55.031 -25.707 -14.774 1.00 19.07 165 PHE B N 1
ATOM 5022 C CA . PHE B 1 165 ? -55.070 -25.999 -16.212 1.00 19.54 165 PHE B CA 1
ATOM 5023 C C . PHE B 1 165 ? -53.721 -26.522 -16.624 1.00 18.89 165 PHE B C 1
ATOM 5024 O O . PHE B 1 165 ? -52.879 -25.775 -17.187 1.00 19.11 165 PHE B O 1
ATOM 5032 N N . PRO B 1 166 ? -53.447 -27.802 -16.303 1.00 16.98 166 PRO B N 1
ATOM 5033 C CA . PRO B 1 166 ? -52.083 -28.324 -16.376 1.00 17.97 166 PRO B CA 1
ATOM 5034 C C . PRO B 1 166 ? -51.602 -28.570 -17.813 1.00 19.07 166 PRO B C 1
ATOM 5035 O O . PRO B 1 166 ? -50.422 -28.768 -18.017 1.00 20.21 166 PRO B O 1
ATOM 5039 N N . VAL B 1 167 ? -52.490 -28.512 -18.793 1.00 17.96 167 VAL B N 1
ATOM 5040 C CA . VAL B 1 167 ? -52.072 -28.708 -20.188 1.00 18.92 167 VAL B CA 1
ATOM 5041 C C . VAL B 1 167 ? -52.465 -27.561 -21.159 1.00 17.37 167 VAL B C 1
ATOM 5042 O O . VAL B 1 167 ? -51.693 -27.279 -22.078 1.00 18.69 167 VAL B O 1
ATOM 5046 N N . ALA B 1 168 ? -53.599 -26.936 -20.972 1.00 18.29 168 ALA B N 1
ATOM 5047 C CA . ALA B 1 168 ? -54.088 -25.954 -21.956 1.00 17.27 168 ALA B CA 1
ATOM 5048 C C . ALA B 1 168 ? -53.239 -24.688 -21.919 1.00 16.71 168 ALA B C 1
ATOM 5049 O O . ALA B 1 168 ? -52.954 -24.121 -22.984 1.00 16.61 168 ALA B O 1
ATOM 5051 N N . VAL B 1 169 ? -52.822 -24.248 -20.723 1.00 17.20 169 VAL B N 1
ATOM 5052 C CA . VAL B 1 169 ? -52.018 -22.980 -20.674 1.00 17.96 169 VAL B CA 1
ATOM 5053 C C . VAL B 1 169 ? -50.695 -23.170 -21.397 1.00 17.74 169 VAL B C 1
ATOM 5054 O O . VAL B 1 169 ? -50.263 -22.311 -22.212 1.00 17.09 169 VAL B O 1
ATOM 5058 N N . TRP B 1 170 ? -50.005 -24.292 -21.154 1.00 15.99 170 TRP B N 1
ATOM 5059 C CA . TRP B 1 170 ? -48.792 -24.569 -21.853 1.00 16.45 170 TRP B CA 1
ATOM 5060 C C . TRP B 1 170 ? -49.072 -24.662 -23.351 1.00 18.39 170 TRP B C 1
ATOM 5061 O O . TRP B 1 170 ? -48.330 -24.121 -24.117 1.00 18.81 170 TRP B O 1
ATOM 5072 N N . ALA B 1 171 ? -50.159 -25.287 -23.751 1.00 17.13 171 ALA B N 1
ATOM 5073 C CA . ALA B 1 171 ? -50.455 -25.365 -25.182 1.00 17.86 171 ALA B CA 1
ATOM 5074 C C . ALA B 1 171 ? -50.682 -24.013 -25.807 1.00 18.02 171 ALA B C 1
ATOM 5075 O O . ALA B 1 171 ? -50.174 -23.792 -26.947 1.00 20.64 171 ALA B O 1
ATOM 5077 N N . TRP B 1 172 ? -51.371 -23.106 -25.139 1.00 19.81 172 TRP B N 1
ATOM 5078 C CA . TRP B 1 172 ? -51.618 -21.747 -25.697 1.00 19.81 172 TRP B CA 1
ATOM 5079 C C . TRP B 1 172 ? -50.269 -21.127 -25.971 1.00 21.97 172 TRP B C 1
ATOM 5080 O O . TRP B 1 172 ? -50.079 -20.473 -27.003 1.00 22.75 172 TRP B O 1
ATOM 5091 N N . ASN B 1 173 ? -49.355 -21.299 -25.014 1.00 18.43 173 ASN B N 1
ATOM 5092 C CA . ASN B 1 173 ? -48.010 -20.671 -25.098 1.00 19.12 173 ASN B CA 1
ATOM 5093 C C . ASN B 1 173 ? -47.133 -21.352 -26.106 1.00 18.39 173 ASN B C 1
ATOM 5094 O O . ASN B 1 173 ? -46.474 -20.663 -26.933 1.00 20.18 173 ASN B O 1
ATOM 5099 N N . ALA B 1 174 ? -47.135 -22.683 -26.107 1.00 17.54 174 ALA B N 1
ATOM 5100 C CA . ALA B 1 174 ? -46.211 -23.427 -26.925 1.00 17.64 174 ALA B CA 1
ATOM 5101 C C . ALA B 1 174 ? -46.630 -23.479 -28.386 1.00 18.04 174 ALA B C 1
ATOM 5102 O O . ALA B 1 174 ? -45.781 -23.354 -29.286 1.00 19.11 174 ALA B O 1
ATOM 5104 N N . ALA B 1 175 ? -47.920 -23.688 -28.676 1.00 17.38 175 ALA B N 1
ATOM 5105 C CA . ALA B 1 175 ? -48.354 -23.663 -30.092 1.00 18.51 175 ALA B CA 1
ATOM 5106 C C . ALA B 1 175 ? -48.014 -22.313 -30.756 1.00 18.56 175 ALA B C 1
ATOM 5107 O O . ALA B 1 175 ? -47.481 -22.259 -31.888 1.00 17.62 175 ALA B O 1
ATOM 5109 N N . VAL B 1 176 ? -48.316 -21.233 -30.048 1.00 17.38 176 VAL B N 1
ATOM 5110 C CA . VAL B 1 176 ? -48.080 -19.906 -30.564 1.00 17.05 176 VAL B CA 1
ATOM 5111 C C . VAL B 1 176 ? -46.580 -19.676 -30.645 1.00 16.60 176 VAL B C 1
ATOM 5112 O O . VAL B 1 176 ? -46.093 -19.251 -31.672 1.00 18.15 176 VAL B O 1
ATOM 5116 N N . ALA B 1 177 ? -45.833 -19.932 -29.573 1.00 16.42 177 ALA B N 1
ATOM 5117 C CA . ALA B 1 177 ? -44.408 -19.662 -29.558 1.00 16.78 177 ALA B CA 1
ATOM 5118 C C . ALA B 1 177 ? -43.722 -20.418 -30.654 1.00 18.03 177 ALA B C 1
ATOM 5119 O O . ALA B 1 177 ? -42.845 -19.868 -31.333 1.00 15.95 177 ALA B O 1
ATOM 5121 N N . LEU B 1 178 ? -44.062 -21.690 -30.847 1.00 15.02 178 LEU B N 1
ATOM 5122 C CA . LEU B 1 178 ? -43.378 -22.484 -31.863 1.00 16.57 178 LEU B CA 1
ATOM 5123 C C . LEU B 1 178 ? -43.651 -21.945 -33.260 1.00 16.13 178 LEU B C 1
ATOM 5124 O O . LEU B 1 178 ? -42.746 -21.889 -34.052 1.00 16.60 178 LEU B O 1
ATOM 5129 N N . VAL B 1 179 ? -44.864 -21.528 -33.591 1.00 15.97 179 VAL B N 1
ATOM 5130 C CA . VAL B 1 179 ? -45.102 -21.049 -34.950 1.00 17.66 179 VAL B CA 1
ATOM 5131 C C . VAL B 1 179 ? -44.442 -19.685 -35.130 1.00 15.79 179 VAL B C 1
ATOM 5132 O O . VAL B 1 179 ? -44.014 -19.343 -36.230 1.00 17.20 179 VAL B O 1
ATOM 5136 N N . CYS B 1 180 ? -44.253 -18.975 -34.012 1.00 14.64 180 CYS B N 1
ATOM 5137 C CA . CYS B 1 180 ? -43.509 -17.700 -34.007 1.00 16.46 180 CYS B CA 1
ATOM 5138 C C . CYS B 1 180 ? -42.008 -17.841 -34.069 1.00 16.08 180 CYS B C 1
ATOM 5139 O O . CYS B 1 180 ? -41.303 -16.827 -34.040 1.00 17.48 180 CYS B O 1
ATOM 5142 N N . GLY B 1 181 ? -41.488 -19.073 -34.116 1.00 15.01 181 GLY B N 1
ATOM 5143 C CA . GLY B 1 181 ? -40.078 -19.315 -34.215 1.00 16.18 181 GLY B CA 1
ATOM 5144 C C . GLY B 1 181 ? -39.306 -19.351 -32.920 1.00 15.80 181 GLY B C 1
ATOM 5145 O O . GLY B 1 181 ? -38.074 -19.399 -32.936 1.00 16.43 181 GLY B O 1
ATOM 5146 N N . ASP B 1 182 ? -40.009 -19.356 -31.808 1.00 15.84 182 ASP B N 1
ATOM 5147 C CA . ASP B 1 182 ? -39.412 -19.446 -30.495 1.00 15.56 182 ASP B CA 1
ATOM 5148 C C . ASP B 1 182 ? -39.279 -20.907 -30.080 1.00 16.89 182 ASP B C 1
ATOM 5149 O O . ASP B 1 182 ? -39.884 -21.781 -30.684 1.00 17.77 182 ASP B O 1
ATOM 5154 N N . THR B 1 183 ? -38.522 -21.136 -29.003 1.00 16.82 183 THR B N 1
ATOM 5155 C CA . THR B 1 183 ? -38.473 -22.457 -28.353 1.00 16.98 183 THR B CA 1
ATOM 5156 C C . THR B 1 183 ? -38.970 -22.266 -26.914 1.00 17.60 183 THR B C 1
ATOM 5157 O O . THR B 1 183 ? -39.151 -21.120 -26.445 1.00 18.94 183 THR B O 1
ATOM 5161 N N . VAL B 1 184 ? -39.230 -23.354 -26.211 1.00 17.52 184 VAL B N 1
ATOM 5162 C CA . VAL B 1 184 ? -39.889 -23.274 -24.922 1.00 17.63 184 VAL B CA 1
ATOM 5163 C C . VAL B 1 184 ? -39.174 -24.110 -23.846 1.00 18.83 184 VAL B C 1
ATOM 5164 O O . VAL B 1 184 ? -38.796 -25.248 -24.091 1.00 17.99 184 VAL B O 1
ATOM 5168 N N . VAL B 1 185 ? -39.100 -23.560 -22.649 1.00 18.08 185 VAL B N 1
ATOM 5169 C CA . VAL B 1 185 ? -38.730 -24.333 -21.466 1.00 18.80 185 VAL B CA 1
ATOM 5170 C C . VAL B 1 185 ? -39.860 -24.209 -20.489 1.00 17.55 185 VAL B C 1
ATOM 5171 O O . VAL B 1 185 ? -40.231 -23.105 -20.104 1.00 17.68 185 VAL B O 1
ATOM 5175 N N . TRP B 1 186 ? -40.482 -25.357 -20.156 1.00 17.71 186 TRP B N 1
ATOM 5176 C CA . TRP B 1 186 ? -41.672 -25.389 -19.350 1.00 18.72 186 TRP B CA 1
ATOM 5177 C C . TRP B 1 186 ? -41.388 -25.901 -17.967 1.00 18.22 186 TRP B C 1
ATOM 5178 O O . TRP B 1 186 ? -40.879 -26.989 -17.824 1.00 18.22 186 TRP B O 1
ATOM 5189 N N . LYS B 1 187 ? -41.760 -25.100 -16.978 1.00 18.43 187 LYS B N 1
ATOM 5190 C CA . LYS B 1 187 ? -41.800 -25.521 -15.592 1.00 20.82 187 LYS B CA 1
ATOM 5191 C C . LYS B 1 187 ? -43.238 -25.680 -15.136 1.00 19.84 187 LYS B C 1
ATOM 5192 O O . LYS B 1 187 ? -43.932 -24.711 -14.800 1.00 20.29 187 LYS B O 1
ATOM 5198 N N . PRO B 1 188 ? -43.750 -26.920 -15.165 1.00 21.03 188 PRO B N 1
ATOM 5199 C CA . PRO B 1 188 ? -45.099 -27.143 -14.690 1.00 21.10 188 PRO B CA 1
ATOM 5200 C C . PRO B 1 188 ? -45.203 -27.090 -13.175 1.00 21.45 188 PRO B C 1
ATOM 5201 O O . PRO B 1 188 ? -44.179 -27.106 -12.460 1.00 20.87 188 PRO B O 1
ATOM 5205 N N . SER B 1 189 ? -46.428 -26.978 -12.708 1.00 20.55 189 SER B N 1
ATOM 5206 C CA . SER B 1 189 ? -46.724 -27.033 -11.273 1.00 19.54 189 SER B CA 1
ATOM 5207 C C . SER B 1 189 ? -46.118 -28.290 -10.675 1.00 20.78 189 SER B C 1
ATOM 5208 O O . SER B 1 189 ? -46.197 -29.392 -11.235 1.00 20.12 189 SER B O 1
ATOM 5211 N N . GLU B 1 190 ? -45.544 -28.142 -9.475 1.00 24.30 190 GLU B N 1
ATOM 5212 C CA . GLU B 1 190 ? -45.080 -29.340 -8.774 1.00 25.97 190 GLU B CA 1
ATOM 5213 C C . GLU B 1 190 ? -46.218 -30.285 -8.398 1.00 24.34 190 GLU B C 1
ATOM 5214 O O . GLU B 1 190 ? -45.947 -31.426 -8.083 1.00 24.36 190 GLU B O 1
ATOM 5220 N N . LEU B 1 191 ? -47.471 -29.821 -8.459 1.00 20.59 191 LEU B N 1
ATOM 5221 C CA . LEU B 1 191 ? -48.612 -30.675 -8.194 1.00 21.04 191 LEU B CA 1
ATOM 5222 C C . LEU B 1 191 ? -48.993 -31.539 -9.409 1.00 22.31 191 LEU B C 1
ATOM 5223 O O . LEU B 1 191 ? -49.725 -32.488 -9.245 1.00 21.40 191 LEU B O 1
ATOM 5228 N N . THR B 1 192 ? -48.530 -31.166 -10.606 1.00 21.04 192 THR B N 1
ATOM 5229 C CA . THR B 1 192 ? -49.037 -31.776 -11.870 1.00 21.99 192 THR B CA 1
ATOM 5230 C C . THR B 1 192 ? -47.943 -32.080 -12.903 1.00 23.79 192 THR B C 1
ATOM 5231 O O . THR B 1 192 ? -48.052 -31.727 -14.089 1.00 23.60 192 THR B O 1
ATOM 5235 N N . PRO B 1 193 ? -46.884 -32.788 -12.490 1.00 21.41 193 PRO B N 1
ATOM 5236 C CA . PRO B 1 193 ? -45.800 -33.084 -13.378 1.00 21.13 193 PRO B CA 1
ATOM 5237 C C . PRO B 1 193 ? -46.140 -34.135 -14.464 1.00 21.07 193 PRO B C 1
ATOM 5238 O O . PRO B 1 193 ? -45.560 -34.098 -15.552 1.00 21.99 193 PRO B O 1
ATOM 5242 N N . LEU B 1 194 ? -47.020 -35.094 -14.168 1.00 21.00 194 LEU B N 1
ATOM 5243 C CA . LEU B 1 194 ? -47.267 -36.187 -15.126 1.00 20.97 194 LEU B CA 1
ATOM 5244 C C . LEU B 1 194 ? -47.914 -35.712 -16.433 1.00 19.74 194 LEU B C 1
ATOM 5245 O O . LEU B 1 194 ? -47.528 -36.164 -17.505 1.00 20.65 194 LEU B O 1
ATOM 5250 N N . THR B 1 195 ? -48.882 -34.812 -16.328 1.00 20.27 195 THR B N 1
ATOM 5251 C CA . THR B 1 195 ? -49.493 -34.253 -17.532 1.00 20.12 195 THR B CA 1
ATOM 5252 C C . THR B 1 195 ? -48.424 -33.624 -18.417 1.00 19.55 195 THR B C 1
ATOM 5253 O O . THR B 1 195 ? -48.418 -33.817 -19.637 1.00 20.42 195 THR B O 1
ATOM 5257 N N . ALA B 1 196 ? -47.477 -32.905 -17.806 1.00 19.38 196 ALA B N 1
ATOM 5258 C CA . ALA B 1 196 ? -46.442 -32.230 -18.583 1.00 21.07 196 ALA B CA 1
ATOM 5259 C C . ALA B 1 196 ? -45.492 -33.220 -19.269 1.00 20.74 196 ALA B C 1
ATOM 5260 O O . ALA B 1 196 ? -45.089 -33.041 -20.417 1.00 18.46 196 ALA B O 1
ATOM 5262 N N . LEU B 1 197 ? -45.117 -34.266 -18.543 1.00 20.58 197 LEU B N 1
ATOM 5263 C CA . LEU B 1 197 ? -44.318 -35.314 -19.140 1.00 21.79 197 LEU B CA 1
ATOM 5264 C C . LEU B 1 197 ? -45.003 -35.954 -20.347 1.00 20.64 197 LEU B C 1
ATOM 5265 O O . LEU B 1 197 ? -44.362 -36.176 -21.366 1.00 21.71 197 LEU B O 1
ATOM 5270 N N . ALA B 1 198 ? -46.289 -36.235 -20.244 1.00 20.21 198 ALA B N 1
ATOM 5271 C CA . ALA B 1 198 ? -47.033 -36.801 -21.343 1.00 20.91 198 ALA B CA 1
ATOM 5272 C C . ALA B 1 198 ? -47.083 -35.838 -22.558 1.00 22.00 198 ALA B C 1
ATOM 5273 O O . ALA B 1 198 ? -46.866 -36.245 -23.707 1.00 20.78 198 ALA B O 1
ATOM 5275 N N . CYS B 1 199 ? -47.405 -34.574 -22.282 1.00 20.31 199 CYS B N 1
ATOM 5276 C CA . CYS B 1 199 ? -47.442 -33.558 -23.338 1.00 21.07 199 CYS B CA 1
ATOM 5277 C C . CYS B 1 199 ? -46.122 -33.478 -24.051 1.00 21.08 199 CYS B C 1
ATOM 5278 O O . CYS B 1 199 ? -46.074 -33.433 -25.275 1.00 21.74 199 CYS B O 1
ATOM 5281 N N . ALA B 1 200 ? -45.030 -33.440 -23.274 1.00 21.89 200 ALA B N 1
ATOM 5282 C CA . ALA B 1 200 ? -43.698 -33.278 -23.816 1.00 22.42 200 ALA B CA 1
ATOM 5283 C C . ALA B 1 200 ? -43.328 -34.469 -24.690 1.00 22.18 200 ALA B C 1
ATOM 5284 O O . ALA B 1 200 ? -42.715 -34.311 -25.762 1.00 22.80 200 ALA B O 1
ATOM 5286 N N . ALA B 1 201 ? -43.682 -35.673 -24.231 1.00 22.62 201 ALA B N 1
ATOM 5287 C CA . ALA B 1 201 ? -43.406 -36.883 -25.019 1.00 21.28 201 ALA B CA 1
ATOM 5288 C C . ALA B 1 201 ? -44.135 -36.905 -26.362 1.00 20.94 201 ALA B C 1
ATOM 5289 O O . ALA B 1 201 ? -43.554 -37.303 -27.411 1.00 22.98 201 ALA B O 1
ATOM 5291 N N . LEU B 1 202 ? -45.388 -36.457 -26.377 1.00 20.22 202 LEU B N 1
ATOM 5292 C CA . LEU B 1 202 ? -46.151 -36.390 -27.628 1.00 21.51 202 LEU B CA 1
ATOM 5293 C C . LEU B 1 202 ? -45.541 -35.345 -28.553 1.00 20.88 202 LEU B C 1
ATOM 5294 O O . LEU B 1 202 ? -45.415 -35.554 -29.763 1.00 20.56 202 LEU B O 1
ATOM 5299 N N . LEU B 1 203 ? -45.186 -34.186 -27.997 1.00 19.31 203 LEU B N 1
ATOM 5300 C CA . LEU B 1 203 ? -44.536 -33.169 -28.848 1.00 19.46 203 LEU B CA 1
ATOM 5301 C C . LEU B 1 203 ? -43.156 -33.657 -29.367 1.00 19.21 203 LEU B C 1
ATOM 5302 O O . LEU B 1 203 ? -42.849 -33.416 -30.531 1.00 21.07 203 LEU B O 1
ATOM 5307 N N . ASP B 1 204 ? -42.395 -34.383 -28.570 1.00 20.36 204 ASP B N 1
ATOM 5308 C CA . ASP B 1 204 ? -41.142 -34.955 -29.047 1.00 22.59 204 ASP B CA 1
ATOM 5309 C C . ASP B 1 204 ? -41.333 -35.936 -30.213 1.00 23.22 204 ASP B C 1
ATOM 5310 O O . ASP B 1 204 ? -40.527 -35.939 -31.139 1.00 23.79 204 ASP B O 1
ATOM 5315 N N . LEU B 1 205 ? -42.399 -36.723 -30.195 1.00 22.89 205 LEU B N 1
ATOM 5316 C CA . LEU B 1 205 ? -42.777 -37.537 -31.345 1.00 24.46 205 LEU B CA 1
ATOM 5317 C C . LEU B 1 205 ? -43.061 -36.709 -32.582 1.00 24.54 205 LEU B C 1
ATOM 5318 O O . LEU B 1 205 ? -42.636 -37.055 -33.676 1.00 24.88 205 LEU B O 1
ATOM 5323 N N . ALA B 1 206 ? -43.814 -35.627 -32.429 1.00 21.01 206 ALA B N 1
ATOM 5324 C CA . ALA B 1 206 ? -44.102 -34.779 -33.548 1.00 20.92 206 ALA B CA 1
ATOM 5325 C C . ALA B 1 206 ? -42.809 -34.198 -34.118 1.00 21.28 206 ALA B C 1
ATOM 5326 O O . ALA B 1 206 ? -42.645 -34.122 -35.326 1.00 23.01 206 ALA B O 1
ATOM 5328 N N . ILE B 1 207 ? -41.944 -33.748 -33.219 1.00 21.27 207 ILE B N 1
ATOM 5329 C CA . ILE B 1 207 ? -40.611 -33.187 -33.579 1.00 21.82 207 ILE B CA 1
ATOM 5330 C C . ILE B 1 207 ? -39.835 -34.215 -34.421 1.00 25.57 207 ILE B C 1
ATOM 5331 O O . ILE B 1 207 ? -39.301 -33.860 -35.474 1.00 25.26 207 ILE B O 1
ATOM 5336 N N . ALA B 1 208 ? -39.778 -35.446 -33.940 1.00 25.43 208 ALA B N 1
ATOM 5337 C CA . ALA B 1 208 ? -39.135 -36.534 -34.711 1.00 27.70 208 ALA B CA 1
ATOM 5338 C C . ALA B 1 208 ? -39.775 -36.728 -36.071 1.00 29.70 208 ALA B C 1
ATOM 5339 O O . ALA B 1 208 ? -39.069 -36.779 -37.075 1.00 34.90 208 ALA B O 1
ATOM 5341 N N . ASP B 1 209 ? -41.096 -36.794 -36.136 1.00 28.11 209 ASP B N 1
ATOM 5342 C CA . ASP B 1 209 ? -41.817 -36.953 -37.393 1.00 30.19 209 ASP B CA 1
ATOM 5343 C C . ASP B 1 209 ? -41.543 -35.847 -38.390 1.00 34.32 209 ASP B C 1
ATOM 5344 O O . ASP B 1 209 ? -41.535 -36.073 -39.587 1.00 35.03 209 ASP B O 1
ATOM 5349 N N . ALA B 1 210 ? -41.384 -34.635 -37.884 1.00 33.99 210 ALA B N 1
ATOM 5350 C CA . ALA B 1 210 ? -41.111 -33.492 -38.707 1.00 35.73 210 ALA B CA 1
ATOM 5351 C C . ALA B 1 210 ? -39.622 -33.330 -39.021 1.00 33.64 210 ALA B C 1
ATOM 5352 O O . ALA B 1 210 ? -39.280 -32.507 -39.838 1.00 43.12 210 ALA B O 1
ATOM 5354 N N . GLY B 1 211 ? -38.725 -34.077 -38.397 1.00 33.86 211 GLY B N 1
ATOM 5355 C CA . GLY B 1 211 ? -37.277 -33.799 -38.525 1.00 34.60 211 GLY B CA 1
ATOM 5356 C C . GLY B 1 211 ? -36.841 -32.448 -37.960 1.00 36.10 211 GLY B C 1
ATOM 5357 O O . GLY B 1 211 ? -35.754 -31.955 -38.287 1.00 37.64 211 GLY B O 1
ATOM 5358 N N . ALA B 1 212 ? -37.664 -31.858 -37.081 1.00 34.99 212 ALA B N 1
ATOM 5359 C CA . ALA B 1 212 ? -37.362 -30.560 -36.456 1.00 31.91 212 ALA B CA 1
ATOM 5360 C C . ALA B 1 212 ? -36.255 -30.690 -35.428 1.00 31.13 212 ALA B C 1
ATOM 5361 O O . ALA B 1 212 ? -35.924 -31.789 -34.971 1.00 33.55 212 ALA B O 1
ATOM 5363 N N . PRO B 1 213 ? -35.690 -29.560 -34.975 1.00 32.07 213 PRO B N 1
ATOM 5364 C CA . PRO B 1 213 ? -34.684 -29.667 -33.909 1.00 33.53 213 PRO B CA 1
ATOM 5365 C C . PRO B 1 213 ? -35.197 -30.249 -32.595 1.00 35.73 213 P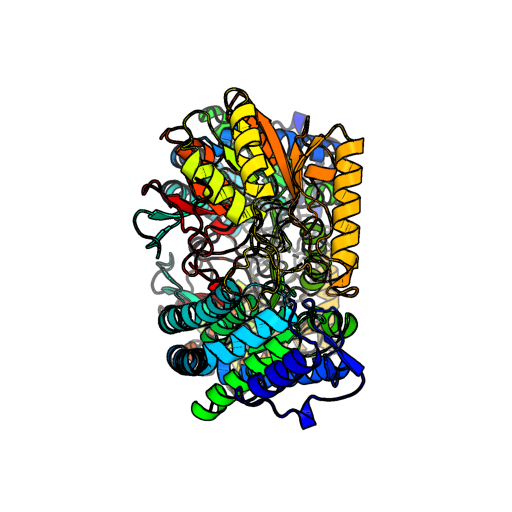RO B C 1
ATOM 5366 O O . PRO B 1 213 ? -36.309 -29.923 -32.128 1.00 30.46 213 PRO B O 1
ATOM 5370 N N . LYS B 1 214 ? -34.389 -31.090 -31.976 1.00 34.23 214 LYS B N 1
ATOM 5371 C CA . LYS B 1 214 ? -34.777 -31.752 -30.737 1.00 36.45 214 LYS B CA 1
ATOM 5372 C C . LYS B 1 214 ? -35.021 -30.835 -29.510 1.00 35.00 214 LYS B C 1
ATOM 5373 O O . LYS B 1 214 ? -35.851 -31.110 -28.650 1.00 37.43 214 LYS B O 1
ATOM 5379 N N . GLY B 1 215 ? -34.301 -29.747 -29.416 1.00 34.18 215 GLY B N 1
ATOM 5380 C CA . GLY B 1 215 ? -34.511 -28.848 -28.278 1.00 28.72 215 GLY B CA 1
ATOM 5381 C C . GLY B 1 215 ? -35.679 -27.882 -28.332 1.00 23.48 215 GLY B C 1
ATOM 5382 O O . GLY B 1 215 ? -35.635 -26.922 -27.637 1.00 23.08 215 GLY B O 1
ATOM 5383 N N . LEU B 1 216 ? -36.715 -28.086 -29.174 1.00 20.80 216 LEU B N 1
ATOM 5384 C CA . LEU B 1 216 ? -37.796 -27.079 -29.276 1.00 19.66 216 LEU B CA 1
ATOM 5385 C C . LEU B 1 216 ? -38.573 -26.880 -27.991 1.00 19.23 216 LEU B C 1
ATOM 5386 O O . LEU B 1 216 ? -39.058 -25.776 -27.759 1.00 19.88 216 LEU B O 1
ATOM 5391 N N . ASN B 1 217 ? -38.748 -27.938 -27.208 1.00 19.53 217 ASN B N 1
ATOM 5392 C CA . ASN B 1 217 ? -39.516 -27.883 -26.001 1.00 19.88 217 ASN B CA 1
ATOM 5393 C C . ASN B 1 217 ? -38.857 -28.814 -25.003 1.00 21.98 217 ASN B C 1
ATOM 5394 O O . ASN B 1 217 ? -38.461 -29.928 -25.346 1.00 23.54 217 ASN B O 1
ATOM 5399 N N . GLN B 1 218 ? -38.731 -28.306 -23.788 1.00 21.83 218 GLN B N 1
ATOM 5400 C CA . GLN B 1 218 ? -38.238 -29.112 -22.683 1.00 25.15 218 GLN B CA 1
ATOM 5401 C C . GLN B 1 218 ? -38.985 -28.840 -21.433 1.00 22.30 218 GLN B C 1
ATOM 5402 O O . GLN B 1 218 ? -39.425 -27.721 -21.199 1.00 23.02 218 GLN B O 1
ATOM 5408 N N . VAL B 1 219 ? -39.178 -29.877 -20.637 1.00 22.85 219 VAL B N 1
ATOM 5409 C CA . VAL B 1 219 ? -39.868 -29.762 -19.368 1.00 22.42 219 VAL B CA 1
ATOM 5410 C C . VAL B 1 219 ? -38.844 -29.871 -18.250 1.00 26.33 219 VAL B C 1
ATOM 5411 O O . VAL B 1 219 ? -37.989 -30.766 -18.303 1.00 25.77 219 VAL B O 1
ATOM 5415 N N . VAL B 1 220 ? -38.929 -28.969 -17.286 1.00 23.68 220 VAL B N 1
ATOM 5416 C CA . VAL B 1 220 ? -38.076 -29.003 -16.091 1.00 25.11 220 VAL B CA 1
ATOM 5417 C C . VAL B 1 220 ? -38.994 -29.266 -14.902 1.00 25.02 220 VAL B C 1
ATOM 5418 O O . VAL B 1 220 ? -39.897 -28.479 -14.596 1.00 26.79 220 VAL B O 1
ATOM 5422 N N . VAL B 1 221 ? -38.794 -30.410 -14.255 1.00 29.22 221 VAL B N 1
ATOM 5423 C CA . VAL B 1 221 ? -39.600 -30.870 -13.105 1.00 32.72 221 VAL B CA 1
ATOM 5424 C C . VAL B 1 221 ? -38.842 -30.502 -11.830 1.00 32.09 221 VAL B C 1
ATOM 5425 O O . VAL B 1 221 ? -37.662 -30.808 -11.718 1.00 35.00 221 VAL B O 1
ATOM 5429 N N . GLY B 1 222 ? -39.505 -29.884 -10.878 1.00 36.08 222 GLY B N 1
ATOM 5430 C CA . GLY B 1 222 ? -38.801 -29.433 -9.683 1.00 37.08 222 GLY B CA 1
ATOM 5431 C C . GLY B 1 222 ? -39.621 -28.528 -8.804 1.00 42.29 222 GLY B C 1
ATOM 5432 O O . GLY B 1 222 ? -40.807 -28.316 -9.059 1.00 40.28 222 GLY B O 1
ATOM 5433 N N . ALA B 1 223 ? -38.936 -27.969 -7.800 1.00 46.86 223 ALA B N 1
ATOM 5434 C CA . ALA B 1 223 ? -39.500 -27.054 -6.820 1.00 50.76 223 ALA B CA 1
ATOM 5435 C C . ALA B 1 223 ? -39.240 -25.581 -7.193 1.00 52.44 223 ALA B C 1
ATOM 5436 O O . ALA B 1 223 ? -38.851 -25.272 -8.324 1.00 50.63 223 ALA B O 1
ATOM 5438 N N . ALA B 1 224 ? -39.482 -24.686 -6.233 1.00 46.87 224 ALA B N 1
ATOM 5439 C CA . ALA B 1 224 ? -39.216 -23.256 -6.358 1.00 47.34 224 ALA B CA 1
ATOM 5440 C C . ALA B 1 224 ? -37.901 -22.881 -7.025 1.00 45.94 224 ALA B C 1
ATOM 5441 O O . ALA B 1 224 ? -37.861 -21.964 -7.853 1.00 46.42 224 ALA B O 1
ATOM 5443 N N . ASP B 1 225 ? -36.815 -23.535 -6.645 1.00 41.94 225 ASP B N 1
ATOM 5444 C CA . ASP B 1 225 ? -35.501 -23.103 -7.130 1.00 41.63 225 ASP B CA 1
ATOM 5445 C C . ASP B 1 225 ? -35.312 -23.311 -8.631 1.00 40.18 225 ASP B C 1
ATOM 5446 O O . ASP B 1 225 ? -34.521 -22.597 -9.270 1.00 36.07 225 ASP B O 1
ATOM 5451 N N . VAL B 1 226 ? -36.016 -24.296 -9.184 1.00 37.14 226 VAL B N 1
ATOM 5452 C CA . VAL B 1 226 ? -35.977 -24.549 -10.617 1.00 34.37 226 VAL B CA 1
ATOM 5453 C C . VAL B 1 226 ? -36.713 -23.418 -11.343 1.00 33.19 226 VAL B C 1
ATOM 5454 O O . VAL B 1 226 ? -36.225 -22.895 -12.346 1.00 30.47 226 VAL B O 1
ATOM 5458 N N . GLY B 1 227 ? -37.876 -23.046 -10.841 1.00 29.76 227 GLY B N 1
ATOM 5459 C CA . GLY B 1 227 ? -38.651 -21.949 -11.430 1.00 29.40 227 GLY B CA 1
ATOM 5460 C C . GLY B 1 227 ? -37.900 -20.643 -11.336 1.00 31.92 227 GLY B C 1
ATOM 5461 O O . GLY B 1 227 ? -37.854 -19.856 -12.284 1.00 30.30 227 GLY B O 1
ATOM 5462 N N . GLU B 1 228 ? -37.267 -20.399 -10.194 1.00 31.02 228 GLU B N 1
ATOM 5463 C CA . GLU B 1 228 ? -36.484 -19.160 -10.020 1.00 33.36 228 GLU B CA 1
ATOM 5464 C C . GLU B 1 228 ? -35.324 -19.057 -11.001 1.00 30.42 228 GLU B C 1
ATOM 5465 O O . GLU B 1 228 ? -35.043 -17.978 -11.523 1.00 31.06 228 GLU B O 1
ATOM 5471 N N . ARG B 1 229 ? -34.669 -20.176 -11.282 1.00 29.07 229 ARG B N 1
ATOM 5472 C CA . ARG B 1 229 ? -33.530 -20.159 -12.178 1.00 28.05 229 ARG B CA 1
ATOM 5473 C C . ARG B 1 229 ? -33.993 -19.862 -13.592 1.00 26.68 229 ARG B C 1
ATOM 5474 O O . ARG B 1 229 ? -33.335 -19.191 -14.330 1.00 25.24 229 ARG B O 1
ATOM 5482 N N . LEU B 1 230 ? -35.156 -20.375 -13.938 1.00 26.85 230 LEU B N 1
ATOM 5483 C CA . LEU B 1 230 ? -35.706 -20.112 -15.243 1.00 26.64 230 LEU B CA 1
ATOM 5484 C C . LEU B 1 230 ? -36.059 -18.635 -15.433 1.00 24.08 230 LEU B C 1
ATOM 5485 O O . LEU B 1 230 ? -35.674 -18.058 -16.419 1.00 26.52 230 LEU B O 1
ATOM 5490 N N . VAL B 1 231 ? -36.768 -18.052 -14.472 1.00 24.03 231 VAL B N 1
ATOM 5491 C CA . VAL B 1 231 ? -37.151 -16.654 -14.449 1.00 25.50 231 VAL B CA 1
ATOM 5492 C C . VAL B 1 231 ? -35.952 -15.714 -14.567 1.00 27.74 231 VAL B C 1
ATOM 5493 O O . VAL B 1 231 ? -36.031 -14.672 -15.235 1.00 26.44 231 VAL B O 1
ATOM 5497 N N . ASP B 1 232 ? -34.829 -16.076 -13.918 1.00 26.94 232 ASP B N 1
ATOM 5498 C CA . ASP B 1 232 ? -33.671 -15.202 -13.874 1.00 27.60 232 ASP B CA 1
ATOM 5499 C C . ASP B 1 232 ? -32.738 -15.386 -15.033 1.00 25.09 232 ASP B C 1
ATOM 5500 O O . ASP B 1 232 ? -31.772 -14.613 -15.162 1.00 26.54 232 ASP B O 1
ATOM 5505 N N . SER B 1 233 ? -33.005 -16.318 -15.939 1.00 25.10 233 SER B N 1
ATOM 5506 C CA . SER B 1 233 ? -32.070 -16.562 -17.053 1.00 23.76 233 SER B CA 1
ATOM 5507 C C . SER B 1 233 ? -31.921 -15.395 -18.032 1.00 25.33 233 SER B C 1
ATOM 5508 O O . SER B 1 233 ? -32.908 -14.962 -18.613 1.00 23.36 233 SER B O 1
ATOM 5511 N N . PRO B 1 234 ? -30.686 -14.952 -18.310 1.00 26.27 234 PRO B N 1
ATOM 5512 C CA . PRO B 1 234 ? -30.492 -13.885 -19.284 1.00 27.48 234 PRO B CA 1
ATOM 5513 C C . PRO B 1 234 ? -30.794 -14.295 -20.703 1.00 25.40 234 PRO B C 1
ATOM 5514 O O . PRO B 1 234 ? -30.895 -13.442 -21.555 1.00 26.74 234 PRO B O 1
ATOM 5518 N N . ARG B 1 235 ? -30.950 -15.599 -20.950 1.00 23.79 235 ARG B N 1
ATOM 5519 C CA A ARG B 1 235 ? -31.202 -16.157 -22.270 0.44 24.79 235 ARG B CA 1
ATOM 5520 C CA B ARG B 1 235 ? -31.247 -16.050 -22.298 0.56 24.71 235 ARG B CA 1
ATOM 5521 C C . ARG B 1 235 ? -32.699 -16.403 -22.485 1.00 21.85 235 ARG B C 1
ATOM 5522 O O . ARG B 1 235 ? -33.079 -16.992 -23.489 1.00 22.80 235 ARG B O 1
ATOM 5537 N N . VAL B 1 236 ? -33.547 -15.962 -21.549 1.00 19.75 236 VAL B N 1
ATOM 5538 C CA . VAL B 1 236 ? -34.998 -16.206 -21.654 1.00 18.68 236 VAL B CA 1
ATOM 5539 C C . VAL B 1 236 ? -35.704 -14.842 -21.786 1.00 18.82 236 VAL B C 1
ATOM 5540 O O . VAL B 1 236 ? -36.051 -14.226 -20.788 1.00 19.19 236 VAL B O 1
ATOM 5544 N N . PRO B 1 237 ? -35.915 -14.372 -23.026 1.00 18.24 237 PRO B N 1
ATOM 5545 C CA . PRO B 1 237 ? -36.462 -13.024 -23.156 1.00 18.17 237 PRO B CA 1
ATOM 5546 C C . PRO B 1 237 ? -37.896 -12.842 -22.821 1.00 19.22 237 PRO B C 1
ATOM 5547 O O . PRO B 1 237 ? -38.342 -11.708 -22.708 1.00 20.18 237 PRO B O 1
ATOM 5551 N N . LEU B 1 238 ? -38.660 -13.941 -22.745 1.00 17.39 238 LEU B N 1
ATOM 5552 C CA . LEU B 1 238 ? -40.074 -13.867 -22.401 1.00 18.62 238 LEU B CA 1
ATOM 5553 C C . LEU B 1 238 ? -40.373 -14.981 -21.376 1.00 17.24 238 LEU B C 1
ATOM 5554 O O . LEU B 1 238 ? -40.009 -16.143 -21.596 1.00 18.31 238 LEU B O 1
ATOM 5559 N N . VAL B 1 239 ? -41.018 -14.567 -20.303 1.00 17.04 239 VAL B N 1
ATOM 5560 C CA . VAL B 1 239 ? -41.566 -15.467 -19.323 1.00 17.17 239 VAL B CA 1
ATOM 5561 C C . VAL B 1 239 ? -43.059 -15.290 -19.295 1.00 17.32 239 VAL B C 1
ATOM 5562 O O . VAL B 1 239 ? -43.581 -14.179 -19.012 1.00 17.99 239 VAL B O 1
ATOM 5566 N N . SER B 1 240 ? -43.753 -16.414 -19.526 1.00 17.92 240 SER B N 1
ATOM 5567 C CA . SER B 1 240 ? -45.195 -16.485 -19.399 1.00 18.85 240 SER B CA 1
ATOM 5568 C C . SER B 1 240 ? -45.530 -17.231 -18.108 1.00 19.49 240 SER B C 1
ATOM 5569 O O . SER B 1 240 ? -45.165 -18.404 -17.914 1.00 20.21 240 SER B O 1
ATOM 5572 N N . ALA B 1 241 ? -46.182 -16.520 -17.196 1.00 20.46 241 ALA B N 1
ATOM 5573 C CA . ALA B 1 241 ? -46.526 -17.088 -15.883 1.00 21.76 241 ALA B CA 1
ATOM 5574 C C . ALA B 1 241 ? -47.996 -16.962 -15.529 1.00 24.05 241 ALA B C 1
ATOM 5575 O O . ALA B 1 241 ? -48.598 -15.904 -15.614 1.00 22.30 241 ALA B O 1
ATOM 5577 N N . THR B 1 242 ? -48.574 -18.108 -15.178 1.00 26.63 242 THR B N 1
ATOM 5578 C CA . THR B 1 242 ? -49.941 -18.205 -14.723 1.00 32.72 242 THR B CA 1
ATOM 5579 C C . THR B 1 242 ? -49.949 -18.795 -13.291 1.00 39.46 242 THR B C 1
ATOM 5580 O O . THR B 1 242 ? -49.238 -19.784 -12.995 1.00 35.40 242 THR B O 1
ATOM 5584 N N . GLY B 1 243 ? -50.704 -18.150 -12.393 1.00 42.21 243 GLY B N 1
ATOM 5585 C CA . GLY B 1 243 ? -50.941 -18.669 -11.060 1.00 42.98 243 GLY B CA 1
ATOM 5586 C C . GLY B 1 243 ? -51.573 -17.669 -10.116 1.00 50.28 243 GLY B C 1
ATOM 5587 O O . GLY B 1 243 ? -51.352 -17.761 -8.895 1.00 53.05 243 GLY B O 1
ATOM 5588 N N . ARG B 1 249 ? -46.169 -13.332 -9.132 1.00 58.83 249 ARG B N 1
ATOM 5589 C CA . ARG B 1 249 ? -46.256 -11.951 -8.662 1.00 61.22 249 ARG B CA 1
ATOM 5590 C C . ARG B 1 249 ? -44.874 -11.322 -8.471 1.00 59.78 249 ARG B C 1
ATOM 5591 O O . ARG B 1 249 ? -44.708 -10.144 -8.747 1.00 65.06 249 ARG B O 1
ATOM 5599 N N . ALA B 1 250 ? -43.907 -12.102 -7.967 1.00 52.92 250 ALA B N 1
ATOM 5600 C CA . ALA B 1 250 ? -42.475 -11.720 -7.937 1.00 47.51 250 ALA B CA 1
ATOM 5601 C C . ALA B 1 250 ? -41.862 -11.666 -9.351 1.00 39.86 250 ALA B C 1
ATOM 5602 O O . ALA B 1 250 ? -40.873 -10.934 -9.608 1.00 39.24 250 ALA B O 1
ATOM 5604 N N . VAL B 1 251 ? -42.429 -12.461 -10.255 1.00 34.79 251 VAL B N 1
ATOM 5605 C CA . VAL B 1 251 ? -41.905 -12.622 -11.628 1.00 29.76 251 VAL B CA 1
ATOM 5606 C C . VAL B 1 251 ? -41.786 -11.301 -12.392 1.00 26.88 251 VAL B C 1
ATOM 5607 O O . VAL B 1 251 ? -40.778 -11.059 -13.023 1.00 26.25 251 VAL B O 1
ATOM 5611 N N . GLY B 1 252 ? -42.816 -10.451 -12.346 1.00 23.97 252 GLY B N 1
ATOM 5612 C CA . GLY B 1 252 ? -42.829 -9.244 -13.150 1.00 23.88 252 GLY B CA 1
ATOM 5613 C C . GLY B 1 252 ? -41.635 -8.359 -12.892 1.00 22.71 252 GLY B C 1
ATOM 5614 O O . GLY B 1 252 ? -40.929 -8.017 -13.797 1.00 22.41 252 GLY B O 1
ATOM 5615 N N . PRO B 1 253 ? -41.398 -7.960 -11.636 1.00 24.41 253 PRO B N 1
ATOM 5616 C CA . PRO B 1 253 ? -40.247 -7.061 -11.378 1.00 24.16 253 PRO B CA 1
ATOM 5617 C C . PRO B 1 253 ? -38.897 -7.691 -11.618 1.00 23.46 253 PRO B C 1
ATOM 5618 O O . PRO B 1 253 ? -38.008 -7.048 -12.143 1.00 26.09 253 PRO B O 1
ATOM 5622 N N . ARG B 1 254 ? -38.775 -8.970 -11.295 1.00 25.06 254 ARG B N 1
ATOM 5623 C CA . ARG B 1 254 ? -37.513 -9.669 -11.525 1.00 28.31 254 ARG B CA 1
ATOM 5624 C C . ARG B 1 254 ? -37.122 -9.748 -12.996 1.00 24.78 254 ARG B C 1
ATOM 5625 O O . ARG B 1 254 ? -35.967 -9.519 -13.382 1.00 25.12 254 ARG B O 1
ATOM 5633 N N . VAL B 1 255 ? -38.111 -10.066 -13.829 1.00 20.58 255 VAL B N 1
ATOM 5634 C CA . VAL B 1 255 ? -37.865 -10.110 -15.241 1.00 20.22 255 VAL B CA 1
ATOM 5635 C C . VAL B 1 255 ? -37.611 -8.702 -15.788 1.00 20.70 255 VAL B C 1
ATOM 5636 O O . VAL B 1 255 ? -36.758 -8.522 -16.661 1.00 20.37 255 VAL B O 1
ATOM 5640 N N . ALA B 1 256 ? -38.389 -7.710 -15.342 1.00 21.67 256 ALA B N 1
ATOM 5641 C CA . ALA B 1 256 ? -38.180 -6.337 -15.794 1.00 21.90 256 ALA B CA 1
ATOM 5642 C C . ALA B 1 256 ? -36.779 -5.833 -15.474 1.00 24.35 256 ALA B C 1
ATOM 5643 O O . ALA B 1 256 ? -36.187 -5.065 -16.250 1.00 25.18 256 ALA B O 1
ATOM 5645 N N . ALA B 1 257 ? -36.256 -6.277 -14.328 1.00 24.26 257 ALA B N 1
ATOM 5646 C CA . ALA B 1 257 ? -34.917 -5.871 -13.888 1.00 27.24 257 ALA B CA 1
ATOM 5647 C C . ALA B 1 257 ? -33.806 -6.278 -14.849 1.00 28.30 257 ALA B C 1
ATOM 5648 O O . ALA B 1 257 ? -32.776 -5.599 -14.940 1.00 28.79 257 ALA B O 1
ATOM 5650 N N . ARG B 1 258 ? -34.013 -7.352 -15.619 1.00 24.21 258 ARG B N 1
ATOM 5651 C CA . ARG B 1 258 ? -33.050 -7.804 -16.601 1.00 23.96 258 ARG B CA 1
ATOM 5652 C C . ARG B 1 258 ? -33.528 -7.512 -18.033 1.00 23.68 258 ARG B C 1
ATOM 5653 O O . ARG B 1 258 ? -32.998 -8.076 -18.983 1.00 27.08 258 ARG B O 1
ATOM 5661 N N . PHE B 1 259 ? -34.456 -6.572 -18.164 1.00 24.14 259 PHE B N 1
ATOM 5662 C CA . PHE B 1 259 ? -35.009 -6.125 -19.431 1.00 25.40 259 PHE B CA 1
ATOM 5663 C C . PHE B 1 259 ? -35.638 -7.262 -20.238 1.00 25.76 259 PHE B C 1
ATOM 5664 O O . PHE B 1 259 ? -35.637 -7.234 -21.461 1.00 28.09 259 PHE B O 1
ATOM 5672 N N . GLY B 1 260 ? -36.223 -8.237 -19.555 1.00 24.19 260 GLY B N 1
ATOM 5673 C CA . GLY B 1 260 ? -37.039 -9.247 -20.271 1.00 21.87 260 GLY B CA 1
ATOM 5674 C C . GLY B 1 260 ? -38.498 -8.829 -20.296 1.00 21.78 260 GLY B C 1
ATOM 5675 O O . GLY B 1 260 ? -38.884 -7.805 -19.740 1.00 21.39 260 GLY B O 1
ATOM 5676 N N . ARG B 1 261 ? -39.312 -9.641 -20.968 1.00 17.86 261 ARG B N 1
ATOM 5677 C CA . ARG B 1 261 ? -40.707 -9.396 -21.155 1.00 20.14 261 ARG B CA 1
ATOM 5678 C C . ARG B 1 261 ? -41.469 -10.414 -20.376 1.00 18.08 261 ARG B C 1
ATOM 5679 O O . ARG B 1 261 ? -40.997 -11.526 -20.217 1.00 19.12 261 ARG B O 1
ATOM 5687 N N . THR B 1 262 ? -42.651 -10.049 -19.874 1.00 19.11 262 THR B N 1
ATOM 5688 C CA . THR B 1 262 ? -43.520 -11.029 -19.229 1.00 20.94 262 THR B CA 1
ATOM 5689 C C . THR B 1 262 ? -44.924 -10.984 -19.764 1.00 20.15 262 THR B C 1
ATOM 5690 O O . THR B 1 262 ? -45.409 -9.928 -20.172 1.00 21.41 262 THR B O 1
ATOM 5694 N N . ILE B 1 263 ? -45.568 -12.142 -19.724 1.00 19.63 263 ILE B N 1
ATOM 5695 C CA . ILE B 1 263 ? -47.026 -12.272 -19.830 1.00 20.11 263 ILE B CA 1
ATOM 5696 C C . ILE B 1 263 ? -47.490 -12.862 -18.505 1.00 19.67 263 ILE B C 1
ATOM 5697 O O . ILE B 1 263 ? -47.107 -13.973 -18.164 1.00 20.33 263 ILE B O 1
ATOM 5702 N N . LEU B 1 264 ? -48.329 -12.131 -17.792 1.00 20.22 264 LEU B N 1
ATOM 5703 C CA . LEU B 1 264 ? -48.742 -12.505 -16.455 1.00 20.89 264 LEU B CA 1
ATOM 5704 C C . LEU B 1 264 ? -50.245 -12.606 -16.411 1.00 21.08 264 LEU B C 1
ATOM 5705 O O . LEU B 1 264 ? -50.921 -11.684 -16.859 1.00 22.61 264 LEU B O 1
ATOM 5710 N N . GLU B 1 265 ? -50.741 -13.746 -15.943 1.00 22.42 265 GLU B N 1
ATOM 5711 C CA . GLU B 1 265 ? -52.142 -13.938 -15.683 1.00 26.75 265 GLU B CA 1
ATOM 5712 C C . GLU B 1 265 ? -52.235 -14.549 -14.314 1.00 25.41 265 GLU B C 1
ATOM 5713 O O . GLU B 1 265 ? -52.008 -15.761 -14.151 1.00 26.78 265 GLU B O 1
ATOM 5719 N N . LEU B 1 266 ? -52.519 -13.718 -13.308 1.00 24.20 266 LEU B N 1
ATOM 5720 C CA . LEU B 1 266 ? -52.257 -14.100 -11.919 1.00 27.16 266 LEU B CA 1
ATOM 5721 C C . LEU B 1 266 ? -53.426 -14.441 -11.026 1.00 34.42 266 LEU B C 1
ATOM 5722 O O . LEU B 1 266 ? -53.233 -14.749 -9.855 1.00 46.98 266 LEU B O 1
ATOM 5727 N N . GLY B 1 267 ? -54.610 -14.449 -11.565 1.00 33.81 267 GLY B N 1
ATOM 5728 C CA . GLY B 1 267 ? -55.767 -14.904 -10.788 1.00 36.55 267 GLY B CA 1
ATOM 5729 C C . GLY B 1 267 ? -56.859 -13.914 -11.047 1.00 33.07 267 GLY B C 1
ATOM 5730 O O . GLY B 1 267 ? -56.655 -12.894 -11.738 1.00 40.18 267 GLY B O 1
ATOM 5731 N N . GLY B 1 268 ? -57.979 -14.136 -10.404 1.00 26.37 268 GLY B N 1
ATOM 5732 C CA . GLY B 1 268 ? -59.181 -13.482 -10.808 1.00 23.29 268 GLY B CA 1
ATOM 5733 C C . GLY B 1 268 ? -60.070 -13.464 -9.581 1.00 21.59 268 GLY B C 1
ATOM 5734 O O . GLY B 1 268 ? -59.975 -14.349 -8.731 1.00 24.98 268 GLY B O 1
ATOM 5735 N N . ASN B 1 269 ? -60.918 -12.464 -9.482 1.00 17.69 269 ASN B N 1
ATOM 5736 C CA . ASN B 1 269 ? -61.912 -12.381 -8.433 1.00 17.56 269 ASN B CA 1
ATOM 5737 C C . ASN B 1 269 ? -63.183 -11.919 -9.126 1.00 16.60 269 ASN B C 1
ATOM 5738 O O . ASN B 1 269 ? -63.649 -10.786 -8.982 1.00 18.01 269 ASN B O 1
ATOM 5743 N N . ASN B 1 270 ? -63.719 -12.821 -9.932 1.00 15.69 270 ASN B N 1
ATOM 5744 C CA . ASN B 1 270 ? -64.630 -12.415 -11.005 1.00 17.00 270 ASN B CA 1
ATOM 5745 C C . ASN B 1 270 ? -66.043 -12.288 -10.541 1.00 15.16 270 ASN B C 1
ATOM 5746 O O . ASN B 1 270 ? -66.536 -13.102 -9.725 1.00 14.18 270 ASN B O 1
ATOM 5751 N N . ALA B 1 271 ? -66.716 -11.249 -11.016 1.00 14.67 271 ALA B N 1
ATOM 5752 C CA . ALA B 1 271 ? -68.079 -10.960 -10.649 1.00 14.29 271 ALA B CA 1
ATOM 5753 C C . ALA B 1 271 ? -69.064 -11.014 -11.779 1.00 15.21 271 ALA B C 1
ATOM 5754 O O . ALA B 1 271 ? -68.682 -10.826 -12.935 1.00 16.36 271 ALA B O 1
ATOM 5756 N N . ALA B 1 272 ? -70.311 -11.283 -11.453 1.00 14.43 272 ALA B N 1
ATOM 5757 C CA . ALA B 1 272 ? -71.396 -11.028 -12.381 1.00 15.90 272 ALA B CA 1
ATOM 5758 C C . ALA B 1 272 ? -72.458 -10.196 -11.749 1.00 15.04 272 ALA B C 1
ATOM 5759 O O . ALA B 1 272 ? -72.788 -10.386 -10.572 1.00 15.25 272 ALA B O 1
ATOM 5761 N N . VAL B 1 273 ? -73.029 -9.301 -12.567 1.00 13.91 273 VAL B N 1
ATOM 5762 C CA . VAL B 1 273 ? -74.113 -8.425 -12.153 1.00 13.37 273 VAL B CA 1
ATOM 5763 C C . VAL B 1 273 ? -75.416 -9.010 -12.627 1.00 15.70 273 VAL B C 1
ATOM 5764 O O . VAL B 1 273 ? -75.516 -9.386 -13.826 1.00 15.95 273 VAL B O 1
ATOM 5768 N N . VAL B 1 274 ? -76.421 -9.031 -11.757 1.00 14.37 274 VAL B N 1
ATOM 5769 C CA . VAL B 1 274 ? -77.704 -9.620 -12.091 1.00 14.96 274 VAL B CA 1
ATOM 5770 C C . VAL B 1 274 ? -78.754 -8.526 -11.944 1.00 15.54 274 VAL B C 1
ATOM 5771 O O . VAL B 1 274 ? -79.020 -8.023 -10.837 1.00 15.90 274 VAL B O 1
ATOM 5775 N N . THR B 1 275 ? -79.268 -8.072 -13.073 1.00 15.31 275 THR B N 1
ATOM 5776 C CA . THR B 1 275 ? -80.170 -6.911 -13.130 1.00 15.59 275 THR B CA 1
ATOM 5777 C C . THR B 1 275 ? -81.618 -7.347 -12.946 1.00 16.84 275 THR B C 1
ATOM 5778 O O . THR B 1 275 ? -81.929 -8.506 -13.118 1.00 17.17 275 THR B O 1
ATOM 5782 N N . PRO B 1 276 ? -82.524 -6.368 -12.706 1.00 17.73 276 PRO B N 1
ATOM 5783 C CA . PRO B 1 276 ? -83.891 -6.846 -12.494 1.00 19.23 276 PRO B CA 1
ATOM 5784 C C . PRO B 1 276 ? -84.547 -7.530 -13.674 1.00 20.60 276 PRO B C 1
ATOM 5785 O O . PRO B 1 276 ? -85.512 -8.290 -13.451 1.00 20.50 276 PRO B O 1
ATOM 5789 N N . SER B 1 277 ? -84.095 -7.283 -14.914 1.00 18.18 277 SER B N 1
ATOM 5790 C CA . SER B 1 277 ? -84.678 -7.946 -16.028 1.00 18.79 277 SER B CA 1
ATOM 5791 C C . SER B 1 277 ? -83.960 -9.250 -16.398 1.00 17.71 277 SER B C 1
ATOM 5792 O O . SER B 1 277 ? -84.311 -9.853 -17.415 1.00 18.81 277 SER B O 1
ATOM 5795 N N . ALA B 1 278 ? -82.974 -9.681 -15.614 1.00 16.89 278 ALA B N 1
ATOM 5796 C CA . ALA B 1 278 ? -82.250 -10.907 -15.881 1.00 17.33 278 ALA B CA 1
ATOM 5797 C C . ALA B 1 278 ? -83.223 -12.095 -16.024 1.00 18.98 278 ALA B C 1
ATOM 5798 O O . ALA B 1 278 ? -84.193 -12.185 -15.285 1.00 18.50 278 ALA B O 1
ATOM 5800 N N . ASP B 1 279 ? -82.934 -12.980 -16.955 1.00 18.13 279 ASP B N 1
ATOM 5801 C CA . ASP B 1 279 ? -83.621 -14.281 -17.019 1.00 19.32 279 ASP B CA 1
ATOM 5802 C C . ASP B 1 279 ? -83.083 -15.135 -15.906 1.00 19.04 279 ASP B C 1
ATOM 5803 O O . ASP B 1 279 ? -81.911 -15.509 -15.912 1.00 20.90 279 ASP B O 1
ATOM 5808 N N . LEU B 1 280 ? -83.904 -15.403 -14.878 1.00 19.56 280 LEU B N 1
ATOM 5809 C CA . LEU B 1 280 ? -83.404 -16.064 -13.698 1.00 20.96 280 LEU B CA 1
ATOM 5810 C C . LEU B 1 280 ? -83.016 -17.512 -13.891 1.00 19.68 280 LEU B C 1
ATOM 5811 O O . LEU B 1 280 ? -82.086 -17.989 -13.250 1.00 20.47 280 LEU B O 1
ATOM 5816 N N . ASP B 1 281 ? -83.707 -18.238 -14.763 1.00 19.74 281 ASP B N 1
ATOM 5817 C CA . ASP B 1 281 ? -83.285 -19.609 -15.046 1.00 21.94 281 ASP B CA 1
ATOM 5818 C C . ASP B 1 281 ? -81.888 -19.634 -15.688 1.00 20.48 281 ASP B C 1
ATOM 5819 O O . ASP B 1 281 ? -81.026 -20.386 -15.230 1.00 20.04 281 ASP B O 1
ATOM 5824 N N . LEU B 1 282 ? -81.679 -18.775 -16.688 1.00 19.84 282 LEU B N 1
ATOM 5825 C CA . LEU B 1 282 ? -80.358 -18.608 -17.333 1.00 18.67 282 LEU B CA 1
ATOM 5826 C C . LEU B 1 282 ? -79.307 -18.233 -16.301 1.00 17.66 282 LEU B C 1
ATOM 5827 O O . LEU B 1 282 ? -78.222 -18.816 -16.255 1.00 18.37 282 LEU B O 1
ATOM 5832 N N . THR B 1 283 ? -79.637 -17.241 -15.479 1.00 18.09 283 THR B N 1
ATOM 5833 C CA . THR B 1 283 ? -78.668 -16.689 -14.540 1.00 18.29 283 THR B CA 1
ATOM 5834 C C . THR B 1 283 ? -78.264 -17.732 -13.504 1.00 19.09 283 THR B C 1
ATOM 5835 O O . THR B 1 283 ? -77.086 -17.914 -13.206 1.00 17.52 283 THR B O 1
ATOM 5839 N N . VAL B 1 284 ? -79.233 -18.450 -12.944 1.00 17.64 284 VAL B N 1
ATOM 5840 C CA . VAL B 1 284 ? -78.929 -19.438 -11.934 1.00 18.76 284 VAL B CA 1
ATOM 5841 C C . VAL B 1 284 ? -78.064 -20.531 -12.530 1.00 17.63 284 VAL B C 1
ATOM 5842 O O . VAL B 1 284 ? -77.097 -20.964 -11.928 1.00 18.74 284 VAL B O 1
ATOM 5846 N N . ASN B 1 285 ? -78.415 -21.046 -13.709 1.00 16.94 285 ASN B N 1
ATOM 5847 C CA . ASN B 1 285 ? -77.591 -22.068 -14.322 1.00 18.17 285 ASN B CA 1
ATOM 5848 C C . ASN B 1 285 ? -76.160 -21.552 -14.564 1.00 18.71 285 ASN B C 1
ATOM 5849 O O . ASN B 1 285 ? -75.207 -22.239 -14.244 1.00 20.18 285 ASN B O 1
ATOM 5854 N N . ALA B 1 286 ? -76.054 -20.388 -15.191 1.00 17.70 286 ALA B N 1
ATOM 5855 C CA . ALA B 1 286 ? -74.738 -19.824 -15.526 1.00 17.86 286 ALA B CA 1
ATOM 5856 C C . ALA B 1 286 ? -73.930 -19.640 -14.237 1.00 18.45 286 ALA B C 1
ATOM 5857 O O . ALA B 1 286 ? -72.723 -19.939 -14.223 1.00 18.76 286 ALA B O 1
ATOM 5859 N N . ALA B 1 287 ? -74.563 -19.107 -13.195 1.00 17.37 287 ALA B N 1
ATOM 5860 C CA . ALA B 1 287 ? -73.826 -18.805 -11.937 1.00 17.15 287 ALA B CA 1
ATOM 5861 C C . ALA B 1 287 ? -73.373 -20.062 -11.261 1.00 20.22 287 ALA B C 1
ATOM 5862 O O . ALA B 1 287 ? -72.232 -20.191 -10.799 1.00 19.45 287 ALA B O 1
ATOM 5864 N N . VAL B 1 288 ? -74.268 -21.074 -11.175 1.00 19.34 288 VAL B N 1
ATOM 5865 C CA . VAL B 1 288 ? -73.876 -22.307 -10.549 1.00 21.16 288 VAL B CA 1
ATOM 5866 C C . VAL B 1 288 ? -72.697 -22.958 -11.263 1.00 20.52 288 VAL B C 1
ATOM 5867 O O . VAL B 1 288 ? -71.694 -23.326 -10.647 1.00 20.14 288 VAL B O 1
ATOM 5871 N N . PHE B 1 289 ? -72.724 -23.038 -12.580 1.00 19.35 289 PHE B N 1
ATOM 5872 C CA . PHE B 1 289 ? -71.661 -23.662 -13.298 1.00 19.87 289 PHE B CA 1
ATOM 5873 C C . PHE B 1 289 ? -70.345 -22.867 -13.182 1.00 18.85 289 PHE B C 1
ATOM 5874 O O . PHE B 1 289 ? -69.293 -23.467 -13.040 1.00 18.86 289 PHE B O 1
ATOM 5882 N N . ALA B 1 290 ? -70.433 -21.564 -13.243 1.00 18.26 290 ALA B N 1
ATOM 5883 C CA . ALA B 1 290 ? -69.212 -20.712 -13.153 1.00 16.48 290 ALA B CA 1
ATOM 5884 C C . ALA B 1 290 ? -68.655 -20.645 -11.740 1.00 16.19 290 ALA B C 1
ATOM 5885 O O . ALA B 1 290 ? -67.464 -20.475 -11.580 1.00 16.00 290 ALA B O 1
ATOM 5887 N N . ALA B 1 291 ? -69.494 -20.775 -10.725 1.00 16.44 291 ALA B N 1
ATOM 5888 C CA . ALA B 1 291 ? -69.008 -20.729 -9.316 1.00 16.68 291 ALA B CA 1
ATOM 5889 C C . ALA B 1 291 ? -68.491 -22.077 -8.833 1.00 19.54 291 ALA B C 1
ATOM 5890 O O . ALA B 1 291 ? -67.482 -22.167 -8.127 1.00 19.08 291 ALA B O 1
ATOM 5892 N N . ALA B 1 292 ? -69.206 -23.147 -9.191 1.00 19.45 292 ALA B N 1
ATOM 5893 C CA . ALA B 1 292 ? -68.917 -24.481 -8.660 1.00 20.93 292 ALA B CA 1
ATOM 5894 C C . ALA B 1 292 ? -68.018 -25.277 -9.551 1.00 21.97 292 ALA B C 1
ATOM 5895 O O . ALA B 1 292 ? -67.402 -26.220 -9.098 1.00 21.95 292 ALA B O 1
ATOM 5897 N N . GLY B 1 293 ? -67.989 -24.987 -10.851 1.00 22.45 293 GLY B N 1
ATOM 5898 C CA . GLY B 1 293 ? -67.167 -25.737 -11.809 1.00 22.80 293 GLY B CA 1
ATOM 5899 C C . GLY B 1 293 ? -65.724 -25.807 -11.411 1.00 24.50 293 GLY B C 1
ATOM 5900 O O . GLY B 1 293 ? -65.131 -24.820 -10.876 1.00 19.74 293 GLY B O 1
ATOM 5901 N N . THR B 1 294 ? -65.131 -26.975 -11.605 1.00 22.41 294 THR B N 1
ATOM 5902 C CA . THR B 1 294 ? -63.715 -27.163 -11.265 1.00 24.14 294 THR B CA 1
ATOM 5903 C C . THR B 1 294 ? -63.453 -26.902 -9.766 1.00 20.07 294 THR B C 1
ATOM 5904 O O . THR B 1 294 ? -62.335 -26.521 -9.370 1.00 19.81 294 THR B O 1
ATOM 5908 N N . ALA B 1 295 ? -64.470 -27.143 -8.950 1.00 20.07 295 ALA B N 1
ATOM 5909 C CA . ALA B 1 295 ? -64.456 -26.919 -7.520 1.00 18.43 295 ALA B CA 1
ATOM 5910 C C . ALA B 1 295 ? -63.948 -25.472 -7.216 1.00 17.78 295 ALA B C 1
ATOM 5911 O O . ALA B 1 295 ? -63.234 -25.259 -6.216 1.00 18.00 295 ALA B O 1
ATOM 5913 N N . GLY B 1 296 ? -64.356 -24.495 -8.051 1.00 17.15 296 GLY B N 1
ATOM 5914 C CA . GLY B 1 296 ? -63.972 -23.113 -7.788 1.00 18.89 296 GLY B CA 1
ATOM 5915 C C . GLY B 1 296 ? -62.523 -22.814 -8.014 1.00 17.60 296 GLY B C 1
ATOM 5916 O O . GLY B 1 296 ? -62.048 -21.748 -7.524 1.00 17.64 296 GLY B O 1
ATOM 5917 N N . GLN B 1 297 ? -61.819 -23.663 -8.762 1.00 17.05 297 GLN B N 1
ATOM 5918 C CA . GLN B 1 297 ? -60.393 -23.527 -8.942 1.00 17.12 297 GLN B CA 1
ATOM 5919 C C . GLN B 1 297 ? -60.017 -23.108 -10.351 1.00 19.72 297 GLN B C 1
ATOM 5920 O O . GLN B 1 297 ? -58.990 -23.511 -10.875 1.00 22.38 297 GLN B O 1
ATOM 5926 N N . ARG B 1 298 ? -60.839 -22.290 -10.984 1.00 18.98 298 ARG B N 1
ATOM 5927 C CA . ARG B 1 298 ? -60.443 -21.661 -12.264 1.00 18.52 298 ARG B CA 1
ATOM 5928 C C . ARG B 1 298 ? -59.990 -20.245 -11.979 1.00 17.60 298 ARG B C 1
ATOM 5929 O O . ARG B 1 298 ? -60.517 -19.597 -11.053 1.00 16.74 298 ARG B O 1
ATOM 5937 N N . CYS B 1 299 ? -59.060 -19.722 -12.780 1.00 19.64 299 CYS B N 1
ATOM 5938 C CA . CYS B 1 299 ? -58.747 -18.313 -12.707 1.00 21.12 299 CYS B CA 1
ATOM 5939 C C . CYS B 1 299 ? -60.019 -17.480 -12.978 1.00 17.21 299 CYS B C 1
ATOM 5940 O O . CYS B 1 299 ? -60.229 -16.456 -12.343 1.00 19.40 299 CYS B O 1
ATOM 5943 N N . THR B 1 300 ? -60.935 -18.023 -13.803 1.00 16.31 300 THR B N 1
ATOM 5944 C CA . THR B 1 300 ? -62.153 -17.348 -14.212 1.00 17.20 300 THR B CA 1
ATOM 5945 C C . THR B 1 300 ? -63.395 -17.731 -13.397 1.00 16.71 300 THR B C 1
ATOM 5946 O O . THR B 1 300 ? -64.488 -17.313 -13.714 1.00 18.40 300 THR B O 1
ATOM 5950 N N . THR B 1 301 ? -63.220 -18.436 -12.290 1.00 15.90 301 THR B N 1
ATOM 5951 C CA . THR B 1 301 ? -64.327 -18.798 -11.429 1.00 14.26 301 THR B CA 1
ATOM 5952 C C . THR B 1 301 ? -65.109 -17.589 -10.999 1.00 14.76 301 THR B C 1
ATOM 5953 O O . THR B 1 301 ? -64.539 -16.568 -10.625 1.00 14.84 301 THR B O 1
ATOM 5957 N N . LEU B 1 302 ? -66.408 -17.733 -10.975 1.00 14.05 302 LEU B N 1
ATOM 5958 C CA . LEU B 1 302 ? -67.329 -16.720 -10.430 1.00 14.89 302 LEU B CA 1
ATOM 5959 C C . LEU B 1 302 ? -67.292 -16.743 -8.911 1.00 15.29 302 LEU B C 1
ATOM 5960 O O . LEU B 1 302 ? -67.604 -17.736 -8.265 1.00 14.96 302 LEU B O 1
ATOM 5965 N N . ARG B 1 303 ? -66.830 -15.622 -8.340 1.00 14.55 303 ARG B N 1
ATOM 5966 C CA . ARG B 1 303 ? -66.677 -15.493 -6.894 1.00 14.94 303 ARG B CA 1
ATOM 5967 C C . ARG B 1 303 ? -67.598 -14.441 -6.287 1.00 16.14 303 ARG B C 1
ATOM 5968 O O . ARG B 1 303 ? -67.800 -14.448 -5.067 1.00 15.68 303 ARG B O 1
ATOM 5976 N N . ARG B 1 304 ? -68.160 -13.519 -7.069 1.00 15.46 304 ARG B N 1
ATOM 5977 C CA . ARG B 1 304 ? -68.948 -12.425 -6.564 1.00 14.83 304 ARG B CA 1
ATOM 5978 C C . ARG B 1 304 ? -70.177 -12.270 -7.458 1.00 16.58 304 ARG B C 1
ATOM 5979 O O . ARG B 1 304 ? -70.070 -12.214 -8.694 1.00 17.45 304 ARG B O 1
ATOM 5987 N N . LEU B 1 305 ? -71.343 -12.246 -6.851 1.00 15.38 305 LEU B N 1
ATOM 5988 C CA . LEU B 1 305 ? -72.602 -12.027 -7.579 1.00 15.83 305 LEU B CA 1
ATOM 5989 C C . LEU B 1 305 ? -73.226 -10.764 -7.040 1.00 16.48 305 LEU B C 1
ATOM 5990 O O . LEU B 1 305 ? -73.549 -10.676 -5.835 1.00 17.75 305 LEU B O 1
ATOM 5995 N N . ILE B 1 306 ? -73.418 -9.798 -7.904 1.00 16.10 306 ILE B N 1
ATOM 5996 C CA . ILE B 1 306 ? -73.878 -8.451 -7.535 1.00 16.28 306 ILE B CA 1
ATOM 5997 C C . ILE B 1 306 ? -75.305 -8.357 -8.054 1.00 17.69 306 ILE B C 1
ATOM 5998 O O . ILE B 1 306 ? -75.538 -8.214 -9.242 1.00 18.17 306 ILE B O 1
ATOM 6003 N N . VAL B 1 307 ? -76.284 -8.458 -7.141 1.00 15.87 307 VAL B N 1
ATOM 6004 C CA . VAL B 1 307 ? -77.682 -8.692 -7.535 1.00 16.55 307 VAL B CA 1
ATOM 6005 C C . VAL B 1 307 ? -78.516 -7.510 -7.168 1.00 17.01 307 VAL B C 1
ATOM 6006 O O . VAL B 1 307 ? -78.405 -6.999 -6.073 1.00 18.52 307 VAL B O 1
ATOM 6010 N N . HIS B 1 308 ? -79.438 -7.121 -8.035 1.00 16.79 308 HIS B N 1
ATOM 6011 C CA . HIS B 1 308 ? -80.297 -5.997 -7.750 1.00 16.51 308 HIS B CA 1
ATOM 6012 C C . HIS B 1 308 ? -81.211 -6.338 -6.543 1.00 18.99 308 HIS B C 1
ATOM 6013 O O . HIS B 1 308 ? -81.727 -7.434 -6.433 1.00 18.60 308 HIS B O 1
ATOM 6020 N N . GLU B 1 309 ? -81.342 -5.364 -5.634 1.00 20.96 309 GLU B N 1
ATOM 6021 C CA . GLU B 1 309 ? -82.093 -5.559 -4.393 1.00 24.69 309 GLU B CA 1
ATOM 6022 C C . GLU B 1 309 ? -83.523 -6.071 -4.587 1.00 26.84 309 GLU B C 1
ATOM 6023 O O . GLU B 1 309 ? -83.996 -6.836 -3.767 1.00 27.38 309 GLU B O 1
ATOM 6029 N N . ASP B 1 310 ? -84.174 -5.725 -5.700 1.00 24.73 310 ASP B N 1
ATOM 6030 C CA . ASP B 1 310 ? -85.563 -6.172 -5.975 1.00 28.27 310 ASP B CA 1
ATOM 6031 C C . ASP B 1 310 ? -85.716 -7.671 -6.278 1.00 27.06 310 ASP B C 1
ATOM 6032 O O . ASP B 1 310 ? -86.788 -8.261 -6.058 1.00 27.50 310 ASP B O 1
ATOM 6037 N N . ILE B 1 311 ? -84.637 -8.321 -6.716 1.00 21.80 311 ILE B N 1
ATOM 6038 C CA . ILE B 1 311 ? -84.641 -9.754 -6.990 1.00 21.22 311 ILE B CA 1
ATOM 6039 C C . ILE B 1 311 ? -83.672 -10.551 -6.117 1.00 20.91 311 ILE B C 1
ATOM 6040 O O . ILE B 1 311 ? -83.569 -11.760 -6.235 1.00 22.32 311 ILE B O 1
ATOM 6045 N N . ALA B 1 312 ? -82.982 -9.881 -5.188 1.00 21.28 312 ALA B N 1
ATOM 6046 C CA . ALA B 1 312 ? -81.917 -10.550 -4.485 1.00 21.64 312 ALA B CA 1
ATOM 6047 C C . ALA B 1 312 ? -82.413 -11.732 -3.651 1.00 21.80 312 ALA B C 1
ATOM 6048 O O . ALA B 1 312 ? -81.813 -12.800 -3.610 1.00 21.12 312 ALA B O 1
ATOM 6050 N N . ASP B 1 313 ? -83.543 -11.550 -2.977 1.00 23.39 313 ASP B N 1
ATOM 6051 C CA . ASP B 1 313 ? -84.061 -12.683 -2.165 1.00 24.94 313 ASP B CA 1
ATOM 6052 C C . ASP B 1 313 ? -84.411 -13.944 -2.964 1.00 23.27 313 ASP B C 1
ATOM 6053 O O . ASP B 1 313 ? -83.993 -15.042 -2.596 1.00 24.19 313 ASP B O 1
ATOM 6058 N N . THR B 1 314 ? -85.071 -13.769 -4.104 1.00 22.52 314 THR B N 1
ATOM 6059 C CA . THR B 1 314 ? -85.413 -14.863 -4.948 1.00 24.00 314 THR B CA 1
ATOM 6060 C C . THR B 1 314 ? -84.167 -15.508 -5.596 1.00 22.30 314 THR B C 1
ATOM 6061 O O . THR B 1 314 ? -84.029 -16.714 -5.658 1.00 22.41 314 THR B O 1
ATOM 6065 N N . VAL B 1 315 ? -83.204 -14.667 -5.990 1.00 21.64 315 VAL B N 1
ATOM 6066 C CA . VAL B 1 315 ? -81.963 -15.219 -6.505 1.00 20.85 315 VAL B CA 1
ATOM 6067 C C . VAL B 1 315 ? -81.213 -16.045 -5.488 1.00 20.27 315 VAL B C 1
ATOM 6068 O O . VAL B 1 315 ? -80.722 -17.133 -5.779 1.00 20.14 315 VAL B O 1
ATOM 6072 N N . VAL B 1 316 ? -81.113 -15.550 -4.270 1.00 19.24 316 VAL B N 1
ATOM 6073 C CA . VAL B 1 316 ? -80.450 -16.292 -3.219 1.00 20.36 316 VAL B CA 1
ATOM 6074 C C . VAL B 1 316 ? -81.196 -17.620 -2.889 1.00 20.88 316 VAL B C 1
ATOM 6075 O O . VAL B 1 316 ? -80.569 -18.684 -2.727 1.00 20.63 316 VAL B O 1
ATOM 6079 N N . GLU B 1 317 ? -82.519 -17.563 -2.887 1.00 21.65 317 GLU B N 1
ATOM 6080 C CA . GLU B 1 317 ? -83.315 -18.762 -2.667 1.00 24.37 317 GLU B CA 1
ATOM 6081 C C . GLU B 1 317 ? -83.048 -19.844 -3.724 1.00 22.55 317 GLU B C 1
ATOM 6082 O O . GLU B 1 317 ? -82.842 -21.026 -3.433 1.00 23.56 317 GLU B O 1
ATOM 6088 N N . ARG B 1 318 ? -83.002 -19.416 -4.972 1.00 22.11 318 ARG B N 1
ATOM 6089 C CA . ARG B 1 318 ? -82.787 -20.336 -6.073 1.00 22.53 318 ARG B CA 1
ATOM 6090 C C . ARG B 1 318 ? -81.358 -20.885 -6.100 1.00 21.51 318 ARG B C 1
ATOM 6091 O O . ARG B 1 318 ? -81.149 -22.060 -6.342 1.00 20.12 318 ARG B O 1
ATOM 6099 N N . LEU B 1 319 ? -80.354 -20.022 -5.828 1.00 19.94 319 LEU B N 1
ATOM 6100 C CA . LEU B 1 319 ? -79.006 -20.531 -5.717 1.00 19.81 319 LEU B CA 1
ATOM 6101 C C . LEU B 1 319 ? -78.816 -21.456 -4.538 1.00 19.61 319 LEU B C 1
ATOM 6102 O O . LEU B 1 319 ? -78.108 -22.410 -4.632 1.00 19.95 319 LEU B O 1
ATOM 6107 N N . THR B 1 320 ? -79.475 -21.175 -3.419 1.00 21.27 320 THR B N 1
ATOM 6108 C CA . THR B 1 320 ? -79.372 -22.066 -2.245 1.00 22.25 320 THR B CA 1
ATOM 6109 C C . THR B 1 320 ? -79.850 -23.487 -2.608 1.00 20.51 320 THR B C 1
ATOM 6110 O O . THR B 1 320 ? -79.156 -24.500 -2.382 1.00 22.44 320 THR B O 1
ATOM 6114 N N . ALA B 1 321 ? -80.993 -23.529 -3.278 1.00 23.23 321 ALA B N 1
ATOM 6115 C CA . ALA B 1 321 ? -81.562 -24.813 -3.708 1.00 22.41 321 ALA B CA 1
ATOM 6116 C C . ALA B 1 321 ? -80.656 -25.541 -4.673 1.00 23.84 321 ALA B C 1
ATOM 6117 O O . ALA B 1 321 ? -80.383 -26.731 -4.524 1.00 26.04 321 ALA B O 1
ATOM 6119 N N . ALA B 1 322 ? -80.093 -24.804 -5.645 1.00 23.43 322 ALA B N 1
ATOM 6120 C CA . ALA B 1 322 ? -79.126 -25.411 -6.551 1.00 22.52 322 ALA B CA 1
ATOM 6121 C C . ALA B 1 322 ? -77.885 -25.915 -5.863 1.00 23.15 322 ALA B C 1
ATOM 6122 O O . ALA B 1 322 ? -77.442 -27.004 -6.152 1.00 21.92 322 ALA B O 1
ATOM 6124 N N . PHE B 1 323 ? -77.278 -25.108 -4.987 1.00 21.45 323 PHE B N 1
ATOM 6125 C CA . PHE B 1 323 ? -76.068 -25.510 -4.321 1.00 22.02 323 PHE B CA 1
ATOM 6126 C C . PHE B 1 323 ? -76.270 -26.767 -3.450 1.00 22.81 323 PHE B C 1
ATOM 6127 O O . PHE B 1 323 ? -75.391 -27.642 -3.415 1.00 24.03 323 PHE B O 1
ATOM 6135 N N . GLU B 1 324 ? -77.451 -26.866 -2.844 1.00 24.07 324 GLU B N 1
ATOM 6136 C CA . GLU B 1 324 ? -77.811 -28.039 -2.020 1.00 26.73 324 GLU B CA 1
ATOM 6137 C C . GLU B 1 324 ? -77.930 -29.303 -2.854 1.00 28.87 324 GLU B C 1
ATOM 6138 O O . GLU B 1 324 ? -77.698 -30.370 -2.327 1.00 28.90 324 GLU B O 1
ATOM 6144 N N . ARG B 1 325 ? -78.202 -29.167 -4.155 1.00 27.51 325 ARG B N 1
ATOM 6145 C CA . ARG B 1 325 ? -78.384 -30.286 -5.078 1.00 31.08 325 ARG B CA 1
ATOM 6146 C C . ARG B 1 325 ? -77.145 -30.644 -5.909 1.00 28.07 325 ARG B C 1
ATOM 6147 O O . ARG B 1 325 ? -77.159 -31.616 -6.648 1.00 29.43 325 ARG B O 1
ATOM 6155 N N . LEU B 1 326 ? -76.040 -29.908 -5.778 1.00 24.76 326 LEU B N 1
ATOM 6156 C CA . LEU B 1 326 ? -74.883 -30.199 -6.592 1.00 24.19 326 LEU B CA 1
ATOM 6157 C C . LEU B 1 326 ? -74.307 -31.556 -6.300 1.00 23.99 326 LEU B C 1
ATOM 6158 O O . LEU B 1 326 ? -74.083 -31.882 -5.151 1.00 24.61 326 LEU B O 1
ATOM 6163 N N . PRO B 1 327 ? -74.057 -32.361 -7.336 1.00 24.12 327 PRO B N 1
ATOM 6164 C CA . PRO B 1 327 ? -73.449 -33.668 -7.121 1.00 25.67 327 PRO B CA 1
ATOM 6165 C C . PRO B 1 327 ? -71.928 -33.597 -6.977 1.00 24.80 327 PRO B C 1
ATOM 6166 O O . PRO B 1 327 ? -71.198 -33.193 -7.920 1.00 23.50 327 PRO B O 1
ATOM 6170 N N . ILE B 1 328 ? -71.467 -33.935 -5.776 1.00 22.73 328 ILE B N 1
ATOM 6171 C CA . ILE B 1 328 ? -70.066 -33.925 -5.455 1.00 23.05 328 ILE B CA 1
ATOM 6172 C C . ILE B 1 328 ? -69.551 -35.355 -5.406 1.00 24.43 328 ILE B C 1
ATOM 6173 O O . ILE B 1 328 ? -70.214 -36.218 -4.854 1.00 25.54 328 ILE B O 1
ATOM 6178 N N . GLY B 1 329 ? -68.376 -35.621 -5.942 1.00 21.61 329 GLY B N 1
ATOM 6179 C CA . GLY B 1 329 ? -67.861 -36.989 -5.961 1.00 21.79 329 GLY B CA 1
ATOM 6180 C C . GLY B 1 329 ? -66.678 -37.232 -6.862 1.00 22.28 329 GLY B C 1
ATOM 6181 O O . GLY B 1 329 ? -65.966 -36.313 -7.260 1.00 19.46 329 GLY B O 1
ATOM 6182 N N . ASP B 1 330 ? -66.428 -38.505 -7.123 1.00 21.18 330 ASP B N 1
ATOM 6183 C CA . ASP B 1 330 ? -65.304 -38.943 -7.909 1.00 21.56 330 ASP B CA 1
ATOM 6184 C C . ASP B 1 330 ? -65.340 -38.343 -9.313 1.00 21.00 330 ASP B C 1
ATOM 6185 O O . ASP B 1 330 ? -66.320 -38.457 -10.016 1.00 19.40 330 ASP B O 1
ATOM 6190 N N . PRO B 1 331 ? -64.271 -37.667 -9.719 1.00 18.71 331 PRO B N 1
ATOM 6191 C CA . PRO B 1 331 ? -64.328 -36.976 -11.019 1.00 18.71 331 PRO B CA 1
ATOM 6192 C C . PRO B 1 331 ? -64.272 -37.912 -12.243 1.00 19.43 331 PRO B C 1
ATOM 6193 O O . PRO B 1 331 ? -64.477 -37.441 -13.363 1.00 20.14 331 PRO B O 1
ATOM 6197 N N . PHE B 1 332 ? -63.977 -39.211 -12.035 1.00 20.32 332 PHE B N 1
ATOM 6198 C CA . PHE B 1 332 ? -64.146 -40.192 -13.129 1.00 21.25 332 PHE B CA 1
ATOM 6199 C C . PHE B 1 332 ? -65.596 -40.662 -13.289 1.00 23.02 332 PHE B C 1
ATOM 6200 O O . PHE B 1 332 ? -65.896 -41.315 -14.279 1.00 26.81 332 PHE B O 1
ATOM 6208 N N . GLN B 1 333 ? -66.503 -40.295 -12.405 1.00 23.36 333 GLN B N 1
ATOM 6209 C CA . GLN B 1 333 ? -67.929 -40.647 -12.546 1.00 23.30 333 GLN B CA 1
ATOM 6210 C C . GLN B 1 333 ? -68.644 -39.543 -13.274 1.00 26.09 333 GLN B C 1
ATOM 6211 O O . GLN B 1 333 ? -68.579 -38.379 -12.886 1.00 24.03 333 GLN B O 1
ATOM 6217 N N . ASP B 1 334 ? -69.359 -39.881 -14.345 1.00 23.92 334 ASP B N 1
ATOM 6218 C CA . ASP B 1 334 ? -70.045 -38.880 -15.117 1.00 25.57 334 ASP B CA 1
ATOM 6219 C C . ASP B 1 334 ? -71.167 -38.143 -14.405 1.00 23.36 334 ASP B C 1
ATOM 6220 O O . ASP B 1 334 ? -71.536 -37.058 -14.798 1.00 26.79 334 ASP B O 1
ATOM 6225 N N . THR B 1 335 ? -71.701 -38.725 -13.351 1.00 25.42 335 THR B N 1
ATOM 6226 C CA . THR B 1 335 ? -72.677 -38.060 -12.516 1.00 23.97 335 THR B CA 1
ATOM 6227 C C . THR B 1 335 ? -72.111 -36.868 -11.718 1.00 23.41 335 THR B C 1
ATOM 6228 O O . THR B 1 335 ? -72.856 -36.004 -11.281 1.00 24.93 335 THR B O 1
ATOM 6232 N N . THR B 1 336 ? -70.823 -36.846 -11.540 1.00 22.13 336 THR B N 1
ATOM 6233 C CA . THR B 1 336 ? -70.212 -35.782 -10.695 1.00 21.35 336 THR B CA 1
ATOM 6234 C C . THR B 1 336 ? -70.160 -34.427 -11.421 1.00 20.14 336 THR B C 1
ATOM 6235 O O . THR B 1 336 ? -69.798 -34.383 -12.565 1.00 20.61 336 THR B O 1
ATOM 6239 N N . LEU B 1 337 ? -70.517 -33.348 -10.742 1.00 21.74 337 LEU B N 1
ATOM 6240 C CA . LEU B 1 337 ? -70.317 -31.984 -11.211 1.00 21.53 337 LEU B CA 1
ATOM 6241 C C . LEU B 1 337 ? -69.108 -31.369 -10.502 1.00 22.17 337 LEU B C 1
ATOM 6242 O O . LEU B 1 337 ? -68.387 -30.616 -11.117 1.00 24.57 337 LEU B O 1
ATOM 6251 N N . VAL B 1 338 ? -68.902 -31.688 -9.222 1.00 21.56 338 VAL B N 1
ATOM 6252 C CA . VAL B 1 338 ? -67.844 -31.055 -8.403 1.00 19.91 338 VAL B CA 1
ATOM 6253 C C . VAL B 1 338 ? -66.939 -32.155 -7.904 1.00 19.40 338 VAL B C 1
ATOM 6254 O O . VAL B 1 338 ? -67.374 -33.024 -7.119 1.00 21.12 338 VAL B O 1
ATOM 6258 N N . GLY B 1 339 ? -65.685 -32.140 -8.354 1.00 17.44 339 GLY B N 1
ATOM 6259 C CA . GLY B 1 339 ? -64.635 -33.001 -7.872 1.00 17.50 339 GLY B CA 1
ATOM 6260 C C . GLY B 1 339 ? -63.986 -32.402 -6.603 1.00 17.62 339 GLY B C 1
ATOM 6261 O O . GLY B 1 339 ? -64.529 -31.439 -6.076 1.00 17.89 339 GLY B O 1
ATOM 6262 N N . PRO B 1 340 ? -62.852 -32.936 -6.180 1.00 18.28 340 PRO B N 1
ATOM 6263 C CA . PRO B 1 340 ? -62.230 -32.504 -4.937 1.00 17.82 340 PRO B CA 1
ATOM 6264 C C . PRO B 1 340 ? -61.400 -31.232 -5.116 1.00 19.48 340 PRO B C 1
ATOM 6265 O O . PRO B 1 340 ? -60.979 -30.892 -6.252 1.00 18.54 340 PRO B O 1
ATOM 6269 N N . LEU B 1 341 ? -61.112 -30.566 -3.986 1.00 18.05 341 LEU B N 1
ATOM 6270 C CA . LEU B 1 341 ? -60.050 -29.537 -3.970 1.00 18.13 341 LEU B CA 1
ATOM 6271 C C . LEU B 1 341 ? -58.705 -30.165 -4.074 1.00 18.70 341 LEU B C 1
ATOM 6272 O O . LEU B 1 341 ? -58.550 -31.370 -3.831 1.00 19.38 341 LEU B O 1
ATOM 6277 N N . VAL B 1 342 ? -57.701 -29.379 -4.455 1.00 18.02 342 VAL B N 1
ATOM 6278 C CA . VAL B 1 342 ? -56.443 -29.955 -4.807 1.00 17.68 342 VAL B CA 1
ATOM 6279 C C . VAL B 1 342 ? -55.719 -30.600 -3.634 1.00 19.18 342 VAL B C 1
ATOM 6280 O O . VAL B 1 342 ? -55.008 -31.601 -3.813 1.00 18.85 342 VAL B O 1
ATOM 6284 N N . ASN B 1 343 ? -55.818 -29.985 -2.450 1.00 18.88 343 ASN B N 1
ATOM 6285 C CA . ASN B 1 343 ? -55.098 -30.489 -1.280 1.00 20.45 343 ASN B CA 1
ATOM 6286 C C . ASN B 1 343 ? -55.684 -29.946 0.007 1.00 20.35 343 ASN B C 1
ATOM 6287 O O . ASN B 1 343 ? -56.645 -29.156 0.009 1.00 19.97 343 ASN B O 1
ATOM 6292 N N . GLU B 1 344 ? -55.108 -30.368 1.126 1.00 20.99 344 GLU B N 1
ATOM 6293 C CA . GLU B 1 344 ? -55.594 -29.939 2.418 1.00 23.18 344 GLU B CA 1
ATOM 6294 C C . GLU B 1 344 ? -55.485 -28.428 2.614 1.00 20.93 344 GLU B C 1
ATOM 6295 O O . GLU B 1 344 ? -56.402 -27.804 3.142 1.00 23.01 344 GLU B O 1
ATOM 6301 N N . ALA B 1 345 ? -54.410 -27.851 2.147 1.00 21.11 345 ALA B N 1
ATOM 6302 C CA . ALA B 1 345 ? -54.217 -26.425 2.297 1.00 22.33 345 ALA B CA 1
ATOM 6303 C C . ALA B 1 345 ? -55.346 -25.664 1.607 1.00 21.56 345 ALA B C 1
ATOM 6304 O O . ALA B 1 345 ? -55.862 -24.658 2.134 1.00 21.06 345 ALA B O 1
ATOM 6306 N N . ALA B 1 346 ? -55.813 -26.191 0.460 1.00 20.49 346 ALA B N 1
ATOM 6307 C CA . ALA B 1 346 ? -56.919 -25.509 -0.241 1.00 20.38 346 ALA B CA 1
ATOM 6308 C C . ALA B 1 346 ? -58.200 -25.512 0.589 1.00 18.47 346 ALA B C 1
ATOM 6309 O O . ALA B 1 346 ? -58.975 -24.556 0.596 1.00 17.94 346 ALA B O 1
ATOM 6311 N N . PHE B 1 347 ? -58.467 -26.654 1.240 1.00 18.72 347 PHE B N 1
ATOM 6312 C CA . PHE B 1 347 ? -59.602 -26.797 2.107 1.00 20.02 347 PHE B CA 1
ATOM 6313 C C . PHE B 1 347 ? -59.499 -25.851 3.337 1.00 19.22 347 PHE B C 1
ATOM 6314 O O . PHE B 1 347 ? -60.459 -25.144 3.710 1.00 20.07 347 PHE B O 1
ATOM 6322 N N . GLY B 1 348 ? -58.319 -25.858 3.942 1.00 21.28 348 GLY B N 1
ATOM 6323 C CA . GLY B 1 348 ? -58.040 -24.941 5.081 1.00 22.59 348 GLY B CA 1
ATOM 6324 C C . GLY B 1 348 ? -58.316 -23.483 4.742 1.00 20.47 348 GLY B C 1
ATOM 6325 O O . GLY B 1 348 ? -58.972 -22.744 5.502 1.00 20.25 348 GLY B O 1
ATOM 6326 N N . ARG B 1 349 ? -57.801 -23.048 3.595 1.00 19.53 349 ARG B N 1
ATOM 6327 C CA . ARG B 1 349 ? -58.018 -21.674 3.141 1.00 20.72 349 ARG B CA 1
ATOM 6328 C C . ARG B 1 349 ? -59.476 -21.389 2.900 1.00 18.20 349 ARG B C 1
ATOM 6329 O O . ARG B 1 349 ? -59.952 -20.299 3.191 1.00 18.09 349 ARG B O 1
ATOM 6337 N N . MET B 1 350 ? -60.221 -22.352 2.348 1.00 18.03 350 MET B N 1
ATOM 6338 C CA . MET B 1 350 ? -61.628 -22.174 2.152 1.00 18.38 350 MET B CA 1
ATOM 6339 C C . MET B 1 350 ? -62.365 -21.946 3.467 1.00 17.09 350 MET B C 1
ATOM 6340 O O . MET B 1 350 ? -63.215 -21.059 3.605 1.00 18.64 350 MET B O 1
ATOM 6345 N N . ARG B 1 351 ? -62.063 -22.818 4.412 1.00 18.54 351 ARG B N 1
ATOM 6346 C CA . ARG B 1 351 ? -62.729 -22.733 5.691 1.00 20.24 351 ARG B CA 1
ATOM 6347 C C . ARG B 1 351 ? -62.411 -21.419 6.366 1.00 18.44 351 ARG B C 1
ATOM 6348 O O . ARG B 1 351 ? -63.294 -20.802 6.949 1.00 20.28 351 ARG B O 1
ATOM 6356 N N . GLU B 1 352 ? -61.178 -20.984 6.233 1.00 19.09 352 GLU B N 1
ATOM 6357 C CA . GLU B 1 352 ? -60.752 -19.701 6.856 1.00 22.12 352 GLU B CA 1
ATOM 6358 C C . GLU B 1 352 ? -61.488 -18.527 6.256 1.00 21.17 352 GLU B C 1
ATOM 6359 O O . GLU B 1 352 ? -61.943 -17.615 6.969 1.00 20.41 352 GLU B O 1
ATOM 6365 N N . ALA B 1 353 ? -61.680 -18.564 4.912 1.00 18.75 353 ALA B N 1
ATOM 6366 C CA . ALA B 1 353 ? -62.457 -17.517 4.263 1.00 18.66 353 ALA B CA 1
ATOM 6367 C C . ALA B 1 353 ? -63.910 -17.474 4.710 1.00 18.18 353 ALA B C 1
ATOM 6368 O O . ALA B 1 353 ? -64.469 -16.402 4.965 1.00 18.21 353 ALA B O 1
ATOM 6370 N N . VAL B 1 354 ? -64.574 -18.629 4.790 1.00 18.18 354 VAL B N 1
ATOM 6371 C CA . VAL B 1 354 ? -65.926 -18.659 5.190 1.00 20.18 354 VAL B CA 1
ATOM 6372 C C . VAL B 1 354 ? -66.072 -18.170 6.653 1.00 19.92 354 VAL B C 1
ATOM 6373 O O . VAL B 1 354 ? -66.999 -17.437 6.966 1.00 19.92 354 VAL B O 1
ATOM 6377 N N . GLU B 1 355 ? -65.144 -18.582 7.501 1.00 20.54 355 GLU B N 1
ATOM 6378 C CA . GLU B 1 355 ? -65.150 -18.086 8.908 1.00 22.07 355 GLU B CA 1
ATOM 6379 C C . GLU B 1 355 ? -64.976 -16.575 8.974 1.00 19.95 355 GLU B C 1
ATOM 6380 O O . GLU B 1 355 ? -65.664 -15.878 9.743 1.00 23.22 355 GLU B O 1
ATOM 6386 N N . ARG B 1 356 ? -64.067 -16.045 8.185 1.00 18.64 356 ARG B N 1
ATOM 6387 C CA . ARG B 1 356 ? -63.886 -14.613 8.092 1.00 19.56 356 ARG B CA 1
ATOM 6388 C C . ARG B 1 356 ? -65.150 -13.928 7.598 1.00 19.47 356 ARG B C 1
ATOM 6389 O O . ARG B 1 356 ? -65.571 -12.914 8.139 1.00 20.18 356 ARG B O 1
ATOM 6397 N N . ALA B 1 357 ? -65.801 -14.485 6.579 1.00 18.75 357 ALA B N 1
ATOM 6398 C CA . ALA B 1 357 ? -66.975 -13.824 6.044 1.00 19.71 357 ALA B CA 1
ATOM 6399 C C . ALA B 1 357 ? -68.111 -13.710 7.052 1.00 19.09 357 ALA B C 1
ATOM 6400 O O . ALA B 1 357 ? -68.779 -12.672 7.137 1.00 20.04 357 ALA B O 1
ATOM 6402 N N . THR B 1 358 ? -68.344 -14.767 7.819 1.00 19.98 358 THR B N 1
ATOM 6403 C CA . THR B 1 358 ? -69.368 -14.721 8.873 1.00 21.90 358 THR B CA 1
ATOM 6404 C C . THR B 1 358 ? -68.960 -13.736 9.992 1.00 22.20 358 THR B C 1
ATOM 6405 O O . THR B 1 358 ? -69.807 -12.977 10.455 1.00 23.00 358 THR B O 1
ATOM 6409 N N . ALA B 1 359 ? -67.677 -13.640 10.307 1.00 22.17 359 ALA B N 1
ATOM 6410 C CA . ALA B 1 359 ? -67.187 -12.602 11.246 1.00 22.20 359 ALA B CA 1
ATOM 6411 C C . ALA B 1 359 ? -67.296 -11.161 10.708 1.00 23.43 359 ALA B C 1
ATOM 6412 O O . ALA B 1 359 ? -67.337 -10.185 11.472 1.00 23.98 359 ALA B O 1
ATOM 6414 N N . GLU B 1 360 ? -67.325 -10.998 9.401 1.00 22.27 360 GLU B N 1
ATOM 6415 C CA . GLU B 1 360 ? -67.496 -9.685 8.765 1.00 23.39 360 GLU B CA 1
ATOM 6416 C C . GLU B 1 360 ? -68.962 -9.378 8.468 1.00 24.77 360 GLU B C 1
ATOM 6417 O O . GLU B 1 360 ? -69.241 -8.424 7.736 1.00 25.98 360 GLU B O 1
ATOM 6423 N N . GLY B 1 361 ? -69.913 -10.159 9.010 1.00 22.51 361 GLY B N 1
ATOM 6424 C CA . GLY B 1 361 ? -71.323 -9.849 8.897 1.00 24.02 361 GLY B CA 1
ATOM 6425 C C . GLY B 1 361 ? -72.081 -10.681 7.880 1.00 22.61 361 GLY B C 1
ATOM 6426 O O . GLY B 1 361 ? -73.280 -10.512 7.725 1.00 24.01 361 GLY B O 1
ATOM 6427 N N . GLY B 1 362 ? -71.391 -11.631 7.243 1.00 20.06 362 GLY B N 1
ATOM 6428 C CA . GLY B 1 362 ? -72.021 -12.515 6.270 1.00 20.29 362 GLY B CA 1
ATOM 6429 C C . GLY B 1 362 ? -72.874 -13.615 6.809 1.00 24.12 362 GLY B C 1
ATOM 6430 O O . GLY B 1 362 ? -72.733 -13.999 7.951 1.00 24.05 362 GLY B O 1
ATOM 6431 N N . THR B 1 363 ? -73.750 -14.160 5.977 1.00 22.30 363 THR B N 1
ATOM 6432 C CA . THR B 1 363 ? -74.559 -15.324 6.335 1.00 24.19 363 THR B CA 1
ATOM 6433 C C . THR B 1 363 ? -74.269 -16.428 5.359 1.00 23.60 363 THR B C 1
ATOM 6434 O O . THR B 1 363 ? -74.464 -16.219 4.157 1.00 22.19 363 THR B O 1
ATOM 6438 N N . LEU B 1 364 ? -73.819 -17.577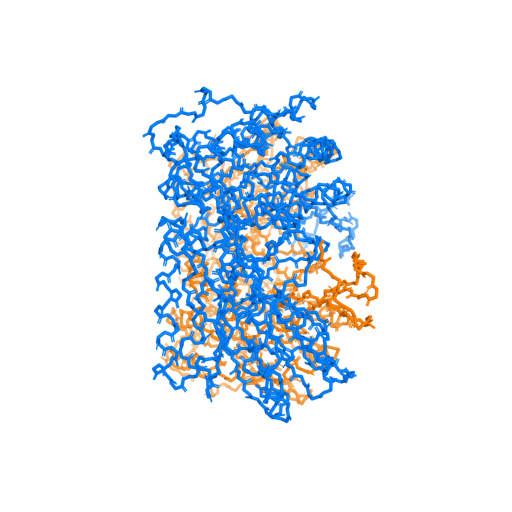 5.854 1.00 22.64 364 LEU B N 1
ATOM 6439 C CA . LEU B 1 364 ? -73.635 -18.791 5.057 1.00 22.98 364 LEU B CA 1
ATOM 6440 C C . LEU B 1 364 ? -75.012 -19.335 4.696 1.00 24.67 364 LEU B C 1
ATOM 6441 O O . LEU B 1 364 ? -75.768 -19.788 5.571 1.00 28.17 364 LEU B O 1
ATOM 6446 N N . CYS B 1 365 ? -75.367 -19.304 3.413 1.00 21.74 365 CYS B N 1
ATOM 6447 C CA . CYS B 1 365 ? -76.678 -19.764 2.968 1.00 24.07 365 CYS B CA 1
ATOM 6448 C C . CYS B 1 365 ? -76.731 -21.249 2.599 1.00 23.76 365 CYS B C 1
ATOM 6449 O O . CYS B 1 365 ? -77.799 -21.860 2.682 1.00 24.38 365 CYS B O 1
ATOM 6452 N N . ALA B 1 366 ? -75.633 -21.800 2.135 1.00 21.85 366 ALA B N 1
ATOM 6453 C CA . ALA B 1 366 ? -75.537 -23.158 1.619 1.00 22.24 366 ALA B CA 1
ATOM 6454 C C . ALA B 1 366 ? -74.084 -23.565 1.526 1.00 23.77 366 ALA B C 1
ATOM 6455 O O . ALA B 1 366 ? -73.206 -22.717 1.261 1.00 21.63 366 ALA B O 1
ATOM 6457 N N . GLY B 1 367 ? -73.797 -24.850 1.725 1.00 22.72 367 GLY B N 1
ATOM 6458 C CA . GLY B 1 367 ? -72.508 -25.426 1.428 1.00 23.82 367 GLY B CA 1
ATOM 6459 C C . GLY B 1 367 ? -71.432 -25.212 2.434 1.00 23.72 367 GLY B C 1
ATOM 6460 O O . GLY B 1 367 ? -71.711 -24.813 3.590 1.00 25.82 367 GLY B O 1
ATOM 6461 N N . GLY B 1 368 ? -70.206 -25.515 2.031 1.00 24.46 368 GLY B N 1
ATOM 6462 C CA . GLY B 1 368 ? -69.054 -25.332 2.841 1.00 25.71 368 GLY B CA 1
ATOM 6463 C C . GLY B 1 368 ? -68.635 -26.562 3.585 1.00 27.03 368 GLY B C 1
ATOM 6464 O O . GLY B 1 368 ? -67.528 -26.579 4.073 1.00 32.23 368 GLY B O 1
ATOM 6465 N N . GLU B 1 369 ? -69.480 -27.601 3.659 1.00 27.98 369 GLU B N 1
ATOM 6466 C CA . GLU B 1 369 ? -69.101 -28.751 4.497 1.00 29.90 369 GLU B CA 1
ATOM 6467 C C . GLU B 1 369 ? -68.328 -29.739 3.691 1.00 29.27 369 GLU B C 1
ATOM 6468 O O . GLU B 1 369 ? -68.562 -29.899 2.473 1.00 26.86 369 GLU B O 1
ATOM 6479 N N . ARG B 1 370 ? -67.379 -30.378 4.367 1.00 28.83 370 ARG B N 1
ATOM 6480 C CA . ARG B 1 370 ? -66.618 -31.454 3.798 1.00 26.20 370 ARG B CA 1
ATOM 6481 C C . ARG B 1 370 ? -67.535 -32.675 3.580 1.00 28.11 370 ARG B C 1
ATOM 6482 O O . ARG B 1 370 ? -68.340 -33.015 4.447 1.00 27.79 370 ARG B O 1
ATOM 6490 N N . GLN B 1 371 ? -67.405 -33.314 2.424 1.00 24.88 371 GLN B N 1
ATOM 6491 C CA . GLN B 1 371 ? -68.265 -34.418 2.034 1.00 25.91 371 GLN B CA 1
ATOM 6492 C C . GLN B 1 371 ? -67.531 -35.720 2.238 1.00 25.97 371 GLN B C 1
ATOM 6493 O O . GLN B 1 371 ? -66.350 -35.842 1.973 1.00 27.11 371 GLN B O 1
ATOM 6499 N N . PHE B 1 372 ? -68.267 -36.721 2.733 1.00 27.60 372 PHE B N 1
ATOM 6500 C CA . PHE B 1 372 ? -67.754 -38.091 2.880 1.00 29.21 372 PHE B CA 1
ATOM 6501 C C . PHE B 1 372 ? -66.261 -38.224 3.242 1.00 29.00 372 PHE B C 1
ATOM 6502 O O . PHE B 1 372 ? -65.487 -38.838 2.537 1.00 28.92 372 PHE B O 1
ATOM 6510 N N . PRO B 1 373 ? -65.843 -37.618 4.381 1.00 29.73 373 PRO B N 1
ATOM 6511 C CA . PRO B 1 373 ? -64.429 -37.667 4.733 1.00 32.60 373 PRO B CA 1
ATOM 6512 C C . PRO B 1 373 ? -63.916 -39.109 4.923 1.00 36.40 373 PRO B C 1
ATOM 6513 O O . PRO B 1 373 ? -62.757 -39.409 4.594 1.00 34.95 373 PRO B O 1
ATOM 6517 N N . ASP B 1 374 ? -64.777 -40.010 5.404 1.00 35.91 374 ASP B N 1
ATOM 6518 C CA . ASP B 1 374 ? -64.338 -41.409 5.626 1.00 38.59 374 ASP B CA 1
ATOM 6519 C C . ASP B 1 374 ? -64.105 -42.192 4.346 1.00 38.56 374 ASP B C 1
ATOM 6520 O O . ASP B 1 374 ? -63.307 -43.124 4.337 1.00 41.00 374 ASP B O 1
ATOM 6525 N N . ALA B 1 375 ? -64.774 -41.814 3.255 1.00 36.00 375 ALA B N 1
ATOM 6526 C CA . ALA B 1 375 ? -64.552 -42.481 1.973 1.00 37.73 375 ALA B CA 1
ATOM 6527 C C . ALA B 1 375 ? -63.135 -42.265 1.398 1.00 37.59 375 ALA B C 1
ATOM 6528 O O . ALA B 1 375 ? -62.705 -43.032 0.544 1.00 36.77 375 ALA B O 1
ATOM 6530 N N . ALA B 1 376 ? -62.431 -41.223 1.851 1.00 38.51 376 ALA B N 1
ATOM 6531 C CA . ALA B 1 376 ? -61.088 -40.875 1.347 1.00 34.47 376 ALA B CA 1
ATOM 6532 C C . ALA B 1 376 ? -60.530 -39.782 2.259 1.00 33.28 376 ALA B C 1
ATOM 6533 O O . ALA B 1 376 ? -60.609 -38.579 1.962 1.00 30.36 376 ALA B O 1
ATOM 6535 N N . PRO B 1 377 ? -59.960 -40.194 3.401 1.00 32.76 377 PRO B N 1
ATOM 6536 C CA . PRO B 1 377 ? -59.531 -39.246 4.424 1.00 30.07 377 PRO B CA 1
ATOM 6537 C C . PRO B 1 377 ? -58.439 -38.282 3.997 1.00 29.59 377 PRO B C 1
ATOM 6538 O O . PRO B 1 377 ? -58.312 -37.215 4.593 1.00 30.07 377 PRO B O 1
ATOM 6542 N N . GLY B 1 378 ? -57.665 -38.637 2.971 1.00 28.32 378 GLY B N 1
ATOM 6543 C CA . GLY B 1 378 ? -56.618 -37.758 2.473 1.00 27.48 378 GLY B CA 1
ATOM 6544 C C . GLY B 1 378 ? -57.077 -36.786 1.366 1.00 25.74 378 GLY B C 1
ATOM 6545 O O . GLY B 1 378 ? -56.252 -35.999 0.889 1.00 25.42 378 GLY B O 1
ATOM 6546 N N . ALA B 1 379 ? -58.338 -36.880 0.975 1.00 24.18 379 ALA B N 1
ATOM 6547 C CA . ALA B 1 379 ? -58.932 -36.038 -0.100 1.00 24.37 379 ALA B CA 1
ATOM 6548 C C . ALA B 1 379 ? -59.987 -35.103 0.463 1.00 23.80 379 ALA B C 1
ATOM 6549 O O . ALA B 1 379 ? -60.672 -35.414 1.441 1.00 23.24 379 ALA B O 1
ATOM 6551 N N . TYR B 1 380 ? -60.149 -33.963 -0.194 1.00 21.27 380 TYR B N 1
ATOM 6552 C CA . TYR B 1 380 ? -60.990 -32.893 0.303 1.00 21.67 380 TYR B CA 1
ATOM 6553 C C . TYR B 1 380 ? -62.045 -32.555 -0.693 1.00 22.42 380 TYR B C 1
ATOM 6554 O O . TYR B 1 380 ? -61.860 -31.689 -1.567 1.00 21.99 380 TYR B O 1
ATOM 6563 N N . TYR B 1 381 ? -63.152 -33.281 -0.596 1.00 21.28 381 TYR B N 1
ATOM 6564 C CA . TYR B 1 381 ? -64.374 -33.022 -1.332 1.00 20.74 381 TYR B CA 1
ATOM 6565 C C . TYR B 1 381 ? -65.244 -32.089 -0.523 1.00 23.37 381 TYR B C 1
ATOM 6566 O O . TYR B 1 381 ? -65.553 -32.393 0.655 1.00 24.94 381 TYR B O 1
ATOM 6575 N N . VAL B 1 382 ? -65.645 -30.958 -1.081 1.00 21.17 382 VAL B N 1
ATOM 6576 C CA . VAL B 1 382 ? -66.438 -29.972 -0.362 1.00 21.35 382 VAL B CA 1
ATOM 6577 C C . VAL B 1 382 ? -67.614 -29.489 -1.186 1.00 21.43 382 VAL B C 1
ATOM 6578 O O . VAL B 1 382 ? -67.516 -29.375 -2.447 1.00 21.54 382 VAL B O 1
ATOM 6582 N N . ARG B 1 383 ? -68.715 -29.161 -0.533 1.00 19.91 383 ARG B N 1
ATOM 6583 C CA . ARG B 1 383 ? -69.856 -28.545 -1.188 1.00 21.62 383 ARG B CA 1
ATOM 6584 C C . ARG B 1 383 ? -69.541 -27.031 -1.371 1.00 21.43 383 ARG B C 1
ATOM 6585 O O . ARG B 1 383 ? -69.242 -26.326 -0.400 1.00 18.95 383 ARG B O 1
ATOM 6593 N N . PRO B 1 384 ? -69.615 -26.519 -2.612 1.00 20.24 384 PRO B N 1
ATOM 6594 C CA . PRO B 1 384 ? -69.497 -25.059 -2.778 1.00 19.44 384 PRO B CA 1
ATOM 6595 C C . PRO B 1 384 ? -70.339 -24.244 -1.798 1.00 18.90 384 PRO B C 1
ATOM 6596 O O . PRO B 1 384 ? -71.479 -24.587 -1.503 1.00 20.14 384 PRO B O 1
ATOM 6600 N N . ALA B 1 385 ? -69.763 -23.149 -1.304 1.00 18.81 385 ALA B N 1
ATOM 6601 C CA . ALA B 1 385 ? -70.371 -22.264 -0.320 1.00 20.03 385 ALA B CA 1
ATOM 6602 C C . ALA B 1 385 ? -71.026 -21.027 -0.985 1.00 20.68 385 ALA B C 1
ATOM 6603 O O . ALA B 1 385 ? -70.488 -20.490 -1.945 1.00 20.18 385 ALA B O 1
ATOM 6605 N N . LEU B 1 386 ? -72.195 -20.632 -0.506 1.00 18.08 386 LEU B N 1
ATOM 6606 C CA . LEU B 1 386 ? -72.930 -19.454 -0.942 1.00 17.85 386 LEU B CA 1
ATOM 6607 C C . LEU B 1 386 ? -73.073 -18.590 0.297 1.00 18.80 386 LEU B C 1
ATOM 6608 O O . LEU B 1 386 ? -73.640 -19.060 1.288 1.00 18.92 386 LEU B O 1
ATOM 6613 N N . VAL B 1 387 ? -72.547 -17.366 0.242 1.00 17.16 387 VAL B N 1
ATOM 6614 C CA . VAL B 1 387 ? -72.490 -16.471 1.406 1.00 19.09 387 VAL B CA 1
ATOM 6615 C C . VAL B 1 387 ? -73.088 -15.122 1.045 1.00 19.28 387 VAL B C 1
ATOM 6616 O O . VAL B 1 387 ? -72.586 -14.463 0.151 1.00 19.55 387 VAL B O 1
ATOM 6620 N N . ARG B 1 388 ? -74.158 -14.713 1.718 1.00 19.03 388 ARG B N 1
ATOM 6621 C CA . ARG B 1 388 ? -74.700 -13.425 1.528 1.00 19.90 388 ARG B CA 1
ATOM 6622 C C . ARG B 1 388 ? -73.925 -12.393 2.356 1.00 20.34 388 ARG B C 1
ATOM 6623 O O . ARG B 1 388 ? -73.793 -12.596 3.538 1.00 21.71 388 ARG B O 1
ATOM 6631 N N . MET B 1 389 ? -73.428 -11.323 1.734 1.00 18.86 389 MET B N 1
ATOM 6632 C CA . MET B 1 389 ? -72.619 -10.293 2.417 1.00 17.49 389 MET B CA 1
ATOM 6633 C C . MET B 1 389 ? -73.295 -8.930 2.443 1.00 20.53 389 MET B C 1
ATOM 6634 O O . MET B 1 389 ? -73.944 -8.496 1.462 1.00 19.93 389 MET B O 1
ATOM 6639 N N . PRO B 1 390 ? -73.119 -8.187 3.548 1.00 19.22 390 PRO B N 1
ATOM 6640 C CA . PRO B 1 390 ? -73.705 -6.851 3.665 1.00 20.11 390 PRO B CA 1
ATOM 6641 C C . PRO B 1 390 ? -72.949 -5.750 2.944 1.00 18.27 390 PRO B C 1
ATOM 6642 O O . PRO B 1 390 ? -73.475 -4.659 2.773 1.00 19.72 390 PRO B O 1
ATOM 6646 N N . ALA B 1 391 ? -71.720 -6.032 2.532 1.00 17.96 391 ALA B N 1
ATOM 6647 C CA . ALA B 1 391 ? -70.910 -5.080 1.828 1.00 19.38 391 ALA B CA 1
ATOM 6648 C C . ALA B 1 391 ? -69.769 -5.880 1.254 1.00 18.38 391 ALA B C 1
ATOM 6649 O O . ALA B 1 391 ? -69.531 -7.004 1.665 1.00 20.74 391 ALA B O 1
ATOM 6651 N N . GLN B 1 392 ? -68.982 -5.241 0.392 1.00 17.71 392 GLN B N 1
ATOM 6652 C CA . GLN B 1 392 ? -67.794 -5.883 -0.141 1.00 17.34 392 GLN B CA 1
ATOM 6653 C C . GLN B 1 392 ? -66.612 -5.690 0.790 1.00 18.25 392 GLN B C 1
ATOM 6654 O O . GLN B 1 392 ? -65.793 -4.831 0.597 1.00 19.74 392 GLN B O 1
ATOM 6660 N N . THR B 1 393 ? -66.550 -6.545 1.794 1.00 18.99 393 THR B N 1
ATOM 6661 C CA . THR B 1 393 ? -65.556 -6.430 2.846 1.00 22.04 393 THR B CA 1
ATOM 6662 C C . THR B 1 393 ? -64.280 -7.076 2.408 1.00 22.42 393 THR B C 1
ATOM 6663 O O . THR B 1 393 ? -64.161 -7.633 1.306 1.00 19.35 393 THR B O 1
ATOM 6667 N N . ALA B 1 394 ? -63.279 -7.051 3.295 1.00 21.53 394 ALA B N 1
ATOM 6668 C CA . ALA B 1 394 ? -61.994 -7.540 2.977 1.00 21.88 394 ALA B CA 1
ATOM 6669 C C . ALA B 1 394 ? -61.956 -8.943 2.373 1.00 21.22 394 ALA B C 1
ATOM 6670 O O . ALA B 1 394 ? -61.243 -9.193 1.433 1.00 20.64 394 ALA B O 1
ATOM 6672 N N . VAL B 1 395 ? -62.711 -9.847 2.944 1.00 19.56 395 VAL B N 1
ATOM 6673 C CA . VAL B 1 395 ? -62.672 -11.243 2.504 1.00 19.24 395 VAL B CA 1
ATOM 6674 C C . VAL B 1 395 ? -63.246 -11.410 1.055 1.00 17.51 395 VAL B C 1
ATOM 6675 O O . VAL B 1 395 ? -62.861 -12.300 0.293 1.00 21.08 395 VAL B O 1
ATOM 6679 N N . VAL B 1 396 ? -64.149 -10.516 0.737 1.00 17.60 396 VAL B N 1
ATOM 6680 C CA . VAL B 1 396 ? -64.745 -10.507 -0.605 1.00 16.46 396 VAL B CA 1
ATOM 6681 C C . VAL B 1 396 ? -63.782 -9.988 -1.636 1.00 18.88 396 VAL B C 1
ATOM 6682 O O . VAL B 1 396 ? -63.701 -10.499 -2.751 1.00 18.33 396 VAL B O 1
ATOM 6686 N N . ARG B 1 397 ? -62.995 -8.995 -1.246 1.00 18.05 397 ARG B N 1
ATOM 6687 C CA . ARG B 1 397 ? -62.062 -8.377 -2.149 1.00 20.45 397 ARG B CA 1
ATOM 6688 C C . ARG B 1 397 ? -60.823 -9.200 -2.418 1.00 22.55 397 ARG B C 1
ATOM 6689 O O . ARG B 1 397 ? -60.201 -8.992 -3.432 1.00 23.47 397 ARG B O 1
ATOM 6697 N N . GLU B 1 398 ? -60.451 -10.119 -1.556 1.00 23.04 398 GLU B N 1
ATOM 6698 C CA . GLU B 1 398 ? -59.231 -10.901 -1.783 1.00 29.18 398 GLU B CA 1
ATOM 6699 C C . GLU B 1 398 ? -59.694 -12.301 -2.124 1.00 29.56 398 GLU B C 1
ATOM 6700 O O . GLU B 1 398 ? -60.454 -12.915 -1.359 1.00 34.36 398 GLU B O 1
ATOM 6706 N N . GLU B 1 399 ? -59.321 -12.806 -3.285 1.00 28.27 399 GLU B N 1
ATOM 6707 C CA . GLU B 1 399 ? -59.866 -14.112 -3.685 1.00 31.44 399 GLU B CA 1
ATOM 6708 C C . GLU B 1 399 ? -59.235 -15.287 -2.911 1.00 25.16 399 GLU B C 1
ATOM 6709 O O . GLU B 1 399 ? -58.045 -15.275 -2.572 1.00 25.49 399 GLU B O 1
ATOM 6715 N N . THR B 1 400 ? -60.069 -16.273 -2.670 1.00 21.39 400 THR B N 1
ATOM 6716 C CA . THR B 1 400 ? -59.683 -17.549 -2.152 1.00 21.65 400 THR B CA 1
ATOM 6717 C C . THR B 1 400 ? -59.929 -18.545 -3.293 1.00 20.99 400 THR B C 1
ATOM 6718 O O . THR B 1 400 ? -61.010 -18.503 -3.888 1.00 20.48 400 THR B O 1
ATOM 6722 N N . PHE B 1 401 ? -58.983 -19.432 -3.567 1.00 19.18 401 PHE B N 1
ATOM 6723 C CA . PHE B 1 401 ? -59.093 -20.352 -4.722 1.00 19.11 401 PHE B CA 1
ATOM 6724 C C . PHE B 1 401 ? -59.901 -21.573 -4.251 1.00 18.03 401 PHE B C 1
ATOM 6725 O O . PHE B 1 401 ? -59.366 -22.634 -3.951 1.00 21.04 401 PHE B O 1
ATOM 6733 N N . ALA B 1 402 ? -61.193 -21.334 -4.126 1.00 18.93 402 ALA B N 1
ATOM 6734 C CA . ALA B 1 402 ? -62.112 -22.298 -3.585 1.00 18.21 402 ALA B CA 1
ATOM 6735 C C . ALA B 1 402 ? -63.478 -21.894 -4.027 1.00 18.32 402 ALA B C 1
ATOM 6736 O O . ALA B 1 402 ? -63.694 -20.746 -4.421 1.00 19.19 402 ALA B O 1
ATOM 6738 N N . PRO B 1 403 ? -64.448 -22.831 -3.972 1.00 16.92 403 PRO B N 1
ATOM 6739 C CA . PRO B 1 403 ? -65.783 -22.484 -4.395 1.00 17.92 403 PRO B CA 1
ATOM 6740 C C . PRO B 1 403 ? -66.539 -21.776 -3.295 1.00 17.49 403 PRO B C 1
ATOM 6741 O O . PRO B 1 403 ? -67.154 -22.401 -2.435 1.00 17.83 403 PRO B O 1
ATOM 6745 N N . ILE B 1 404 ? -66.475 -20.453 -3.317 1.00 16.97 404 ILE B N 1
ATOM 6746 C CA . ILE B 1 404 ? -67.243 -19.564 -2.463 1.00 16.97 404 ILE B CA 1
ATOM 6747 C C . ILE B 1 404 ? -67.795 -18.497 -3.360 1.00 17.21 404 ILE B C 1
ATOM 6748 O O . ILE B 1 404 ? -67.028 -17.825 -4.060 1.00 17.23 404 ILE B O 1
ATOM 6753 N N . LEU B 1 405 ? -69.101 -18.359 -3.331 1.00 15.68 405 LEU B N 1
ATOM 6754 C CA . LEU B 1 405 ? -69.816 -17.291 -4.033 1.00 15.95 405 LEU B CA 1
ATOM 6755 C C . LEU B 1 405 ? -70.433 -16.302 -3.071 1.00 16.64 405 LEU B C 1
ATOM 6756 O O . LEU B 1 405 ? -71.367 -16.654 -2.341 1.00 18.17 405 LEU B O 1
ATOM 6761 N N . TYR B 1 406 ? -69.910 -15.097 -3.052 1.00 16.03 406 TYR B N 1
ATOM 6762 C CA . TYR B 1 406 ? -70.405 -13.991 -2.245 1.00 15.39 406 TYR B CA 1
ATOM 6763 C C . TYR B 1 406 ? -71.483 -13.272 -2.951 1.00 18.12 406 TYR B C 1
ATOM 6764 O O . TYR B 1 406 ? -71.286 -12.829 -4.110 1.00 18.95 406 TYR B O 1
ATOM 6773 N N . VAL B 1 407 ? -72.608 -13.032 -2.285 1.00 16.11 407 VAL B N 1
ATOM 6774 C CA . VAL B 1 407 ? -73.713 -12.328 -2.888 1.00 17.58 407 VAL B CA 1
ATOM 6775 C C . VAL B 1 407 ? -73.832 -10.944 -2.279 1.00 18.29 407 VAL B C 1
ATOM 6776 O O . VAL B 1 407 ? -73.973 -10.796 -1.049 1.00 19.74 407 VAL B O 1
ATOM 6780 N N . LEU B 1 408 ? -73.774 -9.935 -3.122 1.00 18.01 408 LEU B N 1
ATOM 6781 C CA . LEU B 1 408 ? -73.898 -8.505 -2.762 1.00 18.77 408 LEU B CA 1
ATOM 6782 C C . LEU B 1 408 ? -75.101 -7.899 -3.456 1.00 19.60 408 LEU B C 1
ATOM 6783 O O . LEU B 1 408 ? -75.503 -8.379 -4.541 1.00 18.94 408 LEU B O 1
ATOM 6788 N N . THR B 1 409 ? -75.703 -6.877 -2.857 1.00 19.22 409 THR B N 1
ATOM 6789 C CA . THR B 1 409 ? -76.843 -6.201 -3.472 1.00 19.57 409 THR B CA 1
ATOM 6790 C C . THR B 1 409 ? -76.508 -4.807 -3.948 1.00 20.06 409 THR B C 1
ATOM 6791 O O . THR B 1 409 ? -75.555 -4.146 -3.496 1.00 20.21 409 THR B O 1
ATOM 6795 N N . TYR B 1 410 ? -77.300 -4.333 -4.904 1.00 18.96 410 TYR B N 1
ATOM 6796 C CA . TYR B 1 410 ? -77.172 -2.966 -5.447 1.00 18.58 410 TYR B CA 1
ATOM 6797 C C . TYR B 1 410 ? -78.543 -2.466 -5.848 1.00 17.76 410 TYR B C 1
ATOM 6798 O O . TYR B 1 410 ? -79.465 -3.257 -6.067 1.00 18.36 410 TYR B O 1
ATOM 6807 N N . ARG B 1 411 ? -78.620 -1.162 -6.092 1.00 19.73 411 ARG B N 1
ATOM 6808 C CA . ARG B 1 411 ? -79.779 -0.540 -6.744 1.00 21.31 411 ARG B CA 1
ATOM 6809 C C . ARG B 1 411 ? -79.489 0.117 -8.071 1.00 21.10 411 ARG B C 1
ATOM 6810 O O . ARG B 1 411 ? -80.176 -0.142 -9.042 1.00 22.90 411 ARG B O 1
ATOM 6818 N N . ASP B 1 412 ? -78.494 0.999 -8.134 1.00 19.77 412 ASP B N 1
ATOM 6819 C CA . ASP B 1 412 ? -78.173 1.721 -9.355 1.00 20.69 412 ASP B CA 1
ATOM 6820 C C . ASP B 1 412 ? -77.077 1.024 -10.116 1.00 18.83 412 ASP B C 1
ATOM 6821 O O . ASP B 1 412 ? -76.102 0.586 -9.535 1.00 19.12 412 ASP B O 1
ATOM 6826 N N . LEU B 1 413 ? -77.213 0.918 -11.425 1.00 19.05 413 LEU B N 1
ATOM 6827 C CA . LEU B 1 413 ? -76.212 0.146 -12.184 1.00 18.87 413 LEU B CA 1
ATOM 6828 C C . LEU B 1 413 ? -74.796 0.694 -12.035 1.00 17.89 413 LEU B C 1
ATOM 6829 O O . LEU B 1 413 ? -73.821 -0.079 -11.974 1.00 16.48 413 LEU B O 1
ATOM 6834 N N . ASP B 1 414 ? -74.645 2.019 -11.938 1.00 18.28 414 ASP B N 1
ATOM 6835 C CA . ASP B 1 414 ? -73.293 2.542 -11.792 1.00 19.42 414 ASP B CA 1
ATOM 6836 C C . ASP B 1 414 ? -72.627 2.047 -10.500 1.00 18.88 414 ASP B C 1
ATOM 6837 O O . ASP B 1 414 ? -71.392 1.888 -10.456 1.00 19.75 414 ASP B O 1
ATOM 6842 N N . GLU B 1 415 ? -73.433 1.774 -9.483 1.00 18.93 415 GLU B N 1
ATOM 6843 C CA . GLU B 1 415 ? -72.906 1.219 -8.251 1.00 19.97 415 GLU B CA 1
ATOM 6844 C C . GLU B 1 415 ? -72.559 -0.295 -8.394 1.00 19.74 415 GLU B C 1
ATOM 6845 O O . GLU B 1 415 ? -71.545 -0.719 -7.883 1.00 19.57 415 GLU B O 1
ATOM 6851 N N . ALA B 1 416 ? -73.362 -1.067 -9.115 1.00 18.00 416 ALA B N 1
ATOM 6852 C CA . ALA B 1 416 ? -72.949 -2.455 -9.498 1.00 17.64 416 ALA B CA 1
ATOM 6853 C C . ALA B 1 416 ? -71.609 -2.430 -10.226 1.00 15.74 416 ALA B C 1
ATOM 6854 O O . ALA B 1 416 ? -70.703 -3.245 -9.945 1.00 16.63 416 ALA B O 1
ATOM 6856 N N . ILE B 1 417 ? -71.443 -1.489 -11.127 1.00 16.22 417 ILE B N 1
ATOM 6857 C CA . ILE B 1 417 ? -70.198 -1.386 -11.873 1.00 16.30 417 ILE B CA 1
ATOM 6858 C C . ILE B 1 417 ? -69.045 -1.023 -10.942 1.00 16.72 417 ILE B C 1
ATOM 6859 O O . ILE B 1 417 ? -67.955 -1.617 -11.005 1.00 14.82 417 ILE B O 1
ATOM 6864 N N . ARG B 1 418 ? -69.270 -0.067 -10.043 1.00 16.15 418 ARG B N 1
ATOM 6865 C CA . ARG B 1 418 ? -68.252 0.291 -9.081 1.00 17.24 418 ARG B CA 1
ATOM 6866 C C . ARG B 1 418 ? -67.891 -0.900 -8.204 1.00 17.05 418 ARG B C 1
ATOM 6867 O O . ARG B 1 418 ? -66.717 -1.142 -8.009 1.00 18.28 418 ARG B O 1
ATOM 6875 N N . LEU B 1 419 ? -68.869 -1.670 -7.729 1.00 16.78 419 LEU B N 1
ATOM 6876 C CA . LEU B 1 419 ? -68.578 -2.859 -6.963 1.00 17.56 419 LEU B CA 1
ATOM 6877 C C . LEU B 1 419 ? -67.750 -3.892 -7.768 1.00 15.79 419 LEU B C 1
ATOM 6878 O O . LEU B 1 419 ? -66.796 -4.491 -7.268 1.00 17.27 419 LEU B O 1
ATOM 6883 N N . ASN B 1 420 ? -68.093 -4.049 -9.046 1.00 14.34 420 ASN B N 1
ATOM 6884 C CA . ASN B 1 420 ? -67.312 -4.938 -9.869 1.00 14.67 420 ASN B CA 1
ATOM 6885 C C . ASN B 1 420 ? -65.856 -4.523 -9.911 1.00 15.27 420 ASN B C 1
ATOM 6886 O O . ASN B 1 420 ? -64.963 -5.362 -9.806 1.00 14.82 420 ASN B O 1
ATOM 6891 N N . ASN B 1 421 ? -65.647 -3.221 -10.144 1.00 16.17 421 ASN B N 1
ATOM 6892 C CA . ASN B 1 421 ? -64.356 -2.671 -10.420 1.00 15.55 421 ASN B CA 1
ATOM 6893 C C . ASN B 1 421 ? -63.456 -2.423 -9.175 1.00 19.29 421 ASN B C 1
ATOM 6894 O O . ASN B 1 421 ? -62.248 -2.223 -9.324 1.00 20.76 421 ASN B O 1
ATOM 6899 N N . GLU B 1 422 ? -64.050 -2.445 -7.993 1.00 19.96 422 GLU B N 1
ATOM 6900 C CA . GLU B 1 422 ? -63.366 -2.013 -6.754 1.00 23.72 422 GLU B CA 1
ATOM 6901 C C . GLU B 1 422 ? -62.253 -2.923 -6.295 1.00 25.93 422 GLU B C 1
ATOM 6902 O O . GLU B 1 422 ? -61.394 -2.477 -5.524 1.00 31.64 422 GLU B O 1
ATOM 6908 N N . VAL B 1 423 ? -62.188 -4.153 -6.779 1.00 22.50 423 VAL B N 1
ATOM 6909 C CA . VAL B 1 423 ? -61.234 -5.162 -6.279 1.00 22.41 423 VAL B CA 1
ATOM 6910 C C . VAL B 1 423 ? -59.894 -5.061 -7.004 1.00 22.60 423 VAL B C 1
ATOM 6911 O O . VAL B 1 423 ? -59.807 -4.430 -8.072 1.00 24.29 423 VAL B O 1
ATOM 6915 N N . PRO B 1 424 ? -58.832 -5.629 -6.421 1.00 23.00 424 PRO B N 1
ATOM 6916 C CA . PRO B 1 424 ? -57.540 -5.480 -7.084 1.00 25.55 424 PRO B CA 1
ATOM 6917 C C . PRO B 1 424 ? -57.343 -6.300 -8.363 1.00 26.87 424 PRO B C 1
ATOM 6918 O O . PRO B 1 424 ? -56.510 -5.930 -9.158 1.00 22.28 424 PRO B O 1
ATOM 6922 N N . GLN B 1 425 ? -58.118 -7.359 -8.528 1.00 24.20 425 GLN B N 1
ATOM 6923 C CA . GLN B 1 425 ? -58.038 -8.275 -9.672 1.00 25.01 425 GLN B CA 1
ATOM 6924 C C . GLN B 1 425 ? -58.891 -7.694 -10.820 1.00 22.60 425 GLN B C 1
ATOM 6925 O O . GLN B 1 425 ? -59.753 -6.842 -10.604 1.00 25.34 425 GLN B O 1
ATOM 6931 N N . GLY B 1 426 ? -58.657 -8.139 -12.040 1.00 20.31 426 GLY B N 1
ATOM 6932 C CA . GLY B 1 426 ? -59.434 -7.586 -13.148 1.00 18.98 426 GLY B CA 1
ATOM 6933 C C . GLY B 1 426 ? -59.525 -8.535 -14.329 1.00 19.14 426 GLY B C 1
ATOM 6934 O O . GLY B 1 426 ? -59.304 -8.113 -15.480 1.00 18.62 426 GLY B O 1
ATOM 6935 N N . LEU B 1 427 ? -59.893 -9.798 -14.051 1.00 18.24 427 LEU B N 1
ATOM 6936 C CA . LEU B 1 427 ? -59.836 -10.802 -15.125 1.00 16.53 427 LEU B CA 1
ATOM 6937 C C . LEU B 1 427 ? -61.133 -10.771 -15.918 1.00 17.11 427 LEU B C 1
ATOM 6938 O O . LEU B 1 427 ? -61.110 -10.320 -17.084 1.00 16.66 427 LEU B O 1
ATOM 6943 N N . SER B 1 428 ? -62.260 -11.210 -15.341 1.00 16.53 428 SER B N 1
ATOM 6944 C CA . SER B 1 428 ? -63.500 -11.303 -16.135 1.00 16.03 428 SER B CA 1
ATOM 6945 C C . SER B 1 428 ? -64.695 -10.752 -15.359 1.00 16.26 428 SER B C 1
ATOM 6946 O O . SER B 1 428 ? -64.715 -10.758 -14.113 1.00 16.80 428 SER B O 1
ATOM 6949 N N . ALA B 1 429 ? -65.729 -10.371 -16.088 1.00 14.76 429 ALA B N 1
ATOM 6950 C CA . ALA B 1 429 ? -66.972 -9.880 -15.520 1.00 15.33 429 ALA B CA 1
ATOM 6951 C C . ALA B 1 429 ? -68.112 -10.225 -16.457 1.00 15.77 429 ALA B C 1
ATOM 6952 O O . ALA B 1 429 ? -67.877 -10.295 -17.668 1.00 15.93 429 ALA B O 1
ATOM 6954 N N . GLY B 1 430 ? -69.318 -10.366 -15.932 1.00 14.40 430 GLY B N 1
ATOM 6955 C CA . GLY B 1 430 ? -70.509 -10.582 -16.770 1.00 15.75 430 GLY B CA 1
ATOM 6956 C C . GLY B 1 430 ? -71.701 -9.797 -16.261 1.00 16.07 430 GLY B C 1
ATOM 6957 O O . GLY B 1 430 ? -71.770 -9.465 -15.065 1.00 16.62 430 GLY B O 1
ATOM 6958 N N . ILE B 1 431 ? -72.638 -9.518 -17.157 1.00 13.60 431 ILE B N 1
ATOM 6959 C CA . ILE B 1 431 ? -73.907 -8.915 -16.791 1.00 14.71 431 ILE B CA 1
ATOM 6960 C C . ILE B 1 431 ? -75.021 -9.769 -17.325 1.00 15.50 431 ILE B C 1
ATOM 6961 O O . ILE B 1 431 ? -75.008 -10.111 -18.488 1.00 15.55 431 ILE B O 1
ATOM 6966 N N . PHE B 1 432 ? -76.023 -10.033 -16.481 1.00 13.63 432 PHE B N 1
ATOM 6967 C CA . PHE B 1 432 ? -77.251 -10.763 -16.859 1.00 13.91 432 PHE B CA 1
ATOM 6968 C C . PHE B 1 432 ? -78.373 -9.751 -16.899 1.00 14.09 432 PHE B C 1
ATOM 6969 O O . PHE B 1 432 ? -78.709 -9.133 -15.876 1.00 14.58 432 PHE B O 1
ATOM 6977 N N . THR B 1 433 ? -78.901 -9.550 -18.099 1.00 14.32 433 THR B N 1
ATOM 6978 C CA . THR B 1 433 ? -79.904 -8.519 -18.325 1.00 15.22 433 THR B CA 1
ATOM 6979 C C . THR B 1 433 ? -80.626 -8.759 -19.648 1.00 16.39 433 THR B C 1
ATOM 6980 O O . THR B 1 433 ? -80.065 -9.316 -20.583 1.00 16.32 433 THR B O 1
ATOM 6984 N N . ALA B 1 434 ? -81.874 -8.343 -19.704 1.00 15.27 434 ALA B N 1
ATOM 6985 C CA . ALA B 1 434 ? -82.615 -8.273 -20.938 1.00 16.62 434 ALA B CA 1
ATOM 6986 C C . ALA B 1 434 ? -82.625 -6.861 -21.501 1.00 17.34 434 ALA B C 1
ATOM 6987 O O . ALA B 1 434 ? -83.192 -6.655 -22.598 1.00 17.98 434 ALA B O 1
ATOM 6989 N N . ASP B 1 435 ? -81.987 -5.908 -20.815 1.00 16.11 435 ASP B N 1
ATOM 6990 C CA . ASP B 1 435 ? -82.034 -4.495 -21.179 1.00 16.68 435 ASP B CA 1
ATOM 6991 C C . ASP B 1 435 ? -80.825 -4.093 -22.058 1.00 16.73 435 ASP B C 1
ATOM 6992 O O . ASP B 1 435 ? -79.678 -4.244 -21.661 1.00 18.45 435 ASP B O 1
ATOM 6997 N N . GLN B 1 436 ? -81.137 -3.627 -23.259 1.00 17.13 436 GLN B N 1
ATOM 6998 C CA . GLN B 1 436 ? -80.133 -3.308 -24.259 1.00 17.91 436 GLN B CA 1
ATOM 6999 C C . GLN B 1 436 ? -79.170 -2.256 -23.719 1.00 17.82 436 GLN B C 1
ATOM 7000 O O . GLN B 1 436 ? -77.964 -2.353 -23.923 1.00 18.95 436 GLN B O 1
ATOM 7006 N N . SER B 1 437 ? -79.687 -1.259 -23.032 1.00 17.53 437 SER B N 1
ATOM 7007 C CA A SER B 1 437 ? -78.822 -0.157 -22.593 0.52 17.12 437 SER B CA 1
ATOM 7008 C CA B SER B 1 437 ? -78.846 -0.146 -22.576 0.48 17.71 437 SER B CA 1
ATOM 7009 C C . SER B 1 437 ? -77.945 -0.581 -21.420 1.00 17.11 437 SER B C 1
ATOM 7010 O O . SER B 1 437 ? -76.795 -0.178 -21.359 1.00 17.44 437 SER B O 1
ATOM 7015 N N . GLU B 1 438 ? -78.463 -1.394 -20.490 1.00 16.40 438 GLU B N 1
ATOM 7016 C CA . GLU B 1 438 ? -77.646 -1.886 -19.377 1.00 16.82 438 GLU B CA 1
ATOM 7017 C C . GLU B 1 438 ? -76.515 -2.744 -19.911 1.00 16.94 438 GLU B C 1
ATOM 7018 O O . GLU B 1 438 ? -75.391 -2.639 -19.413 1.00 16.43 438 GLU B O 1
ATOM 7024 N N . ALA B 1 439 ? -76.787 -3.588 -20.917 1.00 14.62 439 ALA B N 1
ATOM 7025 C CA . ALA B 1 439 ? -75.759 -4.438 -21.472 1.00 15.10 439 ALA B CA 1
ATOM 7026 C C . ALA B 1 439 ? -74.625 -3.531 -22.024 1.00 16.45 439 ALA B C 1
ATOM 7027 O O . ALA B 1 439 ? -73.438 -3.782 -21.777 1.00 16.10 439 ALA B O 1
ATOM 7029 N N . GLU B 1 440 ? -75.011 -2.543 -22.804 1.00 16.04 440 GLU B N 1
ATOM 7030 C CA . GLU B 1 440 ? -74.025 -1.638 -23.425 1.00 15.57 440 GLU B CA 1
ATOM 7031 C C . GLU B 1 440 ? -73.283 -0.817 -22.375 1.00 16.76 440 GLU B C 1
ATOM 7032 O O . GLU B 1 440 ? -72.074 -0.628 -22.484 1.00 16.77 440 GLU B O 1
ATOM 7038 N N . ARG B 1 441 ? -73.981 -0.367 -21.338 1.00 15.18 441 ARG B N 1
ATOM 7039 C CA . ARG B 1 441 ? -73.309 0.408 -20.291 1.00 15.75 441 ARG B CA 1
ATOM 7040 C C . ARG B 1 441 ? -72.208 -0.391 -19.603 1.00 15.39 441 ARG B C 1
ATOM 7041 O O . ARG B 1 441 ? -71.154 0.109 -19.226 1.00 15.93 441 ARG B O 1
ATOM 7049 N N . PHE B 1 442 ? -72.479 -1.673 -19.375 1.00 14.29 442 PHE B N 1
ATOM 7050 C CA . PHE B 1 442 ? -71.539 -2.557 -18.712 1.00 15.24 442 PHE B CA 1
ATOM 7051 C C . PHE B 1 442 ? -70.257 -2.703 -19.501 1.00 15.56 442 PHE B C 1
ATOM 7052 O O . PHE B 1 442 ? -69.195 -2.891 -18.925 1.00 15.78 442 PHE B O 1
ATOM 7060 N N . LEU B 1 443 ? -70.357 -2.667 -20.827 1.00 14.78 443 LEU B N 1
ATOM 7061 C CA . LEU B 1 443 ? -69.201 -2.850 -21.711 1.00 16.09 443 LEU B CA 1
ATOM 7062 C C . LEU B 1 443 ? -68.517 -1.573 -22.122 1.00 17.06 443 LEU B C 1
ATOM 7063 O O . LEU B 1 443 ? -67.478 -1.649 -22.774 1.00 18.73 443 LEU B O 1
ATOM 7068 N N . ALA B 1 444 ? -69.127 -0.450 -21.789 1.00 16.15 444 ALA B N 1
ATOM 7069 C CA . ALA B 1 444 ? -68.650 0.873 -22.159 1.00 16.09 444 ALA B CA 1
ATOM 7070 C C . ALA B 1 444 ? -67.320 1.235 -21.446 1.00 17.16 444 ALA B C 1
ATOM 7071 O O . ALA B 1 444 ? -66.889 0.594 -20.496 1.00 16.78 444 ALA B O 1
ATOM 7073 N N . PRO B 1 445 ? -66.645 2.315 -21.912 1.00 18.56 445 PRO B N 1
ATOM 7074 C CA . PRO B 1 445 ? -65.383 2.710 -21.268 1.00 19.69 445 PRO B CA 1
ATOM 7075 C C . PRO B 1 445 ? -65.456 3.003 -19.763 1.00 18.93 445 PRO B C 1
ATOM 7076 O O . PRO B 1 445 ? -64.481 2.694 -19.060 1.00 21.67 445 PRO B O 1
ATOM 7080 N N . ASP B 1 446 ? -66.615 3.441 -19.296 1.00 17.08 446 ASP B N 1
ATOM 7081 C CA . ASP B 1 446 ? -66.882 3.630 -17.862 1.00 16.69 446 ASP B CA 1
ATOM 7082 C C . ASP B 1 446 ? -67.644 2.465 -17.216 1.00 16.93 446 ASP B C 1
ATOM 7083 O O . ASP B 1 446 ? -68.182 2.624 -16.118 1.00 19.67 446 ASP B O 1
ATOM 7088 N N . GLY B 1 447 ? -67.667 1.332 -17.888 1.00 17.24 447 GLY B N 1
ATOM 7089 C CA . GLY B 1 447 ? -68.310 0.137 -17.357 1.00 16.89 447 GLY B CA 1
ATOM 7090 C C . GLY B 1 447 ? -67.336 -0.756 -16.663 1.00 16.95 447 GLY B C 1
ATOM 7091 O O . GLY B 1 447 ? -66.368 -0.318 -16.007 1.00 16.10 447 GLY B O 1
ATOM 7092 N N . ALA B 1 448 ? -67.566 -2.059 -16.741 1.00 17.15 448 ALA B N 1
ATOM 7093 C CA . ALA B 1 448 ? -66.661 -3.010 -16.148 1.00 16.92 448 ALA B CA 1
ATOM 7094 C C . ALA B 1 448 ? -65.248 -2.843 -16.704 1.00 17.52 448 ALA B C 1
ATOM 7095 O O . ALA B 1 448 ? -65.084 -2.698 -17.917 1.00 18.80 448 ALA B O 1
ATOM 7097 N N . ASP B 1 449 ? -64.249 -2.883 -15.816 1.00 16.90 449 ASP B N 1
ATOM 7098 C CA . ASP B 1 449 ? -62.834 -2.579 -16.102 1.00 18.78 449 ASP B CA 1
ATOM 7099 C C . ASP B 1 449 ? -61.984 -3.825 -16.424 1.00 18.59 449 ASP B C 1
ATOM 7100 O O . ASP B 1 449 ? -60.770 -3.720 -16.562 1.00 20.76 449 ASP B O 1
ATOM 7105 N N . CYS B 1 450 ? -62.597 -4.997 -16.577 1.00 16.03 450 CYS B N 1
ATOM 7106 C CA . CYS B 1 450 ? -61.850 -6.220 -16.662 1.00 17.33 450 CYS B CA 1
ATOM 7107 C C . CYS B 1 450 ? -61.363 -6.503 -18.065 1.00 16.57 450 CYS B C 1
ATOM 7108 O O . CYS B 1 450 ? -61.835 -5.935 -19.047 1.00 17.91 450 CYS B O 1
ATOM 7111 N N . GLY B 1 451 ? -60.502 -7.487 -18.179 1.00 16.18 451 GLY B N 1
ATOM 7112 C CA . GLY B 1 451 ? -59.994 -7.902 -19.471 1.00 16.58 451 GLY B CA 1
ATOM 7113 C C . GLY B 1 451 ? -61.044 -8.603 -20.332 1.00 16.17 451 GLY B C 1
ATOM 7114 O O . GLY B 1 451 ? -60.960 -8.615 -21.564 1.00 16.74 451 GLY B O 1
ATOM 7115 N N . ILE B 1 452 ? -61.943 -9.274 -19.670 1.00 16.18 452 ILE B N 1
ATOM 7116 C CA . ILE B 1 452 ? -63.055 -10.005 -20.314 1.00 15.80 452 ILE B CA 1
ATOM 7117 C C . ILE B 1 452 ? -64.314 -9.407 -19.715 1.00 16.29 452 ILE B C 1
ATOM 7118 O O . ILE B 1 452 ? -64.453 -9.326 -18.483 1.00 16.65 452 ILE B O 1
ATOM 7123 N N . ALA B 1 453 ? -65.241 -8.933 -20.543 1.00 15.32 453 ALA B N 1
ATOM 7124 C CA . ALA B 1 453 ? -66.537 -8.397 -20.057 1.00 15.99 453 ALA B CA 1
ATOM 7125 C C . ALA B 1 453 ? -67.664 -8.898 -20.969 1.00 16.57 453 ALA B C 1
ATOM 7126 O O . ALA B 1 453 ? -67.649 -8.584 -22.170 1.00 16.53 453 ALA B O 1
ATOM 7128 N N . ASN B 1 454 ? -68.608 -9.667 -20.407 1.00 14.47 454 ASN B N 1
ATOM 7129 C CA . ASN B 1 454 ? -69.572 -10.456 -21.179 1.00 14.11 454 ASN B CA 1
ATOM 7130 C C . ASN B 1 454 ? -70.998 -10.105 -20.825 1.00 14.32 454 ASN B C 1
ATOM 7131 O O . ASN B 1 454 ? -71.287 -9.513 -19.743 1.00 15.68 454 ASN B O 1
ATOM 7136 N N . VAL B 1 455 ? -71.908 -10.408 -21.762 1.00 14.15 455 VAL B N 1
ATOM 7137 C CA . VAL B 1 455 ? -73.351 -10.179 -21.567 1.00 13.79 455 VAL B CA 1
ATOM 7138 C C . VAL B 1 455 ? -74.061 -11.539 -21.648 1.00 14.96 455 VAL B C 1
ATOM 7139 O O . VAL B 1 455 ? -73.979 -12.217 -22.667 1.00 14.66 455 VAL B O 1
ATOM 7143 N N . ASN B 1 456 ? -74.775 -11.870 -20.582 1.00 13.88 456 ASN B N 1
ATOM 7144 C CA . ASN B 1 456 ? -75.630 -13.084 -20.528 1.00 14.46 456 ASN B CA 1
ATOM 7145 C C . ASN B 1 456 ? -74.857 -14.415 -20.685 1.00 16.01 456 ASN B C 1
ATOM 7146 O O . ASN B 1 456 ? -75.419 -15.456 -21.069 1.00 16.66 456 ASN B O 1
ATOM 7151 N N . ILE B 1 457 ? -73.592 -14.364 -20.290 1.00 16.11 457 ILE B N 1
ATOM 7152 C CA . ILE B 1 457 ? -72.752 -15.547 -20.192 1.00 18.69 457 ILE B CA 1
ATOM 7153 C C . ILE B 1 457 ? -71.820 -15.235 -19.048 1.00 21.19 457 ILE B C 1
ATOM 7154 O O . ILE B 1 457 ? -71.486 -14.044 -18.856 1.00 22.05 457 ILE B O 1
ATOM 7159 N N . GLY B 1 458 ? -71.417 -16.273 -18.335 1.00 22.53 458 GLY B N 1
ATOM 7160 C CA . GLY B 1 458 ? -70.610 -16.102 -17.099 1.00 24.38 458 GLY B CA 1
ATOM 7161 C C . GLY B 1 458 ? -69.123 -15.774 -17.295 1.00 24.19 458 GLY B C 1
ATOM 7162 O O . GLY B 1 458 ? -68.622 -15.495 -18.405 1.00 24.32 458 GLY B O 1
ATOM 7163 N N . THR B 1 459 ? -68.427 -15.775 -16.169 1.00 22.46 459 THR B N 1
ATOM 7164 C CA . THR B 1 459 ? -67.059 -15.247 -16.117 1.00 21.48 459 THR B CA 1
ATOM 7165 C C . THR B 1 459 ? -66.046 -16.212 -16.758 1.00 23.11 459 THR B C 1
ATOM 7166 O O . THR B 1 459 ? -64.883 -15.822 -16.979 1.00 19.95 459 THR B O 1
ATOM 7170 N N . SER B 1 460 ? -66.453 -17.448 -17.083 1.00 20.09 460 SER B N 1
ATOM 7171 C CA . SER B 1 460 ? -65.599 -18.373 -17.832 1.00 22.25 460 SER B CA 1
ATOM 7172 C C . SER B 1 460 ? -65.915 -18.323 -19.320 1.00 23.23 460 SER B C 1
ATOM 7173 O O . SER B 1 460 ? -65.337 -19.081 -20.076 1.00 26.56 460 SER B O 1
ATOM 7176 N N . GLY B 1 461 ? -66.779 -17.408 -19.740 1.00 22.70 461 GLY B N 1
ATOM 7177 C CA . GLY B 1 461 ? -67.136 -17.248 -21.168 1.00 23.33 461 GLY B CA 1
ATOM 7178 C C . GLY B 1 461 ? -65.983 -16.652 -21.939 1.00 23.43 461 GLY B C 1
ATOM 7179 O O . GLY B 1 461 ? -65.799 -15.436 -21.988 1.00 23.65 461 GLY B O 1
ATOM 7180 N N . ALA B 1 462 ? -65.185 -17.536 -22.506 1.00 25.48 462 ALA B N 1
ATOM 7181 C CA . ALA B 1 462 ? -64.032 -17.147 -23.319 1.00 26.41 462 ALA B CA 1
ATOM 7182 C C . ALA B 1 462 ? -63.747 -18.280 -24.272 1.00 27.98 462 ALA B C 1
ATOM 7183 O O . ALA B 1 462 ? -64.256 -19.389 -24.116 1.00 28.08 462 ALA B O 1
ATOM 7185 N N . GLU B 1 463 ? -62.961 -17.986 -25.294 1.00 24.49 463 GLU B N 1
ATOM 7186 C CA . GLU B 1 463 ? -62.657 -18.996 -26.293 1.00 25.76 463 GLU B CA 1
ATOM 7187 C C . GLU B 1 463 ? -61.363 -18.696 -27.007 1.00 25.55 463 GLU B C 1
ATOM 7188 O O . GLU B 1 463 ? -60.815 -17.583 -26.885 1.00 23.17 463 GLU B O 1
ATOM 7194 N N . ILE B 1 464 ? -60.864 -19.716 -27.737 1.00 25.16 464 ILE B N 1
ATOM 7195 C CA . ILE B 1 464 ? -59.530 -19.673 -28.363 1.00 27.11 464 ILE B CA 1
ATOM 7196 C C . ILE B 1 464 ? -59.272 -18.459 -29.218 1.00 24.42 464 ILE B C 1
ATOM 7197 O O . ILE B 1 464 ? -58.157 -17.945 -29.226 1.00 24.45 464 ILE B O 1
ATOM 7202 N N . GLY B 1 465 ? -60.273 -17.998 -29.950 1.00 21.49 465 GLY B N 1
ATOM 7203 C CA . GLY B 1 465 ? -60.105 -16.864 -30.854 1.00 22.10 465 GLY B CA 1
ATOM 7204 C C . GLY B 1 465 ? -60.002 -15.494 -30.206 1.00 22.40 465 GLY B C 1
ATOM 7205 O O . GLY B 1 465 ? -59.649 -14.517 -30.876 1.00 24.58 465 GLY B O 1
ATOM 7206 N N . GLY B 1 466 ? -60.388 -15.408 -28.921 1.00 22.70 466 GLY B N 1
ATOM 7207 C CA . GLY B 1 466 ? -60.227 -14.164 -28.106 1.00 22.95 466 GLY B CA 1
ATOM 7208 C C . GLY B 1 466 ? -58.880 -14.125 -27.368 1.00 21.88 466 GLY B C 1
ATOM 7209 O O . GLY B 1 466 ? -58.291 -15.150 -27.004 1.00 21.83 466 GLY B O 1
ATOM 7210 N N . ALA B 1 467 ? -58.350 -12.910 -27.239 1.00 20.38 467 ALA B N 1
ATOM 7211 C CA . ALA B 1 467 ? -57.215 -12.691 -26.369 1.00 21.70 467 ALA B CA 1
ATOM 7212 C C . ALA B 1 467 ? -57.654 -12.933 -24.931 1.00 22.02 467 ALA B C 1
ATOM 7213 O O . ALA B 1 467 ? -58.733 -12.452 -24.486 1.00 23.85 467 ALA B O 1
ATOM 7215 N N . PHE B 1 468 ? -56.871 -13.724 -24.193 1.00 20.22 468 PHE B N 1
ATOM 7216 C CA . PHE B 1 468 ? -57.273 -14.095 -22.854 1.00 22.20 468 PHE B CA 1
ATOM 7217 C C . PHE B 1 468 ? -56.324 -13.498 -21.829 1.00 21.88 468 PHE B C 1
ATOM 7218 O O . PHE B 1 468 ? -55.121 -13.710 -21.880 1.00 22.46 468 PHE B O 1
ATOM 7226 N N . GLY B 1 469 ? -56.892 -12.782 -20.856 1.00 20.89 469 GLY B N 1
ATOM 7227 C CA . GLY B 1 469 ? -56.120 -12.247 -19.763 1.00 19.93 469 GLY B CA 1
ATOM 7228 C C . GLY B 1 469 ? -56.818 -11.069 -19.135 1.00 19.97 469 GLY B C 1
ATOM 7229 O O . GLY B 1 469 ? -57.943 -10.701 -19.524 1.00 20.45 469 GLY B O 1
ATOM 7230 N N . GLY B 1 470 ? -56.149 -10.439 -18.167 1.00 20.99 470 GLY B N 1
ATOM 7231 C CA . GLY B 1 470 ? -56.825 -9.421 -17.391 1.00 20.44 470 GLY B CA 1
ATOM 7232 C C . GLY B 1 470 ? -55.968 -8.232 -17.050 1.00 22.15 470 GLY B C 1
ATOM 7233 O O . GLY B 1 470 ? -54.812 -8.108 -17.453 1.00 23.02 470 GLY B O 1
ATOM 7234 N N . GLU B 1 471 ? -56.584 -7.346 -16.293 1.00 21.74 471 GLU B N 1
ATOM 7235 C CA . GLU B 1 471 ? -56.009 -6.068 -15.950 1.00 23.09 471 GLU B CA 1
ATOM 7236 C C . GLU B 1 471 ? -55.708 -5.988 -14.463 1.00 21.24 471 GLU B C 1
ATOM 7237 O O . GLU B 1 471 ? -55.974 -6.925 -13.674 1.00 21.16 471 GLU B O 1
ATOM 7243 N N . LYS B 1 472 ? -55.131 -4.833 -14.083 1.00 21.75 472 LYS B N 1
ATOM 7244 C CA . LYS B 1 472 ? -54.885 -4.568 -12.668 1.00 21.92 472 LYS B CA 1
ATOM 7245 C C . LYS B 1 472 ? -53.957 -5.648 -12.073 1.00 21.53 472 LYS B C 1
ATOM 7246 O O . LYS B 1 472 ? -52.954 -6.031 -12.719 1.00 21.34 472 LYS B O 1
ATOM 7252 N N . GLU B 1 473 ? -54.230 -6.175 -10.878 1.00 21.16 473 GLU B N 1
ATOM 7253 C CA . GLU B 1 473 ? -53.333 -7.182 -10.297 1.00 22.79 473 GLU B CA 1
ATOM 7254 C C . GLU B 1 473 ? -53.404 -8.538 -10.984 1.00 21.77 473 GLU B C 1
ATOM 7255 O O . GLU B 1 473 ? -52.632 -9.449 -10.641 1.00 23.53 473 GLU B O 1
ATOM 7261 N N . THR B 1 474 ? -54.307 -8.711 -11.943 1.00 21.96 474 THR B N 1
ATOM 7262 C CA . THR B 1 474 ? -54.264 -9.912 -12.769 1.00 22.38 474 THR B CA 1
ATOM 7263 C C . THR B 1 474 ? -52.995 -9.921 -13.627 1.00 24.55 474 THR B C 1
ATOM 7264 O O . THR B 1 474 ? -52.472 -10.996 -13.965 1.00 24.57 474 THR B O 1
ATOM 7268 N N . GLY B 1 475 ? -52.454 -8.742 -13.945 1.00 22.74 475 GLY B N 1
ATOM 7269 C CA . GLY B 1 475 ? -51.090 -8.668 -14.505 1.00 23.84 475 GLY B CA 1
ATOM 7270 C C . GLY B 1 475 ? -50.906 -8.152 -15.910 1.00 27.12 475 GLY B C 1
ATOM 7271 O O . GLY B 1 475 ? -49.735 -7.874 -16.352 1.00 27.76 475 GLY B O 1
ATOM 7272 N N . GLY B 1 476 ? -51.999 -8.016 -16.646 1.00 24.89 476 GLY B N 1
ATOM 7273 C CA . GLY B 1 476 ? -51.924 -7.354 -17.966 1.00 24.77 476 GLY B CA 1
ATOM 7274 C C . GLY B 1 476 ? -51.638 -8.205 -19.181 1.00 25.93 476 GLY B C 1
ATOM 7275 O O . GLY B 1 476 ? -51.822 -7.726 -20.302 1.00 26.92 476 GLY B O 1
ATOM 7276 N N . GLY B 1 477 ? -51.247 -9.457 -18.997 1.00 24.72 477 GLY B N 1
ATOM 7277 C CA . GLY B 1 477 ? -50.841 -10.285 -20.129 1.00 27.00 477 GLY B CA 1
ATOM 7278 C C . GLY B 1 477 ? -52.036 -10.702 -20.968 1.00 22.67 477 GLY B C 1
ATOM 7279 O O . GLY B 1 477 ? -53.179 -10.665 -20.479 1.00 22.63 477 GLY B O 1
ATOM 7280 N N . ARG B 1 478 ? -51.782 -11.070 -22.240 1.00 23.52 478 ARG B N 1
ATOM 7281 C CA . ARG B 1 478 ? -52.788 -11.755 -23.032 1.00 20.20 478 ARG B CA 1
ATOM 7282 C C . ARG B 1 478 ? -52.153 -12.983 -23.679 1.00 21.89 478 ARG B C 1
ATOM 7283 O O . ARG B 1 478 ? -50.991 -12.949 -24.148 1.00 21.33 478 ARG B O 1
ATOM 7291 N N . GLU B 1 479 ? -52.981 -14.013 -23.777 1.00 21.69 479 GLU B N 1
ATOM 7292 C CA . GLU B 1 479 ? -52.616 -15.307 -24.381 1.00 22.13 479 GLU B CA 1
ATOM 7293 C C . GLU B 1 479 ? -53.694 -15.758 -25.323 1.00 23.98 479 GLU B C 1
ATOM 7294 O O . GLU B 1 479 ? -54.796 -15.205 -25.338 1.00 21.59 479 GLU B O 1
ATOM 7300 N N . SER B 1 480 ? -53.339 -16.754 -26.131 1.00 23.29 480 SER B N 1
ATOM 7301 C CA . SER B 1 480 ? -54.277 -17.411 -27.038 1.00 23.97 480 SER B CA 1
ATOM 7302 C C . SER B 1 480 ? -54.597 -16.597 -28.295 1.00 25.37 480 SER B C 1
ATOM 7303 O O . SER B 1 480 ? -53.757 -16.526 -29.207 1.00 24.97 480 SER B O 1
ATOM 7306 N N . GLY B 1 481 ? -55.773 -15.978 -28.372 1.00 25.73 481 GLY B N 1
ATOM 7307 C CA . GLY B 1 481 ? -56.306 -15.495 -29.640 1.00 24.28 481 GLY B CA 1
ATOM 7308 C C . GLY B 1 481 ? -56.019 -14.053 -30.004 1.00 24.33 481 GLY B C 1
ATOM 7309 O O . GLY B 1 481 ? -55.112 -13.389 -29.429 1.00 23.64 481 GLY B O 1
ATOM 7310 N N . SER B 1 482 ? -56.811 -13.559 -30.967 1.00 22.01 482 SER B N 1
ATOM 7311 C CA . SER B 1 482 ? -56.531 -12.251 -31.627 1.00 22.23 482 SER B CA 1
ATOM 7312 C C . SER B 1 482 ? -55.059 -12.158 -31.971 1.00 20.79 482 SER B C 1
ATOM 7313 O O . SER B 1 482 ? -54.500 -13.143 -32.537 1.00 23.09 482 SER B O 1
ATOM 7316 N N . ASP B 1 483 ? -54.437 -11.056 -31.618 1.00 19.94 483 ASP B N 1
ATOM 7317 C CA . ASP B 1 483 ? -52.977 -10.859 -31.878 1.00 21.35 483 ASP B CA 1
ATOM 7318 C C . ASP B 1 483 ? -52.081 -10.934 -30.632 1.00 19.47 483 ASP B C 1
ATOM 7319 O O . ASP B 1 483 ? -50.974 -10.379 -30.505 1.00 19.61 483 ASP B O 1
ATOM 7324 N N . ALA B 1 484 ? -52.474 -11.790 -29.703 1.00 17.62 484 ALA B N 1
ATOM 7325 C CA . ALA B 1 484 ? -51.623 -12.141 -28.580 1.00 17.40 484 ALA B CA 1
ATOM 7326 C C . ALA B 1 484 ? -50.251 -12.673 -28.986 1.00 17.45 484 ALA B C 1
ATOM 7327 O O . ALA B 1 484 ? -49.291 -12.489 -28.259 1.00 17.84 484 ALA B O 1
ATOM 7329 N N . TRP B 1 485 ? -50.163 -13.306 -30.168 1.00 15.98 485 TRP B N 1
ATOM 7330 C CA . TRP B 1 485 ? -48.900 -13.822 -30.704 1.00 15.44 485 TRP B CA 1
ATOM 7331 C C . TRP B 1 485 ? -47.804 -12.732 -30.738 1.00 16.00 485 TRP B C 1
ATOM 7332 O O . TRP B 1 485 ? -46.625 -13.055 -30.671 1.00 16.03 485 TRP B O 1
ATOM 7343 N N . ARG B 1 486 ? -48.178 -11.466 -30.842 1.00 16.10 486 ARG B N 1
ATOM 7344 C CA . ARG B 1 486 ? -47.128 -10.404 -30.916 1.00 16.70 486 ARG B CA 1
ATOM 7345 C C . ARG B 1 486 ? -46.214 -10.374 -29.694 1.00 18.20 486 ARG B C 1
ATOM 7346 O O . ARG B 1 486 ? -45.068 -9.978 -29.776 1.00 17.93 486 ARG B O 1
ATOM 7354 N N . ALA B 1 487 ? -46.684 -10.837 -28.549 1.00 17.38 487 ALA B N 1
ATOM 7355 C CA . ALA B 1 487 ? -45.839 -10.892 -27.358 1.00 17.69 487 ALA B CA 1
ATOM 7356 C C . ALA B 1 487 ? -44.736 -11.906 -27.454 1.00 18.45 487 ALA B C 1
ATOM 7357 O O . ALA B 1 487 ? -43.760 -11.831 -26.686 1.00 18.90 487 ALA B O 1
ATOM 7359 N N . TYR B 1 488 ? -44.809 -12.790 -28.459 1.00 16.32 488 TYR B N 1
ATOM 7360 C CA . TYR B 1 488 ? -43.826 -13.827 -28.669 1.00 15.81 488 TYR B CA 1
ATOM 7361 C C . TYR B 1 488 ? -42.806 -13.488 -29.759 1.00 15.65 488 TYR B C 1
ATOM 7362 O O . TYR B 1 488 ? -41.966 -14.314 -30.079 1.00 16.28 488 TYR B O 1
ATOM 7371 N N . MET B 1 489 ? -42.890 -12.267 -30.304 1.00 15.41 489 MET B N 1
ATOM 7372 C CA . MET B 1 489 ? -41.985 -11.851 -31.358 1.00 15.14 489 MET B CA 1
ATOM 7373 C C . MET B 1 489 ? -41.485 -10.434 -31.072 1.00 15.86 489 MET B C 1
ATOM 7374 O O . MET B 1 489 ? -41.981 -9.758 -30.186 1.00 16.22 489 MET B O 1
ATOM 7379 N N . ARG B 1 490 ? -40.488 -10.038 -31.848 1.00 16.44 490 ARG B N 1
ATOM 7380 C CA . ARG B 1 490 ? -39.997 -8.665 -31.781 1.00 16.60 490 ARG B CA 1
ATOM 7381 C C . ARG B 1 490 ? -40.324 -7.909 -33.071 1.00 15.01 490 ARG B C 1
ATOM 7382 O O . ARG B 1 490 ? -40.161 -8.467 -34.153 1.00 17.02 490 ARG B O 1
ATOM 7390 N N . ARG B 1 491 ? -40.812 -6.683 -32.906 1.00 16.46 491 ARG B N 1
ATOM 7391 C CA . ARG B 1 491 ? -41.152 -5.796 -33.996 1.00 15.67 491 ARG B CA 1
ATOM 7392 C C . ARG B 1 491 ? -39.880 -5.118 -34.499 1.00 16.57 491 ARG B C 1
ATOM 7393 O O . ARG B 1 491 ? -39.035 -4.675 -33.691 1.00 17.13 491 ARG B O 1
ATOM 7401 N N . ALA B 1 492 ? -39.727 -5.032 -35.819 1.00 15.56 492 ALA B N 1
ATOM 7402 C CA . ALA B 1 492 ? -38.680 -4.192 -36.379 1.00 15.45 492 ALA B CA 1
ATOM 7403 C C . ALA B 1 492 ? -39.328 -3.185 -37.301 1.00 16.60 492 ALA B C 1
ATOM 7404 O O . ALA B 1 492 ? -40.238 -3.543 -38.038 1.00 18.79 492 ALA B O 1
ATOM 7406 N N . THR B 1 493 ? -38.817 -1.972 -37.310 1.00 14.78 493 THR B N 1
ATOM 7407 C CA . THR B 1 493 ? -39.270 -0.919 -38.224 1.00 15.43 493 THR B CA 1
ATOM 7408 C C . THR B 1 493 ? -38.141 -0.735 -39.225 1.00 18.34 493 THR B C 1
ATOM 7409 O O . THR B 1 493 ? -37.019 -0.448 -38.835 1.00 19.63 493 THR B O 1
ATOM 7413 N N . ASN B 1 494 ? -38.429 -0.912 -40.504 1.00 15.34 494 ASN B N 1
ATOM 7414 C CA . ASN B 1 494 ? -37.381 -0.941 -41.540 1.00 15.61 494 ASN B CA 1
ATOM 7415 C C . ASN B 1 494 ? -37.629 0.138 -42.582 1.00 15.68 494 ASN B C 1
ATOM 7416 O O . ASN B 1 494 ? -38.657 0.127 -43.263 1.00 17.03 494 ASN B O 1
ATOM 7421 N N . THR B 1 495 ? -36.684 1.057 -42.707 1.00 15.23 495 THR B N 1
ATOM 7422 C CA . THR B 1 495 ? -36.738 2.095 -43.795 1.00 15.55 495 THR B CA 1
ATOM 7423 C C . THR B 1 495 ? -35.661 1.709 -44.799 1.00 16.15 495 THR B C 1
ATOM 7424 O O . THR B 1 495 ? -34.509 1.442 -44.410 1.00 15.89 495 THR B O 1
ATOM 7428 N N . VAL B 1 496 ? -36.063 1.653 -46.077 1.00 14.42 496 VAL B N 1
ATOM 7429 C CA . VAL B 1 496 ? -35.174 1.252 -47.165 1.00 15.69 496 VAL B CA 1
ATOM 7430 C C . VAL B 1 496 ? -35.068 2.417 -48.127 1.00 15.39 496 VAL B C 1
ATOM 7431 O O . VAL B 1 496 ? -36.076 2.877 -48.677 1.00 16.53 496 VAL B O 1
ATOM 7435 N N . ASN B 1 497 ? -33.855 2.906 -48.336 1.00 15.20 497 ASN B N 1
ATOM 7436 C CA . ASN B 1 497 ? -33.577 3.958 -49.313 1.00 16.04 497 ASN B CA 1
ATOM 7437 C C . ASN B 1 497 ? -33.123 3.349 -50.597 1.00 16.50 497 ASN B C 1
ATOM 7438 O O . ASN B 1 497 ? -32.127 2.600 -50.600 1.00 19.14 497 ASN B O 1
ATOM 7443 N N . TYR B 1 498 ? -33.802 3.643 -51.686 1.00 17.19 498 TYR B N 1
ATOM 7444 C CA . TYR B 1 498 ? -33.378 3.183 -53.005 1.00 18.78 498 TYR B CA 1
ATOM 7445 C C . TYR B 1 498 ? -33.104 4.350 -53.947 1.00 20.33 498 TYR B C 1
ATOM 7446 O O . TYR B 1 498 ? -32.930 4.123 -55.133 1.00 22.78 498 TYR B O 1
ATOM 7455 N N . SER B 1 499 ? -33.003 5.565 -53.415 1.00 19.60 499 SER B N 1
ATOM 7456 C CA . SER B 1 499 ? -32.847 6.789 -54.158 1.00 23.18 499 SER B CA 1
ATOM 7457 C C . SER B 1 499 ? -31.387 7.142 -54.413 1.00 26.18 499 SER B C 1
ATOM 7458 O O . SER B 1 499 ? -31.168 7.982 -55.255 1.00 30.19 499 SER B O 1
ATOM 7461 N N . GLY B 1 500 ? -30.444 6.569 -53.682 1.00 27.18 500 GLY B N 1
ATOM 7462 C CA . GLY B 1 500 ? -29.038 6.994 -53.725 1.00 34.56 500 GLY B CA 1
ATOM 7463 C C . GLY B 1 500 ? -28.708 8.367 -53.131 1.00 38.44 500 GLY B C 1
ATOM 7464 O O . GLY B 1 500 ? -27.580 8.819 -53.265 1.00 42.34 500 GLY B O 1
ATOM 7465 N N . ARG B 1 501 ? -29.652 9.010 -52.440 1.00 34.62 501 ARG B N 1
ATOM 7466 C CA . ARG B 1 501 ? -29.468 10.359 -51.892 1.00 38.93 501 ARG B CA 1
ATOM 7467 C C . ARG B 1 501 ? -29.836 10.344 -50.386 1.00 36.61 501 ARG B C 1
ATOM 7468 O O . ARG B 1 501 ? -30.605 9.479 -49.952 1.00 29.27 501 ARG B O 1
ATOM 7476 N N . VAL B 1 502 ? -29.269 11.263 -49.596 1.00 32.19 502 VAL B N 1
ATOM 7477 C CA . VAL B 1 502 ? -29.635 11.425 -48.187 1.00 36.56 502 VAL B CA 1
ATOM 7478 C C . VAL B 1 502 ? -30.775 12.456 -48.065 1.00 50.93 502 VAL B C 1
ATOM 7479 O O . VAL B 1 502 ? -30.546 13.662 -48.238 1.00 53.34 502 VAL B O 1
ATOM 7483 N N . THR B 1 503 ? -31.988 11.960 -47.767 1.00 49.80 503 THR B N 1
ATOM 7484 C CA . THR B 1 503 ? -33.162 12.788 -47.419 1.00 53.68 503 THR B CA 1
ATOM 7485 C C . THR B 1 503 ? -33.530 12.621 -45.939 1.00 55.05 503 THR B C 1
ATOM 7486 O O . THR B 1 503 ? -34.049 11.565 -45.546 1.00 46.20 503 THR B O 1
ATOM 7490 N N . LEU B 1 504 ? -33.306 13.672 -45.138 1.00 51.08 504 LEU B N 1
ATOM 7491 C CA . LEU B 1 504 ? -33.602 13.633 -43.694 1.00 50.69 504 LEU B CA 1
ATOM 7492 C C . LEU B 1 504 ? -35.061 13.974 -43.405 1.00 51.09 504 LEU B C 1
ATOM 7493 O O . LEU B 1 504 ? -35.706 14.690 -44.193 1.00 48.54 504 LEU B O 1
ATOM 7498 N N . ALA B 1 505 ? -35.582 13.470 -42.286 1.00 49.64 505 ALA B N 1
ATOM 7499 C CA . ALA B 1 505 ? -36.979 13.747 -41.908 1.00 53.38 505 ALA B CA 1
ATOM 7500 C C . ALA B 1 505 ? -37.065 15.148 -41.289 1.00 53.09 505 ALA B C 1
ATOM 7501 O O . ALA B 1 505 ? -38.120 15.791 -41.366 1.00 60.97 505 ALA B O 1
#

InterPro domains:
  IPR015590 Aldehyde dehydrogenase domain [PF00171] (35-491)
  IPR016161 Aldehyde/histidinol dehydrogenase [SSF53720] (30-498)
  IPR016162 Aldehyde dehydrogenase, N-terminal [G3DSA:3.40.605.10] (34-489)
  IPR016163 Aldehyde dehydrogenase, C-terminal [G3DSA:3.40.309.10] (268-463)
  IPR029510 Aldehyde dehydrogenase, glutamic acid active site [PS00687] (264-271)
  IPR044638 Aldehyde dehydrogenase family 7 member A1-like [PTHR43521] (31-510)

Organism: Streptomyces clavuligerus (NCBI:txid1901)

Nearest PDB structures (foldseek):
  6rtr-assembly1_A  TM=1.002E+00  e=0.000E+00  Streptomyces clavuligerus
  6rtu-assembly1_A-2  TM=1.000E+00  e=0.000E+00  Streptomyces clavuligerus
  6rtu-assembly1_B-2  TM=9.916E-01  e=0.000E+00  Streptomyces clavuligerus
  6rts-assembly1_A  TM=9.998E-01  e=3.100E-103  Streptomyces clavuligerus
  1a4s-assembly1_D  TM=9.431E-01  e=1.377E-45  Gadus morhua callarias

Sequence (1001 aa):
VTAAISGTDEIRARAEQALTRCGVDLTAVKGDALTARTPLTGADLFGLRAQTPEDVDRAVEAAHTAFLTWRTTPAPVRGALVKRFGELLTEHKQDLADLVTIEAGKIRSEALGEVQEMIDICDFAVGLSRQLYGRTMPTERPGHRLMETWHPLGVVGVISAFNFPVAVWAWNAAVALVCGDTVVWKPSELTPLTALACAALLDLAIADAGAPKGLNQVVVGAADVGERLVDSPRVPLVSATGRAVGPRVAARFGRTILELGGNNAAVVTPSADLDLTVNAAVFAAAGTAGQRCTTLRRLIVHEDIADTVVERLTAAFERLPIGDPFQDTTLVGPLVNEAAFGRMREAVERATAEGGTLCAGGERQFPDAAPGAYYVRPALVRMPAQTAVVREETFAPILYVLTYRDLDEAIRRLNNEVPQGLSAGIFTADQSSEAERFLAPDGADCGIANVNIGTSGAEIGGAFGGEKETGGGRESGSDAWRAYMRRATNTVNYSGRVTLAQGVDFSAISGTDEIRARAEQALTTRCGVDLTAVKGDALTARTPLTGADLFGLRAQTPEDVDRAVEAAHTAFLTWRTTPAPVRGALVKRFGELLTEHKQDLADLVTIEAGKIRSEALGEVQEMIDICDFAVGLSRQLYGRTMPTERPGHRLMETWHPLGVVGVISAFNFPVAVWAWNAAVALVCGDTVVWKPSELTPLTALACAALLDLAIADAGAPKGLNQVVVGAADVGERLVDSPRRVPLVSATGRAVGPRVAARFGRTILELGGNNAAVVTPSADLDLTVNAAVFAAAGTAGQRCTTLRRLIVHEDIADTVVERLTAAFERLPIGDPFQDTTLVGPLVNEAAFGRMREAVERATAEGGTLCAGGERQFPDAAPGAYYVRPALVRMPAQTAVVREETFAPILYVLTYRDLDEAIRLNNEVPQGLSAGIFTADQSSEAERFLAPDGADCGIANVNIGTSGAEIGGAFGGEKETGGGRESGSDAWRAYMRRATNTVNYSGRVTLA

Foldseek 3Di:
DDEFADDLQVLLVLLVVLLVVLPFDCVQFFDAPAFAAFQSQLDTNGHGDADDLVVLVVLQVLQQVLLVVLQPPQLLLLLQLLLQLLVLLVVSLQSLLSLLCGQLVAFSVVSSVLSVQLSVLSVVLNVCLVPQDWAWDDDPDPQKTKTKDWGFDEEEEEEEESLSQPNSVSLVLSLLSSRSYAYEYEYHSRRVSSVSSSVSSSQVSCVVSVGRNSRYDYGHDDDNNVVSNLQDPRHQEYEHACAVSVVNNVVSPHYYFFQHAFLEEEEEEPAFPLVLVLVQLCCQQCHSQLQDSLRHAEYEYAPVCQVVSLVSNLVVLVPAAEYRSHDPNHRHTFHNFPVLLVLLLVLVVVQVVQPKDWRHWSDFPPCVSRVGHGITRAIEIEHADCDPSSLDDRSGRYYYYHYDHDLLVVQCRRAVHQGAFFYEYGHPDPVSLDQQVDPSHRQWPYYYYSHGRPPDGQADWGHIDGNSGPGTTGHDVSSSSSIDMDMDMGRPPPDDDDVVPDDPD/DFDDLVVLLVLLVVLLVVLPFDCVQFFDADAFAAFQSQLDTNGHGDADDLVVLVVLQVLQQVLLVVLQPPQLLLLLQLLLQLLVLLVVSLQSLLSLLCGQLVAFSVVSSVLSVLLSVLSVVLNVCLVPQDWAWDDDPDPQKTKTKDWGFDEEEEEEEESNSQPNSVSLVLSLLSSRSYAYEYEYHSSRVSSVSSSLSSSQVSCVVSVRRNSRYYYGHDDPNNSVSNLQDLRHQEYEHECAVSPVNSVVSPHYYFFQHAALEEEEEEPAFPLVLVLVQLCCQQCHSQLQDSLRHAEYEYAPVCQVVSLVSNQVVLQPAAEHRSHDPSHRHTFHNFPVLLVLLLVLVVVQVVQVKDWSHWSDFPPCVVRVGHTITRAIEIEHAACDDSSQDDRSGRYHYYHYDHDLLVVQCRRAVHQGAFFYEYGHPDPVSLCQCVDPSHRQWPYYYYSHGSPPDGQQDFGHIDGSSGPGTTGHDVSSSSSIDMDMDMGRPPPDDDDD

B-factor: mean 25.7, std 9.84, range [12.61, 84.75]

Solvent-accessible surface area: 34013 Å² total; per-residue (Å²): 164,131,25,84,30,29,25,40,107,112,3,100,62,88,0,38,78,1,0,80,131,3,55,12,88,34,120,56,30,58,31,146,64,41,54,0,31,0,2,0,19,24,34,86,12,20,23,1,157,39,60,66,21,114,53,0,53,192,8,2,85,45,0,49,92,8,7,88,77,5,48,66,23,82,18,48,83,10,0,58,2,2,121,76,8,7,80,3,1,80,118,24,56,121,13,0,0,8,0,0,0,0,0,3,4,4,21,47,75,34,0,44,37,5,0,60,42,0,14,47,0,2,95,60,0,45,37,10,5,184,83,22,138,30,109,114,38,123,30,125,54,120,26,25,100,2,29,4,34,30,12,6,27,2,0,0,0,0,34,7,21,25,7,49,2,0,0,6,0,2,19,0,2,6,0,0,3,0,0,0,0,0,0,0,0,17,4,18,99,46,1,6,0,0,0,22,0,0,12,22,2,0,67,86,0,4,73,82,57,71,17,32,188,13,0,3,47,19,2,14,4,38,68,77,2,9,88,83,0,5,63,7,108,88,0,38,0,0,1,6,14,46,135,66,22,5,30,90,0,24,62,59,61,22,70,40,5,15,2,14,3,0,4,2,0,0,0,0,0,63,52,10,68,30,102,4,1,15,62,4,2,11,62,0,2,4,8,13,2,0,2,10,10,12,0,2,4,2,0,0,0,20,91,108,24,1,93,42,0,15,117,102,1,29,59,6,1,106,133,7,52,18,3,3,0,40,93,137,110,8,91,1,4,1,1,8,39,114,48,10,19,37,146,0,115,113,6,17,106,93,0,58,88,52,49,10,84,75,36,7,10,11,93,64,14,25,60,127,53,6,98,37,3,22,2,1,25,1,0,0,0,68,6,100,52,13,32,24,4,1,81,94,48,24,61,0,2,4,0,10,0,4,52,6,167,91,12,81,60,0,11,142,27,1,38,86,4,52,15,1,1,1,0,0,0,1,5,83,61,137,56,34,16,92,101,0,16,27,42,68,2,5,23,6,0,2,2,0,7,24,10,8,1,24,5,27,24,20,20,3,2,23,0,0,15,64,71,0,20,37,11,22,1,4,0,10,11,5,13,42,28,1,3,16,31,2,5,0,1,23,4,160,51,47,144,24,101,45,25,64,58,38,72,14,82,126,32,25,30,33,108,117,3,67,61,94,0,46,91,3,0,81,133,0,42,14,86,36,117,58,29,70,27,149,67,47,56,0,34,0,2,0,23,23,28,88,7,26,23,1,158,38,58,72,31,94,42,0,50,144,9,5,102,40,0,28,81,6,9,82,78,6,52,67,24,81,18,48,85,10,0,58,1,0,115,80,6,3,80,8,0,80,121,24,50,98,15,0,0,12,0,0,0,0,0,4,2,6,9,40,52,41,0,37,36,6,0,59,54,0,12,52,0,0,89,61,0,43,37,8,5,186,82,24,138,30,109,112,39,122,27,98,8,96,27,12,98,2,29,4,34,32,11,7,27,3,0,0,0,0,34,7,19,26,4,46,2,0,0,7,0,1,21,0,2,5,0,0,2,0,0,0,0,0,0,0,0,16,4,17,99,40,1,3,0,0,0,23,0,0,12,14,0,0,65,73,0,5,77,89,54,69,16,32,185,14,0,4,45,20,2,12,3,43,68,73,0,9,85,85,0,8,59,7,122,124,0,38,0,0,2,6,11,52,142,71,22,4,32,94,0,23,63,60,53,20,70,42,4,16,5,7,7,2,4,1,0,1,0,0,0,63,51,10,74,31,73,11,1,6,7,4,2,0,16,6,3,0,1,14,3,0,3,34,10,12,0,3,6,3,0,0,0,18,92,114,25,0,105,40,0,15,122,101,1,28,60,3,1,109,133,4,45,23,8,4,1,32,95,112,111,6,5,0,4,1,2,7,40,113,47,8,26,25,150,3,104,109,8,17,101,124,0,62,89,46,51,10,85,74,38,9,9,8,88,64,31,76,58,135,56,8,98,40,3,23,2,3,39,1,0,0,0,70,8,95,54,13,29,36,13,1,80,97,51,26,65,0,2,4,0,10,0,3,55,10,155,72,11,96,65,0,9,115,17,1,38,76,4,34,14,2,1,1,0,0,0,2,6,85,61,140,56,35,16,91,101,0,14,27,41,70,2,4,22,5,0,1,2,0,7,23,12,8,0,36,5,28,24,20,23,2,1,21,0,0,14,67,82,0,22,35,10,21,2,4,0,10,10,4,13,42,29,1,4,18,31,3,5,0,1,22,5,158,51,41,121,33,43,87,79

CATH classification: 3.40.605.10 (+1 more: 3.40.309.10)

Radius of gyration: 30.62 Å; Cα contacts (8 Å, |Δi|>4): 2528; chains: 2; bounding box: 80×86×65 Å

Secondary structure (DSSP, 8-state):
-------HHHHHHHHHHHHHHTT--HHHHEEEEEEEE-TTT--EEEEE----HHHHHHHHHHHHHHHHHHTTS-HHHHHHHHHHHHHHHHHTHHHHHHHHHHHH---HHHHHHHHHHHHHHHHHHHHHTTT---EEE--SSTTEEEEEEEEE--EEEEE--SSSTTHHHHHHHHHHHHTT-EEEEE--TT-HHHHHHHHHHHHHHHHHHT--GGGEEE----HHHHHHHHH-TT--EEEEE---HHHHHHHTT-EEEEE----EEEEE-TT--HHHHHHHHHHHHHGGGG-STT-EEEEEEETTTHHHHHHHHHHHHHT--BS-TTSTT-SB--BSSHHHHHHHHHHHHHHHHTT-EEEE--PBP-TTTSTT-B-BPPEEEE-SS--HHHHS--SS-EEEEEEESSHHHHHHHHHTSSEESEEEEE-S-HHHHHHHHSTTS--SSEEEESS-TT---TTSEE--EETT-S--EESTTGGGGGEEEEEEEEE-SS--PPGGG----/----HHHHHHHHHHHHHHTT--HHHHEEEEEEEE-TTT--EEEEE----HHHHHHHHHHHHHHHHHHTTS-HHHHHHHHHHHHHHHHHTHHHHHHHHHHHH---HHHHHHHHHHHHHHHHHHHHHTTT---EEE--SSTTEEEEEEEEE--EEEEE--SSSTTHHHHHHHHHHHHTT-EEEEE--TT-HHHHHHHHHHHHHHHHHHT--GGGEEE---SHHHHHHHHH-TT--EEEEE---HHHHHHHTT-EEEEE----EEEEE-TT--HHHHHHHHHHHHHGGGG-STT-EEEEEEETTTHHHHHHHHHHHHHH--BS-TTSTT-SB--BSSHHHHHHHHHHHHHHHHTT-EEEE--PBP-GGG-TTSB-BPPEEEE-SS--HHHHS--SS-EEEEEEESSHHHHHHHHHTSSEESEEEEE-S-HHHHHHHHSTTS--SSEEEESS-TT---TTSEE--EETT-S--EESTTGGGGGEEEEEEEEE-SSS----